Protein 9GWJ (pdb70)

Sequence (782 aa):
TQDRPLLAVQEALKKCFPVVEEQQGLWQSALRDCQPLLSSLSNLAEQLQAAQNLRFEDVPALRAFPDLKERLRRKQLVAGDIVLDKLGERLAILLKVRDVSSHVERVFQIYEQHADTVGIDAVLQPSAVSPSVADLEWLQDIERHYRKSYLKRKYLLSSIQWGDLANIQALPKAWDRISKDEHQDLVQDILLNVSFFLEEVSARKIKDNAADWHNLILKWETLNDAGFTTANNIANLKISLLNKDKIELDSSSPASKENEEKVCLEYNEELEKLCEELQATLDGLTKIQVKEKLSSTTKGICELENYHYGEESKRPPLFHTWPTTHFYEVSHKLLEYRKELLLKRTVAKELAHTGDPDLTLSYLSWLHQPYVESDSRLHLESLLETGHRALTQDRPLLAVQEALKKCFPVVEEQQGLWQSALRDCQPLLSSLSNLAEQLQAAQNLRFEDVPALRAFPDLKERLRRKQLVAGDIVLDKLGERLAILLKVRDVSSHVERVFQIYEQHADTVGIDAVLQPSAVSPSVADLEWLQDIERHYRKSYLKRKYLLSSIQWGDLANIQALPKAWDRISKDEHQDLVQDILLNVSFFLEEVSARKIKDNAADWHNLILKWETLNDAGFTTANNIANLKISLLNKDKIELDSSSPASKENEEKVCLEYNEELEKLCEELQATLDGLTKIQVKEKLSSTTKGICELENYHYGEESKRPPLFHTWPTTHFYEVSHKLLEYRKELLLKRTVAKELAHTGDPDLTLSYLSWLHQPYVESDSRLHLESLLETGHRAL

Organism: Homo sapiens (NCBI:txid9606)

Radius of gyration: 36.46 Å; Cα contacts (8 Å, |Δi|>4): 531; chains: 4; bounding box: 100×77×112 Å

InterPro domains:
  IPR029159 Ribosome biogenesis protein C1orf109-like [PF15011] (9-199)
  IPR029159 Ribosome biogenesis protein C1orf109-like [PTHR16234] (1-203)

Solvent-accessible surface area: 46030 Å² total

B-factor: mean 194.68, std 58.8, range [101.42, 463.87]

Foldseek 3Di:
DDDDLVVLLLVLVLVLLVLLVVLVVLLVVLLVVVLVLLVVLLVLLVVVVVLVVCLPPDDPVVVVDNCVSVVVVVVSVVVNVVSLVVNVVSLVSLVVSLVLLPSLVVSVVSCVVCVPPCDPVQQCDQDPQAHGVVVSVLSVVSNCLSVVLSVVSVVLSVVVVVDDSPSSSCSSVVSVVSCVVGCVPRSVVSCVSCVVSNVD/DLLVLLLVLLVLLVVLVVVLLVLLVQLLVLLVVLLVLLVVVVVVVVVVVVDDPPDDPPVVVVCVVVSVVVLVVSLVSNVVSLVSLVVSLVVCVSLVVLVVSVVVQCPVQDPPDDADCSFDPHGSVVSNVLSVLSSVSVVLSVLSVVLSVVLNVDNDNVSSVVSSCSNVRDSPDPCNVVVSVCCCRSVNDPD/DDPALCVLLLVLVLVLLVLLVVLVVLLVVLLVVVLVLLVVLLVLLVVLVVLVVCPVDDDPVCPPPPCPSVVVNVVSVVVNVVSVVSNVVSLVSLVVSLVLVVSLVVSVVSCVVCVVPNDPCQQCDQDPQAHGNVVSVLSVVVNCLSVVLSVVSVVLVCCVVVVPSVSSNCSSVVSVVSCVVGCVCRSVVVSVSCVVSNVD/DLLVLLLVLLVLLVVLVVQLLVLLVVLLVLLVVLVVLLVVLVVLVVVCVVCVDVPSVVVNVVSVVVSVVSNVVSLVVNVVSLVSLVVSLVVVVSLVSLVVSVVVQCPVVPHDDDFDPSFDDDGSVVSNVLSVLSSVSVVQSVLSVVLSVVLNVDNDPVVSVVSSCSNDGPSCDPCNVVSSVCCVRSVNDDD

Structure (mmCIF, N/CA/C/O backbone):
data_9GWJ
#
_entry.id   9GWJ
#
_cell.length_a   82.874
_cell.length_b   115.166
_cell.length_c   148.985
_cell.angle_alpha   90.000
_cell.angle_beta   90.000
_cell.angle_gamma   90.000
#
_symmetry.space_group_name_H-M   'P 21 21 21'
#
loop_
_entity.id
_entity.type
_entity.pdbx_description
1 polymer 'AFG2-interacting ribosome maturation factor'
2 polymer 'Cyclin-dependent kinase 2-interacting protein'
#
loop_
_atom_site.group_PDB
_atom_site.id
_atom_site.type_symbol
_atom_site.label_atom_id
_atom_site.label_alt_id
_atom_site.label_comp_id
_atom_site.label_asym_id
_atom_site.label_entity_id
_atom_site.label_seq_id
_atom_site.pdbx_PDB_ins_code
_atom_site.Cartn_x
_atom_site.Cartn_y
_atom_site.Cartn_z
_atom_site.occupancy
_atom_site.B_iso_or_equiv
_atom_site.auth_seq_id
_atom_site.auth_comp_id
_atom_site.auth_asym_id
_atom_site.auth_atom_id
_atom_site.pdbx_PDB_model_num
ATOM 1 N N . THR A 1 1 ? 0.38616 68.62956 93.51670 1.000 234.22596 2 THR A N 1
ATOM 2 C CA . THR A 1 1 ? -0.08791 67.25374 93.42835 1.000 251.93431 2 THR A CA 1
ATOM 3 C C . THR A 1 1 ? 0.71800 66.45908 92.40532 1.000 261.37880 2 THR A C 1
ATOM 4 O O . THR A 1 1 ? 0.91678 65.25407 92.55927 1.000 252.09457 2 THR A O 1
ATOM 8 N N . GLN A 1 2 ? 1.17969 67.14172 91.36007 1.000 283.16409 3 GLN A N 1
ATOM 9 C CA . GLN A 1 2 ? 1.97321 66.50420 90.32068 1.000 292.42695 3 GLN A CA 1
ATOM 10 C C . GLN A 1 2 ? 2.93516 67.52939 89.73639 1.000 291.19807 3 GLN A C 1
ATOM 11 O O . GLN A 1 2 ? 2.83471 68.72984 89.99987 1.000 294.40790 3 GLN A O 1
ATOM 17 N N . ASP A 1 3 ? 3.87960 67.03570 88.93960 1.000 271.86189 4 ASP A N 1
ATOM 18 C CA . ASP A 1 3 ? 4.81727 67.90053 88.23406 1.000 264.48835 4 ASP A CA 1
ATOM 19 C C . ASP A 1 3 ? 4.05993 68.74633 87.21447 1.000 237.88466 4 ASP A C 1
ATOM 20 O O . ASP A 1 3 ? 3.48765 68.21370 86.25815 1.000 213.84176 4 ASP A O 1
ATOM 25 N N . ARG A 1 4 ? 4.05719 70.06839 87.41815 1.000 232.04432 5 ARG A N 1
ATOM 26 C CA . ARG A 1 4 ? 3.35803 70.95119 86.48330 1.000 199.42204 5 ARG A CA 1
ATOM 27 C C . ARG A 1 4 ? 4.08361 71.11191 85.15202 1.000 227.24590 5 ARG A C 1
ATOM 28 O O . ARG A 1 4 ? 3.44682 70.90559 84.10325 1.000 229.87991 5 ARG A O 1
ATOM 36 N N . PRO A 1 5 ? 5.37118 71.47898 85.09697 1.000 241.67564 6 PRO A N 1
ATOM 37 C CA . PRO A 1 5 ? 5.99209 71.74241 83.78600 1.000 231.69607 6 PRO A CA 1
ATOM 38 C C . PRO A 1 5 ? 6.08217 70.52694 82.87325 1.000 219.73573 6 PRO A C 1
ATOM 39 O O . PRO A 1 5 ? 6.36330 70.70171 81.68022 1.000 195.61680 6 PRO A O 1
ATOM 43 N N . LEU A 1 6 ? 5.85718 69.31336 83.37689 1.000 225.25149 7 LEU A N 1
ATOM 44 C CA . LEU A 1 6 ? 5.85123 68.14556 82.50501 1.000 185.13882 7 LEU A CA 1
ATOM 45 C C . LEU A 1 6 ? 4.48821 67.88361 81.88310 1.000 192.54596 7 LEU A C 1
ATOM 46 O O . LEU A 1 6 ? 4.41353 67.26145 80.81763 1.000 196.15187 7 LEU A O 1
ATOM 51 N N . LEU A 1 7 ? 3.40845 68.33458 82.52742 1.000 200.27681 8 LEU A N 1
ATOM 52 C CA . LEU A 1 7 ? 2.07764 68.14751 81.95913 1.000 191.42296 8 LEU A CA 1
ATOM 53 C C . LEU A 1 7 ? 1.89521 68.93802 80.67008 1.000 228.57359 8 LEU A C 1
ATOM 54 O O . LEU A 1 7 ? 1.17878 68.48975 79.76832 1.000 236.08599 8 LEU A O 1
ATOM 59 N N . ALA A 1 8 ? 2.52434 70.11224 80.56534 1.000 258.43410 9 ALA A N 1
ATOM 60 C CA . ALA A 1 8 ? 2.42755 70.89296 79.33643 1.000 261.49420 9 ALA A CA 1
ATOM 61 C C . ALA A 1 8 ? 3.11308 70.19541 78.16972 1.000 254.28181 9 ALA A C 1
ATOM 62 O O . ALA A 1 8 ? 2.68552 70.34849 77.01989 1.000 250.71021 9 ALA A O 1
ATOM 64 N N . VAL A 1 9 ? 4.16702 69.42645 78.44207 1.000 194.81128 10 VAL A N 1
ATOM 65 C CA . VAL A 1 9 ? 4.84937 68.69673 77.37980 1.000 195.70670 10 VAL A CA 1
ATOM 66 C C . VAL A 1 9 ? 4.12619 67.39139 77.07564 1.000 201.78826 10 VAL A C 1
ATOM 67 O O . VAL A 1 9 ? 4.01533 66.98616 75.91312 1.000 217.92274 10 VAL A O 1
ATOM 71 N N . GLN A 1 10 ? 3.62249 66.71665 78.11211 1.000 187.30437 11 GLN A N 1
ATOM 72 C CA . GLN A 1 10 ? 2.88637 65.47380 77.90569 1.000 177.11662 11 GLN A CA 1
ATOM 73 C C . GLN A 1 10 ? 1.59993 65.71555 77.12622 1.000 189.16733 11 GLN A C 1
ATOM 74 O O . GLN A 1 10 ? 1.21695 64.90136 76.27801 1.000 185.06416 11 GLN A O 1
ATOM 80 N N . GLU A 1 11 ? 0.91581 66.82869 77.40216 1.000 213.37315 12 GLU A N 1
ATOM 81 C CA . GLU A 1 11 ? -0.27352 67.17124 76.63000 1.000 230.00592 12 GLU A CA 1
ATOM 82 C C . GLU A 1 11 ? 0.08221 67.58024 75.20736 1.000 229.68590 12 GLU A C 1
ATOM 83 O O . GLU A 1 11 ? -0.70471 67.34841 74.28294 1.000 212.92009 12 GLU A O 1
ATOM 89 N N . ALA A 1 12 ? 1.25550 68.18662 75.01157 1.000 225.37299 13 ALA A N 1
ATOM 90 C CA . ALA A 1 12 ? 1.68325 68.54300 73.66330 1.000 219.71174 13 ALA A CA 1
ATOM 91 C C . ALA A 1 12 ? 1.95453 67.29935 72.82756 1.000 192.33714 13 ALA A C 1
ATOM 92 O O . ALA A 1 12 ? 1.68457 67.28399 71.62125 1.000 196.93950 13 ALA A O 1
ATOM 94 N N . LEU A 1 13 ? 2.48682 66.24672 73.45045 1.000 182.36237 14 LEU A N 1
ATOM 95 C CA . LEU A 1 13 ? 2.73188 65.00364 72.72900 1.000 199.12941 14 LEU A CA 1
ATOM 96 C C . LEU A 1 13 ? 1.44327 64.21363 72.53527 1.000 197.63197 14 LEU A C 1
ATOM 97 O O . LEU A 1 13 ? 1.25805 63.56727 71.49810 1.000 209.05661 14 LEU A O 1
ATOM 102 N N . LYS A 1 14 ? 0.54518 64.25291 73.52349 1.000 173.97705 15 LYS A N 1
ATOM 103 C CA . LYS A 1 14 ? -0.74806 63.59202 73.39085 1.000 172.51661 15 LYS A CA 1
ATOM 104 C C . LYS A 1 14 ? -1.60347 64.21811 72.29923 1.000 182.16518 15 LYS A C 1
ATOM 105 O O . LYS A 1 14 ? -2.53642 63.57197 71.81099 1.000 188.59870 15 LYS A O 1
ATOM 111 N N . LYS A 1 15 ? -1.31815 65.46273 71.91826 1.000 169.58357 16 LYS A N 1
ATOM 112 C CA . LYS A 1 15 ? -2.02110 66.13016 70.83273 1.000 190.83830 16 LYS A CA 1
ATOM 113 C C . LYS A 1 15 ? -1.25228 66.10241 69.51875 1.000 205.01552 16 LYS A C 1
ATOM 114 O O . LYS A 1 15 ? -1.82837 66.43354 68.47763 1.000 215.40646 16 LYS A O 1
ATOM 120 N N . CYS A 1 16 ? 0.02505 65.71976 69.53983 1.000 202.05014 17 CYS A N 1
ATOM 121 C CA . CYS A 1 16 ? 0.85758 65.74613 68.34289 1.000 201.21917 17 CYS A CA 1
ATOM 122 C C . CYS A 1 16 ? 0.82229 64.42987 67.57646 1.000 167.34065 17 CYS A C 1
ATOM 123 O O . CYS A 1 16 ? 0.74772 64.43543 66.34330 1.000 177.13785 17 CYS A O 1
ATOM 126 N N . PHE A 1 17 ? 0.87699 63.30200 68.27971 1.000 135.47331 18 PHE A N 1
ATOM 127 C CA . PHE A 1 17 ? 0.88634 61.99236 67.63745 1.000 154.36248 18 PHE A CA 1
ATOM 128 C C . PHE A 1 17 ? -0.44313 61.67228 66.95426 1.000 166.76972 18 PHE A C 1
ATOM 129 O O . PHE A 1 17 ? -0.43393 61.07723 65.86891 1.000 189.97535 18 PHE A O 1
ATOM 137 N N . PRO A 1 18 ? -1.60034 62.02116 67.53388 1.000 152.53376 19 PRO A N 1
ATOM 138 C CA . PRO A 1 18 ? -2.84767 61.87572 66.76444 1.000 187.20245 19 PRO A CA 1
ATOM 139 C C . PRO A 1 18 ? -2.87099 62.71222 65.49835 1.000 176.72813 19 PRO A C 1
ATOM 140 O O . PRO A 1 18 ? -3.55132 62.34102 64.53359 1.000 193.55428 19 PRO A O 1
ATOM 144 N N . VAL A 1 19 ? -2.14897 63.83400 65.47078 1.000 141.07816 20 VAL A N 1
ATOM 145 C CA . VAL A 1 19 ? -2.04151 64.61206 64.24136 1.000 146.91870 20 VAL A CA 1
ATOM 146 C C . VAL A 1 19 ? -1.18285 63.87503 63.22169 1.000 158.90038 20 VAL A C 1
ATOM 147 O O . VAL A 1 19 ? -1.50799 63.83607 62.02914 1.000 170.64932 20 VAL A O 1
ATOM 151 N N . VAL A 1 20 ? -0.07654 63.27631 63.67241 1.000 156.85141 21 VAL A N 1
ATOM 152 C CA . VAL A 1 20 ? 0.76809 62.49135 62.77617 1.000 143.53831 21 VAL A CA 1
ATOM 153 C C . VAL A 1 20 ? -0.00298 61.31286 62.19605 1.000 147.57722 21 VAL A C 1
ATOM 154 O O . VAL A 1 20 ? 0.22925 60.91258 61.04832 1.000 178.51730 21 VAL A O 1
ATOM 158 N N . GLU A 1 21 ? -0.93939 60.74815 62.96253 1.000 122.13931 22 GLU A N 1
ATOM 159 C CA . GLU A 1 21 ? -1.73991 59.64240 62.44633 1.000 138.94409 22 GLU A CA 1
ATOM 160 C C . GLU A 1 21 ? -2.70065 60.11521 61.36209 1.000 166.98140 22 GLU A C 1
ATOM 161 O O . GLU A 1 21 ? -2.93109 59.40467 60.37648 1.000 162.90164 22 GLU A O 1
ATOM 167 N N . GLU A 1 22 ? -3.27437 61.30995 61.52754 1.000 185.52940 23 GLU A N 1
ATOM 168 C CA . GLU A 1 22 ? -4.13991 61.86122 60.48950 1.000 197.05312 23 GLU A CA 1
ATOM 169 C C . GLU A 1 22 ? -3.34281 62.22014 59.24292 1.000 175.67792 23 GLU A C 1
ATOM 170 O O . GLU A 1 22 ? -3.78603 61.95773 58.11865 1.000 181.56615 23 GLU A O 1
ATOM 176 N N . GLN A 1 23 ? -2.16869 62.83007 59.42153 1.000 121.11565 24 GLN A N 1
ATOM 177 C CA . GLN A 1 23 ? -1.35803 63.22003 58.27438 1.000 161.52966 24 GLN A CA 1
ATOM 178 C C . GLN A 1 23 ? -0.84138 62.00359 57.51939 1.000 154.56928 24 GLN A C 1
ATOM 179 O O . GLN A 1 23 ? -0.70065 62.05328 56.29372 1.000 173.31400 24 GLN A O 1
ATOM 185 N N . GLN A 1 24 ? -0.54834 60.91064 58.22871 1.000 122.84856 25 GLN A N 1
ATOM 186 C CA . GLN A 1 24 ? -0.14053 59.68087 57.55807 1.000 124.02355 25 GLN A CA 1
ATOM 187 C C . GLN A 1 24 ? -1.28819 59.07115 56.76261 1.000 146.13569 25 GLN A C 1
ATOM 188 O O . GLN A 1 24 ? -1.05329 58.41693 55.73984 1.000 158.04633 25 GLN A O 1
ATOM 194 N N . GLY A 1 25 ? -2.53035 59.28744 57.19957 1.000 164.56637 26 GLY A N 1
ATOM 195 C CA . GLY A 1 25 ? -3.66302 58.78418 56.44061 1.000 181.05834 26 GLY A CA 1
ATOM 196 C C . GLY A 1 25 ? -3.82985 59.49202 55.11008 1.000 181.39604 26 GLY A C 1
ATOM 197 O O . GLY A 1 25 ? -4.15146 58.86309 54.09817 1.000 183.06007 26 GLY A O 1
ATOM 198 N N . LEU A 1 26 ? -3.61196 60.80818 55.09053 1.000 175.10579 27 LEU A N 1
ATOM 199 C CA . LEU A 1 26 ? -3.65126 61.54996 53.83548 1.000 179.24596 27 LEU A CA 1
ATOM 200 C C . LEU A 1 26 ? -2.38598 61.32144 53.01721 1.000 179.02812 27 LEU A C 1
ATOM 201 O O . LEU A 1 26 ? -2.44059 61.27443 51.78319 1.000 181.44732 27 LEU A O 1
ATOM 206 N N . TRP A 1 27 ? -1.24036 61.19236 53.69155 1.000 169.52601 28 TRP A N 1
ATOM 207 C CA . TRP A 1 27 ? 0.01600 60.91901 53.00057 1.000 143.34960 28 TRP A CA 1
ATOM 208 C C . TRP A 1 27 ? -0.04226 59.59223 52.25504 1.000 133.30305 28 TRP A C 1
ATOM 209 O O . TRP A 1 27 ? 0.44043 59.48559 51.12174 1.000 135.87529 28 TRP A O 1
ATOM 220 N N . GLN A 1 28 ? -0.63283 58.56898 52.87389 1.000 144.66242 29 GLN A N 1
ATOM 221 C CA . GLN A 1 28 ? -0.71958 57.26460 52.23032 1.000 132.62748 29 GLN A CA 1
ATOM 222 C C . GLN A 1 28 ? -1.82874 57.22067 51.18850 1.000 164.71373 29 GLN A C 1
ATOM 223 O O . GLN A 1 28 ? -1.68319 56.54548 50.16325 1.000 179.07300 29 GLN A O 1
ATOM 229 N N . SER A 1 29 ? -2.93652 57.92594 51.42940 1.000 175.48713 30 SER A N 1
ATOM 230 C CA . SER A 1 29 ? -4.01081 57.98081 50.44624 1.000 163.00550 30 SER A CA 1
ATOM 231 C C . SER A 1 29 ? -3.61375 58.76835 49.20526 1.000 168.94128 30 SER A C 1
ATOM 232 O O . SER A 1 29 ? -4.23209 58.59165 48.15051 1.000 186.73689 30 SER A O 1
ATOM 235 N N . ALA A 1 30 ? -2.59815 59.62647 49.30512 1.000 138.07904 31 ALA A N 1
ATOM 236 C CA . ALA A 1 30 ? -2.10914 60.37442 48.15392 1.000 149.49719 31 ALA A CA 1
ATOM 237 C C . ALA A 1 30 ? -1.08160 59.58708 47.35129 1.000 161.79988 31 ALA A C 1
ATOM 238 O O . ALA A 1 30 ? -1.07056 59.66471 46.11781 1.000 181.17351 31 ALA A O 1
ATOM 240 N N . LEU A 1 31 ? -0.21124 58.83209 48.02776 1.000 151.74326 32 LEU A N 1
ATOM 241 C CA . LEU A 1 31 ? 0.73863 57.98787 47.31147 1.000 122.83865 32 LEU A CA 1
ATOM 242 C C . LEU A 1 31 ? 0.02972 56.85937 46.57611 1.000 152.92776 32 LEU A C 1
ATOM 243 O O . LEU A 1 31 ? 0.50509 56.40730 45.52813 1.000 166.61377 32 LEU A O 1
ATOM 248 N N . ARG A 1 32 ? -1.10325 56.39415 47.10759 1.000 170.17024 33 ARG A N 1
ATOM 249 C CA . ARG A 1 32 ? -1.89478 55.39275 46.40336 1.000 173.49515 33 ARG A CA 1
ATOM 250 C C . ARG A 1 32 ? -2.54732 55.97725 45.15784 1.000 167.84518 33 ARG A C 1
ATOM 251 O O . ARG A 1 32 ? -2.68833 55.28005 44.14718 1.000 160.09238 33 ARG A O 1
ATOM 259 N N . ASP A 1 33 ? -2.94567 57.25065 45.20755 1.000 162.59496 34 ASP A N 1
ATOM 260 C CA . ASP A 1 33 ? -3.51570 57.90100 44.03386 1.000 160.08182 34 ASP A CA 1
ATOM 261 C C . ASP A 1 33 ? -2.48170 58.13036 42.94009 1.000 166.21389 34 ASP A C 1
ATOM 262 O O . ASP A 1 33 ? -2.85858 58.34139 41.78253 1.000 197.36346 34 ASP A O 1
ATOM 267 N N . CYS A 1 34 ? -1.19403 58.09288 43.27888 1.000 154.97043 35 CYS A N 1
ATOM 268 C CA . CYS A 1 34 ? -0.13242 58.28663 42.30247 1.000 163.87907 35 CYS A CA 1
ATOM 269 C C . CYS A 1 34 ? 0.28511 56.99210 41.62063 1.000 157.26402 35 CYS A C 1
ATOM 270 O O . CYS A 1 34 ? 0.97325 57.04310 40.59358 1.000 145.23068 35 CYS A O 1
ATOM 273 N N . GLN A 1 35 ? -0.10570 55.83584 42.17260 1.000 158.62676 36 GLN A N 1
ATOM 274 C CA . GLN A 1 35 ? 0.26387 54.56706 41.54649 1.000 164.46392 36 GLN A CA 1
ATOM 275 C C . GLN A 1 35 ? -0.37398 54.38402 40.17377 1.000 172.67450 36 GLN A C 1
ATOM 276 O O . GLN A 1 35 ? 0.35867 54.08018 39.21514 1.000 160.50573 36 GLN A O 1
ATOM 282 N N . PRO A 1 36 ? -1.70205 54.55188 39.98747 1.000 180.46220 37 PRO A N 1
ATOM 283 C CA . PRO A 1 36 ? -2.26427 54.36490 38.64199 1.000 158.19996 37 PRO A CA 1
ATOM 284 C C . PRO A 1 36 ? -2.02843 55.55143 37.72159 1.000 158.20503 37 PRO A C 1
ATOM 285 O O . PRO A 1 36 ? -2.00444 55.39584 36.49647 1.000 170.06258 37 PRO A O 1
ATOM 289 N N . LEU A 1 37 ? -1.86079 56.74251 38.30054 1.000 124.38054 38 LEU A N 1
ATOM 290 C CA . LEU A 1 37 ? -1.60708 57.92920 37.48935 1.000 145.44041 38 LEU A CA 1
ATOM 291 C C . LEU A 1 37 ? -0.26131 57.84142 36.78018 1.000 139.98685 38 LEU A C 1
ATOM 292 O O . LEU A 1 37 ? -0.15537 58.17710 35.59533 1.000 151.19277 38 LEU A O 1
ATOM 297 N N . LEU A 1 38 ? 0.78101 57.40275 37.48773 1.000 150.72388 39 LEU A N 1
ATOM 298 C CA . LEU A 1 38 ? 2.07945 57.23393 36.84507 1.000 134.93654 39 LEU A CA 1
ATOM 299 C C . LEU A 1 38 ? 2.08726 56.04085 35.89845 1.000 123.91116 39 LEU A C 1
ATOM 300 O O . LEU A 1 38 ? 2.85136 56.02893 34.92660 1.000 136.12563 39 LEU A O 1
ATOM 305 N N . SER A 1 39 ? 1.25610 55.03041 36.16528 1.000 118.22243 40 SER A N 1
ATOM 306 C CA . SER A 1 39 ? 1.13327 53.91342 35.23412 1.000 115.98466 40 SER A CA 1
ATOM 307 C C . SER A 1 39 ? 0.51057 54.35962 33.91671 1.000 138.14850 40 SER A C 1
ATOM 308 O O . SER A 1 39 ? 0.91526 53.89554 32.84436 1.000 160.01187 40 SER A O 1
ATOM 311 N N . SER A 1 40 ? -0.47641 55.25807 33.97489 1.000 147.89848 41 SER A N 1
ATOM 312 C CA . SER A 1 40 ? -1.05894 55.78753 32.74642 1.000 141.63998 41 SER A CA 1
ATOM 313 C C . SER A 1 40 ? -0.11345 56.76505 32.06132 1.000 142.58986 41 SER A C 1
ATOM 314 O O . SER A 1 40 ? -0.19618 56.95474 30.84250 1.000 173.86559 41 SER A O 1
ATOM 317 N N . LEU A 1 41 ? 0.78328 57.39522 32.82447 1.000 133.70228 42 LEU A N 1
ATOM 318 C CA . LEU A 1 41 ? 1.81323 58.23225 32.21811 1.000 138.08118 42 LEU A CA 1
ATOM 319 C C . LEU A 1 41 ? 2.79468 57.39167 31.41314 1.000 137.29113 42 LEU A C 1
ATOM 320 O O . LEU A 1 41 ? 3.18559 57.77540 30.30498 1.000 144.13426 42 LEU A O 1
ATOM 325 N N . SER A 1 42 ? 3.21609 56.24916 31.96192 1.000 119.62276 43 SER A N 1
ATOM 326 C CA . SER A 1 42 ? 4.06401 55.33503 31.20513 1.000 115.33151 43 SER A CA 1
ATOM 327 C C . SER A 1 42 ? 3.34307 54.79546 29.97813 1.000 157.58889 43 SER A C 1
ATOM 328 O O . SER A 1 42 ? 3.97964 54.52323 28.95422 1.000 180.76329 43 SER A O 1
ATOM 331 N N . ASN A 1 43 ? 2.02083 54.63524 30.05956 1.000 159.01815 44 ASN A N 1
ATOM 332 C CA . ASN A 1 43 ? 1.25840 54.17323 28.90473 1.000 154.65283 44 ASN A CA 1
ATOM 333 C C . ASN A 1 43 ? 1.24903 55.22694 27.80475 1.000 140.13598 44 ASN A C 1
ATOM 334 O O . ASN A 1 43 ? 1.50432 54.92049 26.63452 1.000 143.74631 44 ASN A O 1
ATOM 339 N N . LEU A 1 44 ? 0.95780 56.47968 28.16482 1.000 128.47308 45 LEU A N 1
ATOM 340 C CA . LEU A 1 44 ? 0.98564 57.55734 27.18245 1.000 116.47211 45 LEU A CA 1
ATOM 341 C C . LEU A 1 44 ? 2.39507 57.79752 26.65994 1.000 149.44697 45 LEU A C 1
ATOM 342 O O . LEU A 1 44 ? 2.56456 58.23334 25.51567 1.000 160.11342 45 LEU A O 1
ATOM 347 N N . ALA A 1 45 ? 3.41194 57.53512 27.48446 1.000 126.83710 46 ALA A N 1
ATOM 348 C CA . ALA A 1 45 ? 4.78976 57.63298 27.01651 1.000 115.98685 46 ALA A CA 1
ATOM 349 C C . ALA A 1 45 ? 5.07074 56.60401 25.92996 1.000 129.43573 46 ALA A C 1
ATOM 350 O O . ALA A 1 45 ? 5.74298 56.90578 24.93793 1.000 165.11980 46 ALA A O 1
ATOM 352 N N . GLU A 1 46 ? 4.57207 55.37743 26.10679 1.000 115.98638 47 GLU A N 1
ATOM 353 C CA . GLU A 1 46 ? 4.74611 54.34830 25.08631 1.000 126.41437 47 GLU A CA 1
ATOM 354 C C . GLU A 1 46 ? 4.00015 54.70452 23.80656 1.000 146.09448 47 GLU A C 1
ATOM 355 O O . GLU A 1 46 ? 4.50017 54.45919 22.70286 1.000 148.24377 47 GLU A O 1
ATOM 361 N N . GLN A 1 47 ? 2.79784 55.27152 23.93235 1.000 148.51998 48 GLN A N 1
ATOM 362 C CA . GLN A 1 47 ? 2.03838 55.66378 22.74906 1.000 135.34529 48 GLN A CA 1
ATOM 363 C C . GLN A 1 47 ? 2.73791 56.78992 22.00038 1.000 136.71806 48 GLN A C 1
ATOM 364 O O . GLN A 1 47 ? 2.87189 56.74341 20.77237 1.000 132.88251 48 GLN A O 1
ATOM 370 N N . LEU A 1 48 ? 3.18217 57.81760 22.72662 1.000 117.54034 49 LEU A N 1
ATOM 371 C CA . LEU A 1 48 ? 3.89467 58.92063 22.09145 1.000 134.56749 49 LEU A CA 1
ATOM 372 C C . LEU A 1 48 ? 5.20887 58.44617 21.48373 1.000 138.23324 49 LEU A C 1
ATOM 373 O O . LEU A 1 48 ? 5.61672 58.92236 20.41843 1.000 168.29124 49 LEU A O 1
ATOM 378 N N . GLN A 1 49 ? 5.89170 57.51598 22.15551 1.000 116.74474 50 GLN A N 1
ATOM 379 C CA . GLN A 1 49 ? 7.16258 57.00736 21.64767 1.000 130.54084 50 GLN A CA 1
ATOM 380 C C . GLN A 1 49 ? 6.96098 56.18822 20.37917 1.000 143.20035 50 GLN A C 1
ATOM 381 O O . GLN A 1 49 ? 7.66439 56.38773 19.38270 1.000 162.18311 50 GLN A O 1
ATOM 387 N N . ALA A 1 50 ? 6.01293 55.24799 20.40357 1.000 136.31677 51 ALA A N 1
ATOM 388 C CA . ALA A 1 50 ? 5.74477 54.43637 19.22040 1.000 153.27913 51 ALA A CA 1
ATOM 389 C C . ALA A 1 50 ? 5.25362 55.29563 18.06286 1.000 142.57670 51 ALA A C 1
ATOM 390 O O . ALA A 1 50 ? 5.59133 55.03873 16.90109 1.000 161.41224 51 ALA A O 1
ATOM 392 N N . ALA A 1 51 ? 4.45059 56.31959 18.36026 1.000 131.21508 52 ALA A N 1
ATOM 393 C CA . ALA A 1 51 ? 3.97993 57.21684 17.31109 1.000 159.94123 52 ALA A CA 1
ATOM 394 C C . ALA A 1 51 ? 5.11899 58.06853 16.76683 1.000 146.05502 52 ALA A C 1
ATOM 395 O O . ALA A 1 51 ? 5.15931 58.36929 15.56839 1.000 148.55766 52 ALA A O 1
ATOM 397 N N . GLN A 1 52 ? 6.05286 58.46919 17.63307 1.000 135.85499 53 GLN A N 1
ATOM 398 C CA . GLN A 1 52 ? 7.19029 59.25910 17.17625 1.000 167.90471 53 GLN A CA 1
ATOM 399 C C . GLN A 1 52 ? 8.18449 58.40987 16.39524 1.000 169.36248 53 GLN A C 1
ATOM 400 O O . GLN A 1 52 ? 8.82228 58.90898 15.46122 1.000 156.15874 53 GLN A O 1
ATOM 406 N N . ASN A 1 53 ? 8.33726 57.13390 16.75755 1.000 165.06888 54 ASN A N 1
ATOM 407 C CA . ASN A 1 53 ? 9.19360 56.25653 15.96817 1.000 157.84796 54 ASN A CA 1
ATOM 408 C C . ASN A 1 53 ? 8.62818 56.06499 14.56836 1.000 154.88086 54 ASN A C 1
ATOM 409 O O . ASN A 1 53 ? 9.37993 55.99622 13.58871 1.000 165.36487 54 ASN A O 1
ATOM 414 N N . LEU A 1 54 ? 7.30278 55.98105 14.45320 1.000 160.13913 55 LEU A N 1
ATOM 415 C CA . LEU A 1 54 ? 6.64060 55.81020 13.16770 1.000 128.82663 55 LEU A CA 1
ATOM 416 C C . LEU A 1 54 ? 5.96709 57.09830 12.70451 1.000 181.37121 55 LEU A C 1
ATOM 417 O O . LEU A 1 54 ? 4.91660 57.05725 12.05959 1.000 222.88534 55 LEU A O 1
ATOM 422 N N . ARG A 1 55 ? 6.55730 58.25131 13.02129 1.000 204.51601 56 ARG A N 1
ATOM 423 C CA . ARG A 1 55 ? 6.07694 59.50247 12.45416 1.000 227.87666 56 ARG A CA 1
ATOM 424 C C . ARG A 1 55 ? 6.82386 59.88496 11.18918 1.000 198.96581 56 ARG A C 1
ATOM 425 O O . ARG A 1 55 ? 6.29842 60.66418 10.38586 1.000 192.09854 56 ARG A O 1
ATOM 433 N N . PHE A 1 56 ? 8.03240 59.35637 10.99400 1.000 157.32375 57 PHE A N 1
ATOM 434 C CA . PHE A 1 56 ? 8.76627 59.59725 9.76393 1.000 172.04584 57 PHE A CA 1
ATOM 435 C C . PHE A 1 56 ? 8.61188 58.46851 8.75836 1.000 199.69982 57 PHE A C 1
ATOM 436 O O . PHE A 1 56 ? 8.89293 58.67125 7.57207 1.000 188.30847 57 PHE A O 1
ATOM 444 N N . GLU A 1 57 ? 8.18129 57.29359 9.20684 1.000 200.80323 58 GLU A N 1
ATOM 445 C CA . GLU A 1 57 ? 7.90364 56.19039 8.30604 1.000 176.15625 58 GLU A CA 1
ATOM 446 C C . GLU A 1 57 ? 6.64673 56.50298 7.50123 1.000 184.66249 58 GLU A C 1
ATOM 447 O O . GLU A 1 57 ? 5.84550 57.36778 7.86573 1.000 204.94884 58 GLU A O 1
ATOM 453 N N . ASP A 1 58 ? 6.47064 55.78813 6.39332 1.000 152.53155 59 ASP A N 1
ATOM 454 C CA . ASP A 1 58 ? 5.31025 55.99221 5.52684 1.000 183.49001 59 ASP A CA 1
ATOM 455 C C . ASP A 1 58 ? 4.63109 54.66417 5.20838 1.000 180.49812 59 ASP A C 1
ATOM 456 O O . ASP A 1 58 ? 4.98596 53.98952 4.23826 1.000 199.44383 59 ASP A O 1
ATOM 461 N N . VAL A 1 59 ? 3.65980 54.28996 6.02841 1.000 158.53509 60 VAL A N 1
ATOM 462 C CA . VAL A 1 59 ? 2.85982 53.09951 5.73943 1.000 197.32323 60 VAL A CA 1
ATOM 463 C C . VAL A 1 59 ? 1.81768 53.47189 4.68716 1.000 200.62553 60 VAL A C 1
ATOM 464 O O . VAL A 1 59 ? 1.12886 54.49283 4.84347 1.000 159.16537 60 VAL A O 1
ATOM 468 N N . PRO A 1 60 ? 1.70394 52.70928 3.59655 1.000 206.85478 61 PRO A N 1
ATOM 469 C CA . PRO A 1 60 ? 0.80408 53.11884 2.50311 1.000 203.50617 61 PRO A CA 1
ATOM 470 C C . PRO A 1 60 ? -0.66400 53.22584 2.87893 1.000 211.56911 61 PRO A C 1
ATOM 471 O O . PRO A 1 60 ? -1.36768 54.06943 2.30883 1.000 212.56121 61 PRO A O 1
ATOM 475 N N . ALA A 1 61 ? -1.15970 52.41083 3.81178 1.000 191.10192 62 ALA A N 1
ATOM 476 C CA . ALA A 1 61 ? -2.58313 52.48069 4.12545 1.000 199.86456 62 ALA A CA 1
ATOM 477 C C . ALA A 1 61 ? -2.95050 53.75024 4.88517 1.000 194.74609 62 ALA A C 1
ATOM 478 O O . ALA A 1 61 ? -4.04994 54.28255 4.69490 1.000 180.62648 62 ALA A O 1
ATOM 480 N N . LEU A 1 62 ? -2.06215 54.25211 5.74152 1.000 183.37944 63 LEU A N 1
ATOM 481 C CA . LEU A 1 62 ? -2.35017 55.47746 6.47843 1.000 190.78955 63 LEU A CA 1
ATOM 482 C C . LEU A 1 62 ? -2.04857 56.74124 5.68261 1.000 196.29769 63 LEU A C 1
ATOM 483 O O . LEU A 1 62 ? -2.31272 57.84186 6.17868 1.000 194.21175 63 LEU A O 1
ATOM 488 N N . ARG A 1 63 ? -1.50518 56.61466 4.46999 1.000 204.38152 64 ARG A N 1
ATOM 489 C CA . ARG A 1 63 ? -1.20909 57.78548 3.65217 1.000 215.77535 64 ARG A CA 1
ATOM 490 C C . ARG A 1 63 ? -2.46907 58.47834 3.14413 1.000 196.35236 64 ARG A C 1
ATOM 491 O O . ARG A 1 63 ? -2.39655 59.63923 2.72580 1.000 195.50973 64 ARG A O 1
ATOM 499 N N . ALA A 1 64 ? -3.62054 57.80120 3.18271 1.000 197.75194 65 ALA A N 1
ATOM 500 C CA . ALA A 1 64 ? -4.85660 58.40941 2.69955 1.000 208.90925 65 ALA A CA 1
ATOM 501 C C . ALA A 1 64 ? -5.21958 59.66562 3.48165 1.000 204.43863 65 ALA A C 1
ATOM 502 O O . ALA A 1 64 ? -5.79934 60.60026 2.91667 1.000 195.33895 65 ALA A O 1
ATOM 504 N N . PHE A 1 65 ? -4.89430 59.70998 4.77294 1.000 204.13960 66 PHE A N 1
ATOM 505 C CA . PHE A 1 65 ? -5.13700 60.88304 5.61187 1.000 195.33905 66 PHE A CA 1
ATOM 506 C C . PHE A 1 65 ? -3.83014 61.29031 6.27817 1.000 214.21292 66 PHE A C 1
ATOM 507 O O . PHE A 1 65 ? -3.49752 60.80574 7.36865 1.000 235.63731 66 PHE A O 1
ATOM 515 N N . PRO A 1 66 ? -3.05953 62.18441 5.65147 1.000 233.20164 67 PRO A N 1
ATOM 516 C CA . PRO A 1 66 ? -1.76603 62.57983 6.22641 1.000 241.06020 67 PRO A CA 1
ATOM 517 C C . PRO A 1 66 ? -1.86584 63.54999 7.39347 1.000 226.35900 67 PRO A C 1
ATOM 518 O O . PRO A 1 66 ? -0.83361 63.85310 8.00700 1.000 233.91140 67 PRO A O 1
ATOM 522 N N . ASP A 1 67 ? -3.05920 64.04633 7.72091 1.000 188.93622 68 ASP A N 1
ATOM 523 C CA . ASP A 1 67 ? -3.26075 64.89111 8.89008 1.000 204.88797 68 ASP A CA 1
ATOM 524 C C . ASP A 1 67 ? -3.60365 64.07459 10.13528 1.000 190.96986 68 ASP A C 1
ATOM 525 O O . ASP A 1 67 ? -4.11873 64.62544 11.11530 1.000 148.57693 68 ASP A O 1
ATOM 530 N N . LEU A 1 68 ? -3.31782 62.77194 10.11452 1.000 197.08308 69 LEU A N 1
ATOM 531 C CA . LEU A 1 68 ? -3.66000 61.89260 11.22690 1.000 166.57357 69 LEU A CA 1
ATOM 532 C C . LEU A 1 68 ? -2.66322 62.00148 12.37594 1.000 164.73813 69 LEU A C 1
ATOM 533 O O . LEU A 1 68 ? -3.06231 62.00270 13.54576 1.000 173.38187 69 LEU A O 1
ATOM 538 N N . LYS A 1 69 ? -1.36582 62.07813 12.06226 1.000 177.39871 70 LYS A N 1
ATOM 539 C CA . LYS A 1 69 ? -0.34574 62.15385 13.10517 1.000 169.85501 70 LYS A CA 1
ATOM 540 C C . LYS A 1 69 ? -0.51510 63.38461 13.98525 1.000 145.58807 70 LYS A C 1
ATOM 541 O O . LYS A 1 69 ? -0.23897 63.32636 15.18909 1.000 130.22439 70 LYS A O 1
ATOM 547 N N . GLU A 1 70 ? -0.96239 64.50324 13.41377 1.000 166.28779 71 GLU A N 1
ATOM 548 C CA . GLU A 1 70 ? -1.11568 65.71472 14.21125 1.000 159.50291 71 GLU A CA 1
ATOM 549 C C . GLU A 1 70 ? -2.28726 65.59102 15.17809 1.000 140.02574 71 GLU A C 1
ATOM 550 O O . GLU A 1 70 ? -2.17701 65.97843 16.34681 1.000 134.18834 71 GLU A O 1
ATOM 556 N N . ARG A 1 71 ? -3.41502 65.04951 14.71318 1.000 174.31350 72 ARG A N 1
ATOM 557 C CA . ARG A 1 71 ? -4.58111 64.91923 15.58112 1.000 170.98614 72 ARG A CA 1
ATOM 558 C C . ARG A 1 71 ? -4.35387 63.87350 16.66652 1.000 160.14398 72 ARG A C 1
ATOM 559 O O . ARG A 1 71 ? -4.70693 64.09525 17.83095 1.000 155.99317 72 ARG A O 1
ATOM 567 N N . LEU A 1 72 ? -3.78062 62.72301 16.30106 1.000 152.22712 73 LEU A N 1
ATOM 568 C CA . LEU A 1 72 ? -3.51720 61.67411 17.28287 1.000 148.30966 73 LEU A CA 1
ATOM 569 C C . LEU A 1 72 ? -2.61589 62.16985 18.40740 1.000 150.80474 73 LEU A C 1
ATOM 570 O O . LEU A 1 72 ? -2.86648 61.88582 19.58467 1.000 141.64572 73 LEU A O 1
ATOM 575 N N . ARG A 1 73 ? -1.56193 62.91391 18.06413 1.000 147.25913 74 ARG A N 1
ATOM 576 C CA . ARG A 1 73 ? -0.62818 63.39015 19.08027 1.000 137.78075 74 ARG A CA 1
ATOM 577 C C . ARG A 1 73 ? -1.27708 64.40713 20.01165 1.000 131.12943 74 ARG A C 1
ATOM 578 O O . ARG A 1 73 ? -1.07995 64.34823 21.23050 1.000 166.82078 74 ARG A O 1
ATOM 586 N N . ARG A 1 74 ? -2.04421 65.35194 19.45973 1.000 125.75119 75 ARG A N 1
ATOM 587 C CA . ARG A 1 74 ? -2.71663 66.33973 20.29976 1.000 117.96619 75 ARG A CA 1
ATOM 588 C C . ARG A 1 74 ? -3.64905 65.66990 21.29981 1.000 121.74354 75 ARG A C 1
ATOM 589 O O . ARG A 1 74 ? -3.71040 66.07109 22.46754 1.000 117.36213 75 ARG A O 1
ATOM 597 N N . LYS A 1 75 ? -4.38228 64.64510 20.86144 1.000 145.86600 76 LYS A N 1
ATOM 598 C CA . LYS A 1 75 ? -5.28039 63.94277 21.77006 1.000 160.18720 76 LYS A CA 1
ATOM 599 C C . LYS A 1 75 ? -4.50339 63.18772 22.84212 1.000 138.78208 76 LYS A C 1
ATOM 600 O O . LYS A 1 75 ? -4.96459 63.08355 23.98488 1.000 135.86274 76 LYS A O 1
ATOM 606 N N . GLN A 1 76 ? -3.32640 62.66000 22.49314 1.000 143.37335 77 GLN A N 1
ATOM 607 C CA . GLN A 1 76 ? -2.47916 61.99933 23.48146 1.000 139.94785 77 GLN A CA 1
ATOM 608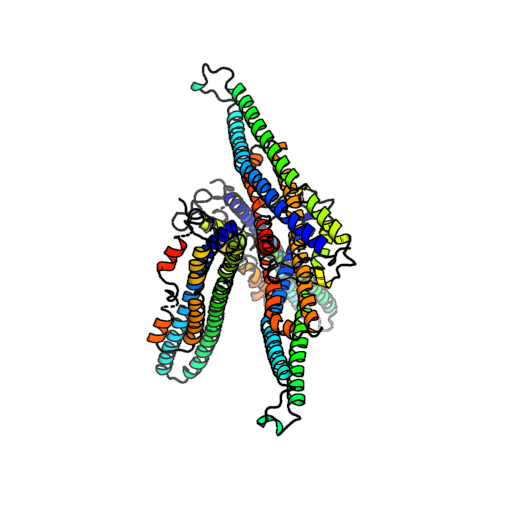 C C . GLN A 1 76 ? -1.94753 62.98979 24.51075 1.000 128.23496 77 GLN A C 1
ATOM 609 O O . GLN A 1 76 ? -1.93140 62.69735 25.71222 1.000 130.86945 77 GLN A O 1
ATOM 615 N N . LEU A 1 77 ? -1.50516 64.16577 24.05715 1.000 135.91608 78 LEU A N 1
ATOM 616 C CA . LEU A 1 77 ? -0.94640 65.15877 24.96940 1.000 116.70726 78 LEU A CA 1
ATOM 617 C C . LEU A 1 77 ? -2.00855 65.75729 25.88210 1.000 135.26719 78 LEU A C 1
ATOM 618 O O . LEU A 1 77 ? -1.70064 66.13783 27.01744 1.000 162.62171 78 LEU A O 1
ATOM 623 N N . VAL A 1 78 ? -3.25270 65.85831 25.40906 1.000 124.16848 79 VAL A N 1
ATOM 624 C CA . VAL A 1 78 ? -4.32849 66.36788 26.25674 1.000 139.46421 79 VAL A CA 1
ATOM 625 C C . VAL A 1 78 ? -4.55670 65.42988 27.43461 1.000 143.69416 79 VAL A C 1
ATOM 626 O O . VAL A 1 78 ? -4.66185 65.86408 28.58781 1.000 136.78323 79 VAL A O 1
ATOM 630 N N . ALA A 1 79 ? -4.63137 64.12535 27.16131 1.000 138.93095 80 ALA A N 1
ATOM 631 C CA . ALA A 1 79 ? -4.75087 63.14804 28.23595 1.000 139.15080 80 ALA A CA 1
ATOM 632 C C . ALA A 1 79 ? -3.51720 63.12463 29.12786 1.000 146.72693 80 ALA A C 1
ATOM 633 O O . ALA A 1 79 ? -3.60910 62.69563 30.28296 1.000 154.90624 80 ALA A O 1
ATOM 635 N N . GLY A 1 80 ? -2.36827 63.57720 28.62206 1.000 131.11673 81 GLY A N 1
ATOM 636 C CA . GLY A 1 80 ? -1.17899 63.63238 29.45537 1.000 146.46127 81 GLY A CA 1
ATOM 637 C C . GLY A 1 80 ? -1.22586 64.76401 30.46335 1.000 143.95579 81 GLY A C 1
ATOM 638 O O . GLY A 1 80 ? -0.89282 64.57521 31.63634 1.000 152.97426 81 GLY A O 1
ATOM 639 N N . ASP A 1 81 ? -1.64021 65.95498 30.02371 1.000 145.90235 82 ASP A N 1
ATOM 640 C CA . ASP A 1 81 ? -1.76612 67.08321 30.93841 1.000 151.80485 82 ASP A CA 1
ATOM 641 C C . ASP A 1 81 ? -2.88573 66.88221 31.95020 1.000 166.60310 82 ASP A C 1
ATOM 642 O O . ASP A 1 81 ? -2.83878 67.47684 33.03183 1.000 169.89315 82 ASP A O 1
ATOM 647 N N . ILE A 1 82 ? -3.88989 66.06574 31.62362 1.000 171.11495 83 ILE A N 1
ATOM 648 C CA . ILE A 1 82 ? -4.92925 65.74634 32.59674 1.000 159.12490 83 ILE A CA 1
ATOM 649 C C . ILE A 1 82 ? -4.34900 64.92402 33.73991 1.000 159.86516 83 ILE A C 1
ATOM 650 O O . ILE A 1 82 ? -4.65811 65.16069 34.91412 1.000 191.20206 83 ILE A O 1
ATOM 655 N N . VAL A 1 83 ? -3.49584 63.95000 33.41770 1.000 127.43124 84 VAL A N 1
ATOM 656 C CA . VAL A 1 83 ? -2.84360 63.15864 34.45563 1.000 146.29892 84 VAL A CA 1
ATOM 657 C C . VAL A 1 83 ? -1.87258 64.02067 35.25363 1.000 136.11917 84 VAL A C 1
ATOM 658 O O . VAL A 1 83 ? -1.72823 63.85362 36.47064 1.000 147.11918 84 VAL A O 1
ATOM 662 N N . LEU A 1 84 ? -1.19804 64.96036 34.58600 1.000 153.03487 85 LEU A N 1
ATOM 663 C CA . LEU A 1 84 ? -0.25557 65.83098 35.28216 1.000 138.58065 85 LEU A CA 1
ATOM 664 C C . LEU A 1 84 ? -0.96994 66.76743 36.24831 1.000 132.84753 85 LEU A C 1
ATOM 665 O O . LEU A 1 84 ? -0.47599 67.02076 37.35303 1.000 144.43020 85 LEU A O 1
ATOM 670 N N . ASP A 1 85 ? -2.12732 67.29976 35.84832 1.000 153.65306 86 ASP A N 1
ATOM 671 C CA . ASP A 1 85 ? -2.86802 68.19553 36.73091 1.000 182.73859 86 ASP A CA 1
ATOM 672 C C . ASP A 1 85 ? -3.39566 67.45635 37.95438 1.000 188.41823 86 ASP A C 1
ATOM 673 O O . ASP A 1 85 ? -3.42397 68.01347 39.05783 1.000 167.46014 86 ASP A O 1
ATOM 678 N N . LYS A 1 86 ? -3.81842 66.20179 37.78098 1.000 172.82731 87 LYS A N 1
ATOM 679 C CA . LYS A 1 86 ? -4.27892 65.41848 38.92297 1.000 146.71791 87 LYS A CA 1
ATOM 680 C C . LYS A 1 86 ? -3.11406 65.00734 39.81520 1.000 146.92854 87 LYS A C 1
ATOM 681 O O . LYS A 1 86 ? -3.25808 64.94100 41.04140 1.000 171.45448 87 LYS A O 1
ATOM 687 N N . LEU A 1 87 ? -1.95301 64.72441 39.21818 1.000 146.09759 88 LEU A N 1
ATOM 688 C CA . LEU A 1 87 ? -0.76492 64.42579 40.01110 1.000 113.68874 88 LEU A CA 1
ATOM 689 C C . LEU A 1 87 ? -0.30057 65.63950 40.80364 1.000 113.93168 88 LEU A C 1
ATOM 690 O O . LEU A 1 87 ? 0.20124 65.49116 41.92381 1.000 142.26025 88 LEU A O 1
ATOM 695 N N . GLY A 1 88 ? -0.45205 66.84021 40.24145 1.000 130.60676 89 GLY A N 1
ATOM 696 C CA . GLY A 1 88 ? -0.14913 68.04315 40.99553 1.000 134.31366 89 GLY A CA 1
ATOM 697 C C . GLY A 1 88 ? -1.06539 68.22938 42.18700 1.000 129.06524 89 GLY A C 1
ATOM 698 O O . GLY A 1 88 ? -0.65934 68.79456 43.20617 1.000 125.70689 89 GLY A O 1
ATOM 699 N N . GLU A 1 89 ? -2.31262 67.76439 42.07551 1.000 148.94768 90 GLU A N 1
ATOM 700 C CA . GLU A 1 89 ? -3.22518 67.80546 43.21255 1.000 164.25072 90 GLU A CA 1
ATOM 701 C C . GLU A 1 89 ? -2.74928 66.88419 44.32724 1.000 157.68957 90 GLU A C 1
ATOM 702 O O . GLU A 1 89 ? -2.91318 67.19641 45.51231 1.000 150.73764 90 GLU A O 1
ATOM 708 N N . ARG A 1 90 ? -2.15512 65.74447 43.96669 1.000 151.33920 91 ARG A N 1
ATOM 709 C CA . ARG A 1 90 ? -1.65228 64.82548 44.98080 1.000 133.65173 91 ARG A CA 1
ATOM 710 C C . ARG A 1 90 ? -0.37894 65.35641 45.62392 1.000 131.94590 91 ARG A C 1
ATOM 711 O O . ARG A 1 90 ? -0.14226 65.12244 46.81484 1.000 154.40655 91 ARG A O 1
ATOM 719 N N . LEU A 1 91 ? 0.45278 66.06297 44.85329 1.000 122.38807 92 LEU A N 1
ATOM 720 C CA . LEU A 1 91 ? 1.60884 66.73296 45.43726 1.000 118.16542 92 LEU A CA 1
ATOM 721 C C . LEU A 1 91 ? 1.18187 67.80239 46.43133 1.000 143.41749 92 LEU A C 1
ATOM 722 O O . LEU A 1 91 ? 1.86978 68.02826 47.43268 1.000 137.68216 92 LEU A O 1
ATOM 727 N N . ALA A 1 92 ? 0.06500 68.48372 46.16382 1.000 180.16973 93 ALA A N 1
ATOM 728 C CA . ALA A 1 92 ? -0.46068 69.44214 47.12925 1.000 184.87951 93 ALA A CA 1
ATOM 729 C C . ALA A 1 92 ? -0.87866 68.75531 48.42294 1.000 175.65385 93 ALA A C 1
ATOM 730 O O . ALA A 1 92 ? -0.76680 69.34507 49.50432 1.000 186.47165 93 ALA A O 1
ATOM 732 N N . ILE A 1 93 ? -1.36915 67.51680 48.33265 1.000 138.33333 94 ILE A N 1
ATOM 733 C CA . ILE A 1 93 ? -1.71413 66.76415 49.53435 1.000 154.68882 94 ILE A CA 1
ATOM 734 C C . ILE A 1 93 ? -0.45651 66.40331 50.31451 1.000 143.67170 94 ILE A C 1
ATOM 735 O O . ILE A 1 93 ? -0.41161 66.53900 51.54295 1.000 135.63242 94 ILE A O 1
ATOM 740 N N . LEU A 1 94 ? 0.58409 65.93928 49.61693 1.000 143.63564 95 LEU A N 1
ATOM 741 C CA . LEU A 1 94 ? 1.83755 65.60799 50.28643 1.000 112.52758 95 LEU A CA 1
ATOM 742 C C . LEU A 1 94 ? 2.50849 66.84992 50.85716 1.000 138.28967 95 LEU A C 1
ATOM 743 O O . LEU A 1 94 ? 3.17517 66.77221 51.89553 1.000 155.35848 95 LEU A O 1
ATOM 748 N N . LEU A 1 95 ? 2.35024 67.99597 50.19128 1.000 144.68138 96 LEU A N 1
ATOM 749 C CA . LEU A 1 95 ? 2.88118 69.24589 50.72307 1.000 143.59637 96 LEU A CA 1
ATOM 750 C C . LEU A 1 95 ? 2.14546 69.65730 51.99097 1.000 159.80762 96 LEU A C 1
ATOM 751 O O . LEU A 1 95 ? 2.76685 70.12516 52.95184 1.000 146.86643 96 LEU A O 1
ATOM 756 N N . LYS A 1 96 ? 0.82062 69.49452 52.00961 1.000 171.59052 97 LYS A N 1
ATOM 757 C CA . LYS A 1 96 ? 0.05106 69.82333 53.20474 1.000 163.40045 97 LYS A CA 1
ATOM 758 C C . LYS A 1 96 ? 0.41783 68.90923 54.36714 1.000 149.82979 97 LYS A C 1
ATOM 759 O O . LYS A 1 96 ? 0.54085 69.36529 55.50945 1.000 166.39417 97 LYS A O 1
ATOM 765 N N . VAL A 1 97 ? 0.59983 67.61498 54.09426 1.000 164.26999 98 VAL A N 1
ATOM 766 C CA . VAL A 1 97 ? 1.00552 66.67949 55.14079 1.000 156.27904 98 VAL A CA 1
ATOM 767 C C . VAL A 1 97 ? 2.37123 67.05834 55.69984 1.000 117.97715 98 VAL A C 1
ATOM 768 O O . VAL A 1 97 ? 2.60752 66.97758 56.91200 1.000 124.83383 98 VAL A O 1
ATOM 772 N N . ARG A 1 98 ? 3.28831 67.48710 54.82989 1.000 133.88883 99 ARG A N 1
ATOM 773 C CA . ARG A 1 98 ? 4.61766 67.87327 55.29186 1.000 135.15664 99 ARG A CA 1
ATOM 774 C C . ARG A 1 98 ? 4.56458 69.14993 56.12229 1.000 158.72683 99 ARG A C 1
ATOM 775 O O . ARG A 1 98 ? 5.23136 69.25061 57.15846 1.000 168.23814 99 ARG A O 1
ATOM 783 N N . ASP A 1 99 ? 3.77823 70.13588 55.68360 1.000 162.49784 100 ASP A N 1
ATOM 784 C CA . ASP A 1 99 ? 3.72986 71.41348 56.38686 1.000 162.76795 100 ASP A CA 1
ATOM 785 C C . ASP A 1 99 ? 3.03992 71.29766 57.74037 1.000 162.25228 100 ASP A C 1
ATOM 786 O O . ASP A 1 99 ? 3.36174 72.05683 58.66082 1.000 153.79183 100 ASP A O 1
ATOM 799 N N . VAL A 1 101 ? 3.03702 68.56561 59.82521 1.000 141.89489 102 VAL A N 1
ATOM 800 C CA . VAL A 1 101 ? 3.90344 67.89183 60.78577 1.000 126.02546 102 VAL A CA 1
ATOM 801 C C . VAL A 1 101 ? 5.13092 68.74031 61.09473 1.000 136.94734 102 VAL A C 1
ATOM 802 O O . VAL A 1 101 ? 5.57402 68.81318 62.24568 1.000 163.98181 102 VAL A O 1
ATOM 806 N N . SER A 1 102 ? 5.69064 69.40822 60.08349 1.000 149.21028 103 SER A N 1
ATOM 807 C CA . SER A 1 102 ? 6.87358 70.23190 60.30451 1.000 130.52874 103 SER A CA 1
ATOM 808 C C . SER A 1 102 ? 6.57602 71.47542 61.13300 1.000 149.16242 103 SER A C 1
ATOM 809 O O . SER A 1 102 ? 7.50699 72.07153 61.68481 1.000 135.04037 103 SER A O 1
ATOM 812 N N . SER A 1 103 ? 5.31023 71.87815 61.23826 1.000 203.04739 104 SER A N 1
ATOM 813 C CA . SER A 1 103 ? 4.93261 73.04551 62.02671 1.000 214.33069 104 SER A CA 1
ATOM 814 C C . SER A 1 103 ? 4.39175 72.68848 63.40409 1.000 199.18971 104 SER A C 1
ATOM 815 O O . SER A 1 103 ? 4.70928 73.37178 64.38222 1.000 234.69121 104 SER A O 1
ATOM 818 N N . HIS A 1 104 ? 3.57679 71.63513 63.50573 1.000 152.33152 105 HIS A N 1
ATOM 819 C CA . HIS A 1 104 ? 3.05176 71.23519 64.80762 1.000 150.73588 105 HIS A CA 1
ATOM 820 C C . HIS A 1 104 ? 4.15426 70.69411 65.70825 1.000 173.47097 105 HIS A C 1
ATOM 821 O O . HIS A 1 104 ? 4.15834 70.95631 66.91630 1.000 198.74486 105 HIS A O 1
ATOM 828 N N . VAL A 1 105 ? 5.09011 69.92774 65.14326 1.000 164.29917 106 VAL A N 1
ATOM 829 C CA . VAL A 1 105 ? 6.20080 69.41035 65.93787 1.000 150.75036 106 VAL A CA 1
ATOM 830 C C . VAL A 1 105 ? 7.06405 70.55918 66.44117 1.000 152.08452 106 VAL A C 1
ATOM 831 O O . VAL A 1 105 ? 7.57071 70.52863 67.56942 1.000 172.04287 106 VAL A O 1
ATOM 835 N N . GLU A 1 106 ? 7.23767 71.59569 65.61720 1.000 158.00123 107 GLU A N 1
ATOM 836 C CA . GLU A 1 106 ? 7.97010 72.77395 66.06621 1.000 181.39877 107 GLU A CA 1
ATOM 837 C C . GLU A 1 106 ? 7.23734 73.47997 67.20001 1.000 193.64028 107 GLU A C 1
ATOM 838 O O . GLU A 1 106 ? 7.87684 74.03832 68.09814 1.000 207.11284 107 GLU A O 1
ATOM 844 N N . ARG A 1 107 ? 5.90105 73.46007 67.18183 1.000 194.60605 108 ARG A N 1
ATOM 845 C CA . ARG A 1 107 ? 5.13822 74.04905 68.27859 1.000 186.18536 108 ARG A CA 1
ATOM 846 C C . ARG A 1 107 ? 5.26434 73.21150 69.54486 1.000 187.15226 108 ARG A C 1
ATOM 847 O O . ARG A 1 107 ? 5.35463 73.75739 70.65095 1.000 193.29488 108 ARG A O 1
ATOM 855 N N . VAL A 1 108 ? 5.26510 71.88309 69.40283 1.000 196.83511 109 VAL A N 1
ATOM 856 C CA . VAL A 1 108 ? 5.49642 71.00892 70.54875 1.000 191.75954 109 VAL A CA 1
ATOM 857 C C . VAL A 1 108 ? 6.90274 71.21436 71.08982 1.000 178.08568 109 VAL A C 1
ATOM 858 O O . VAL A 1 108 ? 7.13169 71.13526 72.30352 1.000 185.26073 109 VAL A O 1
ATOM 862 N N . PHE A 1 109 ? 7.86171 71.50050 70.20704 1.000 156.34960 110 PHE A N 1
ATOM 863 C CA . PHE A 1 109 ? 9.22496 71.76682 70.64268 1.000 153.92376 110 PHE A CA 1
ATOM 864 C C . PHE A 1 109 ? 9.35148 73.13503 71.29430 1.000 179.58858 110 PHE A C 1
ATOM 865 O O . PHE A 1 109 ? 10.26171 73.34091 72.10327 1.000 183.50881 110 PHE A O 1
ATOM 873 N N . GLN A 1 110 ? 8.46236 74.07279 70.95882 1.000 201.55016 111 GLN A N 1
ATOM 874 C CA . GLN A 1 110 ? 8.42856 75.34035 71.67839 1.000 197.63892 111 GLN A CA 1
ATOM 875 C C . GLN A 1 110 ? 7.96137 75.13411 73.11222 1.000 196.64801 111 GLN A C 1
ATOM 876 O O . GLN A 1 110 ? 8.50208 75.74388 74.04155 1.000 191.75153 111 GLN A O 1
ATOM 882 N N . ILE A 1 111 ? 6.95604 74.27713 73.30797 1.000 193.93878 112 ILE A N 1
ATOM 883 C CA . ILE A 1 111 ? 6.50051 73.94999 74.65608 1.000 177.44976 112 ILE A CA 1
ATOM 884 C C . ILE A 1 111 ? 7.61255 73.26514 75.43984 1.000 179.12324 112 ILE A C 1
ATOM 885 O O . ILE A 1 111 ? 7.78672 73.50552 76.64132 1.000 199.54973 112 ILE A O 1
ATOM 890 N N . TYR A 1 112 ? 8.39052 72.40982 74.77135 1.000 175.26006 113 TYR A N 1
ATOM 891 C CA . TYR A 1 112 ? 9.50173 71.74721 75.44590 1.000 189.86487 113 TYR A CA 1
ATOM 892 C C . TYR A 1 112 ? 10.59417 72.74090 75.81933 1.000 207.18589 113 TYR A C 1
ATOM 893 O O . TYR A 1 112 ? 11.13609 72.68505 76.92883 1.000 210.78265 113 TYR A O 1
ATOM 902 N N . GLU A 1 113 ? 10.93494 73.65505 74.90794 1.000 211.12555 114 GLU A N 1
ATOM 903 C CA . GLU A 1 113 ? 11.96913 74.64234 75.19258 1.000 204.81764 114 GLU A CA 1
ATOM 904 C C . GLU A 1 113 ? 11.54210 75.65103 76.24967 1.000 207.93345 114 GLU A C 1
ATOM 905 O O . GLU A 1 113 ? 12.40059 76.36012 76.78556 1.000 199.79753 114 GLU A O 1
ATOM 911 N N . GLN A 1 114 ? 10.24629 75.73231 76.56127 1.000 222.14149 115 GLN A N 1
ATOM 912 C CA . GLN A 1 114 ? 9.80473 76.58694 77.65684 1.000 212.53937 115 GLN A CA 1
ATOM 913 C C . GLN A 1 114 ? 10.17125 75.98613 79.00613 1.000 207.71228 115 GLN A C 1
ATOM 914 O O . GLN A 1 114 ? 10.46204 76.72371 79.95473 1.000 230.90271 115 GLN A O 1
ATOM 920 N N . HIS A 1 115 ? 10.16251 74.65564 79.11056 1.000 209.43729 116 HIS A N 1
ATOM 921 C CA . HIS A 1 115 ? 10.47048 73.96240 80.35529 1.000 217.13780 116 HIS A CA 1
ATOM 922 C C . HIS A 1 115 ? 11.71877 73.09608 80.22711 1.000 236.96191 116 HIS A C 1
ATOM 923 O O . HIS A 1 115 ? 11.88832 72.14194 80.99237 1.000 201.32406 116 HIS A O 1
ATOM 930 N N . ALA A 1 116 ? 12.59648 73.40869 79.27044 1.000 264.36185 117 ALA A N 1
ATOM 931 C CA . ALA A 1 116 ? 13.79566 72.60079 79.07094 1.000 253.57415 117 ALA A CA 1
ATOM 932 C C . ALA A 1 116 ? 14.74423 72.70842 80.25804 1.000 268.53110 117 ALA A C 1
ATOM 933 O O . ALA A 1 116 ? 15.41779 71.73384 80.61252 1.000 274.96906 117 ALA A O 1
ATOM 935 N N . ASP A 1 117 ? 14.81259 73.88232 80.88166 1.000 247.54220 118 ASP A N 1
ATOM 936 C CA . ASP A 1 117 ? 15.69990 74.11044 82.01324 1.000 229.28962 118 ASP A CA 1
ATOM 937 C C . ASP A 1 117 ? 15.03536 73.85230 83.35908 1.000 212.79751 118 ASP A C 1
ATOM 938 O O . ASP A 1 117 ? 15.72178 73.88516 84.38624 1.000 199.59201 118 ASP A O 1
ATOM 943 N N . THR A 1 118 ? 13.72742 73.59709 83.38199 1.000 232.01651 119 THR A N 1
ATOM 944 C CA . THR A 1 118 ? 12.98827 73.42478 84.62597 1.000 231.54008 119 THR A CA 1
ATOM 945 C C . THR A 1 118 ? 12.56126 71.99144 84.89803 1.000 218.29442 119 THR A C 1
ATOM 946 O O . THR A 1 118 ? 12.42469 71.61649 86.06392 1.000 214.54559 119 THR A O 1
ATOM 950 N N . VAL A 1 119 ? 12.34693 71.18286 83.85847 1.000 219.99683 120 VAL A N 1
ATOM 951 C CA . VAL A 1 119 ? 11.91985 69.80343 84.07186 1.000 223.19755 120 VAL A CA 1
ATOM 952 C C . VAL A 1 119 ? 13.05739 68.97619 84.65816 1.000 208.33286 120 VAL A C 1
ATOM 953 O O . VAL A 1 119 ? 12.84140 68.13089 85.53536 1.000 195.13195 120 VAL A O 1
ATOM 957 N N . GLY A 1 120 ? 14.28382 69.21577 84.20286 1.000 206.98644 121 GLY A N 1
ATOM 958 C CA . GLY A 1 120 ? 15.42259 68.45855 84.68152 1.000 204.32209 121 GLY A CA 1
ATOM 959 C C . GLY A 1 120 ? 15.89127 67.40756 83.69765 1.000 206.72377 121 GLY A C 1
ATOM 960 O O . GLY A 1 120 ? 15.07661 66.74724 83.04575 1.000 194.59719 121 GLY A O 1
ATOM 961 N N . ILE A 1 121 ? 17.21186 67.24628 83.58062 1.000 199.48819 122 ILE A N 1
ATOM 962 C CA . ILE A 1 121 ? 17.76893 66.29206 82.63013 1.000 191.14826 122 ILE A CA 1
ATOM 963 C C . ILE A 1 121 ? 17.48030 64.85171 83.03654 1.000 163.68787 122 ILE A C 1
ATOM 964 O O . ILE A 1 121 ? 17.56628 63.94582 82.19926 1.000 127.42844 122 ILE A O 1
ATOM 969 N N . ASP A 1 122 ? 17.12687 64.61330 84.30146 1.000 168.82804 123 ASP A N 1
ATOM 970 C CA . ASP A 1 122 ? 16.85608 63.25417 84.75601 1.000 179.45858 123 ASP A CA 1
ATOM 971 C C . ASP A 1 122 ? 15.42161 62.82409 84.47181 1.000 169.41686 123 ASP A C 1
ATOM 972 O O . ASP A 1 122 ? 15.17651 61.64281 84.20203 1.000 133.03646 123 ASP A O 1
ATOM 977 N N . ALA A 1 123 ? 14.46746 63.75711 84.52992 1.000 184.25693 124 ALA A N 1
ATOM 978 C CA . ALA A 1 123 ? 13.06643 63.40393 84.32024 1.000 175.54742 124 ALA A CA 1
ATOM 979 C C . ALA A 1 123 ? 12.77688 63.04721 82.86736 1.000 165.59140 124 ALA A C 1
ATOM 980 O O . ALA A 1 123 ? 11.86034 62.26352 82.59503 1.000 147.94597 124 ALA A O 1
ATOM 982 N N . VAL A 1 124 ? 13.53763 63.60770 81.92650 1.000 177.25631 125 VAL A N 1
ATOM 983 C CA . VAL A 1 124 ? 13.27873 63.35958 80.51076 1.000 178.82540 125 VAL A CA 1
ATOM 984 C C . VAL A 1 124 ? 13.72824 61.95634 80.12041 1.000 172.16186 125 VAL A C 1
ATOM 985 O O . VAL A 1 124 ? 12.99816 61.21634 79.45049 1.000 162.43019 125 VAL A O 1
ATOM 989 N N . LEU A 1 125 ? 14.93689 61.56962 80.53349 1.000 184.23497 126 LEU A N 1
ATOM 990 C CA . LEU A 1 125 ? 15.49475 60.28226 80.13490 1.000 166.80413 126 LEU A CA 1
ATOM 991 C C . LEU A 1 125 ? 14.78945 59.10090 80.79039 1.000 175.30508 126 LEU A C 1
ATOM 992 O O . LEU A 1 125 ? 14.92559 57.97234 80.30642 1.000 139.91650 126 LEU A O 1
ATOM 997 N N . GLN A 1 126 ? 14.04784 59.32679 81.86839 1.000 185.77615 127 GLN A N 1
ATOM 998 C CA . GLN A 1 126 ? 13.44493 58.22736 82.61430 1.000 173.52923 127 GLN A CA 1
ATOM 999 C C . GLN A 1 126 ? 12.21225 57.70664 81.88375 1.000 145.82622 127 GLN A C 1
ATOM 1000 O O . GLN A 1 126 ? 11.27405 58.47661 81.64822 1.000 131.36573 127 GLN A O 1
ATOM 1006 N N . PRO A 1 127 ? 12.16926 56.43133 81.51256 1.000 142.54397 128 PRO A N 1
ATOM 1007 C CA . PRO A 1 127 ? 10.98448 55.87485 80.85871 1.000 148.70972 128 PRO A CA 1
ATOM 1008 C C . PRO A 1 127 ? 10.00759 55.27504 81.86558 1.000 143.20770 128 PRO A C 1
ATOM 1009 O O . PRO A 1 127 ? 10.32291 55.07100 83.03947 1.000 139.57320 128 PRO A O 1
ATOM 1013 N N . SER A 1 128 ? 8.80282 54.99650 81.37496 1.000 166.11167 129 SER A N 1
ATOM 1014 C CA . SER A 1 128 ? 7.76473 54.34965 82.15902 1.000 166.60215 129 SER A CA 1
ATOM 1015 C C . SER A 1 128 ? 7.64089 52.88324 81.74459 1.000 179.92969 129 SER A C 1
ATOM 1016 O O . SER A 1 128 ? 8.40090 52.37567 80.91624 1.000 191.73067 129 SER A O 1
ATOM 1019 N N . ALA A 1 129 ? 6.66309 52.19194 82.33587 1.000 165.37507 130 ALA A N 1
ATOM 1020 C CA . ALA A 1 129 ? 6.47249 50.77726 82.03253 1.000 173.98779 130 ALA A CA 1
ATOM 1021 C C . ALA A 1 129 ? 5.88481 50.58468 80.64027 1.000 177.48366 130 ALA A C 1
ATOM 1022 O O . ALA A 1 129 ? 6.24321 49.63449 79.93449 1.000 157.65366 130 ALA A O 1
ATOM 1024 N N . VAL A 1 130 ? 4.98471 51.47438 80.22848 1.000 188.52311 131 VAL A N 1
ATOM 1025 C CA . VAL A 1 130 ? 4.34072 51.38164 78.92307 1.000 183.85271 131 VAL A CA 1
ATOM 1026 C C . VAL A 1 130 ? 4.58103 52.60702 78.05631 1.000 171.77467 131 VAL A C 1
ATOM 1027 O O . VAL A 1 130 ? 4.33576 52.54247 76.84181 1.000 145.46055 131 VAL A O 1
ATOM 1031 N N . SER A 1 131 ? 5.04770 53.71706 78.62562 1.000 164.14703 132 SER A N 1
ATOM 1032 C CA . SER A 1 131 ? 5.32754 54.92302 77.86570 1.000 157.54953 132 SER A CA 1
ATOM 1033 C C . SER A 1 131 ? 6.82794 55.12579 77.74539 1.000 161.67991 132 SER A C 1
ATOM 1034 O O . SER A 1 131 ? 7.53247 55.10149 78.76349 1.000 162.87577 132 SER A O 1
ATOM 1037 N N . PRO A 1 132 ? 7.35258 55.31614 76.53614 1.000 167.68431 133 PRO A N 1
ATOM 1038 C CA . PRO A 1 132 ? 8.79218 55.55668 76.37905 1.000 126.73500 133 PRO A CA 1
ATOM 1039 C C . PRO A 1 132 ? 9.21690 56.86297 77.03385 1.000 115.42174 133 PRO A C 1
ATOM 1040 O O . PRO A 1 132 ? 8.40179 57.69822 77.43192 1.000 174.30767 133 PRO A O 1
ATOM 1044 N N . SER A 1 133 ? 10.53196 57.03140 77.14183 1.000 119.82601 134 SER A N 1
ATOM 1045 C CA . SER A 1 133 ? 11.09212 58.22089 77.76542 1.000 173.51423 134 SER A CA 1
ATOM 1046 C C . SER A 1 133 ? 10.77428 59.46069 76.93676 1.000 159.85582 134 SER A C 1
ATOM 1047 O O . SER A 1 133 ? 10.67539 59.40566 75.70824 1.000 170.00428 134 SER A O 1
ATOM 1050 N N . VAL A 1 134 ? 10.60962 60.59129 77.63025 1.000 162.12728 135 VAL A N 1
ATOM 1051 C CA . VAL A 1 134 ? 10.25907 61.84548 76.97158 1.000 156.91830 135 VAL A CA 1
ATOM 1052 C C . VAL A 1 134 ? 11.31017 62.26069 75.95139 1.000 151.45009 135 VAL A C 1
ATOM 1053 O O . VAL A 1 134 ? 10.99759 62.98329 74.99839 1.000 173.68067 135 VAL A O 1
ATOM 1057 N N . ALA A 1 135 ? 12.55453 61.80957 76.11871 1.000 152.16934 136 ALA A N 1
ATOM 1058 C CA . ALA A 1 135 ? 13.57767 62.07833 75.11450 1.000 173.71279 136 ALA A CA 1
ATOM 1059 C C . ALA A 1 135 ? 13.28230 61.32442 73.82412 1.000 179.05873 136 ALA A C 1
ATOM 1060 O O . ALA A 1 135 ? 13.36374 61.89140 72.72840 1.000 185.90490 136 ALA A O 1
ATOM 1062 N N . ASP A 1 136 ? 12.93639 60.03937 73.93591 1.000 169.36129 137 ASP A N 1
ATOM 1063 C CA . ASP A 1 136 ? 12.58128 59.26203 72.75367 1.000 180.96231 137 ASP A CA 1
ATOM 1064 C C . ASP A 1 136 ? 11.29737 59.77004 72.11056 1.000 164.49361 137 ASP A C 1
ATOM 1065 O O . ASP A 1 136 ? 11.10706 59.60754 70.90041 1.000 178.63532 137 ASP A O 1
ATOM 1078 N N . LEU A 1 138 ? 10.36558 62.93937 71.74953 1.000 133.15845 139 LEU A N 1
ATOM 1079 C CA . LEU A 1 138 ? 10.67083 64.09466 70.91369 1.000 167.91082 139 LEU A CA 1
ATOM 1080 C C . LEU A 1 138 ? 11.56247 63.71876 69.73741 1.000 163.09668 139 LEU A C 1
ATOM 1081 O O . LEU A 1 138 ? 11.35198 64.19881 68.61789 1.000 150.43411 139 LEU A O 1
ATOM 1086 N N . GLU A 1 139 ? 12.56294 62.86685 69.97319 1.000 145.94439 140 GLU A N 1
ATOM 1087 C CA . GLU A 1 139 ? 13.47322 62.47801 68.90198 1.000 145.33351 140 GLU A CA 1
ATOM 1088 C C . GLU A 1 139 ? 12.76672 61.65369 67.83428 1.000 151.04299 140 GLU A C 1
ATOM 1089 O O . GLU A 1 139 ? 13.15467 61.69960 66.66140 1.000 173.73889 140 GLU A O 1
ATOM 1095 N N . TRP A 1 140 ? 11.73327 60.89909 68.21462 1.000 129.21688 141 TRP A N 1
ATOM 1096 C CA . TRP A 1 140 ? 10.94988 60.17622 67.21978 1.000 114.53497 141 TRP A CA 1
ATOM 1097 C C . TRP A 1 140 ? 10.09300 61.12048 66.38727 1.000 133.85809 141 TRP A C 1
ATOM 1098 O O . TRP A 1 140 ? 9.85506 60.85560 65.20346 1.000 152.25413 141 TRP A O 1
ATOM 1109 N N . LEU A 1 141 ? 9.61880 62.21874 66.98193 1.000 139.76746 142 LEU A N 1
ATOM 1110 C CA . LEU A 1 141 ? 8.90619 63.22368 66.20082 1.000 129.30792 142 LEU A CA 1
ATOM 1111 C C . LEU A 1 141 ? 9.84201 63.95262 65.24688 1.000 139.32417 142 LEU A C 1
ATOM 1112 O O . LEU A 1 141 ? 9.40861 64.40860 64.18275 1.000 150.44026 142 LEU A O 1
ATOM 1117 N N . GLN A 1 142 ? 11.12111 64.07467 65.60888 1.000 138.41795 143 GLN A N 1
ATOM 1118 C CA . GLN A 1 142 ? 12.09844 64.64261 64.68695 1.000 128.99564 143 GLN A CA 1
ATOM 1119 C C . GLN A 1 142 ? 12.38932 63.68399 63.53970 1.000 130.02737 143 GLN A C 1
ATOM 1120 O O . GLN A 1 142 ? 12.62269 64.11676 62.40525 1.000 146.04075 143 GLN A O 1
ATOM 1126 N N . ASP A 1 143 ? 12.38619 62.37734 63.81710 1.000 122.72756 144 ASP A N 1
ATOM 1127 C CA . ASP A 1 143 ? 12.59935 61.39824 62.75698 1.000 126.76638 144 ASP A CA 1
ATOM 1128 C C . ASP A 1 143 ? 11.40091 61.32009 61.82041 1.000 122.88822 144 ASP A C 1
ATOM 1129 O O . ASP A 1 143 ? 11.56894 61.06723 60.62224 1.000 118.51415 144 ASP A O 1
ATOM 1134 N N . ILE A 1 144 ? 10.19013 61.52608 62.34285 1.000 128.98513 145 ILE A N 1
ATOM 1135 C CA . ILE A 1 144 ? 9.01273 61.57259 61.48208 1.000 115.47607 145 ILE A CA 1
ATOM 1136 C C . ILE A 1 144 ? 9.01863 62.85083 60.65492 1.000 113.61502 145 ILE A C 1
ATOM 1137 O O . ILE A 1 144 ? 8.69032 62.83901 59.46195 1.000 124.04757 145 ILE A O 1
ATOM 1142 N N . GLU A 1 145 ? 9.39681 63.97256 61.27428 1.000 113.57464 146 GLU A N 1
ATOM 1143 C CA . GLU A 1 145 ? 9.51600 65.22641 60.53911 1.000 114.32526 146 GLU A CA 1
ATOM 1144 C C . GLU A 1 145 ? 10.57609 65.13093 59.45095 1.000 119.65044 146 GLU A C 1
ATOM 1145 O O . GLU A 1 145 ? 10.43624 65.75126 58.39083 1.000 146.23933 146 GLU A O 1
ATOM 1151 N N . ARG A 1 146 ? 11.63978 64.36129 59.69181 1.000 114.83193 147 ARG A N 1
ATOM 1152 C CA . ARG A 1 146 ? 12.62772 64.12392 58.64556 1.000 132.59110 147 ARG A CA 1
ATOM 1153 C C . ARG A 1 146 ? 12.06763 63.22041 57.55525 1.000 133.39656 147 ARG A C 1
ATOM 1154 O O . ARG A 1 146 ? 12.28880 63.46777 56.36593 1.000 136.69971 147 ARG A O 1
ATOM 1162 N N . HIS A 1 147 ? 11.34725 62.16408 57.94167 1.000 127.54671 148 HIS A N 1
ATOM 1163 C CA . HIS A 1 147 ? 10.85076 61.20262 56.96109 1.000 115.81542 148 HIS A CA 1
ATOM 1164 C C . HIS A 1 147 ? 9.90672 61.85844 55.96170 1.000 116.42748 148 HIS A C 1
ATOM 1165 O O . HIS A 1 147 ? 9.93733 61.54023 54.76734 1.000 136.64456 148 HIS A O 1
ATOM 1172 N N . TYR A 1 148 ? 9.05984 62.77691 56.42926 1.000 113.79505 149 TYR A N 1
ATOM 1173 C CA . TYR A 1 148 ? 8.11617 63.42841 55.52712 1.000 125.84075 149 TYR A CA 1
ATOM 1174 C C . TYR A 1 148 ? 8.81191 64.45671 54.64383 1.000 120.62461 149 TYR A C 1
ATOM 1175 O O . TYR A 1 148 ? 8.48153 64.58748 53.46005 1.000 119.81097 149 TYR A O 1
ATOM 1184 N N . ARG A 1 149 ? 9.77459 65.19751 55.19768 1.000 113.86814 150 ARG A N 1
ATOM 1185 C CA . ARG A 1 149 ? 10.47388 66.20303 54.40326 1.000 114.05313 150 ARG A CA 1
ATOM 1186 C C . ARG A 1 149 ? 11.44351 65.55597 53.42187 1.000 126.97897 150 ARG A C 1
ATOM 1187 O O . ARG A 1 149 ? 11.59847 66.02909 52.28985 1.000 148.36915 150 ARG A O 1
ATOM 1195 N N . LYS A 1 150 ? 12.10572 64.47406 53.83772 1.000 128.77883 151 LYS A N 1
ATOM 1196 C CA . LYS A 1 150 ? 13.04594 63.79360 52.95470 1.000 139.78213 151 LYS A CA 1
ATOM 1197 C C . LYS A 1 150 ? 12.32357 63.02903 51.85469 1.000 132.21597 151 LYS A C 1
ATOM 1198 O O . LYS A 1 150 ? 12.88396 62.82710 50.77142 1.000 158.91293 151 LYS A O 1
ATOM 1204 N N . SER A 1 151 ? 11.08736 62.59623 52.11009 1.000 114.52020 152 SER A N 1
ATOM 1205 C CA . SER A 1 151 ? 10.31032 61.93700 51.06790 1.000 114.42335 152 SER A CA 1
ATOM 1206 C C . SER A 1 151 ? 9.65181 62.95547 50.14789 1.000 115.21316 152 SER A C 1
ATOM 1207 O O . SER A 1 151 ? 9.61352 62.75655 48.93015 1.000 136.64801 152 SER A O 1
ATOM 1210 N N . TYR A 1 152 ? 9.14228 64.05630 50.70929 1.000 119.54919 153 TYR A N 1
ATOM 1211 C CA . TYR A 1 152 ? 8.53021 65.09266 49.88344 1.000 142.67417 153 TYR A CA 1
ATOM 1212 C C . TYR A 1 152 ? 9.51959 65.64923 48.86989 1.000 132.82431 153 TYR A C 1
ATOM 1213 O O . TYR A 1 152 ? 9.12167 66.05912 47.77366 1.000 149.47212 153 TYR A O 1
ATOM 1222 N N . LEU A 1 153 ? 10.80710 65.67601 49.21875 1.000 126.20799 154 LEU A N 1
ATOM 1223 C CA . LEU A 1 153 ? 11.82571 66.11552 48.27202 1.000 138.41558 154 LEU A CA 1
ATOM 1224 C C . LEU A 1 153 ? 11.90757 65.16883 47.08077 1.000 139.68283 154 LEU A C 1
ATOM 1225 O O . LEU A 1 153 ? 11.93791 65.60703 45.92537 1.000 123.79705 154 LEU A O 1
ATOM 1230 N N . LYS A 1 154 ? 11.95452 63.86073 47.34530 1.000 115.12866 155 LYS A N 1
ATOM 1231 C CA . LYS A 1 154 ? 12.01679 62.88972 46.25726 1.000 124.16313 155 LYS A CA 1
ATOM 1232 C C . LYS A 1 154 ? 10.72457 62.87214 45.44748 1.000 135.38352 155 LYS A C 1
ATOM 1233 O O . LYS A 1 154 ? 10.75926 62.72863 44.22014 1.000 156.90492 155 LYS A O 1
ATOM 1239 N N . ARG A 1 155 ? 9.57518 63.01111 46.11425 1.000 131.48727 156 ARG A N 1
ATOM 1240 C CA . ARG A 1 155 ? 8.30068 63.02872 45.39924 1.000 137.26308 156 ARG A CA 1
ATOM 1241 C C . ARG A 1 155 ? 8.18544 64.25131 44.49719 1.000 143.02638 156 ARG A C 1
ATOM 1242 O O . ARG A 1 155 ? 7.64460 64.16262 43.38900 1.000 140.40999 156 ARG A O 1
ATOM 1250 N N . LYS A 1 156 ? 8.68969 65.39977 44.95116 1.000 144.42715 157 LYS A N 1
ATOM 1251 C CA . LYS A 1 156 ? 8.56758 66.62527 44.16935 1.000 155.67362 157 LYS A CA 1
ATOM 1252 C C . LYS A 1 156 ? 9.61774 66.69612 43.06726 1.000 159.30446 157 LYS A C 1
ATOM 1253 O O . LYS A 1 156 ? 9.31390 67.11586 41.94492 1.000 170.17708 157 LYS A O 1
ATOM 1259 N N . TYR A 1 157 ? 10.85666 66.30082 43.36948 1.000 137.96731 158 TYR A N 1
ATOM 1260 C CA . TYR A 1 157 ? 11.91037 66.33808 42.36043 1.000 129.25858 158 TYR A CA 1
ATOM 1261 C C . TYR A 1 157 ? 11.63242 65.35020 41.23479 1.000 126.03217 158 TYR A C 1
ATOM 1262 O O . TYR A 1 157 ? 11.82637 65.67314 40.05706 1.000 149.92890 158 TYR A O 1
ATOM 1271 N N . LEU A 1 158 ? 11.18754 64.13815 41.57580 1.000 118.80800 159 LEU A N 1
ATOM 1272 C CA . LEU A 1 158 ? 10.88334 63.15378 40.54360 1.000 115.32281 159 LEU A CA 1
ATOM 1273 C C . LEU A 1 158 ? 9.67458 63.56291 39.71268 1.000 131.69336 159 LEU A C 1
ATOM 1274 O O . LEU A 1 158 ? 9.63393 63.28973 38.50759 1.000 149.97198 159 LEU A O 1
ATOM 1279 N N . LEU A 1 159 ? 8.68733 64.21725 40.32306 1.000 128.18084 160 LEU A N 1
ATOM 1280 C CA . LEU A 1 159 ? 7.53335 64.66223 39.55504 1.000 131.79106 160 LEU A CA 1
ATOM 1281 C C . LEU A 1 159 ? 7.76395 65.99178 38.85142 1.000 142.42667 160 LEU A C 1
ATOM 1282 O O . LEU A 1 159 ? 6.87775 66.44398 38.11843 1.000 162.67596 160 LEU A O 1
ATOM 1287 N N . SER A 1 160 ? 8.91903 66.62823 39.04694 1.000 145.57645 161 SER A N 1
ATOM 1288 C CA . SER A 1 160 ? 9.30491 67.76339 38.22332 1.000 145.04578 161 SER A CA 1
ATOM 1289 C C . SER A 1 160 ? 10.31996 67.39576 37.15088 1.000 134.88704 161 SER A C 1
ATOM 1290 O O . SER A 1 160 ? 10.52204 68.17941 36.21736 1.000 153.64150 161 SER A O 1
ATOM 1293 N N . SER A 1 161 ? 10.95615 66.22591 37.25781 1.000 141.80967 162 SER A N 1
ATOM 1294 C CA . SER A 1 161 ? 11.86757 65.77529 36.21444 1.000 139.06256 162 SER A CA 1
ATOM 1295 C C . SER A 1 161 ? 11.12871 65.31862 34.96646 1.000 173.78871 162 SER A C 1
ATOM 1296 O O . SER A 1 161 ? 11.73115 65.25861 33.88919 1.000 202.23697 162 SER A O 1
ATOM 1299 N N . ILE A 1 162 ? 9.84162 64.98980 35.09280 1.000 165.30321 163 ILE A N 1
ATOM 1300 C CA . ILE A 1 162 ? 9.06304 64.55473 33.94033 1.000 159.84374 163 ILE A CA 1
ATOM 1301 C C . ILE A 1 162 ? 8.86563 65.69239 32.94827 1.000 125.97302 163 ILE A C 1
ATOM 1302 O O . ILE A 1 162 ? 8.71067 65.45552 31.74383 1.000 152.19972 163 ILE A O 1
ATOM 1307 N N . GLN A 1 163 ? 8.86689 66.93839 33.42584 1.000 126.58839 164 GLN A N 1
ATOM 1308 C CA . GLN A 1 163 ? 8.70610 68.07690 32.53284 1.000 156.75868 164 GLN A CA 1
ATOM 1309 C C . GLN A 1 163 ? 9.92889 68.31252 31.66017 1.000 166.12966 164 GLN A C 1
ATOM 1310 O O . GLN A 1 163 ? 9.80363 68.93218 30.59894 1.000 143.98056 164 GLN A O 1
ATOM 1316 N N . TRP A 1 164 ? 11.10310 67.84805 32.08086 1.000 154.67614 165 TRP A N 1
ATOM 1317 C CA . TRP A 1 164 ? 12.32801 68.07201 31.31537 1.000 160.00495 165 TRP A CA 1
ATOM 1318 C C . TRP A 1 164 ? 12.47445 67.12885 30.12631 1.000 193.93704 165 TRP A C 1
ATOM 1319 O O . TRP A 1 164 ? 13.56355 66.60465 29.87398 1.000 186.64339 165 TRP A O 1
ATOM 1330 N N . GLY A 1 165 ? 11.39295 66.90260 29.38466 1.000 244.12221 166 GLY A N 1
ATOM 1331 C CA . GLY A 1 165 ? 11.45346 66.00965 28.23748 1.000 233.13102 166 GLY A CA 1
ATOM 1332 C C . GLY A 1 165 ? 11.69741 64.57553 28.65603 1.000 216.84863 166 GLY A C 1
ATOM 1333 O O . GLY A 1 165 ? 11.01978 64.04170 29.54169 1.000 252.21666 166 GLY A O 1
ATOM 1334 N N . ASP A 1 166 ? 12.67381 63.94108 28.00369 1.000 194.16087 167 ASP A N 1
ATOM 1335 C CA . ASP A 1 166 ? 13.03319 62.55029 28.26056 1.000 175.98663 167 ASP A CA 1
ATOM 1336 C C . ASP A 1 166 ? 11.84118 61.61777 28.08763 1.000 150.04509 167 ASP A C 1
ATOM 1337 O O . ASP A 1 166 ? 11.10882 61.35279 29.04596 1.000 161.21783 167 ASP A O 1
ATOM 1342 N N . LEU A 1 167 ? 11.64187 61.11429 26.86770 1.000 142.21609 168 LEU A N 1
ATOM 1343 C CA . LEU A 1 167 ? 10.52279 60.21391 26.61463 1.000 165.52739 168 LEU A CA 1
ATOM 1344 C C . LEU A 1 167 ? 10.70061 58.87729 27.32399 1.000 163.29655 168 LEU A C 1
ATOM 1345 O O . LEU A 1 167 ? 9.71038 58.21220 27.64936 1.000 134.47450 168 LEU A O 1
ATOM 1350 N N . ALA A 1 168 ? 11.94734 58.47160 27.57317 1.000 180.78971 169 ALA A N 1
ATOM 1351 C CA . ALA A 1 168 ? 12.21079 57.21129 28.25922 1.000 169.70446 169 ALA A CA 1
ATOM 1352 C C . ALA A 1 168 ? 12.00749 57.31530 29.76585 1.000 166.62866 169 ALA A C 1
ATOM 1353 O O . ALA A 1 168 ? 11.59746 56.33564 30.39890 1.000 168.99095 169 ALA A O 1
ATOM 1355 N N . ASN A 1 169 ? 12.29435 58.47835 30.35556 1.000 163.74346 170 ASN A N 1
ATOM 1356 C CA . ASN A 1 169 ? 12.17145 58.62682 31.80267 1.000 158.17846 170 ASN A CA 1
ATOM 1357 C C . ASN A 1 169 ? 10.71632 58.55417 32.24640 1.000 132.71025 170 ASN A C 1
ATOM 1358 O O . ASN A 1 169 ? 10.39810 57.88709 33.23784 1.000 142.28284 170 ASN A O 1
ATOM 1363 N N . ILE A 1 170 ? 9.81696 59.23722 31.53343 1.000 121.60124 171 ILE A N 1
ATOM 1364 C CA . ILE A 1 170 ? 8.40275 59.18414 31.88425 1.000 126.34944 171 ILE A CA 1
ATOM 1365 C C . ILE A 1 170 ? 7.78393 57.82589 31.59897 1.000 125.06284 171 ILE A C 1
ATOM 1366 O O . ILE A 1 170 ? 6.68266 57.54255 32.08354 1.000 126.92964 171 ILE A O 1
ATOM 1371 N N . GLN A 1 171 ? 8.46331 56.97679 30.82571 1.000 151.43685 172 GLN A N 1
ATOM 1372 C CA . GLN A 1 171 ? 8.02917 55.59696 30.65683 1.000 172.12445 172 GLN A CA 1
ATOM 1373 C C . GLN A 1 171 ? 8.46132 54.71470 31.82114 1.000 150.76581 172 GLN A C 1
ATOM 1374 O O . GLN A 1 171 ? 7.81966 53.69177 32.08226 1.000 167.38531 172 GLN A O 1
ATOM 1380 N N . ALA A 1 172 ? 9.52587 55.09511 32.52839 1.000 125.99361 173 ALA A N 1
ATOM 1381 C CA . ALA A 1 172 ? 10.01234 54.37855 33.69893 1.000 145.32604 173 ALA A CA 1
ATOM 1382 C C . ALA A 1 172 ? 9.66387 55.09300 35.00034 1.000 152.78037 173 ALA A C 1
ATOM 1383 O O . ALA A 1 172 ? 10.35030 54.90135 36.01038 1.000 136.11973 173 ALA A O 1
ATOM 1385 N N . LEU A 1 173 ? 8.61660 55.91814 34.99142 1.000 149.80815 174 LEU A N 1
ATOM 1386 C CA . LEU A 1 173 ? 8.22641 56.64285 36.19949 1.000 126.00506 174 LEU A CA 1
ATOM 1387 C C . LEU A 1 173 ? 7.79938 55.72796 37.34032 1.000 122.10497 174 LEU A C 1
ATOM 1388 O O . LEU A 1 173 ? 8.30148 55.91217 38.46226 1.000 135.15911 174 LEU A O 1
ATOM 1393 N N . PRO A 1 174 ? 6.89965 54.75387 37.15547 1.000 120.19524 175 PRO A N 1
ATOM 1394 C CA . PRO A 1 174 ? 6.54278 53.88189 38.28803 1.000 123.48063 175 PRO A CA 1
ATOM 1395 C C . PRO A 1 174 ? 7.70250 53.04805 38.80199 1.000 137.32449 175 PRO A C 1
ATOM 1396 O O . PRO A 1 174 ? 7.66016 52.60063 39.95481 1.000 133.40917 175 PRO A O 1
ATOM 1400 N N . LYS A 1 175 ? 8.73721 52.82615 37.98850 1.000 150.45934 176 LYS A N 1
ATOM 1401 C CA . LYS A 1 175 ? 9.87859 52.03926 38.44338 1.000 134.33146 176 LYS A CA 1
ATOM 1402 C C . LYS A 1 175 ? 10.71804 52.81059 39.45479 1.000 126.64242 176 LYS A C 1
ATOM 1403 O O . LYS A 1 175 ? 11.16531 52.24309 40.45827 1.000 139.89936 176 LYS A O 1
ATOM 1409 N N . ALA A 1 176 ? 10.94315 54.10220 39.21166 1.000 119.27692 177 ALA A N 1
ATOM 1410 C CA . ALA A 1 176 ? 11.70169 54.92697 40.14215 1.000 117.49212 177 ALA A CA 1
ATOM 1411 C C . ALA A 1 176 ? 10.83975 55.53274 41.24053 1.000 142.36132 177 ALA A C 1
ATOM 1412 O O . ALA A 1 176 ? 11.37133 55.89258 42.29754 1.000 136.74191 177 ALA A O 1
ATOM 1414 N N . TRP A 1 177 ? 9.52943 55.65524 41.01719 1.000 143.29725 178 TRP A N 1
ATOM 1415 C CA . TRP A 1 177 ? 8.64127 56.16075 42.05903 1.000 120.98564 178 TRP A CA 1
ATOM 1416 C C . TRP A 1 177 ? 8.49041 55.14520 43.18324 1.000 126.36356 178 TRP A C 1
ATOM 1417 O O . TRP A 1 177 ? 8.58747 55.49211 44.36625 1.000 125.89743 178 TRP A O 1
ATOM 1428 N N . ASP A 1 178 ? 8.24846 53.88005 42.83056 1.000 114.88386 179 ASP A N 1
ATOM 1429 C CA . ASP A 1 178 ? 8.19836 52.82629 43.83520 1.000 114.91310 179 ASP A CA 1
ATOM 1430 C C . ASP A 1 178 ? 9.55638 52.59849 44.48125 1.000 115.11575 179 ASP A C 1
ATOM 1431 O O . ASP A 1 178 ? 9.62753 51.99757 45.55815 1.000 168.71300 179 ASP A O 1
ATOM 1436 N N . ARG A 1 179 ? 10.63214 53.06377 43.84428 1.000 115.26438 180 ARG A N 1
ATOM 1437 C CA . ARG A 1 179 ? 11.95159 52.98519 44.45692 1.000 115.47940 180 ARG A CA 1
ATOM 1438 C C . ARG A 1 179 ? 12.10047 53.99868 45.58419 1.000 119.42428 180 ARG A C 1
ATOM 1439 O O . ARG A 1 179 ? 12.82378 53.74237 46.55260 1.000 159.06810 180 ARG A O 1
ATOM 1447 N N . ILE A 1 180 ? 11.43211 55.15036 45.47449 1.000 120.73891 181 ILE A N 1
ATOM 1448 C CA . ILE A 1 180 ? 11.51642 56.17076 46.51849 1.000 158.87923 181 ILE A CA 1
ATOM 1449 C C . ILE A 1 180 ? 11.05825 55.60376 47.85734 1.000 158.50173 181 ILE A C 1
ATOM 1450 O O . ILE A 1 180 ? 11.69236 55.82558 48.89612 1.000 177.73542 181 ILE A O 1
ATOM 1455 N N . SER A 1 181 ? 9.94606 54.86748 47.85217 1.000 132.51047 182 SER A N 1
ATOM 1456 C CA . SER A 1 181 ? 9.44448 54.25438 49.07813 1.000 175.45384 182 SER A CA 1
ATOM 1457 C C . SER A 1 181 ? 10.39157 53.16687 49.57610 1.000 172.67764 182 SER A C 1
ATOM 1458 O O . SER A 1 181 ? 10.83303 53.18874 50.72886 1.000 213.41376 182 SER A O 1
ATOM 1461 N N . LYS A 1 182 ? 10.71208 52.19918 48.71422 1.000 130.98828 183 LYS A N 1
ATOM 1462 C CA . LYS A 1 182 ? 11.52015 51.05700 49.13412 1.000 175.52789 183 LYS A CA 1
ATOM 1463 C C . LYS A 1 182 ? 12.91090 51.47352 49.59811 1.000 184.93167 183 LYS A C 1
ATOM 1464 O O . LYS A 1 182 ? 13.50363 50.80231 50.45049 1.000 215.56642 183 LYS A O 1
ATOM 1470 N N . ASP A 1 183 ? 13.45680 52.55997 49.04770 1.000 199.43874 184 ASP A N 1
ATOM 1471 C CA . ASP A 1 183 ? 14.78055 52.99778 49.47339 1.000 210.95453 184 ASP A CA 1
ATOM 1472 C C . ASP A 1 183 ? 14.74082 53.70022 50.82407 1.000 211.60544 184 ASP A C 1
ATOM 1473 O O . ASP A 1 183 ? 15.71795 53.63806 51.57856 1.000 217.86933 184 ASP A O 1
ATOM 1478 N N . GLU A 1 184 ? 13.63315 54.36089 51.14872 1.000 178.26520 185 GLU A N 1
ATOM 1479 C CA . GLU A 1 184 ? 13.47640 55.01572 52.43788 1.000 186.18974 185 GLU A CA 1
ATOM 1480 C C . GLU A 1 184 ? 12.96966 54.01483 53.47834 1.000 215.75298 185 GLU A C 1
ATOM 1481 O O . GLU A 1 184 ? 12.93997 52.80265 53.24961 1.000 223.61681 185 GLU A O 1
ATOM 1487 N N . HIS A 1 185 ? 12.57547 54.52174 54.64700 1.000 221.48081 186 HIS A N 1
ATOM 1488 C CA . HIS A 1 185 ? 11.99724 53.71047 55.72066 1.000 195.10778 186 HIS A CA 1
ATOM 1489 C C . HIS A 1 185 ? 10.47914 53.87720 55.69172 1.000 226.33963 186 HIS A C 1
ATOM 1490 O O . HIS A 1 185 ? 9.91811 54.71965 56.39320 1.000 230.91955 186 HIS A O 1
ATOM 1497 N N . GLN A 1 186 ? 9.80715 53.06588 54.86893 1.000 288.19222 187 GLN A N 1
ATOM 1498 C CA . GLN A 1 186 ? 8.35101 53.15649 54.77029 1.000 293.31710 187 GLN A CA 1
ATOM 1499 C C . GLN A 1 186 ? 7.68165 52.77558 56.08479 1.000 278.91588 187 GLN A C 1
ATOM 1500 O O . GLN A 1 186 ? 6.69964 53.40496 56.49667 1.000 262.04041 187 GLN A O 1
ATOM 1506 N N . ASP A 1 187 ? 8.19444 51.74447 56.75009 1.000 224.76146 188 ASP A N 1
ATOM 1507 C CA . ASP A 1 187 ? 7.63688 51.27537 58.01556 1.000 186.23548 188 ASP A CA 1
ATOM 1508 C C . ASP A 1 187 ? 8.42439 51.88765 59.17283 1.000 170.46397 188 ASP A C 1
ATOM 1509 O O . ASP A 1 187 ? 9.20232 51.23332 59.86845 1.000 201.71724 188 ASP A O 1
ATOM 1514 N N . LEU A 1 188 ? 8.20205 53.18774 59.35769 1.000 171.70973 189 LEU A N 1
ATOM 1515 C CA . LEU A 1 188 ? 8.87668 53.95639 60.39477 1.000 136.46404 189 LEU A CA 1
ATOM 1516 C C . LEU A 1 188 ? 7.84803 54.72010 61.21900 1.000 126.02960 189 LEU A C 1
ATOM 1517 O O . LEU A 1 188 ? 7.84193 54.63737 62.45157 1.000 142.80486 189 LEU A O 1
ATOM 1522 N N . VAL A 1 189 ? 6.97856 55.47172 60.54105 1.000 152.61525 190 VAL A N 1
ATOM 1523 C CA . VAL A 1 189 ? 5.95127 56.24065 61.23667 1.000 134.31938 190 VAL A CA 1
ATOM 1524 C C . VAL A 1 189 ? 4.95194 55.31201 61.91702 1.000 119.56664 190 VAL A C 1
ATOM 1525 O O . VAL A 1 189 ? 4.45972 55.60501 63.01341 1.000 113.57453 190 VAL A O 1
ATOM 1529 N N . GLN A 1 190 ? 4.64360 54.17391 61.28943 1.000 132.70136 191 GLN A N 1
ATOM 1530 C CA . GLN A 1 190 ? 3.69707 53.23635 61.88300 1.000 131.48225 191 GLN A CA 1
ATOM 1531 C C . GLN A 1 190 ? 4.26300 52.53767 63.11189 1.000 128.39392 191 GLN A C 1
ATOM 1532 O O . GLN A 1 190 ? 3.48835 52.06466 63.95014 1.000 151.96586 191 GLN A O 1
ATOM 1538 N N . ASP A 1 191 ? 5.58666 52.46148 63.24038 1.000 130.44186 192 ASP A N 1
ATOM 1539 C CA . ASP A 1 191 ? 6.19958 51.84738 64.41113 1.000 114.81011 192 ASP A CA 1
ATOM 1540 C C . ASP A 1 191 ? 6.34891 52.82328 65.56780 1.000 114.67074 192 ASP A C 1
ATOM 1541 O O . ASP A 1 191 ? 6.23475 52.41743 66.73024 1.000 129.98783 192 ASP A O 1
ATOM 1546 N N . ILE A 1 192 ? 6.60789 54.09875 65.27412 1.000 114.43985 193 ILE A N 1
ATOM 1547 C CA . ILE A 1 192 ? 6.68410 55.10465 66.32767 1.000 114.27420 193 ILE A CA 1
ATOM 1548 C C . ILE A 1 192 ? 5.31471 55.32223 66.95788 1.000 129.41671 193 ILE A C 1
ATOM 1549 O O . ILE A 1 192 ? 5.18925 55.42263 68.18450 1.000 135.35499 193 ILE A O 1
ATOM 1554 N N . LEU A 1 193 ? 4.26593 55.39131 66.13384 1.000 132.84962 194 LEU A N 1
ATOM 1555 C CA . LEU A 1 193 ? 2.91127 55.50642 66.65979 1.000 118.54145 194 LEU A CA 1
ATOM 1556 C C . LEU A 1 193 ? 2.47299 54.25318 67.40547 1.000 113.46390 194 LEU A C 1
ATOM 1557 O O . LEU A 1 193 ? 1.48330 54.30092 68.14380 1.000 136.03520 194 LEU A O 1
ATOM 1562 N N . LEU A 1 194 ? 3.18638 53.13811 67.23283 1.000 125.47886 195 LEU A N 1
ATOM 1563 C CA . LEU A 1 194 ? 2.83618 51.91074 67.93821 1.000 129.16960 195 LEU A CA 1
ATOM 1564 C C . LEU A 1 194 ? 3.43684 51.87666 69.33843 1.000 143.43211 195 LEU A C 1
ATOM 1565 O O . LEU A 1 194 ? 2.76899 51.46174 70.29172 1.000 180.30893 195 LEU A O 1
ATOM 1570 N N . ASN A 1 195 ? 4.69595 52.29815 69.48255 1.000 151.99694 196 ASN A N 1
ATOM 1571 C CA . ASN A 1 195 ? 5.31496 52.31540 70.80405 1.000 163.70861 196 ASN A CA 1
ATOM 1572 C C . ASN A 1 195 ? 4.69903 53.38277 71.69845 1.000 177.01982 196 ASN A C 1
ATOM 1573 O O . ASN A 1 195 ? 4.68586 53.22930 72.92509 1.000 199.84146 196 ASN A O 1
ATOM 1578 N N . VAL A 1 196 ? 4.18514 54.46759 71.10791 1.000 163.09992 197 VAL A N 1
ATOM 1579 C CA . VAL A 1 196 ? 3.52358 55.51356 71.87973 1.000 150.67592 197 VAL A CA 1
ATOM 1580 C C . VAL A 1 196 ? 2.02118 55.29845 71.97288 1.000 174.73666 197 VAL A C 1
ATOM 1581 O O . VAL A 1 196 ? 1.32204 56.12364 72.57724 1.000 191.08750 197 VAL A O 1
ATOM 1585 N N . SER A 1 197 ? 1.50024 54.21493 71.39053 1.000 206.40328 198 SER A N 1
ATOM 1586 C CA . SER A 1 197 ? 0.06875 53.94459 71.45045 1.000 211.60237 198 SER A CA 1
ATOM 1587 C C . SER A 1 197 ? -0.40955 53.69116 72.87245 1.000 215.90071 198 SER A C 1
ATOM 1588 O O . SER A 1 197 ? -1.61025 53.80243 73.13544 1.000 227.45111 198 SER A O 1
ATOM 1591 N N . PHE A 1 198 ? 0.49737 53.33452 73.78605 1.000 198.10793 199 PHE A N 1
ATOM 1592 C CA . PHE A 1 198 ? 0.13653 53.15069 75.18785 1.000 200.00405 199 PHE A CA 1
ATOM 1593 C C . PHE A 1 198 ? 0.15187 54.46264 75.96294 1.000 169.75653 199 PHE A C 1
ATOM 1594 O O . PHE A 1 198 ? -0.53789 54.58467 76.98139 1.000 193.69713 199 PHE A O 1
ATOM 1602 N N . PHE A 1 199 ? 0.93704 55.44023 75.51161 1.000 142.43861 200 PHE A N 1
ATOM 1603 C CA . PHE A 1 199 ? 1.02301 56.72973 76.18527 1.000 112.61663 200 PHE A CA 1
ATOM 1604 C C . PHE A 1 199 ? -0.19585 57.61279 75.93786 1.000 164.23889 200 PHE A C 1
ATOM 1605 O O . PHE A 1 199 ? -0.49223 58.48124 76.76627 1.000 184.00760 200 PHE A O 1
ATOM 1613 N N . LEU A 1 200 ? -0.91518 57.40383 74.83182 1.000 180.87405 201 LEU A N 1
ATOM 1614 C CA . LEU A 1 200 ? -1.99023 58.32151 74.46230 1.000 198.47324 201 LEU A CA 1
ATOM 1615 C C . LEU A 1 200 ? -3.20531 58.17975 75.37464 1.000 221.77323 201 LEU A C 1
ATOM 1616 O O . LEU A 1 200 ? -3.78146 59.18637 75.80299 1.000 246.66207 201 LEU A O 1
ATOM 1621 N N . GLU A 1 201 ? -3.61310 56.95046 75.68647 1.000 221.48123 202 GLU A N 1
ATOM 1622 C CA . GLU A 1 201 ? -4.79898 56.72354 76.51708 1.000 251.54421 202 GLU A CA 1
ATOM 1623 C C . GLU A 1 201 ? -4.47916 56.77197 78.00889 1.000 264.57217 202 GLU A C 1
ATOM 1624 O O . GLU A 1 201 ? -5.03697 56.00902 78.80606 1.000 256.34255 202 GLU A O 1
ATOM 1630 N N . GLU A 1 202 ? -3.58925 57.68365 78.40162 1.000 273.77049 203 GLU A N 1
ATOM 1631 C CA . GLU A 1 202 ? -3.20289 57.90507 79.79694 1.000 276.03462 203 GLU A CA 1
ATOM 1632 C C . GLU A 1 202 ? -2.41853 56.71329 80.33479 1.000 275.55886 203 GLU A C 1
ATOM 1633 O O . GLU A 1 202 ? -1.57199 56.14728 79.64224 1.000 274.06297 203 GLU A O 1
ATOM 1648 N N . VAL B 2 2 ? 2.97863 43.69966 89.95320 1.000 307.93459 18 VAL B N 1
ATOM 1649 C CA . VAL B 2 2 ? 2.55898 45.01887 89.48664 1.000 298.51942 18 VAL B CA 1
ATOM 1650 C C . VAL B 2 2 ? 1.05331 45.04834 89.25749 1.000 317.17579 18 VAL B C 1
ATOM 1651 O O . VAL B 2 2 ? 0.38374 46.04791 89.54700 1.000 316.56497 18 VAL B O 1
ATOM 1655 N N . SER B 2 3 ? 0.49624 43.95084 88.74008 1.000 324.36610 19 SER B N 1
ATOM 1656 C CA . SER B 2 3 ? -0.95201 43.85097 88.59591 1.000 305.68376 19 SER B CA 1
ATOM 1657 C C . SER B 2 3 ? -1.65759 43.86455 89.94560 1.000 317.42159 19 SER B C 1
ATOM 1658 O O . SER B 2 3 ? -2.81124 44.29805 90.03657 1.000 317.54715 19 SER B O 1
ATOM 1661 N N . ALA B 2 4 ? -0.98714 43.40060 91.00211 1.000 320.09876 20 ALA B N 1
ATOM 1662 C CA . ALA B 2 4 ? -1.61285 43.38246 92.32030 1.000 297.23447 20 ALA B CA 1
ATOM 1663 C C . ALA B 2 4 ? -1.69291 44.77948 92.92463 1.000 295.73107 20 ALA B C 1
ATOM 1664 O O . ALA B 2 4 ? -2.69450 45.12689 93.56144 1.000 287.94081 20 ALA B O 1
ATOM 1666 N N . ARG B 2 5 ? -0.65139 45.59560 92.74133 1.000 295.97318 21 ARG B N 1
ATOM 1667 C CA . ARG B 2 5 ? -0.68580 46.95141 93.28190 1.000 282.74253 21 ARG B CA 1
ATOM 1668 C C . ARG B 2 5 ? -1.68587 47.82921 92.53949 1.000 298.58602 21 ARG B C 1
ATOM 1669 O O . ARG B 2 5 ? -2.36223 48.66094 93.15511 1.000 287.55511 21 ARG B O 1
ATOM 1677 N N . LYS B 2 6 ? -1.79899 47.66326 91.21936 1.000 330.21215 22 LYS B N 1
ATOM 1678 C CA . LYS B 2 6 ? -2.74013 48.48889 90.46996 1.000 323.76099 22 LYS B CA 1
ATOM 1679 C C . LYS B 2 6 ? -4.18265 48.05807 90.70591 1.000 326.34527 22 LYS B C 1
ATOM 1680 O O . LYS B 2 6 ? -5.09359 48.89070 90.63936 1.000 331.31536 22 LYS B O 1
ATOM 1686 N N . ILE B 2 7 ? -4.41215 46.77236 90.98074 1.000 329.59919 23 ILE B N 1
ATOM 1687 C CA . ILE B 2 7 ? -5.75211 46.32277 91.34631 1.000 317.26634 23 ILE B CA 1
ATOM 1688 C C . ILE B 2 7 ? -6.13604 46.85676 92.72041 1.000 314.12731 23 ILE B C 1
ATOM 1689 O O . ILE B 2 7 ? -7.26600 47.31422 92.93092 1.000 311.28134 23 ILE B O 1
ATOM 1694 N N . LYS B 2 8 ? -5.20337 46.81274 93.67504 1.000 313.34575 24 LYS B N 1
ATOM 1695 C CA . LYS B 2 8 ? -5.46009 47.39841 94.98666 1.000 307.73721 24 LYS B CA 1
ATOM 1696 C C . LYS B 2 8 ? -5.65751 48.90547 94.88111 1.000 299.24270 24 LYS B C 1
ATOM 1697 O O . LYS B 2 8 ? -6.47417 49.48604 95.60616 1.000 282.87909 24 LYS B O 1
ATOM 1703 N N . ASP B 2 9 ? -4.91500 49.55560 93.98202 1.000 304.33261 25 ASP B N 1
ATOM 1704 C CA . ASP B 2 9 ? -5.08439 50.98947 93.77249 1.000 288.23987 25 ASP B CA 1
ATOM 1705 C C . ASP B 2 9 ? -6.45585 51.29578 93.18471 1.000 259.86373 25 ASP B C 1
ATOM 1706 O O . ASP B 2 9 ? -7.12062 52.24858 93.60829 1.000 239.32967 25 ASP B O 1
ATOM 1711 N N . ASN B 2 10 ? -6.89153 50.50261 92.20269 1.000 267.72780 26 ASN B N 1
ATOM 1712 C CA . ASN B 2 10 ? -8.22766 50.68264 91.64569 1.000 265.74865 26 ASN B CA 1
ATOM 1713 C C . ASN B 2 10 ? -9.30063 50.44423 92.69947 1.000 256.65671 26 ASN B C 1
ATOM 1714 O O . ASN B 2 10 ? -10.30196 51.16538 92.74601 1.000 274.33842 26 ASN B O 1
ATOM 1719 N N . ALA B 2 11 ? -9.10629 49.44081 93.55941 1.000 276.87053 27 ALA B N 1
ATOM 1720 C CA . ALA B 2 11 ? -10.08029 49.16990 94.61285 1.000 291.51873 27 ALA B CA 1
ATOM 1721 C C . ALA B 2 11 ? -10.24965 50.37166 95.53363 1.000 290.02449 27 ALA B C 1
ATOM 1722 O O . ALA B 2 11 ? -11.35550 50.64323 96.01619 1.000 282.69637 27 ALA B O 1
ATOM 1724 N N . ALA B 2 12 ? -9.16385 51.10242 95.79165 1.000 260.47452 28 ALA B N 1
ATOM 1725 C CA . ALA B 2 12 ? -9.26071 52.30367 96.61369 1.000 239.92732 28 ALA B CA 1
ATOM 1726 C C . ALA B 2 12 ? -9.93751 53.43810 95.85309 1.000 261.63723 28 ALA B C 1
ATOM 1727 O O . ALA B 2 12 ? -10.82222 54.11613 96.38819 1.000 258.33108 28 ALA B O 1
ATOM 1729 N N . ASP B 2 13 ? -9.53066 53.66132 94.59983 1.000 276.03936 29 ASP B N 1
ATOM 1730 C CA . ASP B 2 13 ? -10.11873 54.73899 93.80933 1.000 280.73311 29 ASP B CA 1
ATOM 1731 C C . ASP B 2 13 ? -11.59511 54.49505 93.52100 1.000 269.24216 29 ASP B C 1
ATOM 1732 O O . ASP B 2 13 ? -12.37175 55.45157 93.41879 1.000 247.33372 29 ASP B O 1
ATOM 1737 N N . TRP B 2 14 ? -12.00012 53.23049 93.37961 1.000 272.78090 30 TRP B N 1
ATOM 1738 C CA . TRP B 2 14 ? -13.41455 52.92246 93.19259 1.000 248.90015 30 TRP B CA 1
ATOM 1739 C C . TRP B 2 14 ? -14.22466 53.32051 94.41975 1.000 243.95765 30 TRP B C 1
ATOM 1740 O O . TRP B 2 14 ? -15.35332 53.81018 94.29832 1.000 254.51650 30 TRP B O 1
ATOM 1751 N N . HIS B 2 15 ? -13.66134 53.11619 95.61273 1.000 227.95868 31 HIS B N 1
ATOM 1752 C CA . HIS B 2 15 ? -14.34774 53.50413 96.84077 1.000 232.34051 31 HIS B CA 1
ATOM 1753 C C . HIS B 2 15 ? -14.39024 55.01860 97.00457 1.000 241.64296 31 HIS B C 1
ATOM 1754 O O . HIS B 2 15 ? -15.41389 55.57384 97.42041 1.000 225.45315 31 HIS B O 1
ATOM 1761 N N . ASN B 2 16 ? -13.28699 55.70183 96.68881 1.000 261.62441 32 ASN B N 1
ATOM 1762 C CA . ASN B 2 16 ? -13.23047 57.14968 96.87080 1.000 263.90085 32 ASN B CA 1
ATOM 1763 C C . ASN B 2 16 ? -14.21419 57.86856 95.95549 1.000 247.94421 32 ASN B C 1
ATOM 1764 O O . ASN B 2 16 ? -14.86241 58.83752 96.36847 1.000 244.65137 32 ASN B O 1
ATOM 1769 N N . LEU B 2 17 ? -14.33510 57.41396 94.70620 1.000 236.52574 33 LEU B N 1
ATOM 1770 C CA . LEU B 2 17 ? -15.23653 58.07116 93.76530 1.000 259.31605 33 LEU B CA 1
ATOM 1771 C C . LEU B 2 17 ? -16.69797 57.88849 94.15620 1.000 269.13291 33 LEU B C 1
ATOM 1772 O O . LEU B 2 17 ? -17.51995 58.77665 93.90293 1.000 265.19199 33 LEU B O 1
ATOM 1777 N N . ILE B 2 18 ? -17.04132 56.74951 94.76184 1.000 276.10221 34 ILE B N 1
ATOM 1778 C CA . ILE B 2 18 ? -18.40932 56.53484 95.22771 1.000 263.88672 34 ILE B CA 1
ATOM 1779 C C . ILE B 2 18 ? -18.76216 57.52921 96.32729 1.000 262.90679 34 ILE B C 1
ATOM 1780 O O . ILE B 2 18 ? -19.87400 58.07152 96.36153 1.000 276.10467 34 ILE B O 1
ATOM 1785 N N . LEU B 2 19 ? -17.82125 57.79073 97.23840 1.000 239.52326 35 LEU B N 1
ATOM 1786 C CA . LEU B 2 19 ? -18.07662 58.74865 98.31023 1.000 245.87331 35 LEU B CA 1
ATOM 1787 C C . LEU B 2 19 ? -18.28846 60.15257 97.75737 1.000 238.26418 35 LEU B C 1
ATOM 1788 O O . LEU B 2 19 ? -19.11777 60.91227 98.27210 1.000 196.68015 35 LEU B O 1
ATOM 1793 N N . LYS B 2 20 ? -17.54244 60.51761 96.71191 1.000 269.46545 36 LYS B N 1
ATOM 1794 C CA . LYS B 2 20 ? -17.74855 61.81235 96.07202 1.000 270.46973 36 LYS B CA 1
ATOM 1795 C C . LYS B 2 20 ? -19.11183 61.89217 95.39844 1.000 256.87572 36 LYS B C 1
ATOM 1796 O O . LYS B 2 20 ? -19.70534 62.97439 95.32665 1.000 253.37864 36 LYS B O 1
ATOM 1802 N N . TRP B 2 21 ? -19.61824 60.76339 94.89911 1.000 235.81422 37 TRP B N 1
ATOM 1803 C CA . TRP B 2 21 ? -20.92112 60.75298 94.24266 1.000 237.58507 37 TRP B CA 1
ATOM 1804 C C . TRP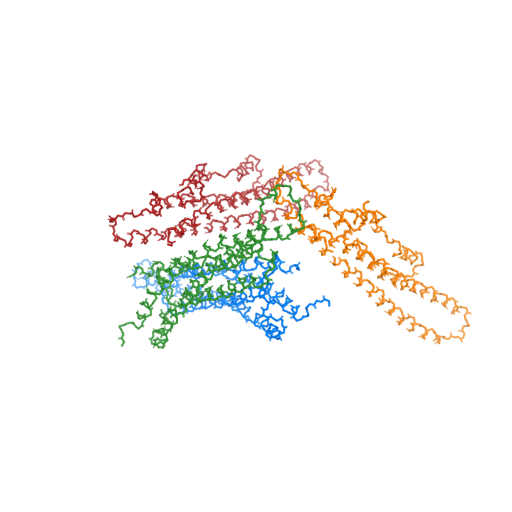 B 2 21 ? -22.04202 60.99879 95.24580 1.000 222.45182 37 TRP B C 1
ATOM 1805 O O . TRP B 2 21 ? -22.95053 61.79850 94.99362 1.000 223.11312 37 TRP B O 1
ATOM 1816 N N . GLU B 2 22 ? -21.99782 60.31098 96.38968 1.000 199.02168 38 GLU B N 1
ATOM 1817 C CA . GLU B 2 22 ? -23.05280 60.45976 97.38668 1.000 207.06521 38 GLU B CA 1
ATOM 1818 C C . GLU B 2 22 ? -23.02685 61.83519 98.04118 1.000 217.90242 38 GLU B C 1
ATOM 1819 O O . GLU B 2 22 ? -24.07444 62.33704 98.46472 1.000 227.38315 38 GLU B O 1
ATOM 1825 N N . THR B 2 23 ? -21.85070 62.45894 98.13187 1.000 208.53034 39 THR B N 1
ATOM 1826 C CA . THR B 2 23 ? -21.76546 63.79414 98.71536 1.000 202.92192 39 THR B CA 1
ATOM 1827 C C . THR B 2 23 ? -22.32615 64.84274 97.76272 1.000 208.23293 39 THR B C 1
ATOM 1828 O O . THR B 2 23 ? -23.11806 65.70323 98.16560 1.000 187.95926 39 THR B O 1
ATOM 1832 N N . LEU B 2 24 ? -21.92094 64.78783 96.49100 1.000 233.76637 40 LEU B N 1
ATOM 1833 C CA . LEU B 2 24 ? -22.48238 65.69410 95.49525 1.000 248.45187 40 LEU B CA 1
ATOM 1834 C C . LEU B 2 24 ? -23.97629 65.46746 95.31282 1.000 246.93318 40 LEU B C 1
ATOM 1835 O O . LEU B 2 24 ? -24.71025 66.40727 94.99004 1.000 233.66782 40 LEU B O 1
ATOM 1840 N N . ASN B 2 25 ? -24.44382 64.23168 95.50588 1.000 226.81605 41 ASN B N 1
ATOM 1841 C CA . ASN B 2 25 ? -25.87300 63.96065 95.40112 1.000 203.81257 41 ASN B CA 1
ATOM 1842 C C . ASN B 2 25 ? -26.65859 64.65443 96.50620 1.000 205.97883 41 ASN B C 1
ATOM 1843 O O . ASN B 2 25 ? -27.82164 65.01809 96.30171 1.000 206.50059 41 ASN B O 1
ATOM 1848 N N . ASP B 2 26 ? -26.05096 64.83766 97.67986 1.000 206.42057 42 ASP B N 1
ATOM 1849 C CA . ASP B 2 26 ? -26.72170 65.56402 98.75346 1.000 200.32189 42 ASP B CA 1
ATOM 1850 C C . ASP B 2 26 ? -26.83660 67.04761 98.42354 1.000 190.43993 42 ASP B C 1
ATOM 1851 O O . ASP B 2 26 ? -27.90314 67.65062 98.59185 1.000 179.28718 42 ASP B O 1
ATOM 1856 N N . ALA B 2 27 ? -25.74149 67.65575 97.95879 1.000 198.59770 43 ALA B N 1
ATOM 1857 C CA . ALA B 2 27 ? -25.79068 69.05533 97.54630 1.000 202.76559 43 ALA B CA 1
ATOM 1858 C C . ALA B 2 27 ? -26.71434 69.24795 96.35019 1.000 191.59093 43 ALA B C 1
ATOM 1859 O O . ALA B 2 27 ? -27.38951 70.27728 96.23657 1.000 190.29850 43 ALA B O 1
ATOM 1861 N N . GLY B 2 28 ? -26.75490 68.26909 95.44551 1.000 211.24859 44 GLY B N 1
ATOM 1862 C CA . GLY B 2 28 ? -27.67023 68.35396 94.32043 1.000 225.11627 44 GLY B CA 1
ATOM 1863 C C . GLY B 2 28 ? -29.11881 68.20618 94.74236 1.000 208.33995 44 GLY B C 1
ATOM 1864 O O . GLY B 2 28 ? -30.00724 68.85384 94.18217 1.000 218.43285 44 GLY B O 1
ATOM 1865 N N . PHE B 2 29 ? -29.37945 67.34346 95.72791 1.000 166.65900 45 PHE B N 1
ATOM 1866 C CA . PHE B 2 29 ? -30.73607 67.19881 96.24174 1.000 178.30783 45 PHE B CA 1
ATOM 1867 C C . PHE B 2 29 ? -31.18881 68.45142 96.97732 1.000 199.79094 45 PHE B C 1
ATOM 1868 O O . PHE B 2 29 ? -32.37969 68.77792 96.96343 1.000 199.98632 45 PHE B O 1
ATOM 1876 N N . THR B 2 30 ? -30.26202 69.15609 97.62941 1.000 198.51144 46 THR B N 1
ATOM 1877 C CA . THR B 2 30 ? -30.60755 70.42037 98.27043 1.000 182.53783 46 THR B CA 1
ATOM 1878 C C . THR B 2 30 ? -30.97934 71.47420 97.23437 1.000 185.43999 46 THR B C 1
ATOM 1879 O O . THR B 2 30 ? -31.97312 72.19227 97.39322 1.000 160.36772 46 THR B O 1
ATOM 1883 N N . THR B 2 31 ? -30.18874 71.58021 96.16333 1.000 203.12141 47 THR B N 1
ATOM 1884 C CA . THR B 2 31 ? -30.50708 72.52313 95.09538 1.000 206.10971 47 THR B CA 1
ATOM 1885 C C . THR B 2 31 ? -31.83000 72.17417 94.42440 1.000 187.32282 47 THR B C 1
ATOM 1886 O O . THR B 2 31 ? -32.65478 73.05779 94.16199 1.000 186.00748 47 THR B O 1
ATOM 1890 N N . ALA B 2 32 ? -32.04796 70.88924 94.13599 1.000 176.12268 48 ALA B N 1
ATOM 1891 C CA . ALA B 2 32 ? -33.28360 70.47364 93.48051 1.000 176.79282 48 ALA B CA 1
ATOM 1892 C C . ALA B 2 32 ? -34.48997 70.66798 94.39128 1.000 170.40245 48 ALA B C 1
ATOM 1893 O O . ALA B 2 32 ? -35.56465 71.06998 93.92989 1.000 188.94029 48 ALA B O 1
ATOM 1895 N N . ASN B 2 33 ? -34.33485 70.37791 95.68538 1.000 155.52120 49 ASN B N 1
ATOM 1896 C CA . ASN B 2 33 ? -35.42838 70.58767 96.62928 1.000 171.43986 49 ASN B CA 1
ATOM 1897 C C . ASN B 2 33 ? -35.77522 72.06543 96.75308 1.000 185.10794 49 ASN B C 1
ATOM 1898 O O . ASN B 2 33 ? -36.94879 72.42392 96.90486 1.000 210.00989 49 ASN B O 1
ATOM 1903 N N . ASN B 2 34 ? -34.76688 72.93935 96.69356 1.000 167.66201 50 ASN B N 1
ATOM 1904 C CA . ASN B 2 34 ? -35.03770 74.37288 96.70402 1.000 187.62799 50 ASN B CA 1
ATOM 1905 C C . ASN B 2 34 ? -35.80007 74.80433 95.45982 1.000 190.88072 50 ASN B C 1
ATOM 1906 O O . ASN B 2 34 ? -36.60957 75.73621 95.52118 1.000 195.26062 50 ASN B O 1
ATOM 1911 N N . ILE B 2 35 ? -35.55126 74.14861 94.32461 1.000 186.70581 51 ILE B N 1
ATOM 1912 C CA . ILE B 2 35 ? -36.32428 74.43092 93.11970 1.000 198.04142 51 ILE B CA 1
ATOM 1913 C C . ILE B 2 35 ? -37.77689 74.01072 93.30632 1.000 182.62425 51 ILE B C 1
ATOM 1914 O O . ILE B 2 35 ? -38.70085 74.73630 92.92001 1.000 182.01277 51 ILE B O 1
ATOM 1919 N N . ALA B 2 36 ? -38.00257 72.83718 93.90279 1.000 177.46445 52 ALA B N 1
ATOM 1920 C CA . ALA B 2 36 ? -39.36569 72.37224 94.14334 1.000 189.15701 52 ALA B CA 1
ATOM 1921 C C . ALA B 2 36 ? -40.11407 73.31345 95.07954 1.000 190.80539 52 ALA B C 1
ATOM 1922 O O . ALA B 2 36 ? -41.27076 73.66966 94.82614 1.000 205.15983 52 ALA B O 1
ATOM 1924 N N . ASN B 2 37 ? -39.46914 73.72432 96.17459 1.000 188.09892 53 ASN B N 1
ATOM 1925 C CA . ASN B 2 37 ? -40.09419 74.68384 97.07900 1.000 195.92591 53 ASN B CA 1
ATOM 1926 C C . ASN B 2 37 ? -40.27440 76.04291 96.41662 1.000 196.18614 53 ASN B C 1
ATOM 1927 O O . ASN B 2 37 ? -41.16821 76.80442 96.80159 1.000 202.18015 53 ASN B O 1
ATOM 1932 N N . LEU B 2 38 ? -39.43753 76.36496 95.42825 1.000 200.23810 54 LEU B N 1
ATOM 1933 C CA . LEU B 2 38 ? -39.59794 77.61844 94.69951 1.000 201.59615 54 LEU B CA 1
ATOM 1934 C C . LEU B 2 38 ? -40.80808 77.56307 93.77565 1.000 189.62937 54 LEU B C 1
ATOM 1935 O O . LEU B 2 38 ? -41.50870 78.56674 93.59886 1.000 159.94525 54 LEU B O 1
ATOM 1940 N N . LYS B 2 39 ? -41.06435 76.39946 93.17274 1.000 187.34368 55 LYS B N 1
ATOM 1941 C CA . LYS B 2 39 ? -42.25854 76.23732 92.35047 1.000 202.04559 55 LYS B CA 1
ATOM 1942 C C . LYS B 2 39 ? -43.52154 76.31704 93.19872 1.000 203.13450 55 LYS B C 1
ATOM 1943 O O . LYS B 2 39 ? -44.52685 76.89977 92.77563 1.000 189.92555 55 LYS B O 1
ATOM 1949 N N . ILE B 2 40 ? -43.48567 75.73802 94.40062 1.000 212.27953 56 ILE B N 1
ATOM 1950 C CA . ILE B 2 40 ? -44.65608 75.74752 95.27217 1.000 214.62205 56 ILE B CA 1
ATOM 1951 C C . ILE B 2 40 ? -44.87596 77.13504 95.86243 1.000 208.02772 56 ILE B C 1
ATOM 1952 O O . ILE B 2 40 ? -46.01699 77.59253 95.99726 1.000 224.38715 56 ILE B O 1
ATOM 1957 N N . SER B 2 41 ? -43.79217 77.82874 96.22035 1.000 202.49955 57 SER B N 1
ATOM 1958 C CA . SER B 2 41 ? -43.92786 79.16481 96.79135 1.000 216.09743 57 SER B CA 1
ATOM 1959 C C . SER B 2 41 ? -44.51076 80.15037 95.78781 1.000 212.14835 57 SER B C 1
ATOM 1960 O O . SER B 2 41 ? -45.22402 81.08082 96.18059 1.000 223.01372 57 SER B O 1
ATOM 1963 N N . LEU B 2 42 ? -44.21912 79.97089 94.49757 1.000 202.00956 58 LEU B N 1
ATOM 1964 C CA . LEU B 2 42 ? -44.82561 80.82929 93.48618 1.000 219.90877 58 LEU B CA 1
ATOM 1965 C C . LEU B 2 42 ? -46.30926 80.52447 93.32679 1.000 234.13297 58 LEU B C 1
ATOM 1966 O O . LEU B 2 42 ? -47.12226 81.44052 93.15802 1.000 251.45629 58 LEU B O 1
ATOM 1971 N N . LEU B 2 43 ? -46.68004 79.24232 93.37605 1.000 224.07710 59 LEU B N 1
ATOM 1972 C CA . LEU B 2 43 ? -48.09085 78.87785 93.29787 1.000 234.77647 59 LEU B CA 1
ATOM 1973 C C . LEU B 2 43 ? -48.86460 79.39512 94.50326 1.000 255.85409 59 LEU B C 1
ATOM 1974 O O . LEU B 2 43 ? -49.99209 79.88134 94.36167 1.000 249.11695 59 LEU B O 1
ATOM 1979 N N . ASN B 2 44 ? -48.27414 79.30263 95.69787 1.000 263.19321 60 ASN B N 1
ATOM 1980 C CA . ASN B 2 44 ? -48.93243 79.82591 96.89102 1.000 245.64953 60 ASN B CA 1
ATOM 1981 C C . ASN B 2 44 ? -49.13101 81.33263 96.79596 1.000 240.41549 60 ASN B C 1
ATOM 1982 O O . ASN B 2 44 ? -50.17267 81.85648 97.20842 1.000 229.61925 60 ASN B O 1
ATOM 1987 N N . LYS B 2 45 ? -48.14113 82.04836 96.25732 1.000 245.55452 61 LYS B N 1
ATOM 1988 C CA . LYS B 2 45 ? -48.29624 83.48685 96.07746 1.000 248.07242 61 LYS B CA 1
ATOM 1989 C C . LYS B 2 45 ? -49.30602 83.80296 94.98167 1.000 272.15798 61 LYS B C 1
ATOM 1990 O O . LYS B 2 45 ? -49.99276 84.82797 95.05162 1.000 275.00007 61 LYS B O 1
ATOM 1996 N N . ASP B 2 46 ? -49.41286 82.93823 93.96852 1.000 311.45298 62 ASP B N 1
ATOM 1997 C CA . ASP B 2 46 ? -50.42440 83.12929 92.93417 1.000 313.68345 62 ASP B CA 1
ATOM 1998 C C . ASP B 2 46 ? -51.83041 83.00731 93.50474 1.000 318.31294 62 ASP B C 1
ATOM 1999 O O . ASP B 2 46 ? -52.75005 83.69271 93.04308 1.000 318.59621 62 ASP B O 1
ATOM 2004 N N . LYS B 2 47 ? -52.01776 82.14135 94.50379 1.000 304.43267 63 LYS B N 1
ATOM 2005 C CA . LYS B 2 47 ? -53.30811 82.06303 95.17844 1.000 305.45499 63 LYS B CA 1
ATOM 2006 C C . LYS B 2 47 ? -53.57293 83.31216 96.00742 1.000 313.86974 63 LYS B C 1
ATOM 2007 O O . LYS B 2 47 ? -54.72688 83.73591 96.13846 1.000 324.44738 63 LYS B O 1
ATOM 2013 N N . ILE B 2 48 ? -52.52190 83.90857 96.57522 1.000 307.47813 64 ILE B N 1
ATOM 2014 C CA . ILE B 2 48 ? -52.67889 85.15881 97.30997 1.000 309.84852 64 ILE B CA 1
ATOM 2015 C C . ILE B 2 48 ? -53.00353 86.30177 96.35538 1.000 324.83123 64 ILE B C 1
ATOM 2016 O O . ILE B 2 48 ? -53.75774 87.21902 96.70441 1.000 333.04602 64 ILE B O 1
ATOM 2021 N N . GLU B 2 49 ? -52.46055 86.26096 95.13487 1.000 319.75099 65 GLU B N 1
ATOM 2022 C CA . GLU B 2 49 ? -52.77355 87.28708 94.14552 1.000 309.62600 65 GLU B CA 1
ATOM 2023 C C . GLU B 2 49 ? -54.22792 87.21621 93.70073 1.000 320.88732 65 GLU B C 1
ATOM 2024 O O . GLU B 2 49 ? -54.82777 88.25027 93.38589 1.000 313.19563 65 GLU B O 1
ATOM 2030 N N . LEU B 2 50 ? -54.81094 86.01560 93.66570 1.000 321.70326 66 LEU B N 1
ATOM 2031 C CA . LEU B 2 50 ? -56.22451 85.89524 93.33254 1.000 309.93420 66 LEU B CA 1
ATOM 2032 C C . LEU B 2 50 ? -57.12100 86.33941 94.47975 1.000 322.82995 66 LEU B C 1
ATOM 2033 O O . LEU B 2 50 ? -58.27115 86.72176 94.23969 1.000 317.24464 66 LEU B O 1
ATOM 2038 N N . ASP B 2 51 ? -56.62224 86.29570 95.71438 1.000 336.76060 67 ASP B N 1
ATOM 2039 C CA . ASP B 2 51 ? -57.35363 86.78001 96.87819 1.000 329.79022 67 ASP B CA 1
ATOM 2040 C C . ASP B 2 51 ? -57.20675 88.28144 97.08963 1.000 317.97869 67 ASP B C 1
ATOM 2041 O O . ASP B 2 51 ? -57.74700 88.80708 98.06903 1.000 302.91715 67 ASP B O 1
ATOM 2046 N N . SER B 2 52 ? -56.49686 88.97778 96.20765 1.000 328.26535 68 SER B N 1
ATOM 2047 C CA . SER B 2 52 ? -56.31759 90.41620 96.31561 1.000 333.23345 68 SER B CA 1
ATOM 2048 C C . SER B 2 52 ? -57.48694 91.15989 95.67335 1.000 327.84122 68 SER B C 1
ATOM 2049 O O . SER B 2 52 ? -58.32956 90.58026 94.98476 1.000 322.79357 68 SER B O 1
ATOM 2052 N N . SER B 2 53 ? -57.52970 92.46768 95.91491 1.000 317.84128 69 SER B N 1
ATOM 2053 C CA . SER B 2 53 ? -58.61414 93.29537 95.40815 1.000 303.07849 69 SER B CA 1
ATOM 2054 C C . SER B 2 53 ? -58.54366 93.41447 93.88947 1.000 311.65215 69 SER B C 1
ATOM 2055 O O . SER B 2 53 ? -57.48064 93.27472 93.27853 1.000 325.89647 69 SER B O 1
ATOM 2058 N N . SER B 2 54 ? -59.69854 93.67438 93.28039 1.000 286.85152 70 SER B N 1
ATOM 2059 C CA . SER B 2 54 ? -59.77409 93.91180 91.84310 1.000 255.09931 70 SER B CA 1
ATOM 2060 C C . SER B 2 54 ? -59.06954 95.20003 91.41061 1.000 280.13675 70 SER B C 1
ATOM 2061 O O . SER B 2 54 ? -58.42879 95.20099 90.35140 1.000 277.79683 70 SER B O 1
ATOM 2064 N N . PRO B 2 55 ? -59.15831 96.35451 92.18451 1.000 292.97383 71 PRO B N 1
ATOM 2065 C CA . PRO B 2 55 ? -58.41042 97.56339 91.81736 1.000 290.05640 71 PRO B CA 1
ATOM 2066 C C . PRO B 2 55 ? -56.91541 97.49653 92.13204 1.000 297.54258 71 PRO B C 1
ATOM 2067 O O . PRO B 2 55 ? -56.35670 98.37904 92.78431 1.000 290.56717 71 PRO B O 1
ATOM 2071 N N . ALA B 2 56 ? -56.26052 96.43586 91.66319 1.000 296.14567 72 ALA B N 1
ATOM 2072 C CA . ALA B 2 56 ? -54.81999 96.29003 91.82459 1.000 287.76078 72 ALA B CA 1
ATOM 2073 C C . ALA B 2 56 ? -54.22356 95.68334 90.56537 1.000 299.34718 72 ALA B C 1
ATOM 2074 O O . ALA B 2 56 ? -54.66089 94.61882 90.11892 1.000 287.21000 72 ALA B O 1
ATOM 2076 N N . SER B 2 57 ? -53.22871 96.36197 89.99908 1.000 313.92807 73 SER B N 1
ATOM 2077 C CA . SER B 2 57 ? -52.48694 95.84248 88.86342 1.000 305.26499 73 SER B CA 1
ATOM 2078 C C . SER B 2 57 ? -51.30759 95.00035 89.34898 1.000 316.45085 73 SER B C 1
ATOM 2079 O O . SER B 2 57 ? -51.11666 94.77988 90.54727 1.000 324.45244 73 SER B O 1
ATOM 2082 N N . LYS B 2 58 ? -50.51112 94.50934 88.39847 1.000 304.68921 74 LYS B N 1
ATOM 2083 C CA . LYS B 2 58 ? -49.28113 93.77315 88.69429 1.000 292.23663 74 LYS B CA 1
ATOM 2084 C C . LYS B 2 58 ? -48.21074 94.74194 89.19045 1.000 288.03102 74 LYS B C 1
ATOM 2085 O O . LYS B 2 58 ? -47.30411 95.14644 88.45943 1.000 277.94428 74 LYS B O 1
ATOM 2091 N N . GLU B 2 59 ? -48.31700 95.13010 90.46223 1.000 294.05029 75 GLU B N 1
ATOM 2092 C CA . GLU B 2 59 ? -47.25302 95.93578 91.05200 1.000 295.79670 75 GLU B CA 1
ATOM 2093 C C . GLU B 2 59 ? -46.11520 95.06098 91.56877 1.000 314.90602 75 GLU B C 1
ATOM 2094 O O . GLU B 2 59 ? -44.95652 95.23070 91.17439 1.000 300.44424 75 GLU B O 1
ATOM 2100 N N . ASN B 2 60 ? -46.43191 94.11572 92.45556 1.000 357.82801 76 ASN B N 1
ATOM 2101 C CA . ASN B 2 60 ? -45.44266 93.16210 92.94135 1.000 373.06097 76 ASN B CA 1
ATOM 2102 C C . ASN B 2 60 ? -45.25668 91.96632 92.01625 1.000 369.46714 76 ASN B C 1
ATOM 2103 O O . ASN B 2 60 ? -44.25861 91.25148 92.14759 1.000 346.50123 76 ASN B O 1
ATOM 2108 N N . GLU B 2 61 ? -46.18634 91.73347 91.08710 1.000 325.32429 77 GLU B N 1
ATOM 2109 C CA . GLU B 2 61 ? -46.03413 90.62238 90.15197 1.000 313.00953 77 GLU B CA 1
ATOM 2110 C C . GLU B 2 61 ? -44.84507 90.82524 89.22055 1.000 303.18088 77 GLU B C 1
ATOM 2111 O O . GLU B 2 61 ? -44.15473 89.86064 88.87291 1.000 303.97528 77 GLU B O 1
ATOM 2117 N N . GLU B 2 62 ? -44.58854 92.06589 88.80141 1.000 285.20632 78 GLU B N 1
ATOM 2118 C CA . GLU B 2 62 ? -43.43967 92.31521 87.93615 1.000 263.65406 78 GLU B CA 1
ATOM 2119 C C . GLU B 2 62 ? -42.13150 92.18611 88.70606 1.000 281.80173 78 GLU B C 1
ATOM 2120 O O . GLU B 2 62 ? -41.12680 91.71446 88.16070 1.000 253.81784 78 GLU B O 1
ATOM 2126 N N . LYS B 2 63 ? -42.12094 92.61016 89.97051 1.000 309.72963 79 LYS B N 1
ATOM 2127 C CA . LYS B 2 63 ? -40.92107 92.46741 90.78782 1.000 310.69532 79 LYS B CA 1
ATOM 2128 C C . LYS B 2 63 ? -40.64281 91.00525 91.11407 1.000 313.25406 79 LYS B C 1
ATOM 2129 O O . LYS B 2 63 ? -39.49181 90.55760 91.05602 1.000 315.19794 79 LYS B O 1
ATOM 2135 N N . VAL B 2 64 ? -41.68560 90.24695 91.45684 1.000 320.27675 80 VAL B N 1
ATOM 2136 C CA . VAL B 2 64 ? -41.49952 88.85678 91.85990 1.000 318.01517 80 VAL B CA 1
ATOM 2137 C C . VAL B 2 64 ? -41.16649 87.97805 90.66042 1.000 314.81162 80 VAL B C 1
ATOM 2138 O O . VAL B 2 64 ? -40.35676 87.05156 90.76690 1.000 301.15869 80 VAL B O 1
ATOM 2142 N N . CYS B 2 65 ? -41.76466 88.25513 89.49879 1.000 312.37196 81 CYS B N 1
ATOM 2143 C CA . CYS B 2 65 ? -41.49844 87.41318 88.33538 1.000 295.44080 81 CYS B CA 1
ATOM 2144 C C . CYS B 2 65 ? -40.04894 87.52003 87.87714 1.000 299.48618 81 CYS B C 1
ATOM 2145 O O . CYS B 2 65 ? -39.49588 86.54753 87.35154 1.000 303.58285 81 CYS B O 1
ATOM 2148 N N . LEU B 2 66 ? -39.41756 88.68002 88.06616 1.000 300.90245 82 LEU B N 1
ATOM 2149 C CA . LEU B 2 66 ? -38.01200 88.81959 87.70168 1.000 290.44975 82 LEU B CA 1
ATOM 2150 C C . LEU B 2 66 ? -37.09114 88.17108 88.72997 1.000 292.05419 82 LEU B C 1
ATOM 2151 O O . LEU B 2 66 ? -36.13423 87.48255 88.36002 1.000 287.01840 82 LEU B O 1
ATOM 2156 N N . GLU B 2 67 ? -37.36206 88.37892 90.02125 1.000 297.07485 83 GLU B N 1
ATOM 2157 C CA . GLU B 2 67 ? -36.54633 87.75766 91.06178 1.000 297.82302 83 GLU B CA 1
ATOM 2158 C C . GLU B 2 67 ? -36.72677 86.24392 91.09401 1.000 288.39282 83 GLU B C 1
ATOM 2159 O O . GLU B 2 67 ? -35.77237 85.50597 91.36571 1.000 291.49347 83 GLU B O 1
ATOM 2165 N N . TYR B 2 68 ? -37.94281 85.76377 90.82699 1.000 272.07496 84 TYR B N 1
ATOM 2166 C CA . TYR B 2 68 ? -38.18019 84.32464 90.76991 1.000 269.15985 84 TYR B CA 1
ATOM 2167 C C . TYR B 2 68 ? -37.43423 83.69225 89.60221 1.000 270.42830 84 TYR B C 1
ATOM 2168 O O . TYR B 2 68 ? -36.85171 82.61067 89.74293 1.000 265.66429 84 TYR B O 1
ATOM 2177 N N . ASN B 2 69 ? -37.44871 84.34837 88.43991 1.000 271.63662 85 ASN B N 1
ATOM 2178 C CA . ASN B 2 69 ? -36.72942 83.82716 87.28205 1.000 256.31555 85 ASN B CA 1
ATOM 2179 C C . ASN B 2 69 ? -35.22351 83.85374 87.51498 1.000 253.21138 85 ASN B C 1
ATOM 2180 O O . ASN B 2 69 ? -34.53144 82.86040 87.26746 1.000 237.79261 85 ASN B O 1
ATOM 2185 N N . GLU B 2 70 ? -34.69834 84.98816 87.98846 1.000 266.41800 86 GLU B N 1
ATOM 2186 C CA . GLU B 2 70 ? -33.25974 85.10974 88.21247 1.000 264.63807 86 GLU B CA 1
ATOM 2187 C C . GLU B 2 70 ? -32.76758 84.08567 89.22755 1.000 253.93698 86 GLU B C 1
ATOM 2188 O O . GLU B 2 70 ? -31.65549 83.55956 89.10064 1.000 251.16903 86 GLU B O 1
ATOM 2194 N N . GLU B 2 71 ? -33.58051 83.78969 90.24381 1.000 247.82367 87 GLU B N 1
ATOM 2195 C CA . GLU B 2 71 ? -33.20286 82.75832 91.20276 1.000 234.79900 87 GLU B CA 1
ATOM 2196 C C . GLU B 2 71 ? -33.32669 81.36763 90.59494 1.000 231.27187 87 GLU B C 1
ATOM 2197 O O . GLU B 2 71 ? -32.55807 80.46677 90.94923 1.000 223.80476 87 GLU B O 1
ATOM 2203 N N . LEU B 2 72 ? -34.28025 81.17591 89.68107 1.000 246.24795 88 LEU B N 1
ATOM 2204 C CA . LEU B 2 72 ? -34.42085 79.88832 89.00876 1.000 244.44361 88 LEU B CA 1
ATOM 2205 C C . LEU B 2 72 ? -33.21856 79.60261 88.11615 1.000 234.86013 88 LEU B C 1
ATOM 2206 O O . LEU B 2 72 ? -32.67840 78.49082 88.12376 1.000 237.78143 88 LEU B O 1
ATOM 2211 N N . GLU B 2 73 ? -32.79044 80.59552 87.33096 1.000 225.06005 89 GLU B N 1
ATOM 2212 C CA . GLU B 2 73 ? -31.60889 80.42001 86.49203 1.000 231.14401 89 GLU B CA 1
ATOM 2213 C C . GLU B 2 73 ? -30.35567 80.21127 87.33080 1.000 245.19901 89 GLU B C 1
ATOM 2214 O O . GLU B 2 73 ? -29.44944 79.47610 86.92174 1.000 252.11590 89 GLU B O 1
ATOM 2220 N N . LYS B 2 74 ? -30.28376 80.85090 88.49998 1.000 229.48427 90 LYS B N 1
ATOM 2221 C CA . LYS B 2 74 ? -29.16017 80.62417 89.40252 1.000 224.00189 90 LYS B CA 1
ATOM 2222 C C . LYS B 2 74 ? -29.16553 79.19672 89.93669 1.000 224.74676 90 LYS B C 1
ATOM 2223 O O . LYS B 2 74 ? -28.10628 78.57238 90.06927 1.000 240.90507 90 LYS B O 1
ATOM 2229 N N . LEU B 2 75 ? -30.34985 78.66318 90.24616 1.000 215.90587 91 LEU B N 1
ATOM 2230 C CA . LEU B 2 75 ? -30.44129 77.29100 90.73312 1.000 213.70894 91 LEU B CA 1
ATOM 2231 C C . LEU B 2 75 ? -30.21291 76.27985 89.61780 1.000 222.42559 91 LEU B C 1
ATOM 2232 O O . LEU B 2 75 ? -29.75619 75.16222 89.88240 1.000 215.54460 91 LEU B O 1
ATOM 2237 N N . CYS B 2 76 ? -30.53053 76.64419 88.37350 1.000 246.56375 92 CYS B N 1
ATOM 2238 C CA . CYS B 2 76 ? -30.24715 75.75530 87.25141 1.000 238.44771 92 CYS B CA 1
ATOM 2239 C C . CYS B 2 76 ? -28.74781 75.61564 87.02440 1.000 229.48897 92 CYS B C 1
ATOM 2240 O O . CYS B 2 76 ? -28.26143 74.52433 86.70828 1.000 226.71299 92 CYS B O 1
ATOM 2243 N N . GLU B 2 77 ? -27.99953 76.71040 87.17270 1.000 226.29837 93 GLU B N 1
ATOM 2244 C CA . GLU B 2 77 ? -26.54648 76.62577 87.07581 1.000 229.57919 93 GLU B CA 1
ATOM 2245 C C . GLU B 2 77 ? -25.94944 75.89224 88.27028 1.000 234.75591 93 GLU B C 1
ATOM 2246 O O . GLU B 2 77 ? -24.94005 75.19214 88.12758 1.000 252.37096 93 GLU B O 1
ATOM 2252 N N . GLU B 2 78 ? -26.55308 76.04702 89.45124 1.000 224.46421 94 GLU B N 1
ATOM 2253 C CA . GLU B 2 78 ? -26.07677 75.34032 90.63625 1.000 228.85071 94 GLU B CA 1
ATOM 2254 C C . GLU B 2 78 ? -26.29047 73.83671 90.51077 1.000 235.90745 94 GLU B C 1
ATOM 2255 O O . GLU B 2 78 ? -25.42360 73.04568 90.90128 1.000 230.97132 94 GLU B O 1
ATOM 2261 N N . LEU B 2 79 ? -27.44051 73.42281 89.97473 1.000 238.32857 95 LEU B N 1
ATOM 2262 C CA . LEU B 2 79 ? -27.69277 71.99887 89.78026 1.000 235.28527 95 LEU B CA 1
ATOM 2263 C C . LEU B 2 79 ? -26.85575 71.44200 88.63554 1.000 218.57638 95 LEU B C 1
ATOM 2264 O O . LEU B 2 79 ? -26.37829 70.30327 88.70429 1.000 207.74586 95 LEU B O 1
ATOM 2269 N N . GLN B 2 80 ? -26.67068 72.22920 87.57283 1.000 216.38003 96 GLN B N 1
ATOM 2270 C CA . GLN B 2 80 ? -25.82018 71.79796 86.46872 1.000 224.17487 96 GLN B CA 1
ATOM 2271 C C . GLN B 2 80 ? -24.36372 71.67091 86.89618 1.000 240.03984 96 GLN B C 1
ATOM 2272 O O . GLN B 2 80 ? -23.63935 70.81599 86.37421 1.000 254.42943 96 GLN B O 1
ATOM 2278 N N . ALA B 2 81 ? -23.91638 72.50828 87.83564 1.000 244.33311 97 ALA B N 1
ATOM 2279 C CA . ALA B 2 81 ? -22.56419 72.36834 88.36449 1.000 249.62268 97 ALA B CA 1
ATOM 2280 C C . ALA B 2 81 ? -22.39428 71.05878 89.12132 1.000 245.11830 97 ALA B C 1
ATOM 2281 O O . ALA B 2 81 ? -21.29808 70.48740 89.13213 1.000 266.53554 97 ALA B O 1
ATOM 2283 N N . THR B 2 82 ? -23.46068 70.57166 89.75839 1.000 208.72828 98 THR B N 1
ATOM 2284 C CA . THR B 2 82 ? -23.40381 69.26432 90.40233 1.000 226.42890 98 THR B CA 1
ATOM 2285 C C . THR B 2 82 ? -23.40089 68.14428 89.36848 1.000 227.80416 98 THR B C 1
ATOM 2286 O O . THR B 2 82 ? -22.72731 67.12312 89.55212 1.000 224.99887 98 THR B O 1
ATOM 2290 N N . LEU B 2 83 ? -24.14575 68.32041 88.27363 1.000 223.44020 99 LEU B N 1
ATOM 2291 C CA . LEU B 2 83 ? -24.13604 67.33533 87.19585 1.000 226.77360 99 LEU B CA 1
ATOM 2292 C C . LEU B 2 83 ? -22.74512 67.19594 86.59100 1.000 244.51361 99 LEU B C 1
ATOM 2293 O O . LEU B 2 83 ? -22.25555 66.08058 86.37986 1.000 243.54863 99 LEU B O 1
ATOM 2298 N N . ASP B 2 84 ? -22.09663 68.32535 86.29612 1.000 281.20231 100 ASP B N 1
ATOM 2299 C CA . ASP B 2 84 ? -20.75108 68.28573 85.73196 1.000 286.73225 100 ASP B CA 1
ATOM 2300 C C . ASP B 2 84 ? -19.76568 67.63549 86.69519 1.000 274.30589 100 ASP B C 1
ATOM 2301 O O . ASP B 2 84 ? -18.84258 66.93133 86.26912 1.000 275.65774 100 ASP B O 1
ATOM 2306 N N . GLY B 2 85 ? -19.94054 67.86672 87.99788 1.000 246.07855 101 GLY B N 1
ATOM 2307 C CA . GLY B 2 85 ? -19.07479 67.22633 88.97472 1.000 247.77506 101 GLY B CA 1
ATOM 2308 C C . GLY B 2 85 ? -19.21081 65.71595 88.97387 1.000 224.05344 101 GLY B C 1
ATOM 2309 O O . GLY B 2 85 ? -18.21345 64.99287 89.03163 1.000 215.34125 101 GLY B O 1
ATOM 2310 N N . LEU B 2 86 ? -20.44801 65.21832 88.90570 1.000 209.79600 102 LEU B N 1
ATOM 2311 C CA . LEU B 2 86 ? -20.66274 63.77709 88.83417 1.000 215.07206 102 LEU B CA 1
ATOM 2312 C C . LEU B 2 86 ? -20.19529 63.20246 87.50364 1.000 226.86834 102 LEU B C 1
ATOM 2313 O O . LEU B 2 86 ? -19.84229 62.02000 87.43166 1.000 234.34835 102 LEU B O 1
ATOM 2318 N N . THR B 2 87 ? -20.18713 64.01486 86.44462 1.000 230.98966 103 THR B N 1
ATOM 2319 C CA . THR B 2 87 ? -19.71354 63.53310 85.15138 1.000 237.25001 103 THR B CA 1
ATOM 2320 C C . THR B 2 87 ? -18.20303 63.33560 85.15840 1.000 242.50393 103 THR B C 1
ATOM 2321 O O . THR B 2 87 ? -17.69702 62.35800 84.59501 1.000 240.60857 103 THR B O 1
ATOM 2325 N N . LYS B 2 88 ? -17.46778 64.25203 85.79419 1.000 238.05993 104 LYS B N 1
ATOM 2326 C CA . LYS B 2 88 ? -16.02441 64.08118 85.92842 1.000 236.08877 104 LYS B CA 1
ATOM 2327 C C . LYS B 2 88 ? -15.69174 62.82840 86.72775 1.000 226.96840 104 LYS B C 1
ATOM 2328 O O . LYS B 2 88 ? -14.69859 62.14742 86.44586 1.000 238.65013 104 LYS B O 1
ATOM 2334 N N . ILE B 2 89 ? -16.50955 62.51261 87.73426 1.000 203.98837 105 ILE B N 1
ATOM 2335 C CA . ILE B 2 89 ? -16.32829 61.27114 88.48073 1.000 189.93249 105 ILE B CA 1
ATOM 2336 C C . ILE B 2 89 ? -16.57321 60.06842 87.57979 1.000 217.60899 105 ILE B C 1
ATOM 2337 O O . ILE B 2 89 ? -15.80548 59.09908 87.59227 1.000 235.50193 105 ILE B O 1
ATOM 2342 N N . GLN B 2 90 ? -17.64183 60.11531 86.77820 1.000 225.56251 106 GLN B N 1
ATOM 2343 C CA . GLN B 2 90 ? -17.96035 59.00053 85.89071 1.000 244.41087 106 GLN B CA 1
ATOM 2344 C C . GLN B 2 90 ? -16.87799 58.79180 84.83947 1.000 246.47909 106 GLN B C 1
ATOM 2345 O O . GLN B 2 90 ? -16.62479 57.65366 84.42804 1.000 239.98320 106 GLN B O 1
ATOM 2351 N N . VAL B 2 91 ? -16.23639 59.87142 84.38780 1.000 250.42586 107 VAL B N 1
ATOM 2352 C CA . VAL B 2 91 ? -15.10858 59.73277 83.47060 1.000 256.17944 107 VAL B CA 1
ATOM 2353 C C . VAL B 2 91 ? -13.97066 58.98008 84.14701 1.000 260.39313 107 VAL B C 1
ATOM 2354 O O . VAL B 2 91 ? -13.34912 58.09276 83.54909 1.000 260.02497 107 VAL B O 1
ATOM 2358 N N . LYS B 2 92 ? -13.68025 59.32116 85.40501 1.000 249.16878 108 LYS B N 1
ATOM 2359 C CA . LYS B 2 92 ? -12.66675 58.58833 86.15565 1.000 235.67501 108 LYS B CA 1
ATOM 2360 C C . LYS B 2 92 ? -13.08822 57.14566 86.40885 1.000 232.46344 108 LYS B C 1
ATOM 2361 O O . LYS B 2 92 ? -12.22887 56.26850 86.54880 1.000 200.83858 108 LYS B O 1
ATOM 2375 N N . GLU B 2 94 ? -14.77802 55.32356 84.18840 1.000 255.03532 110 GLU B N 1
ATOM 2376 C CA . GLU B 2 94 ? -14.39797 54.68429 82.93297 1.000 246.26681 110 GLU B CA 1
ATOM 2377 C C . GLU B 2 94 ? -12.89079 54.49283 82.84285 1.000 256.93985 110 GLU B C 1
ATOM 2378 O O . GLU B 2 94 ? -12.42181 53.52207 82.23767 1.000 255.66778 110 GLU B O 1
ATOM 2384 N N . LYS B 2 95 ? -12.11883 55.40623 83.43568 1.000 269.54061 111 LYS B N 1
ATOM 2385 C CA . LYS B 2 95 ? -10.66942 55.25200 83.45933 1.000 266.21132 111 LYS B CA 1
ATOM 2386 C C . LYS B 2 95 ? -10.24587 54.12964 84.39680 1.000 259.06405 111 LYS B C 1
ATOM 2387 O O . LYS B 2 95 ? -9.19282 53.51561 84.19224 1.000 265.55399 111 LYS B O 1
ATOM 2393 N N . LEU B 2 96 ? -11.05193 53.84591 85.42172 1.000 232.83665 112 LEU B N 1
ATOM 2394 C CA . LEU B 2 96 ? -10.77349 52.72855 86.31539 1.000 223.95695 112 LEU B CA 1
ATOM 2395 C C . LEU B 2 96 ? -11.18376 51.39570 85.70549 1.000 244.72642 112 LEU B C 1
ATOM 2396 O O . LEU B 2 96 ? -10.54261 50.37326 85.97307 1.000 249.15666 112 LEU B O 1
ATOM 2401 N N . SER B 2 97 ? -12.23854 51.38594 84.88782 1.000 246.88617 113 SER B N 1
ATOM 2402 C CA . SER B 2 97 ? -12.68437 50.14610 84.26535 1.000 243.43250 113 SER B CA 1
ATOM 2403 C C . SER B 2 97 ? -11.80975 49.75509 83.08347 1.000 225.93658 113 SER B C 1
ATOM 2404 O O . SER B 2 97 ? -11.65222 48.56156 82.80784 1.000 208.42126 113 SER B O 1
ATOM 2407 N N . SER B 2 98 ? -11.23817 50.73317 82.37766 1.000 226.18208 114 SER B N 1
ATOM 2408 C CA . SER B 2 98 ? -10.31549 50.42028 81.29279 1.000 234.05627 114 SER B CA 1
ATOM 2409 C C . SER B 2 98 ? -8.93312 50.05239 81.81404 1.000 254.37942 114 SER B C 1
ATOM 2410 O O . SER B 2 98 ? -8.23525 49.24465 81.19051 1.000 259.77417 114 SER B O 1
ATOM 2413 N N . THR B 2 99 ? -8.52199 50.63246 82.94373 1.000 301.72789 115 THR B N 1
ATOM 2414 C CA . THR B 2 99 ? -7.25242 50.25194 83.55388 1.000 304.90922 115 THR B CA 1
ATOM 2415 C C . THR B 2 99 ? -7.30843 48.82242 84.07779 1.000 311.25784 115 THR B C 1
ATOM 2416 O O . THR B 2 99 ? -6.39897 48.02229 83.82777 1.000 309.59701 115 THR B O 1
ATOM 2420 N N . THR B 2 100 ? -8.37160 48.48516 84.81355 1.000 283.58411 116 THR B N 1
ATOM 2421 C CA . THR B 2 100 ? -8.58129 47.09824 85.21538 1.000 269.12253 116 THR B CA 1
ATOM 2422 C C . THR B 2 100 ? -8.70244 46.19185 83.99743 1.000 267.13549 116 THR B C 1
ATOM 2423 O O . THR B 2 100 ? -8.17694 45.07184 83.99254 1.000 274.83526 116 THR B O 1
ATOM 2427 N N . LYS B 2 101 ? -9.40614 46.65595 82.96003 1.000 253.93871 117 LYS B N 1
ATOM 2428 C CA . LYS B 2 101 ? -9.54903 45.86421 81.74227 1.000 256.97195 117 LYS B CA 1
ATOM 2429 C C . LYS B 2 101 ? -8.19138 45.52008 81.14394 1.000 266.15870 117 LYS B C 1
ATOM 2430 O O . LYS B 2 101 ? -7.99902 44.41848 80.61954 1.000 263.54613 117 LYS B O 1
ATOM 2436 N N . GLY B 2 102 ? -7.22790 46.43999 81.23971 1.000 267.35755 118 GLY B N 1
ATOM 2437 C CA . GLY B 2 102 ? -5.90307 46.17386 80.70906 1.000 260.84888 118 GLY B CA 1
ATOM 2438 C C . GLY B 2 102 ? -5.08599 45.24535 81.57714 1.000 276.02651 118 GLY B C 1
ATOM 2439 O O . GLY B 2 102 ? -4.19645 44.54994 81.07584 1.000 278.96395 118 GLY B O 1
ATOM 2440 N N . ILE B 2 103 ? -5.36217 45.22623 82.88210 1.000 286.39049 119 ILE B N 1
ATOM 2441 C CA . ILE B 2 103 ? -4.60808 44.37283 83.79572 1.000 278.85423 119 ILE B CA 1
ATOM 2442 C C . ILE B 2 103 ? -4.84212 42.90963 83.44561 1.000 279.33133 119 ILE B C 1
ATOM 2443 O O . ILE B 2 103 ? -3.90268 42.10939 83.36041 1.000 268.03947 119 ILE B O 1
ATOM 2448 N N . CYS B 2 104 ? -6.10781 42.54030 83.24088 1.000 322.77973 120 CYS B N 1
ATOM 2449 C CA . CYS B 2 104 ? -6.44254 41.17767 82.85243 1.000 324.58514 120 CYS B CA 1
ATOM 2450 C C . CYS B 2 104 ? -6.02678 40.87257 81.41803 1.000 337.19058 120 CYS B C 1
ATOM 2451 O O . CYS B 2 104 ? -5.82048 39.70115 81.08300 1.000 351.53233 120 CYS B O 1
ATOM 2454 N N . GLU B 2 105 ? -5.89562 41.89654 80.56811 1.000 303.32854 121 GLU B N 1
ATOM 2455 C CA . GLU B 2 105 ? -5.42964 41.67214 79.20187 1.000 295.99648 121 GLU B CA 1
ATOM 2456 C C . GLU B 2 105 ? -4.03098 41.06864 79.18703 1.000 311.43185 121 GLU B C 1
ATOM 2457 O O . GLU B 2 105 ? -3.72406 40.21476 78.34677 1.000 307.95432 121 GLU B O 1
ATOM 2463 N N . LEU B 2 106 ? -3.16993 41.49660 80.10876 1.000 316.18212 122 LEU B N 1
ATOM 2464 C CA . LEU B 2 106 ? -1.83887 40.92081 80.23232 1.000 315.10746 122 LEU B CA 1
ATOM 2465 C C . LEU B 2 106 ? -1.79384 39.75758 81.21159 1.000 319.65818 122 LEU B C 1
ATOM 2466 O O . LEU B 2 106 ? -0.78589 39.04511 81.25854 1.000 328.92916 122 LEU B O 1
ATOM 2471 N N . GLU B 2 107 ? -2.85819 39.54868 81.98711 1.000 315.79910 123 GLU B N 1
ATOM 2472 C CA . GLU B 2 107 ? -2.92194 38.39937 82.88147 1.000 314.11950 123 GLU B CA 1
ATOM 2473 C C . GLU B 2 107 ? -3.30643 37.13257 82.12741 1.000 330.32698 123 GLU B C 1
ATOM 2474 O O . GLU B 2 107 ? -2.78785 36.04972 82.42177 1.000 326.26044 123 GLU B O 1
ATOM 2480 N N . ASN B 2 108 ? -4.21024 37.25026 81.15031 1.000 376.29045 124 ASN B N 1
ATOM 2481 C CA . ASN B 2 108 ? -4.62266 36.08819 80.37332 1.000 384.86647 124 ASN B CA 1
ATOM 2482 C C . ASN B 2 108 ? -3.51104 35.54817 79.48572 1.000 383.46305 124 ASN B C 1
ATOM 2483 O O . ASN B 2 108 ? -3.54778 34.36774 79.12845 1.000 389.57381 124 ASN B O 1
ATOM 2488 N N . TYR B 2 109 ? -2.53041 36.36978 79.11549 1.000 320.84274 125 TYR B N 1
ATOM 2489 C CA . TYR B 2 109 ? -1.43548 35.86622 78.29664 1.000 298.66075 125 TYR B CA 1
ATOM 2490 C C . TYR B 2 109 ? -0.33046 35.23854 79.13253 1.000 297.89003 125 TYR B C 1
ATOM 2491 O O . TYR B 2 109 ? 0.31972 34.29091 78.67520 1.000 273.62758 125 TYR B O 1
ATOM 2500 N N . HIS B 2 110 ? -0.10526 35.74935 80.34698 1.000 309.20240 126 HIS B N 1
ATOM 2501 C CA . HIS B 2 110 ? 0.97255 35.23503 81.18545 1.000 283.10264 126 HIS B CA 1
ATOM 2502 C C . HIS B 2 110 ? 0.79339 33.75851 81.50878 1.000 272.59030 126 HIS B C 1
ATOM 2503 O O . HIS B 2 110 ? 1.78487 33.04429 81.69651 1.000 270.85102 126 HIS B O 1
ATOM 2510 N N . TYR B 2 111 ? -0.44558 33.27817 81.58159 1.000 291.22373 127 TYR B N 1
ATOM 2511 C CA . TYR B 2 111 ? -0.69707 31.88436 81.91948 1.000 294.74356 127 TYR B CA 1
ATOM 2512 C C . TYR B 2 111 ? -1.35620 31.14325 80.76185 1.000 290.73215 127 TYR B C 1
ATOM 2513 O O . TYR B 2 111 ? -2.25302 30.32157 80.96058 1.000 282.23568 127 TYR B O 1
ATOM 2522 N N . GLY B 2 112 ? -0.91198 31.42435 79.53883 1.000 279.82610 128 GLY B N 1
ATOM 2523 C CA . GLY B 2 112 ? -1.40186 30.70499 78.37379 1.000 259.53764 128 GLY B CA 1
ATOM 2524 C C . GLY B 2 112 ? -2.90905 30.75436 78.25355 1.000 256.05780 128 GLY B C 1
ATOM 2525 O O . GLY B 2 112 ? -3.55222 31.77248 78.52555 1.000 262.45342 128 GLY B O 1
ATOM 2526 N N . GLU B 2 113 ? -3.48468 29.62641 77.83945 1.000 252.59894 129 GLU B N 1
ATOM 2527 C CA . GLU B 2 113 ? -4.92571 29.43552 77.82934 1.000 249.53318 129 GLU B CA 1
ATOM 2528 C C . GLU B 2 113 ? -5.33254 28.09157 78.41632 1.000 258.86773 129 GLU B C 1
ATOM 2529 O O . GLU B 2 113 ? -6.52762 27.77768 78.43365 1.000 263.31467 129 GLU B O 1
ATOM 2535 N N . GLU B 2 114 ? -4.37753 27.29384 78.89642 1.000 266.22861 130 GLU B N 1
ATOM 2536 C CA . GLU B 2 114 ? -4.65078 25.96375 79.41854 1.000 264.39624 130 GLU B CA 1
ATOM 2537 C C . GLU B 2 114 ? -4.35127 25.81345 80.90353 1.000 270.17147 130 GLU B C 1
ATOM 2538 O O . GLU B 2 114 ? -4.56730 24.72622 81.45181 1.000 266.05616 130 GLU B O 1
ATOM 2544 N N . SER B 2 115 ? -3.86131 26.85472 81.57057 1.000 291.19467 131 SER B N 1
ATOM 2545 C CA . SER B 2 115 ? -3.62161 26.81400 83.00534 1.000 310.00382 131 SER B CA 1
ATOM 2546 C C . SER B 2 115 ? -4.59829 27.72532 83.73594 1.000 321.60412 131 SER B C 1
ATOM 2547 O O . SER B 2 115 ? -4.97507 28.78917 83.23128 1.000 322.36336 131 SER B O 1
ATOM 2550 N N . LYS B 2 116 ? -5.00191 27.28950 84.92676 1.000 304.63419 132 LYS B N 1
ATOM 2551 C CA . LYS B 2 116 ? -5.82949 28.08910 85.81881 1.000 282.58151 132 LYS B CA 1
ATOM 2552 C C . LYS B 2 116 ? -5.16293 29.42455 86.14600 1.000 289.78319 132 LYS B C 1
ATOM 2553 O O . LYS B 2 116 ? -3.93678 29.57418 86.08894 1.000 286.28161 132 LYS B O 1
ATOM 2559 N N . ARG B 2 117 ? -6.00067 30.40720 86.49164 1.000 304.14720 133 ARG B N 1
ATOM 2560 C CA . ARG B 2 117 ? -5.53493 31.75815 86.76016 1.000 309.75363 133 ARG B CA 1
ATOM 2561 C C . ARG B 2 117 ? -5.30129 31.88981 88.25881 1.000 312.72743 133 ARG B C 1
ATOM 2562 O O . ARG B 2 117 ? -6.26390 31.78708 89.03549 1.000 296.32371 133 ARG B O 1
ATOM 2570 N N . PRO B 2 118 ? -4.06813 32.10296 88.70995 1.000 312.70008 134 PRO B N 1
ATOM 2571 C CA . PRO B 2 118 ? -3.81336 32.27059 90.14557 1.000 303.76047 134 PRO B CA 1
ATOM 2572 C C . PRO B 2 118 ? -4.45466 33.54145 90.67170 1.000 287.55899 134 PRO B C 1
ATOM 2573 O O . PRO B 2 118 ? -4.37944 34.60135 90.03190 1.000 282.39626 134 PRO B O 1
ATOM 2577 N N . PRO B 2 119 ? -5.10547 33.46990 91.83134 1.000 281.40137 135 PRO B N 1
ATOM 2578 C CA . PRO B 2 119 ? -5.73316 34.66705 92.40537 1.000 274.14178 135 PRO B CA 1
ATOM 2579 C C . PRO B 2 119 ? -4.69743 35.72346 92.76059 1.000 270.12281 135 PRO B C 1
ATOM 2580 O O . PRO B 2 119 ? -3.65879 35.42851 93.35623 1.000 262.93068 135 PRO B O 1
ATOM 2584 N N . LEU B 2 120 ? -4.99337 36.96818 92.37590 1.000 276.00643 136 LEU B N 1
ATOM 2585 C CA . LEU B 2 120 ? -4.08036 38.07496 92.63965 1.000 259.67076 136 LEU B CA 1
ATOM 2586 C C . LEU B 2 120 ? -3.89262 38.30781 94.13277 1.000 260.38857 136 LEU B C 1
ATOM 2587 O O . LEU B 2 120 ? -2.81318 38.73140 94.56205 1.000 252.65360 136 LEU B O 1
ATOM 2592 N N . PHE B 2 121 ? -4.92463 38.03924 94.94025 1.000 267.64582 137 PHE B N 1
ATOM 2593 C CA . PHE B 2 121 ? -4.81525 38.17202 96.38858 1.000 258.02197 137 PHE B CA 1
ATOM 2594 C C . PHE B 2 121 ? -5.08073 36.79661 96.99166 1.000 280.87725 137 PHE B C 1
ATOM 2595 O O . PHE B 2 121 ? -4.34556 35.85999 96.69291 1.000 277.25330 137 PHE B O 1
ATOM 2603 N N . HIS B 2 122 ? -6.10366 36.64864 97.83284 1.000 297.20393 138 HIS B N 1
ATOM 2604 C CA . HIS B 2 122 ? -6.36454 35.36246 98.46902 1.000 292.06114 138 HIS B CA 1
ATOM 2605 C C . HIS B 2 122 ? -7.41816 34.52575 97.75590 1.000 288.56099 138 HIS B C 1
ATOM 2606 O O . HIS B 2 122 ? -7.25409 33.30729 97.64219 1.000 265.93084 138 HIS B O 1
ATOM 2613 N N . THR B 2 123 ? -8.49466 35.14318 97.25928 1.000 314.34363 139 THR B N 1
ATOM 2614 C CA . THR B 2 123 ? -9.59543 34.37995 96.68104 1.000 307.90710 139 THR B CA 1
ATOM 2615 C C . THR B 2 123 ? -10.19341 35.06874 95.45949 1.000 312.84081 139 THR B C 1
ATOM 2616 O O . THR B 2 123 ? -11.37875 34.88794 95.16608 1.000 320.23989 139 THR B O 1
ATOM 2620 N N . TRP B 2 124 ? -9.40635 35.85557 94.73581 1.000 278.12319 140 TRP B N 1
ATOM 2621 C CA . TRP B 2 124 ? -9.98191 36.60553 93.62492 1.000 270.22785 140 TRP B CA 1
ATOM 2622 C C . TRP B 2 124 ? -9.08822 36.52937 92.39299 1.000 264.81203 140 TRP B C 1
ATOM 2623 O O . TRP B 2 124 ? -7.95687 37.03259 92.41165 1.000 271.21876 140 TRP B O 1
ATOM 2634 N N . PRO B 2 125 ? -9.55723 35.92363 91.30556 1.000 266.18621 141 PRO B N 1
ATOM 2635 C CA . PRO B 2 125 ? -8.81569 36.00045 90.04397 1.000 283.08886 141 PRO B CA 1
ATOM 2636 C C . PRO B 2 125 ? -8.82837 37.41360 89.48240 1.000 287.77437 141 PRO B C 1
ATOM 2637 O O . PRO B 2 125 ? -9.64027 38.25973 89.86258 1.000 275.69264 141 PRO B O 1
ATOM 2641 N N . THR B 2 126 ? -7.90084 37.65953 88.55241 1.000 316.78734 142 THR B N 1
ATOM 2642 C CA . THR B 2 126 ? -7.81128 38.97580 87.92901 1.000 321.75576 142 THR B CA 1
ATOM 2643 C C . THR B 2 126 ? -9.03780 39.28062 87.07839 1.000 322.99368 142 THR B C 1
ATOM 2644 O O . THR B 2 126 ? -9.40689 40.45028 86.92271 1.000 316.00178 142 THR B O 1
ATOM 2648 N N . THR B 2 127 ? -9.67996 38.24899 86.52473 1.000 294.49494 143 THR B N 1
ATOM 2649 C CA . THR B 2 127 ? -10.85617 38.47236 85.69047 1.000 273.76236 143 THR B CA 1
ATOM 2650 C C . THR B 2 127 ? -12.02302 39.00482 86.51140 1.000 285.14329 143 THR B C 1
ATOM 2651 O O . THR B 2 127 ? -12.81255 39.82086 86.02149 1.000 273.34688 143 THR B O 1
ATOM 2655 N N . HIS B 2 128 ? -12.15087 38.55075 87.76064 1.000 315.49734 144 HIS B N 1
ATOM 2656 C CA . HIS B 2 128 ? -13.26934 38.98057 88.59201 1.000 304.51405 144 HIS B CA 1
ATOM 2657 C C . HIS B 2 128 ? -13.18324 40.46161 88.93844 1.000 286.19353 144 HIS B C 1
ATOM 2658 O O . HIS B 2 128 ? -14.21602 41.10300 89.16241 1.000 272.89710 144 HIS B O 1
ATOM 2665 N N . PHE B 2 129 ? -11.97292 41.02403 88.98712 1.000 278.69560 145 PHE B N 1
ATOM 2666 C CA . PHE B 2 129 ? -11.84470 42.45633 89.22632 1.000 268.21853 145 PHE B CA 1
ATOM 2667 C C . PHE B 2 129 ? -12.39576 43.28292 88.07267 1.000 259.96003 145 PHE B C 1
ATOM 2668 O O . PHE B 2 129 ? -12.77569 44.44014 88.28160 1.000 233.86939 145 PHE B O 1
ATOM 2676 N N . TYR B 2 130 ? -12.44675 42.71807 86.86430 1.000 269.88281 146 TYR B N 1
ATOM 2677 C CA . TYR B 2 130 ? -13.04188 43.42501 85.73620 1.000 265.34033 146 TYR B CA 1
ATOM 2678 C C . TYR B 2 130 ? -14.56373 43.37931 85.78507 1.000 268.27886 146 TYR B C 1
ATOM 2679 O O . TYR B 2 130 ? -15.22350 44.39109 85.52657 1.000 259.23600 146 TYR B O 1
ATOM 2688 N N . GLU B 2 131 ? -15.13544 42.21238 86.09712 1.000 271.51979 147 GLU B N 1
ATOM 2689 C CA . GLU B 2 131 ? -16.58730 42.07159 86.13791 1.000 250.03513 147 GLU B CA 1
ATOM 2690 C C . GLU B 2 131 ? -17.22707 42.97746 87.18146 1.000 237.46969 147 GLU B C 1
ATOM 2691 O O . GLU B 2 131 ? -18.40412 43.32848 87.04610 1.000 229.98628 147 GLU B O 1
ATOM 2697 N N . VAL B 2 132 ? -16.48126 43.36464 88.21549 1.000 248.28501 148 VAL B N 1
ATOM 2698 C CA . VAL B 2 132 ? -16.99823 44.31989 89.18873 1.000 224.46949 148 VAL B CA 1
ATOM 2699 C C . VAL B 2 132 ? -16.81291 45.74445 88.68460 1.000 214.14636 148 VAL B C 1
ATOM 2700 O O . VAL B 2 132 ? -17.70058 46.58952 88.83942 1.000 194.12968 148 VAL B O 1
ATOM 2704 N N . SER B 2 133 ? -15.66038 46.03286 88.07553 1.000 218.24594 149 SER B N 1
ATOM 2705 C CA . SER B 2 133 ? -15.41627 47.36658 87.53742 1.000 225.02338 149 SER B CA 1
ATOM 2706 C C . SER B 2 133 ? -16.37320 47.69497 86.39852 1.000 226.00510 149 SER B C 1
ATOM 2707 O O . SER B 2 133 ? -16.71575 48.86466 86.19276 1.000 228.85622 149 SER B O 1
ATOM 2710 N N . HIS B 2 134 ? -16.81151 46.68187 85.64945 1.000 261.12577 150 HIS B N 1
ATOM 2711 C CA . HIS B 2 134 ? -17.72025 46.90801 84.53144 1.000 271.60658 150 HIS B CA 1
ATOM 2712 C C . HIS B 2 134 ? -19.15547 47.11302 85.00243 1.000 275.69369 150 HIS B C 1
ATOM 2713 O O . HIS B 2 134 ? -19.84988 48.00636 84.50569 1.000 271.30775 150 HIS B O 1
ATOM 2720 N N . LYS B 2 135 ? -19.61751 46.29763 85.95424 1.000 232.72968 151 LYS B N 1
ATOM 2721 C CA . LYS B 2 135 ? -20.97048 46.46475 86.47854 1.000 202.13594 151 LYS B CA 1
ATOM 2722 C C . LYS B 2 135 ? -21.10993 47.76647 87.25938 1.000 216.62984 151 LYS B C 1
ATOM 2723 O O . LYS B 2 135 ? -22.10954 48.47955 87.11086 1.000 240.19912 151 LYS B O 1
ATOM 2729 N N . LEU B 2 136 ? -20.12567 48.08549 88.10525 1.000 207.47695 152 LEU B N 1
ATOM 2730 C CA . LEU B 2 136 ? -20.15112 49.35265 88.83117 1.000 201.02480 152 LEU B CA 1
ATOM 2731 C C . LEU B 2 136 ? -20.16932 50.53454 87.87064 1.000 212.12437 152 LEU B C 1
ATOM 2732 O O . LEU B 2 136 ? -20.84030 51.54193 88.12506 1.000 191.36263 152 LEU B O 1
ATOM 2737 N N . LEU B 2 137 ? -19.42968 50.43189 86.76462 1.000 228.22037 153 LEU B N 1
ATOM 2738 C CA . LEU B 2 137 ? -19.43730 51.49161 85.76149 1.000 234.80153 153 LEU B CA 1
ATOM 2739 C C . LEU B 2 137 ? -20.80993 51.61996 85.11393 1.000 222.93509 153 LEU B C 1
ATOM 2740 O O . LEU B 2 137 ? -21.32397 52.72994 84.93720 1.000 225.78191 153 LEU B O 1
ATOM 2745 N N . GLU B 2 138 ? -21.41240 50.48812 84.74010 1.000 204.40874 154 GLU B N 1
ATOM 2746 C CA . GLU B 2 138 ? -22.71281 50.51727 84.07700 1.000 207.83974 154 GLU B CA 1
ATOM 2747 C C . GLU B 2 138 ? -23.78038 51.15214 84.96058 1.000 205.37866 154 GLU B C 1
ATOM 2748 O O . GLU B 2 138 ? -24.66689 51.85585 84.46323 1.000 194.49819 154 GLU B O 1
ATOM 2762 N N . TYR B 2 140 ? -23.49352 53.54266 87.51374 1.000 192.33368 156 TYR B N 1
ATOM 2763 C CA . TYR B 2 140 ? -23.36905 54.99223 87.61113 1.000 201.36719 156 TYR B CA 1
ATOM 2764 C C . TYR B 2 140 ? -23.41821 55.67506 86.25035 1.000 223.59998 156 TYR B C 1
ATOM 2765 O O . TYR B 2 140 ? -23.71958 56.87142 86.18497 1.000 224.71521 156 TYR B O 1
ATOM 2774 N N . ARG B 2 141 ? -23.12095 54.95211 85.16786 1.000 232.22045 157 ARG B N 1
ATOM 2775 C CA . ARG B 2 141 ? -23.33368 55.50698 83.83474 1.000 233.65903 157 ARG B CA 1
ATOM 2776 C C . ARG B 2 141 ? -24.81864 55.71190 83.56205 1.000 226.93972 157 ARG B C 1
ATOM 2777 O O . ARG B 2 141 ? -25.21765 56.73748 82.99792 1.000 217.08706 157 ARG B O 1
ATOM 2785 N N . LYS B 2 142 ? -25.65041 54.74209 83.95156 1.000 204.92435 158 LYS B N 1
ATOM 2786 C CA . LYS B 2 142 ? -27.09581 54.91411 83.84650 1.000 191.35685 158 LYS B CA 1
ATOM 2787 C C . LYS B 2 142 ? -27.58538 56.01544 84.77770 1.000 207.14740 158 LYS B C 1
ATOM 2788 O O . LYS B 2 142 ? -28.43434 56.82929 84.39533 1.000 196.02644 158 LYS B O 1
ATOM 2794 N N . GLU B 2 143 ? -27.06634 56.04731 86.00821 1.000 212.24619 159 GLU B N 1
ATOM 2795 C CA . GLU B 2 143 ? -27.50895 57.03809 86.98443 1.000 212.52624 159 GLU B CA 1
ATOM 2796 C C . GLU B 2 143 ? -27.18988 58.45405 86.52236 1.000 199.52366 159 GLU B C 1
ATOM 2797 O O . GLU B 2 143 ? -27.99637 59.37205 86.71073 1.000 189.40410 159 GLU B O 1
ATOM 2803 N N . LEU B 2 144 ? -26.01158 58.65269 85.92714 1.000 196.09265 160 LEU B N 1
ATOM 2804 C CA . LEU B 2 144 ? -25.63678 59.97633 85.43835 1.000 201.54694 160 LEU B CA 1
ATOM 2805 C C . LEU B 2 144 ? -26.60740 60.46331 84.36931 1.000 203.99880 160 LEU B C 1
ATOM 2806 O O . LEU B 2 144 ? -27.04956 61.61781 84.39547 1.000 198.73326 160 LEU B O 1
ATOM 2811 N N . LEU B 2 145 ? -26.94484 59.59434 83.41238 1.000 193.99463 161 LEU B N 1
ATOM 2812 C CA . LEU B 2 145 ? -27.87060 59.98349 82.35334 1.000 212.17240 161 LEU B CA 1
ATOM 2813 C C . LEU B 2 145 ? -29.25534 60.30048 82.90288 1.000 215.73564 161 LEU B C 1
ATOM 2814 O O . LEU B 2 145 ? -29.94471 61.18112 82.37518 1.000 212.89972 161 LEU B O 1
ATOM 2819 N N . LEU B 2 146 ? -29.67988 59.60091 83.95730 1.000 208.36213 162 LEU B N 1
ATOM 2820 C CA . LEU B 2 146 ? -30.96913 59.90368 84.57041 1.000 202.87052 162 LEU B CA 1
ATOM 2821 C C . LEU B 2 146 ? -30.93577 61.25009 85.27946 1.000 203.10836 162 LEU B C 1
ATOM 2822 O O . LEU B 2 146 ? -31.85729 62.06092 85.13503 1.000 195.15948 162 LEU B O 1
ATOM 2827 N N . LYS B 2 147 ? -29.88318 61.49906 86.06323 1.000 216.06886 163 LYS B N 1
ATOM 2828 C CA . LYS B 2 147 ? -29.77346 62.76517 86.77957 1.000 218.82045 163 LYS B CA 1
ATOM 2829 C C . LYS B 2 147 ? -29.76358 63.94981 85.82407 1.000 202.15590 163 LYS B C 1
ATOM 2830 O O . LYS B 2 147 ? -30.24451 65.03352 86.17463 1.000 179.94341 163 LYS B O 1
ATOM 2836 N N . ARG B 2 148 ? -29.21472 63.76820 84.62167 1.000 177.67872 164 ARG B N 1
ATOM 2837 C CA . ARG B 2 148 ? -29.30193 64.80946 83.60402 1.000 180.34856 164 ARG B CA 1
ATOM 2838 C C . ARG B 2 148 ? -30.75132 65.06456 83.20930 1.000 195.51889 164 ARG B C 1
ATOM 2839 O O . ARG B 2 148 ? -31.19687 66.21559 83.14328 1.000 220.15252 164 ARG B O 1
ATOM 2847 N N . THR B 2 149 ? -31.50546 63.99346 82.94832 1.000 167.06775 165 THR B N 1
ATOM 2848 C CA . THR B 2 149 ? -32.89296 64.14311 82.51893 1.000 207.81376 165 THR B CA 1
ATOM 2849 C C . THR B 2 149 ? -33.76206 64.73772 83.62177 1.000 207.79186 165 THR B C 1
ATOM 2850 O O . THR B 2 149 ? -34.62023 65.58638 83.35216 1.000 200.87976 165 THR B O 1
ATOM 2854 N N . VAL B 2 150 ? -33.55578 64.30764 84.86833 1.000 203.37798 166 VAL B N 1
ATOM 2855 C CA . VAL B 2 150 ? -34.34810 64.83444 85.97557 1.000 191.75796 166 VAL B CA 1
ATOM 2856 C C . VAL B 2 150 ? -34.04364 66.31043 86.19824 1.000 174.19587 166 VAL B C 1
ATOM 2857 O O . VAL B 2 150 ? -34.94486 67.10715 86.48507 1.000 181.83129 166 VAL B O 1
ATOM 2861 N N . ALA B 2 151 ? -32.77355 66.69986 86.06564 1.000 164.26396 167 ALA B N 1
ATOM 2862 C CA . ALA B 2 151 ? -32.40415 68.09967 86.25180 1.000 189.09812 167 ALA B CA 1
ATOM 2863 C C . ALA B 2 151 ? -33.03517 68.98770 85.18648 1.000 198.62763 167 ALA B C 1
ATOM 2864 O O . ALA B 2 151 ? -33.48284 70.10210 85.48204 1.000 175.91106 167 ALA B O 1
ATOM 2866 N N . LYS B 2 152 ? -33.07428 68.51420 83.93863 1.000 217.17223 168 LYS B N 1
ATOM 2867 C CA . LYS B 2 152 ? -33.65235 69.31371 82.86298 1.000 203.77873 168 LYS B CA 1
ATOM 2868 C C . LYS B 2 152 ? -35.15766 69.46607 83.03620 1.000 197.00583 168 LYS B C 1
ATOM 2869 O O . LYS B 2 152 ? -35.70090 70.56343 82.86359 1.000 209.62361 168 LYS B O 1
ATOM 2875 N N . GLU B 2 153 ? -35.84764 68.37712 83.37632 1.000 168.25436 169 GLU B N 1
ATOM 2876 C CA . GLU B 2 153 ? -37.30245 68.39624 83.43957 1.000 196.17931 169 GLU B CA 1
ATOM 2877 C C . GLU B 2 153 ? -37.83622 68.98314 84.73858 1.000 196.36982 169 GLU B C 1
ATOM 2878 O O . GLU B 2 153 ? -39.00611 69.37585 84.78392 1.000 220.95538 169 GLU B O 1
ATOM 2884 N N . LEU B 2 154 ? -37.01979 69.04310 85.79339 1.000 163.32444 170 LEU B N 1
ATOM 2885 C CA . LEU B 2 154 ? -37.49933 69.59061 87.05895 1.000 180.97803 170 LEU B CA 1
ATOM 2886 C C . LEU B 2 154 ? -37.82392 71.07397 86.93187 1.000 190.00335 170 LEU B C 1
ATOM 2887 O O . LEU B 2 154 ? -38.85552 71.53550 87.43366 1.000 194.37703 170 LEU B O 1
ATOM 2892 N N . ALA B 2 155 ? -36.95281 71.83735 86.26914 1.000 182.94451 171 ALA B N 1
ATOM 2893 C CA . ALA B 2 155 ? -37.21937 73.25680 86.06641 1.000 201.23190 171 ALA B CA 1
ATOM 2894 C C . ALA B 2 155 ? -38.34944 73.48129 85.06976 1.000 201.24194 171 ALA B C 1
ATOM 2895 O O . ALA B 2 155 ? -39.07341 74.47828 85.16983 1.000 204.68022 171 ALA B O 1
ATOM 2897 N N . HIS B 2 156 ? -38.51472 72.57294 84.10574 1.000 204.52511 172 HIS B N 1
ATOM 2898 C CA . HIS B 2 156 ? -39.51831 72.75557 83.06273 1.000 210.49959 172 HIS B CA 1
ATOM 2899 C C . HIS B 2 156 ? -40.91780 72.36935 83.52561 1.000 207.85026 172 HIS B C 1
ATOM 2900 O O . HIS B 2 156 ? -41.90069 72.96526 83.07080 1.000 230.43601 172 HIS B O 1
ATOM 2907 N N . THR B 2 157 ? -41.03133 71.38860 8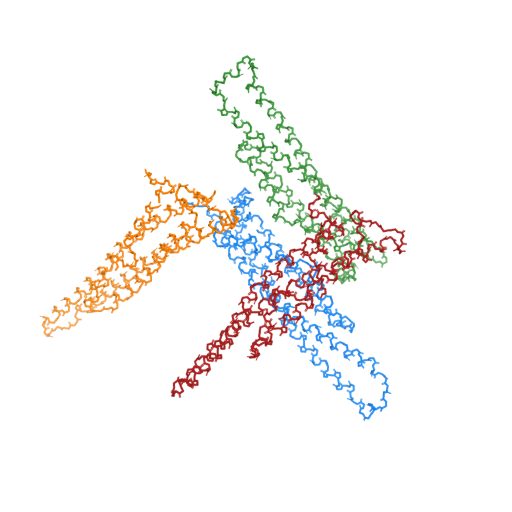4.41684 1.000 190.09043 173 THR B N 1
ATOM 2908 C CA . THR B 2 157 ? -42.33571 70.87032 84.79694 1.000 188.70600 173 THR B CA 1
ATOM 2909 C C . THR B 2 157 ? -43.06849 71.84785 85.71313 1.000 177.79135 173 THR B C 1
ATOM 2910 O O . THR B 2 157 ? -42.48169 72.76303 86.29772 1.000 169.69466 173 THR B O 1
ATOM 2914 N N . GLY B 2 158 ? -44.37720 71.63844 85.82656 1.000 186.45091 174 GLY B N 1
ATOM 2915 C CA . GLY B 2 158 ? -45.20964 72.38432 86.74789 1.000 177.14519 174 GLY B CA 1
ATOM 2916 C C . GLY B 2 158 ? -46.16655 71.46194 87.47240 1.000 196.93857 174 GLY B C 1
ATOM 2917 O O . GLY B 2 158 ? -46.91229 71.88657 88.36028 1.000 206.57947 174 GLY B O 1
ATOM 2918 N N . ASP B 2 159 ? -46.15196 70.19217 87.08710 1.000 205.36180 175 ASP B N 1
ATOM 2919 C CA . ASP B 2 159 ? -47.02396 69.20689 87.71092 1.000 199.60391 175 ASP B CA 1
ATOM 2920 C C . ASP B 2 159 ? -46.51540 68.89904 89.11540 1.000 200.24554 175 ASP B C 1
ATOM 2921 O O . ASP B 2 159 ? -45.33637 68.56429 89.28127 1.000 191.79768 175 ASP B O 1
ATOM 2926 N N . PRO B 2 160 ? -47.35882 69.00638 90.14603 1.000 203.24629 176 PRO B N 1
ATOM 2927 C CA . PRO B 2 160 ? -46.87457 68.71470 91.50894 1.000 179.66953 176 PRO B CA 1
ATOM 2928 C C . PRO B 2 160 ? -46.44633 67.26973 91.70563 1.000 168.50289 176 PRO B C 1
ATOM 2929 O O . PRO B 2 160 ? -45.35632 67.01582 92.23519 1.000 176.36020 176 PRO B O 1
ATOM 2933 N N . ASP B 2 161 ? -47.28112 66.30943 91.29855 1.000 173.34243 177 ASP B N 1
ATOM 2934 C CA . ASP B 2 161 ? -46.94036 64.90244 91.48850 1.000 179.88643 177 ASP B CA 1
ATOM 2935 C C . ASP B 2 161 ? -45.71268 64.50167 90.68084 1.000 179.84830 177 ASP B C 1
ATOM 2936 O O . ASP B 2 161 ? -44.99231 63.57418 91.06755 1.000 146.54380 177 ASP B O 1
ATOM 2941 N N . LEU B 2 162 ? -45.45569 65.18285 89.56309 1.000 195.66275 178 LEU B N 1
ATOM 2942 C CA . LEU B 2 162 ? -44.25418 64.90037 88.78608 1.000 188.50761 178 LEU B CA 1
ATOM 2943 C C . LEU B 2 162 ? -43.01302 65.48005 89.45414 1.000 161.60810 178 LEU B C 1
ATOM 2944 O O . LEU B 2 162 ? -41.93556 64.87690 89.39792 1.000 159.67775 178 LEU B O 1
ATOM 2949 N N . THR B 2 163 ? -43.14553 66.65009 90.08344 1.000 160.76769 179 THR B N 1
ATOM 2950 C CA . THR B 2 163 ? -42.01892 67.24387 90.79681 1.000 174.18656 179 THR B CA 1
ATOM 2951 C C . THR B 2 163 ? -41.60673 66.38789 91.98918 1.000 146.67305 179 THR B C 1
ATOM 2952 O O . THR B 2 163 ? -40.41105 66.20792 92.25074 1.000 140.88397 179 THR B O 1
ATOM 2956 N N . LEU B 2 164 ? -42.58505 65.85710 92.72711 1.000 150.65967 180 LEU B N 1
ATOM 2957 C CA . LEU B 2 164 ? -42.28158 64.99410 93.86546 1.000 155.45986 180 LEU B CA 1
ATOM 2958 C C . LEU B 2 164 ? -41.52054 63.74957 93.42472 1.000 147.23805 180 LEU B C 1
ATOM 2959 O O . LEU B 2 164 ? -40.53761 63.34982 94.05972 1.000 166.22009 180 LEU B O 1
ATOM 2964 N N . SER B 2 165 ? -41.96703 63.11891 92.33590 1.000 114.66526 181 SER B N 1
ATOM 2965 C CA . SER B 2 165 ? -41.28153 61.93315 91.83320 1.000 101.42152 181 SER B CA 1
ATOM 2966 C C . SER B 2 165 ? -39.88846 62.26440 91.31271 1.000 139.93796 181 SER B C 1
ATOM 2967 O O . SER B 2 165 ? -38.99604 61.40955 91.35082 1.000 159.92774 181 SER B O 1
ATOM 2970 N N . TYR B 2 166 ? -39.68539 63.48800 90.81886 1.000 157.68505 182 TYR B N 1
ATOM 2971 C CA . TYR B 2 166 ? -38.35662 63.90279 90.37816 1.000 186.21790 182 TYR B CA 1
ATOM 2972 C C . TYR B 2 166 ? -37.36899 63.90794 91.53934 1.000 181.00339 182 TYR B C 1
ATOM 2973 O O . TYR B 2 166 ? -36.24898 63.39739 91.42006 1.000 179.95756 182 TYR B O 1
ATOM 2982 N N . LEU B 2 167 ? -37.76687 64.48934 92.67425 1.000 148.93303 183 LEU B N 1
ATOM 2983 C CA . LEU B 2 167 ? -36.89392 64.50333 93.84373 1.000 131.56820 183 LEU B CA 1
ATOM 2984 C C . LEU B 2 167 ? -36.66063 63.10296 94.39497 1.000 122.47596 183 LEU B C 1
ATOM 2985 O O . LEU B 2 167 ? -35.59316 62.83084 94.95541 1.000 158.70961 183 LEU B O 1
ATOM 2990 N N . SER B 2 168 ? -37.64135 62.20844 94.25376 1.000 111.04850 184 SER B N 1
ATOM 2991 C CA . SER B 2 168 ? -37.49895 60.86140 94.79767 1.000 127.98516 184 SER B CA 1
ATOM 2992 C C . SER B 2 168 ? -36.41261 60.07652 94.07196 1.000 159.67014 184 SER B C 1
ATOM 2993 O O . SER B 2 168 ? -35.69664 59.28055 94.69073 1.000 171.45245 184 SER B O 1
ATOM 3004 N N . TRP B 2 170 ? -33.73705 61.35631 92.34467 1.000 141.02648 186 TRP B N 1
ATOM 3005 C CA . TRP B 2 170 ? -32.42916 61.91504 92.67230 1.000 144.47900 186 TRP B CA 1
ATOM 3006 C C . TRP B 2 170 ? -31.99208 61.49756 94.07126 1.000 173.32832 186 TRP B C 1
ATOM 3007 O O . TRP B 2 170 ? -30.80430 61.25395 94.31303 1.000 189.40928 186 TRP B O 1
ATOM 3018 N N . LEU B 2 171 ? -32.94349 61.40871 95.00134 1.000 179.45663 187 LEU B N 1
ATOM 3019 C CA . LEU B 2 171 ? -32.62929 61.10421 96.39429 1.000 161.31354 187 LEU B CA 1
ATOM 3020 C C . LEU B 2 171 ? -32.08834 59.68719 96.55791 1.000 174.94201 187 LEU B C 1
ATOM 3021 O O . LEU B 2 171 ? -30.92887 59.49179 96.94044 1.000 192.58215 187 LEU B O 1
ATOM 3026 N N . HIS B 2 172 ? -32.91542 58.68021 96.26865 1.000 172.23347 188 HIS B N 1
ATOM 3027 C CA . HIS B 2 172 ? -32.49742 57.29814 96.47792 1.000 175.40240 188 HIS B CA 1
ATOM 3028 C C . HIS B 2 172 ? -31.59098 56.78141 95.37183 1.000 184.34209 188 HIS B C 1
ATOM 3029 O O . HIS B 2 172 ? -30.78113 55.88107 95.62087 1.000 207.28601 188 HIS B O 1
ATOM 3036 N N . GLN B 2 173 ? -31.70383 57.33992 94.16782 1.000 155.95876 189 GLN B N 1
ATOM 3037 C CA . GLN B 2 173 ? -31.02599 56.88379 92.95999 1.000 175.72830 189 GLN B CA 1
ATOM 3038 C C . GLN B 2 173 ? -31.44890 55.44997 92.65826 1.000 183.33261 189 GLN B C 1
ATOM 3039 O O . GLN B 2 173 ? -31.08661 54.52116 93.39140 1.000 181.65775 189 GLN B O 1
ATOM 3045 N N . PRO B 2 174 ? -32.17375 55.22357 91.56743 1.000 187.49349 190 PRO B N 1
ATOM 3046 C CA . PRO B 2 174 ? -32.71327 53.88246 91.30820 1.000 173.35092 190 PRO B CA 1
ATOM 3047 C C . PRO B 2 174 ? -31.68105 52.93992 90.71436 1.000 172.51113 190 PRO B C 1
ATOM 3048 O O . PRO B 2 174 ? -31.57066 51.78471 91.13733 1.000 214.06858 190 PRO B O 1
ATOM 3052 N N . TYR B 2 175 ? -30.92197 53.42644 89.72858 1.000 181.58544 191 TYR B N 1
ATOM 3053 C CA . TYR B 2 175 ? -30.00752 52.55426 89.00098 1.000 206.01391 191 TYR B CA 1
ATOM 3054 C C . TYR B 2 175 ? -28.91900 52.00221 89.90741 1.000 205.58557 191 TYR B C 1
ATOM 3055 O O . TYR B 2 175 ? -28.42038 50.89506 89.67375 1.000 212.83844 191 TYR B O 1
ATOM 3064 N N . VAL B 2 176 ? -28.53646 52.74885 90.94170 1.000 187.49809 192 VAL B N 1
ATOM 3065 C CA . VAL B 2 176 ? -27.55810 52.25822 91.90924 1.000 174.85262 192 VAL B CA 1
ATOM 3066 C C . VAL B 2 176 ? -28.26491 51.24785 92.80847 1.000 198.93930 192 VAL B C 1
ATOM 3067 O O . VAL B 2 176 ? -28.91193 51.61460 93.79135 1.000 223.15829 192 VAL B O 1
ATOM 3071 N N . GLU B 2 177 ? -28.14034 49.96901 92.46624 1.000 208.48181 193 GLU B N 1
ATOM 3072 C CA . GLU B 2 177 ? -28.74332 48.90096 93.24353 1.000 206.77390 193 GLU B CA 1
ATOM 3073 C C . GLU B 2 177 ? -28.10052 48.80847 94.62505 1.000 186.78643 193 GLU B C 1
ATOM 3074 O O . GLU B 2 177 ? -26.97256 49.25609 94.84915 1.000 167.92350 193 GLU B O 1
ATOM 3080 N N . SER B 2 178 ? -28.84642 48.21711 95.56202 1.000 178.96866 194 SER B N 1
ATOM 3081 C CA . SER B 2 178 ? -28.36756 48.08367 96.93330 1.000 172.73578 194 SER B CA 1
ATOM 3082 C C . SER B 2 178 ? -27.12062 47.21476 97.03230 1.000 175.30906 194 SER B C 1
ATOM 3083 O O . SER B 2 178 ? -26.35422 47.35904 97.99113 1.000 185.58371 194 SER B O 1
ATOM 3086 N N . ASP B 2 179 ? -26.89905 46.31730 96.07073 1.000 168.62490 195 ASP B N 1
ATOM 3087 C CA . ASP B 2 179 ? -25.74796 45.42373 96.12406 1.000 165.02455 195 ASP B CA 1
ATOM 3088 C C . ASP B 2 179 ? -24.43335 46.11784 95.79530 1.000 183.51691 195 ASP B C 1
ATOM 3089 O O . ASP B 2 179 ? -23.38911 45.45743 95.82190 1.000 190.91709 195 ASP B O 1
ATOM 3094 N N . SER B 2 180 ? -24.44964 47.41708 95.48818 1.000 168.16169 196 SER B N 1
ATOM 3095 C CA . SER B 2 180 ? -23.20282 48.12215 95.21171 1.000 159.72355 196 SER B CA 1
ATOM 3096 C C . SER B 2 180 ? -22.34235 48.25072 96.46184 1.000 187.73604 196 SER B C 1
ATOM 3097 O O . SER B 2 180 ? -21.10950 48.24305 96.36915 1.000 233.75025 196 SER B O 1
ATOM 3100 N N . ARG B 2 181 ? -22.97143 48.37357 97.63294 1.000 171.49147 197 ARG B N 1
ATOM 3101 C CA . ARG B 2 181 ? -22.21929 48.49345 98.87693 1.000 167.58223 197 ARG B CA 1
ATOM 3102 C C . ARG B 2 181 ? -21.53279 47.18672 99.25753 1.000 197.30148 197 ARG B C 1
ATOM 3103 O O . ARG B 2 181 ? -20.46204 47.21004 99.87532 1.000 217.10866 197 ARG B O 1
ATOM 3111 N N . LEU B 2 182 ? -22.12211 46.04339 98.89912 1.000 180.71223 198 LEU B N 1
ATOM 3112 C CA . LEU B 2 182 ? -21.50924 44.76173 99.23426 1.000 171.32979 198 LEU B CA 1
ATOM 3113 C C . LEU B 2 182 ? -20.36132 44.41665 98.29225 1.000 186.68400 198 LEU B C 1
ATOM 3114 O O . LEU B 2 182 ? -19.32034 43.92083 98.73792 1.000 202.76511 198 LEU B O 1
ATOM 3119 N N . HIS B 2 183 ? -20.53354 44.66214 96.99008 1.000 166.61366 199 HIS B N 1
ATOM 3120 C CA . HIS B 2 183 ? -19.45329 44.40866 96.04120 1.000 192.31645 199 HIS B CA 1
ATOM 3121 C C . HIS B 2 183 ? -18.24535 45.29422 96.31504 1.000 207.69079 199 HIS B C 1
ATOM 3122 O O . HIS B 2 183 ? -17.10685 44.88873 96.05330 1.000 231.02207 199 HIS B O 1
ATOM 3129 N N . LEU B 2 184 ? -18.47034 46.50349 96.83371 1.000 211.45384 200 LEU B N 1
ATOM 3130 C CA . LEU B 2 184 ? -17.35458 47.37192 97.19353 1.000 205.76886 200 LEU B CA 1
ATOM 3131 C C . LEU B 2 184 ? -16.55101 46.78483 98.34728 1.000 221.24084 200 LEU B C 1
ATOM 3132 O O . LEU B 2 184 ? -15.31673 46.86063 98.35400 1.000 234.89016 200 LEU B O 1
ATOM 3137 N N . GLU B 2 185 ? -17.23354 46.19653 99.33293 1.000 241.42545 201 GLU B N 1
ATOM 3138 C CA . GLU B 2 185 ? -16.53200 45.56444 100.44519 1.000 248.34336 201 GLU B CA 1
ATOM 3139 C C . GLU B 2 185 ? -15.79873 44.30500 100.00335 1.000 250.46017 201 GLU B C 1
ATOM 3140 O O . GLU B 2 185 ? -14.72742 43.99500 100.53643 1.000 254.82061 201 GLU B O 1
ATOM 3146 N N . SER B 2 186 ? -16.36061 43.56396 99.04449 1.000 229.99741 202 SER B N 1
ATOM 3147 C CA . SER B 2 186 ? -15.68846 42.37748 98.52708 1.000 218.99951 202 SER B CA 1
ATOM 3148 C C . SER B 2 186 ? -14.37922 42.71690 97.82714 1.000 236.24126 202 SER B C 1
ATOM 3149 O O . SER B 2 186 ? -13.51559 41.84293 97.69242 1.000 243.18545 202 SER B O 1
ATOM 3160 N N . LEU B 2 188 ? -12.36805 45.54686 98.80924 1.000 261.86513 204 LEU B N 1
ATOM 3161 C CA . LEU B 2 188 ? -11.44006 46.07098 99.80484 1.000 272.21136 204 LEU B CA 1
ATOM 3162 C C . LEU B 2 188 ? -10.96771 44.99017 100.76949 1.000 279.60263 204 LEU B C 1
ATOM 3163 O O . LEU B 2 188 ? -9.81367 45.02116 101.21175 1.000 287.59644 204 LEU B O 1
ATOM 3168 N N . LEU B 2 189 ? -11.83563 44.03391 101.11026 1.000 269.83754 205 LEU B N 1
ATOM 3169 C CA . LEU B 2 189 ? -11.40854 42.92089 101.95197 1.000 261.69321 205 LEU B CA 1
ATOM 3170 C C . LEU B 2 189 ? -10.40116 42.03161 101.23584 1.000 260.27369 205 LEU B C 1
ATOM 3171 O O . LEU B 2 189 ? -9.54632 41.41687 101.88403 1.000 242.90148 205 LEU B O 1
ATOM 3176 N N . GLU B 2 190 ? -10.48611 41.95097 99.90738 1.000 307.85760 206 GLU B N 1
ATOM 3177 C CA . GLU B 2 190 ? -9.57078 41.11434 99.13967 1.000 326.25544 206 GLU B CA 1
ATOM 3178 C C . GLU B 2 190 ? -8.21779 41.78917 98.94544 1.000 337.40483 206 GLU B C 1
ATOM 3179 O O . GLU B 2 190 ? -7.17039 41.17440 99.17500 1.000 346.19404 206 GLU B O 1
ATOM 3185 N N . THR B 2 191 ? -8.22144 43.05499 98.52260 1.000 337.51652 207 THR B N 1
ATOM 3186 C CA . THR B 2 191 ? -6.97998 43.76211 98.23208 1.000 337.90900 207 THR B CA 1
ATOM 3187 C C . THR B 2 191 ? -6.14593 44.03433 99.47595 1.000 339.36783 207 THR B C 1
ATOM 3188 O O . THR B 2 191 ? -4.97096 44.39366 99.34382 1.000 340.16331 207 THR B O 1
ATOM 3192 N N . GLY B 2 192 ? -6.71436 43.87312 100.66812 1.000 305.74247 208 GLY B N 1
ATOM 3193 C CA . GLY B 2 192 ? -5.98195 44.05815 101.90082 1.000 285.59403 208 GLY B CA 1
ATOM 3194 C C . GLY B 2 192 ? -6.26183 45.34336 102.64650 1.000 282.19382 208 GLY B C 1
ATOM 3195 O O . GLY B 2 192 ? -5.61036 45.59460 103.66789 1.000 284.16239 208 GLY B O 1
ATOM 3196 N N . HIS B 2 193 ? -7.20126 46.16779 102.17845 1.000 288.64608 209 HIS B N 1
ATOM 3197 C CA . HIS B 2 193 ? -7.52779 47.38409 102.91499 1.000 271.07843 209 HIS B CA 1
ATOM 3198 C C . HIS B 2 193 ? -8.31056 47.05004 104.17870 1.000 271.02844 209 HIS B C 1
ATOM 3199 O O . HIS B 2 193 ? -7.87877 47.35956 105.29531 1.000 257.46655 209 HIS B O 1
ATOM 3206 N N . ARG B 2 194 ? -9.46883 46.41537 104.01887 1.000 289.95120 210 ARG B N 1
ATOM 3207 C CA . ARG B 2 194 ? -10.26069 45.97165 105.15571 1.000 290.00996 210 ARG B CA 1
ATOM 3208 C C . ARG B 2 194 ? -9.69605 44.67194 105.71419 1.000 295.38425 210 ARG B C 1
ATOM 3209 O O . ARG B 2 194 ? -9.33375 43.76366 104.96053 1.000 303.31545 210 ARG B O 1
ATOM 3217 N N . ALA B 2 195 ? -9.61238 44.58870 107.04006 1.000 287.28386 211 ALA B N 1
ATOM 3218 C CA . ALA B 2 195 ? -9.08940 43.38498 107.67225 1.000 286.14907 211 ALA B CA 1
ATOM 3219 C C . ALA B 2 195 ? -10.01541 42.20516 107.40113 1.000 305.11953 211 ALA B C 1
ATOM 3220 O O . ALA B 2 195 ? -11.22920 42.29232 107.60924 1.000 311.99099 211 ALA B O 1
ATOM 3222 N N . LEU B 2 196 ? -9.43995 41.10087 106.93405 1.000 305.46613 212 LEU B N 1
ATOM 3223 C CA . LEU B 2 196 ? -10.21876 39.90192 106.63712 1.000 298.05413 212 LEU B CA 1
ATOM 3224 C C . LEU B 2 196 ? -10.80808 39.29850 107.90875 1.000 301.61549 212 LEU B C 1
ATOM 3225 O O . LEU B 2 196 ? -10.23492 39.41446 108.99233 1.000 308.59733 212 LEU B O 1
ATOM 3231 N N . THR C 1 1 ? 40.51683 69.73242 38.71865 1.000 243.35912 2 THR C N 1
ATOM 3232 C CA . THR C 1 1 ? 39.79690 68.66228 39.39765 1.000 274.18005 2 THR C CA 1
ATOM 3233 C C . THR C 1 1 ? 39.71900 67.42471 38.50580 1.000 282.97182 2 THR C C 1
ATOM 3234 O O . THR C 1 1 ? 40.17239 67.44419 37.36132 1.000 285.35774 2 THR C O 1
ATOM 3238 N N . GLN C 1 2 ? 39.14604 66.35027 39.04300 1.000 281.15543 3 GLN C N 1
ATOM 3239 C CA . GLN C 1 2 ? 38.98722 65.10919 38.30310 1.000 277.49987 3 GLN C CA 1
ATOM 3240 C C . GLN C 1 2 ? 38.06614 65.31439 37.09958 1.000 275.61601 3 GLN C C 1
ATOM 3241 O O . GLN C 1 2 ? 37.42703 66.35682 36.93540 1.000 262.73919 3 GLN C O 1
ATOM 3247 N N . ASP C 1 3 ? 38.00183 64.28801 36.24671 1.000 285.12500 4 ASP C N 1
ATOM 3248 C CA . ASP C 1 3 ? 37.07745 64.32485 35.11946 1.000 278.15371 4 ASP C CA 1
ATOM 3249 C C . ASP C 1 3 ? 35.62960 64.38012 35.58453 1.000 276.63200 4 ASP C C 1
ATOM 3250 O O . ASP C 1 3 ? 34.75458 64.79908 34.81857 1.000 276.75249 4 ASP C O 1
ATOM 3255 N N . ARG C 1 4 ? 35.36410 63.97054 36.82115 1.000 264.97448 5 ARG C N 1
ATOM 3256 C CA . ARG C 1 4 ? 34.04096 64.02999 37.42181 1.000 229.91391 5 ARG C CA 1
ATOM 3257 C C . ARG C 1 4 ? 34.19722 64.40895 38.88969 1.000 213.97560 5 ARG C C 1
ATOM 3258 O O . ARG C 1 4 ? 34.70552 63.61003 39.68707 1.000 224.99387 5 ARG C O 1
ATOM 3266 N N . PRO C 1 5 ? 33.78486 65.61861 39.28150 1.000 212.68709 6 PRO C N 1
ATOM 3267 C CA . PRO C 1 5 ? 34.01601 66.07045 40.66510 1.000 205.49847 6 PRO C CA 1
ATOM 3268 C C . PRO C 1 5 ? 33.28187 65.24975 41.71261 1.000 197.14386 6 PRO C C 1
ATOM 3269 O O . PRO C 1 5 ? 33.55237 65.42295 42.90800 1.000 163.45774 6 PRO C O 1
ATOM 3273 N N . LEU C 1 6 ? 32.36939 64.36750 41.30586 1.000 201.02647 7 LEU C N 1
ATOM 3274 C CA . LEU C 1 6 ? 31.65890 63.50837 42.24297 1.000 147.32522 7 LEU C CA 1
ATOM 3275 C C . LEU C 1 6 ? 32.44515 62.25471 42.60260 1.000 155.76961 7 LEU C C 1
ATOM 3276 O O . LEU C 1 6 ? 32.15339 61.63568 43.63080 1.000 178.11387 7 LEU C O 1
ATOM 3281 N N . LEU C 1 7 ? 33.43330 61.87232 41.78734 1.000 163.82107 8 LEU C N 1
ATOM 3282 C CA . LEU C 1 7 ? 34.22376 60.67941 42.07948 1.000 145.28374 8 LEU C CA 1
ATOM 3283 C C . LEU C 1 7 ? 34.94868 60.79487 43.41448 1.000 169.63509 8 LEU C C 1
ATOM 3284 O O . LEU C 1 7 ? 35.15546 59.78423 44.09649 1.000 169.79678 8 LEU C O 1
ATOM 3289 N N . ALA C 1 8 ? 35.33768 62.00991 43.80747 1.000 179.81897 9 ALA C N 1
ATOM 3290 C CA . ALA C 1 8 ? 35.96602 62.19286 45.11099 1.000 185.99852 9 ALA C CA 1
ATOM 3291 C C . ALA C 1 8 ? 34.99765 61.88111 46.24502 1.000 167.44072 9 ALA C C 1
ATOM 3292 O O . ALA C 1 8 ? 35.42488 61.45436 47.32382 1.000 148.79197 9 ALA C O 1
ATOM 3294 N N . VAL C 1 9 ? 33.69819 62.08460 46.02198 1.000 159.33668 10 VAL C N 1
ATOM 3295 C CA . VAL C 1 9 ? 32.70654 61.77863 47.04759 1.000 155.94394 10 VAL C CA 1
ATOM 3296 C C . VAL C 1 9 ? 32.36030 60.29372 47.04350 1.000 140.50220 10 VAL C C 1
ATOM 3297 O O . VAL C 1 9 ? 32.18819 59.68566 48.10549 1.000 169.42981 10 VAL C O 1
ATOM 3301 N N . GLN C 1 10 ? 32.25351 59.68413 45.85851 1.000 120.71505 11 GLN C N 1
ATOM 3302 C CA . GLN C 1 10 ? 31.98124 58.25033 45.79154 1.000 144.16524 11 GLN C CA 1
ATOM 3303 C C . GLN C 1 10 ? 33.12547 57.44221 46.38854 1.000 164.08970 11 GLN C C 1
ATOM 3304 O O . GLN C 1 10 ? 32.89779 56.40485 47.02130 1.000 172.91810 11 GLN C O 1
ATOM 3310 N N . GLU C 1 11 ? 34.36505 57.89433 46.18928 1.000 170.99421 12 GLU C N 1
ATOM 3311 C CA . GLU C 1 11 ? 35.49958 57.20977 46.79782 1.000 174.58032 12 GLU C CA 1
ATOM 3312 C C . GLU C 1 11 ? 35.50116 57.37359 48.31246 1.000 184.28621 12 GLU C C 1
ATOM 3313 O O . GLU C 1 11 ? 35.94147 56.46986 49.03214 1.000 183.43949 12 GLU C O 1
ATOM 3319 N N . ALA C 1 12 ? 35.01406 58.51168 48.81273 1.000 173.68567 13 ALA C N 1
ATOM 3320 C CA . ALA C 1 12 ? 34.90333 58.69880 50.25567 1.000 154.30690 13 ALA C CA 1
ATOM 3321 C C . ALA C 1 12 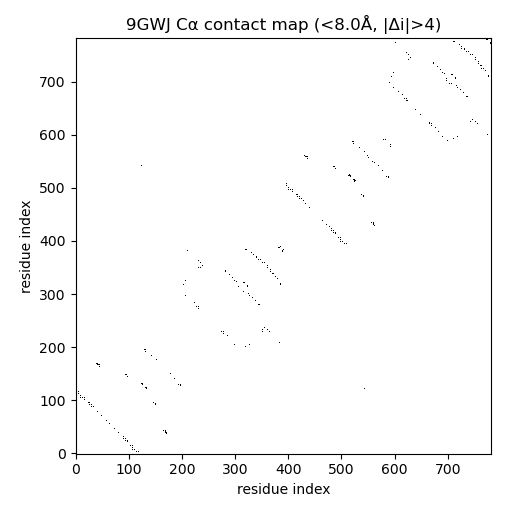? 33.83887 57.78486 50.85060 1.000 129.95505 13 ALA C C 1
ATOM 3322 O O . ALA C 1 12 ? 33.99265 57.29097 51.97346 1.000 141.16507 13 ALA C O 1
ATOM 3324 N N . LEU C 1 13 ? 32.75278 57.54831 50.11218 1.000 143.97000 14 LEU C N 1
ATOM 3325 C CA . LEU C 1 13 ? 31.69059 56.67232 50.59505 1.000 125.55353 14 LEU C CA 1
ATOM 3326 C C . LEU C 1 13 ? 32.07055 55.20199 50.46770 1.000 143.89128 14 LEU C C 1
ATOM 3327 O O . LEU C 1 13 ? 31.70191 54.38848 51.32231 1.000 143.04270 14 LEU C O 1
ATOM 3332 N N . LYS C 1 14 ? 32.79816 54.84153 49.40712 1.000 151.30508 15 LYS C N 1
ATOM 3333 C CA . LYS C 1 14 ? 33.26621 53.46848 49.25673 1.000 134.32571 15 LYS C CA 1
ATOM 3334 C C . LYS C 1 14 ? 34.25106 53.07470 50.34776 1.000 146.95425 15 LYS C C 1
ATOM 3335 O O . LYS C 1 14 ? 34.44991 51.87865 50.58418 1.000 157.85917 15 LYS C O 1
ATOM 3341 N N . LYS C 1 15 ? 34.88166 54.04862 51.00408 1.000 129.00413 16 LYS C N 1
ATOM 3342 C CA . LYS C 1 15 ? 35.79352 53.78429 52.10743 1.000 133.41033 16 LYS C CA 1
ATOM 3343 C C . LYS C 1 15 ? 35.15848 53.98722 53.47669 1.000 134.64125 16 LYS C C 1
ATOM 3344 O O . LYS C 1 15 ? 35.74787 53.57170 54.47929 1.000 139.07341 16 LYS C O 1
ATOM 3350 N N . CYS C 1 16 ? 33.98101 54.60840 53.54698 1.000 135.66053 17 CYS C N 1
ATOM 3351 C CA . CYS C 1 16 ? 33.36259 54.92324 54.82973 1.000 133.59924 17 CYS C CA 1
ATOM 3352 C C . CYS C 1 16 ? 32.43267 53.82088 55.32194 1.000 121.63951 17 CYS C C 1
ATOM 3353 O O . CYS C 1 16 ? 32.45241 53.48226 56.50977 1.000 129.74570 17 CYS C O 1
ATOM 3356 N N . PHE C 1 17 ? 31.62198 53.24997 54.43522 1.000 121.25688 18 PHE C N 1
ATOM 3357 C CA . PHE C 1 17 ? 30.66348 52.21988 54.82171 1.000 121.02512 18 PHE C CA 1
ATOM 3358 C C . PHE C 1 17 ? 31.33331 50.91623 55.25586 1.000 138.16167 18 PHE C C 1
ATOM 3359 O O . PHE C 1 17 ? 30.85425 50.28284 56.20517 1.000 174.12266 18 PHE C O 1
ATOM 3367 N N . PRO C 1 18 ? 32.41297 50.46045 54.60603 1.000 130.06871 19 PRO C N 1
ATOM 3368 C CA . PRO C 1 18 ? 33.14386 49.31222 55.16995 1.000 155.83709 19 PRO C CA 1
ATOM 3369 C C . PRO C 1 18 ? 33.72661 49.58537 56.54621 1.000 139.08993 19 PRO C C 1
ATOM 3370 O O . PRO C 1 18 ? 33.89205 48.64596 57.33465 1.000 122.84586 19 PRO C O 1
ATOM 3374 N N . VAL C 1 19 ? 34.04715 50.84278 56.86076 1.000 122.64506 20 VAL C N 1
ATOM 3375 C CA . VAL C 1 19 ? 34.50539 51.17400 58.20687 1.000 123.02220 20 VAL C CA 1
ATOM 3376 C C . VAL C 1 19 ? 33.35114 51.09022 59.19823 1.000 122.75161 20 VAL C C 1
ATOM 3377 O O . VAL C 1 19 ? 33.50477 50.56431 60.30747 1.000 123.05198 20 VAL C O 1
ATOM 3381 N N . VAL C 1 20 ? 32.17741 51.60163 58.81479 1.000 122.19745 21 VAL C N 1
ATOM 3382 C CA . VAL C 1 20 ? 30.99293 51.48680 59.66216 1.000 121.89689 21 VAL C CA 1
ATOM 3383 C C . VAL C 1 20 ? 30.64579 50.02284 59.88959 1.000 121.95753 21 VAL C C 1
ATOM 3384 O O . VAL C 1 20 ? 30.11361 49.65387 60.94437 1.000 146.21180 21 VAL C O 1
ATOM 3388 N N . GLU C 1 21 ? 30.95332 49.16554 58.91531 1.000 122.00085 22 GLU C N 1
ATOM 3389 C CA . GLU C 1 21 ? 30.68599 47.74011 59.06122 1.000 122.09440 22 GLU C CA 1
ATOM 3390 C C . GLU C 1 21 ? 31.57771 47.12186 60.13061 1.000 150.26689 22 GLU C C 1
ATOM 3391 O O . GLU C 1 21 ? 31.13789 46.24668 60.88572 1.000 122.79109 22 GLU C O 1
ATOM 3397 N N . GLU C 1 22 ? 32.83566 47.56250 60.20666 1.000 155.20239 23 GLU C N 1
ATOM 3398 C CA . GLU C 1 22 ? 33.72880 47.08320 61.25624 1.000 123.71235 23 GLU C CA 1
ATOM 3399 C C . GLU C 1 22 ? 33.30247 47.59730 62.62517 1.000 123.76160 23 GLU C C 1
ATOM 3400 O O . GLU C 1 22 ? 33.31427 46.84728 63.60823 1.000 136.31812 23 GLU C O 1
ATOM 3406 N N . GLN C 1 23 ? 32.92660 48.87633 62.70755 1.000 123.46352 24 GLN C N 1
ATOM 3407 C CA . GLN C 1 23 ? 32.57326 49.47039 63.99246 1.000 123.49561 24 GLN C CA 1
ATOM 3408 C C . GLN C 1 23 ? 31.30226 48.86487 64.57411 1.000 123.19268 24 GLN C C 1
ATOM 3409 O O . GLN C 1 23 ? 31.18444 48.74324 65.79803 1.000 123.40419 24 GLN C O 1
ATOM 3415 N N . GLN C 1 24 ? 30.34179 48.48884 63.72546 1.000 122.71830 25 GLN C N 1
ATOM 3416 C CA . GLN C 1 24 ? 29.13890 47.82917 64.22421 1.000 122.46471 25 GLN C CA 1
ATOM 3417 C C . GLN C 1 24 ? 29.45157 46.44256 64.77288 1.000 122.91781 25 GLN C C 1
ATOM 3418 O O . GLN C 1 24 ? 28.76735 45.96939 65.68815 1.000 122.93578 25 GLN C O 1
ATOM 3424 N N . GLY C 1 25 ? 30.48299 45.78501 64.23952 1.000 137.57414 26 GLY C N 1
ATOM 3425 C CA . GLY C 1 25 ? 30.87786 44.49206 64.77361 1.000 163.38460 26 GLY C CA 1
ATOM 3426 C C . GLY C 1 25 ? 31.46336 44.59362 66.16899 1.000 131.02109 26 GLY C C 1
ATOM 3427 O O . GLY C 1 25 ? 31.21597 43.73478 67.02038 1.000 124.57335 26 GLY C O 1
ATOM 3428 N N . LEU C 1 26 ? 32.24886 45.64215 66.42294 1.000 124.47492 27 LEU C N 1
ATOM 3429 C CA . LEU C 1 26 ? 32.78329 45.86685 67.76123 1.000 124.95444 27 LEU C CA 1
ATOM 3430 C C . LEU C 1 26 ? 31.71243 46.40660 68.70118 1.000 140.58780 27 LEU C C 1
ATOM 3431 O O . LEU C 1 26 ? 31.70881 46.08430 69.89472 1.000 137.06409 27 LEU C O 1
ATOM 3436 N N . TRP C 1 27 ? 30.80783 47.23766 68.17825 1.000 141.68886 28 TRP C N 1
ATOM 3437 C CA . TRP C 1 27 ? 29.71474 47.76791 68.98656 1.000 123.63924 28 TRP C CA 1
ATOM 3438 C C . TRP C 1 27 ? 28.82839 46.64892 69.52096 1.000 127.69414 28 TRP C C 1
ATOM 3439 O O . TRP C 1 27 ? 28.41574 46.67672 70.68598 1.000 146.27509 28 TRP C O 1
ATOM 3450 N N . GLN C 1 28 ? 28.53184 45.64986 68.68693 1.000 147.17711 29 GLN C N 1
ATOM 3451 C CA . GLN C 1 28 ? 27.67593 44.54870 69.11500 1.000 130.98068 29 GLN C CA 1
ATOM 3452 C C . GLN C 1 28 ? 28.42261 43.52692 69.96234 1.000 131.40996 29 GLN C C 1
ATOM 3453 O O . GLN C 1 28 ? 27.83174 42.94001 70.87570 1.000 143.25066 29 GLN C O 1
ATOM 3459 N N . SER C 1 29 ? 29.70831 43.29957 69.68330 1.000 145.73875 30 SER C N 1
ATOM 3460 C CA . SER C 1 29 ? 30.48105 42.35722 70.48353 1.000 175.01524 30 SER C CA 1
ATOM 3461 C C . SER C 1 29 ? 30.70122 42.85526 71.90505 1.000 158.62085 30 SER C C 1
ATOM 3462 O O . SER C 1 29 ? 30.98506 42.04672 72.79518 1.000 156.20048 30 SER C O 1
ATOM 3465 N N . ALA C 1 30 ? 30.57508 44.16104 72.13718 1.000 125.46968 31 ALA C N 1
ATOM 3466 C CA . ALA C 1 30 ? 30.68338 44.71846 73.47858 1.000 141.20032 31 ALA C CA 1
ATOM 3467 C C . ALA C 1 30 ? 29.35231 44.68556 74.21894 1.000 140.88360 31 ALA C C 1
ATOM 3468 O O . ALA C 1 30 ? 29.32403 44.44341 75.43057 1.000 167.91111 31 ALA C O 1
ATOM 3470 N N . LEU C 1 31 ? 28.24555 44.92841 73.51050 1.000 132.29892 32 LEU C N 1
ATOM 3471 C CA . LEU C 1 31 ? 26.93123 44.85193 74.13970 1.000 135.15644 32 LEU C CA 1
ATOM 3472 C C . LEU C 1 31 ? 26.58107 43.42688 74.54480 1.000 144.15315 32 LEU C C 1
ATOM 3473 O O . LEU C 1 31 ? 25.85603 43.22426 75.52574 1.000 154.92079 32 LEU C O 1
ATOM 3478 N N . ARG C 1 32 ? 27.07961 42.43113 73.80854 1.000 124.94360 33 ARG C N 1
ATOM 3479 C CA . ARG C 1 32 ? 26.86055 41.04680 74.21000 1.000 141.57793 33 ARG C CA 1
ATOM 3480 C C . ARG C 1 32 ? 27.63459 40.71006 75.47614 1.000 173.22297 33 ARG C C 1
ATOM 3481 O O . ARG C 1 32 ? 27.16135 39.92042 76.30045 1.000 165.39520 33 ARG C O 1
ATOM 3489 N N . ASP C 1 33 ? 28.82323 41.29178 75.64482 1.000 176.34433 34 ASP C N 1
ATOM 3490 C CA . ASP C 1 33 ? 29.58661 41.09490 76.87015 1.000 168.99993 34 ASP C CA 1
ATOM 3491 C C . ASP C 1 33 ? 28.94984 41.78813 78.06758 1.000 143.88764 34 ASP C C 1
ATOM 3492 O O . ASP C 1 33 ? 29.27298 41.44382 79.20893 1.000 172.44966 34 ASP C O 1
ATOM 3497 N N . CYS C 1 34 ? 28.05132 42.74635 77.83710 1.000 126.27787 35 CYS C N 1
ATOM 3498 C CA . CYS C 1 34 ? 27.40922 43.46622 78.92787 1.000 136.81207 35 CYS C CA 1
ATOM 3499 C C . CYS C 1 34 ? 26.16722 42.76424 79.45444 1.000 152.61703 35 CYS C C 1
ATOM 3500 O O . CYS C 1 34 ? 25.69805 43.10434 80.54822 1.000 172.21520 35 CYS C O 1
ATOM 3503 N N . GLN C 1 35 ? 25.61743 41.80340 78.70233 1.000 140.50568 36 GLN C N 1
ATOM 3504 C CA . GLN C 1 35 ? 24.46286 41.06311 79.20885 1.000 148.94284 36 GLN C CA 1
ATOM 3505 C C . GLN C 1 35 ? 24.81629 40.23021 80.43579 1.000 126.58083 36 GLN C C 1
ATOM 3506 O O . GLN C 1 35 ? 24.09383 40.32366 81.44484 1.000 126.43505 36 GLN C O 1
ATOM 3512 N N . PRO C 1 36 ? 25.88637 39.41776 80.44260 1.000 140.23355 37 PRO C N 1
ATOM 3513 C CA . PRO C 1 36 ? 26.20669 38.66859 81.66617 1.000 133.05785 37 PRO C CA 1
ATOM 3514 C C . PRO C 1 36 ? 26.86106 39.52113 82.73741 1.000 128.20841 37 PRO C C 1
ATOM 3515 O O . PRO C 1 36 ? 26.78791 39.16321 83.92139 1.000 147.00058 37 PRO C O 1
ATOM 3519 N N . LEU C 1 37 ? 27.51668 40.62123 82.36085 1.000 127.99220 38 LEU C N 1
ATOM 3520 C CA . LEU C 1 37 ? 28.11702 41.49544 83.36239 1.000 128.25025 38 LEU C CA 1
ATOM 3521 C C . LEU C 1 37 ? 27.05008 42.14886 84.22980 1.000 127.81662 38 LEU C C 1
ATOM 3522 O O . LEU C 1 37 ? 27.18678 42.19844 85.45716 1.000 144.08682 38 LEU C O 1
ATOM 3527 N N . LEU C 1 38 ? 25.97642 42.65005 83.61312 1.000 127.00776 39 LEU C N 1
ATOM 3528 C CA . LEU C 1 38 ? 24.88494 43.22261 84.39395 1.000 126.55992 39 LEU C CA 1
ATOM 3529 C C . LEU C 1 38 ? 24.09399 42.14339 85.12143 1.000 135.26760 39 LEU C C 1
ATOM 3530 O O . LEU C 1 38 ? 23.51118 42.40771 86.18020 1.000 146.31808 39 LEU C O 1
ATOM 3535 N N . SER C 1 39 ? 24.05316 40.93023 84.56715 1.000 127.07298 40 SER C N 1
ATOM 3536 C CA . SER C 1 39 ? 23.43398 39.81786 85.27785 1.000 127.43700 40 SER C CA 1
ATOM 3537 C C . SER C 1 39 ? 24.23015 39.45961 86.52491 1.000 128.27095 40 SER C C 1
ATOM 3538 O O . SER C 1 39 ? 23.65054 39.11186 87.55963 1.000 154.34724 40 SER C O 1
ATOM 3541 N N . SER C 1 40 ? 25.56139 39.52993 86.44162 1.000 128.78073 41 SER C N 1
ATOM 3542 C CA . SER C 1 40 ? 26.39284 39.27306 87.61163 1.000 129.60352 41 SER C CA 1
ATOM 3543 C C . SER C 1 40 ? 26.33851 40.42629 88.60472 1.000 138.02469 41 SER C C 1
ATOM 3544 O O . SER C 1 40 ? 26.55636 40.21833 89.80330 1.000 166.37086 41 SER C O 1
ATOM 3547 N N . LEU C 1 41 ? 26.05973 41.64339 88.13268 1.000 128.71231 42 LEU C N 1
ATOM 3548 C CA . LEU C 1 41 ? 25.85956 42.75852 89.05232 1.000 128.47782 42 LEU C CA 1
ATOM 3549 C C . LEU C 1 41 ? 24.57662 42.57777 89.85234 1.000 128.96091 42 LEU C C 1
ATOM 3550 O O . LEU C 1 41 ? 24.56104 42.76731 91.07403 1.000 133.20740 42 LEU C O 1
ATOM 3555 N N . SER C 1 42 ? 23.48476 42.21612 89.17421 1.000 134.03830 43 SER C N 1
ATOM 3556 C CA . SER C 1 42 ? 22.24482 41.90880 89.87731 1.000 138.29559 43 SER C CA 1
ATOM 3557 C C . SER C 1 42 ? 22.39127 40.67092 90.75081 1.000 135.18000 43 SER C C 1
ATOM 3558 O O . SER C 1 42 ? 21.75353 40.57581 91.80543 1.000 153.01697 43 SER C O 1
ATOM 3561 N N . ASN C 1 43 ? 23.22287 39.71547 90.33057 1.000 128.89755 44 ASN C N 1
ATOM 3562 C CA . ASN C 1 43 ? 23.43445 38.50959 91.12438 1.000 129.74689 44 ASN C CA 1
ATOM 3563 C C . ASN C 1 43 ? 24.17877 38.82471 92.41570 1.000 130.35529 44 ASN C C 1
ATOM 3564 O O . ASN C 1 43 ? 23.76586 38.40049 93.50101 1.000 143.28458 44 ASN C O 1
ATOM 3569 N N . LEU C 1 44 ? 25.28106 39.57209 92.31779 1.000 148.73754 45 LEU C N 1
ATOM 3570 C CA . LEU C 1 44 ? 26.02182 39.95710 93.51423 1.000 157.27150 45 LEU C CA 1
ATOM 3571 C C . LEU C 1 44 ? 25.21337 40.89481 94.40018 1.000 157.69429 45 LEU C C 1
ATOM 3572 O O . LEU C 1 44 ? 25.40039 40.90179 95.62096 1.000 156.48591 45 LEU C O 1
ATOM 3577 N N . ALA C 1 45 ? 24.32392 41.69648 93.80970 1.000 133.59752 46 ALA C N 1
ATOM 3578 C CA . ALA C 1 45 ? 23.45924 42.55616 94.61146 1.000 129.12464 46 ALA C CA 1
ATOM 3579 C C . ALA C 1 45 ? 22.52689 41.73488 95.49182 1.000 130.95041 46 ALA C C 1
ATOM 3580 O O . ALA C 1 45 ? 22.31580 42.06520 96.66468 1.000 130.85331 46 ALA C O 1
ATOM 3582 N N . GLU C 1 46 ? 21.95415 40.66303 94.94035 1.000 144.24933 47 GLU C N 1
ATOM 3583 C CA . GLU C 1 46 ? 21.08818 39.79472 95.73082 1.000 154.67107 47 GLU C CA 1
ATOM 3584 C C . GLU C 1 46 ? 21.87379 39.08410 96.82591 1.000 135.29886 47 GLU C C 1
ATOM 3585 O O . GLU C 1 46 ? 21.38150 38.92574 97.94934 1.000 136.65519 47 GLU C O 1
ATOM 3591 N N . GLN C 1 47 ? 23.09493 38.64516 96.51322 1.000 137.72937 48 GLN C N 1
ATOM 3592 C CA . GLN C 1 47 ? 23.93246 37.97969 97.50650 1.000 136.86844 48 GLN C CA 1
ATOM 3593 C C . GLN C 1 47 ? 24.35075 38.94182 98.61250 1.000 151.05270 48 GLN C C 1
ATOM 3594 O O . GLN C 1 47 ? 24.29453 38.60079 99.79958 1.000 159.17374 48 GLN C O 1
ATOM 3600 N N . LEU C 1 48 ? 24.78386 40.14848 98.23752 1.000 147.67902 49 LEU C N 1
ATOM 3601 C CA . LEU C 1 48 ? 25.21037 41.13389 99.22722 1.000 138.63003 49 LEU C CA 1
ATOM 3602 C C . LEU C 1 48 ? 24.06632 41.53696 100.14872 1.000 154.00619 49 LEU C C 1
ATOM 3603 O O . LEU C 1 48 ? 24.26779 41.71938 101.35482 1.000 151.34984 49 LEU C O 1
ATOM 3608 N N . GLN C 1 49 ? 22.85785 41.67980 99.60231 1.000 165.99425 50 GLN C N 1
ATOM 3609 C CA . GLN C 1 49 ? 21.72137 42.08673 100.42312 1.000 130.33085 50 GLN C CA 1
ATOM 3610 C C . GLN C 1 49 ? 21.33239 40.99244 101.40992 1.000 130.99069 50 GLN C C 1
ATOM 3611 O O . GLN C 1 49 ? 21.14956 41.25620 102.60408 1.000 150.42810 50 GLN C O 1
ATOM 3617 N N . ALA C 1 50 ? 21.19370 39.75634 100.92515 1.000 152.70123 51 ALA C N 1
ATOM 3618 C CA . ALA C 1 50 ? 20.83196 38.64843 101.80420 1.000 192.41191 51 ALA C CA 1
ATOM 3619 C C . ALA C 1 50 ? 21.89752 38.40713 102.86681 1.000 161.70479 51 ALA C C 1
ATOM 3620 O O . ALA C 1 50 ? 21.57747 38.06011 104.00997 1.000 162.15509 51 ALA C O 1
ATOM 3622 N N . ALA C 1 51 ? 23.17144 38.57858 102.50724 1.000 146.45828 52 ALA C N 1
ATOM 3623 C CA . ALA C 1 51 ? 24.24612 38.38686 103.47607 1.000 136.20447 52 ALA C CA 1
ATOM 3624 C C . ALA C 1 51 ? 24.24577 39.48123 104.53628 1.000 134.28129 52 ALA C C 1
ATOM 3625 O O . ALA C 1 51 ? 24.54264 39.21784 105.70724 1.000 152.42003 52 ALA C O 1
ATOM 3627 N N . GLN C 1 52 ? 23.91666 40.71505 104.14800 1.000 167.24694 53 GLN C N 1
ATOM 3628 C CA . GLN C 1 52 ? 23.86422 41.80296 105.11926 1.000 181.61654 53 GLN C CA 1
ATOM 3629 C C . GLN C 1 52 ? 22.65189 41.67639 106.03193 1.000 161.01228 53 GLN C C 1
ATOM 3630 O O . GLN C 1 52 ? 22.70669 42.08959 107.19573 1.000 170.89879 53 GLN C O 1
ATOM 3636 N N . ASN C 1 53 ? 21.55321 41.11670 105.52060 1.000 132.42705 54 ASN C N 1
ATOM 3637 C CA . ASN C 1 53 ? 20.38774 40.84461 106.35550 1.000 162.44097 54 ASN C CA 1
ATOM 3638 C C . ASN C 1 53 ? 20.71053 39.84536 107.45824 1.000 168.40657 54 ASN C C 1
ATOM 3639 O O . ASN C 1 53 ? 20.10622 39.89025 108.53567 1.000 141.24980 54 ASN C O 1
ATOM 3644 N N . LEU C 1 54 ? 21.65387 38.94042 107.20852 1.000 160.28165 55 LEU C N 1
ATOM 3645 C CA . LEU C 1 54 ? 22.01647 37.86952 108.13469 1.000 144.64742 55 LEU C CA 1
ATOM 3646 C C . LEU C 1 54 ? 23.26564 38.20181 108.94081 1.000 149.08070 55 LEU C C 1
ATOM 3647 O O . LEU C 1 54 ? 24.15926 37.36663 109.09593 1.000 182.74475 55 LEU C O 1
ATOM 3652 N N . ARG C 1 55 ? 23.36044 39.43256 109.44094 1.000 135.68008 56 ARG C N 1
ATOM 3653 C CA . ARG C 1 55 ? 24.41941 39.81888 110.36443 1.000 163.13866 56 ARG C CA 1
ATOM 3654 C C . ARG C 1 55 ? 24.05396 39.54181 111.81848 1.000 198.39990 56 ARG C C 1
ATOM 3655 O O . ARG C 1 55 ? 24.94894 39.44560 112.66707 1.000 168.64994 56 ARG C O 1
ATOM 3663 N N . PHE C 1 56 ? 22.76701 39.36671 112.10960 1.000 218.43140 57 PHE C N 1
ATOM 3664 C CA . PHE C 1 56 ? 22.26772 39.04178 113.43922 1.000 196.58992 57 PHE C CA 1
ATOM 3665 C C . PHE C 1 56 ? 22.11179 37.54457 113.66188 1.000 202.47952 57 PHE C C 1
ATOM 3666 O O . PHE C 1 56 ? 21.84209 37.12541 114.79259 1.000 207.10832 57 PHE C O 1
ATOM 3674 N N . GLU C 1 57 ? 22.26496 36.73952 112.61556 1.000 214.11645 58 GLU C N 1
ATOM 3675 C CA . GLU C 1 57 ? 22.03613 35.30734 112.70544 1.000 222.95544 58 GLU C CA 1
ATOM 3676 C C . GLU C 1 57 ? 23.01371 34.62917 113.66151 1.000 219.44890 58 GLU C C 1
ATOM 3677 O O . GLU C 1 57 ? 24.09958 35.13354 113.95849 1.000 217.94077 58 GLU C O 1
ATOM 3683 N N . ASP C 1 58 ? 22.58861 33.46281 114.16004 1.000 190.27741 59 ASP C N 1
ATOM 3684 C CA . ASP C 1 58 ? 23.40122 32.57371 114.99065 1.000 195.69164 59 ASP C CA 1
ATOM 3685 C C . ASP C 1 58 ? 23.19083 31.17757 114.41166 1.000 191.58316 59 ASP C C 1
ATOM 3686 O O . ASP C 1 58 ? 22.35518 30.41042 114.89059 1.000 230.92333 59 ASP C O 1
ATOM 3691 N N . VAL C 1 59 ? 23.95457 30.85098 113.37456 1.000 149.85765 60 VAL C N 1
ATOM 3692 C CA . VAL C 1 59 ? 23.88692 29.53568 112.73974 1.000 195.24390 60 VAL C CA 1
ATOM 3693 C C . VAL C 1 59 ? 24.76366 28.52799 113.47533 1.000 183.46581 60 VAL C C 1
ATOM 3694 O O . VAL C 1 59 ? 25.95567 28.78894 113.69636 1.000 177.42907 60 VAL C O 1
ATOM 3698 N N . PRO C 1 60 ? 24.22397 27.37102 113.86799 1.000 183.23660 61 PRO C N 1
ATOM 3699 C CA . PRO C 1 60 ? 25.06975 26.35933 114.52392 1.000 189.71086 61 PRO C CA 1
ATOM 3700 C C . PRO C 1 60 ? 26.17656 25.86424 113.61133 1.000 187.43929 61 PRO C C 1
ATOM 3701 O O . PRO C 1 60 ? 27.26232 25.50740 114.08598 1.000 209.42170 61 PRO C O 1
ATOM 3705 N N . ALA C 1 61 ? 25.92269 25.84525 112.30098 1.000 146.36294 62 ALA C N 1
ATOM 3706 C CA . ALA C 1 61 ? 26.91255 25.43072 111.31590 1.000 176.46620 62 ALA C CA 1
ATOM 3707 C C . ALA C 1 61 ? 28.04769 26.43757 111.19251 1.000 200.09840 62 ALA C C 1
ATOM 3708 O O . ALA C 1 61 ? 29.15021 26.06449 110.77895 1.000 209.01239 62 ALA C O 1
ATOM 3710 N N . LEU C 1 62 ? 27.80083 27.70180 111.54227 1.000 200.13055 63 LEU C N 1
ATOM 3711 C CA . LEU C 1 62 ? 28.79751 28.76354 111.45936 1.000 196.32711 63 LEU C CA 1
ATOM 3712 C C . LEU C 1 62 ? 29.85199 28.66153 112.55489 1.000 163.72838 63 LEU C C 1
ATOM 3713 O O . LEU C 1 62 ? 30.75145 29.50764 112.61160 1.000 160.05942 63 LEU C O 1
ATOM 3718 N N . ARG C 1 63 ? 29.76549 27.64993 113.41418 1.000 158.09903 64 ARG C N 1
ATOM 3719 C CA . ARG C 1 63 ? 30.75711 27.45195 114.45904 1.000 191.29598 64 ARG C CA 1
ATOM 3720 C C . ARG C 1 63 ? 32.11219 27.10982 113.84871 1.000 208.75505 64 ARG C C 1
ATOM 3721 O O . ARG C 1 63 ? 32.20090 26.49201 112.78372 1.000 210.02574 64 ARG C O 1
ATOM 3729 N N . ALA C 1 64 ? 33.17561 27.53224 114.53700 1.000 206.65815 65 ALA C N 1
ATOM 3730 C CA . ALA C 1 64 ? 34.55533 27.27468 114.12008 1.000 195.26092 65 ALA C CA 1
ATOM 3731 C C . ALA C 1 64 ? 34.85441 27.84359 112.73555 1.000 192.88150 65 ALA C C 1
ATOM 3732 O O . ALA C 1 64 ? 35.71614 27.33218 112.01637 1.000 193.81202 65 ALA C O 1
ATOM 3734 N N . PHE C 1 65 ? 34.14906 28.90762 112.34908 1.000 192.93823 66 PHE C N 1
ATOM 3735 C CA . PHE C 1 65 ? 34.38035 29.59937 111.08188 1.000 165.79067 66 PHE C CA 1
ATOM 3736 C C . PHE C 1 65 ? 34.65057 31.06442 111.39519 1.000 176.79369 66 PHE C C 1
ATOM 3737 O O . PHE C 1 65 ? 33.72437 31.89107 111.40472 1.000 200.01113 66 PHE C O 1
ATOM 3745 N N . PRO C 1 66 ? 35.90181 31.43157 111.65319 1.000 164.20467 67 PRO C N 1
ATOM 3746 C CA . PRO C 1 66 ? 36.21224 32.82287 111.98623 1.000 169.72451 67 PRO C CA 1
ATOM 3747 C C . PRO C 1 66 ? 36.26856 33.70155 110.74876 1.000 162.02332 67 PRO C C 1
ATOM 3748 O O . PRO C 1 66 ? 36.68424 33.27544 109.66838 1.000 156.42482 67 PRO C O 1
ATOM 3752 N N . ASP C 1 67 ? 35.83206 34.94864 110.92482 1.000 166.08759 68 ASP C N 1
ATOM 3753 C CA . ASP C 1 67 ? 35.90762 35.97876 109.89119 1.000 144.83005 68 ASP C CA 1
ATOM 3754 C C . ASP C 1 67 ? 35.16189 35.59072 108.61903 1.000 155.90038 68 ASP C C 1
ATOM 3755 O O . ASP C 1 67 ? 35.45180 36.12282 107.54397 1.000 182.98757 68 ASP C O 1
ATOM 3760 N N . LEU C 1 68 ? 34.20433 34.66517 108.71021 1.000 144.55540 69 LEU C N 1
ATOM 3761 C CA . LEU C 1 68 ? 33.51025 34.22082 107.50743 1.000 150.71978 69 LEU C CA 1
ATOM 3762 C C . LEU C 1 68 ? 32.51275 35.26727 107.03171 1.000 141.90648 69 LEU C C 1
ATOM 3763 O O . LEU C 1 68 ? 32.42376 35.54163 105.82943 1.000 148.72159 69 LEU C O 1
ATOM 3768 N N . LYS C 1 69 ? 31.74539 35.84778 107.95614 1.000 160.59617 70 LYS C N 1
ATOM 3769 C CA . LYS C 1 69 ? 30.83634 36.92555 107.58483 1.000 181.02350 70 LYS C CA 1
ATOM 3770 C C . LYS C 1 69 ? 31.61130 38.13377 107.07515 1.000 162.02429 70 LYS C C 1
ATOM 3771 O O . LYS C 1 69 ? 31.15744 38.83893 106.16585 1.000 138.95664 70 LYS C O 1
ATOM 3777 N N . GLU C 1 70 ? 32.78538 38.38820 107.65890 1.000 152.14880 71 GLU C N 1
ATOM 3778 C CA . GLU C 1 70 ? 33.57709 39.55314 107.27953 1.000 171.28423 71 GLU C CA 1
ATOM 3779 C C . GLU C 1 70 ? 34.24132 39.36416 105.92112 1.000 155.93753 71 GLU C C 1
ATOM 3780 O O . GLU C 1 70 ? 34.23351 40.27872 105.08852 1.000 142.38610 71 GLU C O 1
ATOM 3786 N N . ARG C 1 71 ? 34.82254 38.18622 105.67843 1.000 142.99712 72 ARG C N 1
ATOM 3787 C CA . ARG C 1 71 ? 35.53296 37.96243 104.42326 1.000 141.46339 72 ARG C CA 1
ATOM 3788 C C . ARG C 1 71 ? 34.56403 37.89285 103.25016 1.000 154.32301 72 ARG C C 1
ATOM 3789 O O . ARG C 1 71 ? 34.84520 38.44190 102.17981 1.000 160.31461 72 ARG C O 1
ATOM 3797 N N . LEU C 1 72 ? 33.42471 37.21692 103.42783 1.000 142.88821 73 LEU C N 1
ATOM 3798 C CA . LEU C 1 72 ? 32.45139 37.10558 102.34488 1.000 138.92933 73 LEU C CA 1
ATOM 3799 C C . LEU C 1 72 ? 32.05356 38.47545 101.81377 1.000 162.67263 73 LEU C C 1
ATOM 3800 O O . LEU C 1 72 ? 31.92091 38.66464 100.59969 1.000 148.34206 73 LEU C O 1
ATOM 3805 N N . ARG C 1 73 ? 31.85816 39.44443 102.70829 1.000 147.17963 74 ARG C N 1
ATOM 3806 C CA . ARG C 1 73 ? 31.46986 40.77989 102.26995 1.000 136.64927 74 ARG C CA 1
ATOM 3807 C C . ARG C 1 73 ? 32.58352 41.44006 101.46533 1.000 155.79318 74 ARG C C 1
ATOM 3808 O O . ARG C 1 73 ? 32.33411 42.01981 100.40217 1.000 166.96286 74 ARG C O 1
ATOM 3816 N N . ARG C 1 74 ? 33.82115 41.36332 101.96018 1.000 142.93553 75 ARG C N 1
ATOM 3817 C CA . ARG C 1 74 ? 34.95600 41.90712 101.21935 1.000 167.09186 75 ARG C CA 1
ATOM 3818 C C . ARG C 1 74 ? 35.12927 41.20202 99.87922 1.000 137.58130 75 ARG C C 1
ATOM 3819 O O . ARG C 1 74 ? 35.40387 41.84266 98.85761 1.000 152.05188 75 ARG C O 1
ATOM 3827 N N . LYS C 1 75 ? 34.96652 39.87859 99.87037 1.000 138.04912 76 LYS C N 1
ATOM 3828 C CA . LYS C 1 75 ? 35.10939 39.08631 98.65449 1.000 137.97762 76 LYS C CA 1
ATOM 3829 C C . LYS C 1 75 ? 34.02027 39.40047 97.63717 1.000 136.84282 76 LYS C C 1
ATOM 3830 O O . LYS C 1 75 ? 34.27746 39.37457 96.42788 1.000 136.51892 76 LYS C O 1
ATOM 3836 N N . GLN C 1 76 ? 32.80462 39.69438 98.10194 1.000 145.00177 77 GLN C N 1
ATOM 3837 C CA . GLN C 1 76 ? 31.74388 40.10473 97.18840 1.000 142.83474 77 GLN C CA 1
ATOM 3838 C C . GLN C 1 76 ? 32.05817 41.45238 96.55252 1.000 143.28935 77 GLN C C 1
ATOM 3839 O O . GLN C 1 76 ? 31.81779 41.65075 95.35618 1.000 167.58964 77 GLN C O 1
ATOM 3845 N N . LEU C 1 77 ? 32.58638 42.39430 97.33810 1.000 134.71250 78 LEU C N 1
ATOM 3846 C CA . LEU C 1 77 ? 32.90498 43.71025 96.79564 1.000 148.74240 78 LEU C CA 1
ATOM 3847 C C . LEU C 1 77 ? 34.06625 43.64659 95.81203 1.000 136.20890 78 LEU C C 1
ATOM 3848 O O . LEU C 1 77 ? 34.10704 44.42740 94.85443 1.000 142.81056 78 LEU C O 1
ATOM 3853 N N . VAL C 1 78 ? 35.01701 42.73614 96.03119 1.000 135.42905 79 VAL C N 1
ATOM 3854 C CA . VAL C 1 78 ? 36.12013 42.57321 95.08871 1.000 135.75219 79 VAL C CA 1
ATOM 3855 C C . VAL C 1 78 ? 35.60371 42.05243 93.75301 1.000 148.95690 79 VAL C C 1
ATOM 3856 O O . VAL C 1 78 ? 35.94216 42.58236 92.68803 1.000 141.30341 79 VAL C O 1
ATOM 3860 N N . ALA C 1 79 ? 34.77096 41.00927 93.78994 1.000 147.78192 80 ALA C N 1
ATOM 3861 C CA . ALA C 1 79 ? 34.16258 40.50190 92.56628 1.000 134.54799 80 ALA C CA 1
ATOM 3862 C C . ALA C 1 79 ? 33.21536 41.51210 91.93575 1.000 133.44963 80 ALA C C 1
ATOM 3863 O O . ALA C 1 79 ? 32.96510 41.44313 90.72770 1.000 132.92349 80 ALA C O 1
ATOM 3865 N N . GLY C 1 80 ? 32.68691 42.44740 92.72523 1.000 133.10354 81 GLY C N 1
ATOM 3866 C CA . GLY C 1 80 ? 31.83353 43.47946 92.16376 1.000 132.08864 81 GLY C CA 1
ATOM 3867 C C . GLY C 1 80 ? 32.62094 44.52379 91.39735 1.000 131.86739 81 GLY C C 1
ATOM 3868 O O . GLY C 1 80 ? 32.22664 44.93191 90.30199 1.000 131.16717 81 GLY C O 1
ATOM 3869 N N . ASP C 1 81 ? 33.74716 44.96844 91.95969 1.000 133.91418 82 ASP C N 1
ATOM 3870 C CA . ASP C 1 81 ? 34.58295 45.94700 91.27279 1.000 153.70352 82 ASP C CA 1
ATOM 3871 C C . ASP C 1 81 ? 35.21861 45.36606 90.01714 1.000 154.93452 82 ASP C C 1
ATOM 3872 O O . ASP C 1 81 ? 35.54387 46.11436 89.08963 1.000 162.51301 82 ASP C O 1
ATOM 3877 N N . ILE C 1 82 ? 35.40483 44.04578 89.96628 1.000 133.01408 83 ILE C N 1
ATOM 3878 C CA . ILE C 1 82 ? 35.90173 43.41847 88.74611 1.000 133.06638 83 ILE C CA 1
ATOM 3879 C C . ILE C 1 82 ? 34.86278 43.52159 87.63673 1.000 132.11986 83 ILE C C 1
ATOM 3880 O O . ILE C 1 82 ? 35.19432 43.81029 86.48049 1.000 161.25504 83 ILE C O 1
ATOM 3885 N N . VAL C 1 83 ? 33.59036 43.29525 87.96987 1.000 135.86165 84 VAL C N 1
ATOM 3886 C CA . VAL C 1 83 ? 32.52673 43.43704 86.98093 1.000 130.76102 84 VAL C CA 1
ATOM 3887 C C . VAL C 1 83 ? 32.37961 44.89487 86.56131 1.000 140.58923 84 VAL C C 1
ATOM 3888 O O . VAL C 1 83 ? 32.11026 45.19469 85.39160 1.000 147.28713 84 VAL C O 1
ATOM 3892 N N . LEU C 1 84 ? 32.56073 45.82410 87.50349 1.000 130.16969 85 LEU C N 1
ATOM 3893 C CA . LEU C 1 84 ? 32.46836 47.24194 87.16970 1.000 129.58245 85 LEU C CA 1
ATOM 3894 C C . LEU C 1 84 ? 33.61135 47.66795 86.25714 1.000 140.21065 85 LEU C C 1
ATOM 3895 O O . LEU C 1 84 ? 33.40962 48.45803 85.32764 1.000 147.32058 85 LEU C O 1
ATOM 3900 N N . ASP C 1 85 ? 34.81963 47.15849 86.50947 1.000 137.51114 86 ASP C N 1
ATOM 3901 C CA . ASP C 1 85 ? 35.95866 47.49876 85.66307 1.000 133.75151 86 ASP C CA 1
ATOM 3902 C C . ASP C 1 85 ? 35.78729 46.93930 84.25714 1.000 130.49983 86 ASP C C 1
ATOM 3903 O O . ASP C 1 85 ? 36.19477 47.57338 83.27703 1.000 135.45801 86 ASP C O 1
ATOM 3908 N N . LYS C 1 86 ? 35.18484 45.75426 84.13691 1.000 130.48668 87 LYS C N 1
ATOM 3909 C CA . LYS C 1 86 ? 34.94473 45.18710 82.81487 1.000 133.73430 87 LYS C CA 1
ATOM 3910 C C . LYS C 1 86 ? 33.86278 45.96216 82.07467 1.000 129.15792 87 LYS C C 1
ATOM 3911 O O . LYS C 1 86 ? 33.93475 46.12140 80.85113 1.000 128.79750 87 LYS C O 1
ATOM 3917 N N . LEU C 1 87 ? 32.85465 46.45561 82.79839 1.000 128.73999 88 LEU C N 1
ATOM 3918 C CA . LEU C 1 87 ? 31.84260 47.29816 82.16943 1.000 136.23918 88 LEU C CA 1
ATOM 3919 C C . LEU C 1 87 ? 32.44047 48.61914 81.70294 1.000 127.65594 88 LEU C C 1
ATOM 3920 O O . LEU C 1 87 ? 32.03527 49.15869 80.66671 1.000 153.75937 88 LEU C O 1
ATOM 3925 N N . GLY C 1 88 ? 33.40331 49.15669 82.45504 1.000 128.19107 89 GLY C N 1
ATOM 3926 C CA . GLY C 1 88 ? 34.10075 50.34681 82.00208 1.000 128.12407 89 GLY C CA 1
ATOM 3927 C C . GLY C 1 88 ? 34.91194 50.10782 80.74521 1.000 129.89696 89 GLY C C 1
ATOM 3928 O O . GLY C 1 88 ? 35.06553 51.01141 79.91895 1.000 141.19379 89 GLY C O 1
ATOM 3929 N N . GLU C 1 89 ? 35.44553 48.89398 80.58381 1.000 141.47468 90 GLU C N 1
ATOM 3930 C CA . GLU C 1 89 ? 36.14543 48.55057 79.35052 1.000 135.74664 90 GLU C CA 1
ATOM 3931 C C . GLU C 1 89 ? 35.18588 48.49801 78.16895 1.000 137.97597 90 GLU C C 1
ATOM 3932 O O . GLU C 1 89 ? 35.55457 48.86288 77.04664 1.000 143.42219 90 GLU C O 1
ATOM 3938 N N . ARG C 1 90 ? 33.94953 48.04892 78.40040 1.000 127.65112 91 ARG C N 1
ATOM 3939 C CA . ARG C 1 90 ? 32.97754 47.99198 77.31451 1.000 126.92623 91 ARG C CA 1
ATOM 3940 C C . ARG C 1 90 ? 32.47930 49.37922 76.93346 1.000 126.28609 91 ARG C C 1
ATOM 3941 O O . ARG C 1 90 ? 32.19051 49.62729 75.75744 1.000 139.32350 91 ARG C O 1
ATOM 3949 N N . LEU C 1 91 ? 32.36269 50.29039 77.90334 1.000 126.26198 92 LEU C N 1
ATOM 3950 C CA . LEU C 1 91 ? 32.03171 51.67100 77.56713 1.000 125.72761 92 LEU C CA 1
ATOM 3951 C C . LEU C 1 91 ? 33.12945 52.30511 76.72311 1.000 153.79812 92 LEU C C 1
ATOM 3952 O O . LEU C 1 91 ? 32.84689 53.10126 75.82104 1.000 156.71449 92 LEU C O 1
ATOM 3957 N N . ALA C 1 92 ? 34.39060 51.96290 77.00017 1.000 152.62412 93 ALA C N 1
ATOM 3958 C CA . ALA C 1 92 ? 35.48650 52.45893 76.17455 1.000 126.92141 93 ALA C CA 1
ATOM 3959 C C . ALA C 1 92 ? 35.38718 51.94170 74.74678 1.000 141.04221 93 ALA C C 1
ATOM 3960 O O . ALA C 1 92 ? 35.76835 52.64450 73.80384 1.000 166.43531 93 ALA C O 1
ATOM 3962 N N . ILE C 1 93 ? 34.88973 50.71645 74.56824 1.000 151.34494 94 ILE C N 1
ATOM 3963 C CA . ILE C 1 93 ? 34.68748 50.18583 73.22443 1.000 146.05809 94 ILE C CA 1
ATOM 3964 C C . ILE C 1 93 ? 33.55672 50.92638 72.52218 1.000 140.75043 94 ILE C C 1
ATOM 3965 O O . ILE C 1 93 ? 33.67895 51.30658 71.35184 1.000 154.67169 94 ILE C O 1
ATOM 3970 N N . LEU C 1 94 ? 32.44163 51.14881 73.22351 1.000 130.94225 95 LEU C N 1
ATOM 3971 C CA . LEU C 1 94 ? 31.31965 51.86123 72.62110 1.000 134.08108 95 LEU C CA 1
ATOM 3972 C C . LEU C 1 94 ? 31.66007 53.31839 72.33752 1.000 124.14523 95 LEU C C 1
ATOM 3973 O O . LEU C 1 94 ? 31.18416 53.88247 71.34562 1.000 134.57786 95 LEU C O 1
ATOM 3978 N N . LEU C 1 95 ? 32.47232 53.94243 73.19292 1.000 126.52935 96 LEU C N 1
ATOM 3979 C CA . LEU C 1 95 ? 32.90393 55.31293 72.94068 1.000 148.42392 96 LEU C CA 1
ATOM 3980 C C . LEU C 1 95 ? 33.84518 55.38479 71.74578 1.000 153.37871 96 LEU C C 1
ATOM 3981 O O . LEU C 1 95 ? 33.75553 56.31218 70.93289 1.000 157.10021 96 LEU C O 1
ATOM 3986 N N . LYS C 1 96 ? 34.76041 54.41965 71.62898 1.000 136.72729 97 LYS C N 1
ATOM 3987 C CA . LYS C 1 96 ? 35.67676 54.40115 70.49361 1.000 125.47443 97 LYS C CA 1
ATOM 3988 C C . LYS C 1 96 ? 34.92262 54.20051 69.18581 1.000 139.92603 97 LYS C C 1
ATOM 3989 O O . LYS C 1 96 ? 35.25638 54.81630 68.16657 1.000 153.72761 97 LYS C O 1
ATOM 3995 N N . VAL C 1 97 ? 33.90972 53.33115 69.19335 1.000 153.45447 98 VAL C N 1
ATOM 3996 C CA . VAL C 1 97 ? 33.07585 53.14550 68.00895 1.000 149.27272 98 VAL C CA 1
ATOM 3997 C C . VAL C 1 97 ? 32.36555 54.44595 67.65501 1.000 128.32508 98 VAL C C 1
ATOM 3998 O O . VAL C 1 97 ? 32.22067 54.79322 66.47595 1.000 123.64158 98 VAL C O 1
ATOM 4002 N N . ARG C 1 98 ? 31.92255 55.19161 68.67038 1.000 123.31970 99 ARG C N 1
ATOM 4003 C CA . ARG C 1 98 ? 31.24690 56.45982 68.41710 1.000 122.82255 99 ARG C CA 1
ATOM 4004 C C . ARG C 1 98 ? 32.20555 57.49242 67.83744 1.000 123.04185 99 ARG C C 1
ATOM 4005 O O . ARG C 1 98 ? 31.85408 58.21330 66.89683 1.000 151.87345 99 ARG C O 1
ATOM 4013 N N . ASP C 1 99 ? 33.42220 57.57537 68.38116 1.000 123.66995 100 ASP C N 1
ATOM 4014 C CA . ASP C 1 99 ? 34.37542 58.57677 67.91453 1.000 126.30528 100 ASP C CA 1
ATOM 4015 C C . ASP C 1 99 ? 34.88732 58.26364 66.51444 1.000 144.66110 100 ASP C C 1
ATOM 4016 O O . ASP C 1 99 ? 35.24980 59.18174 65.76998 1.000 123.97273 100 ASP C O 1
ATOM 4029 N N . VAL C 1 101 ? 33.10755 56.67703 63.94207 1.000 122.93038 102 VAL C N 1
ATOM 4030 C CA . VAL C 1 101 ? 32.08275 56.99918 62.95456 1.000 122.32852 102 VAL C CA 1
ATOM 4031 C C . VAL C 1 101 ? 31.83200 58.50173 62.91141 1.000 122.10828 102 VAL C C 1
ATOM 4032 O O . VAL C 1 101 ? 31.62340 59.07879 61.83756 1.000 146.94484 102 VAL C O 1
ATOM 4036 N N . SER C 1 102 ? 31.86452 59.16359 64.07073 1.000 122.22162 103 SER C N 1
ATOM 4037 C CA . SER C 1 102 ? 31.63768 60.60388 64.11015 1.000 135.37217 103 SER C CA 1
ATOM 4038 C C . SER C 1 102 ? 32.76390 61.38183 63.44386 1.000 130.58132 103 SER C C 1
ATOM 4039 O O . SER C 1 102 ? 32.58104 62.56106 63.12406 1.000 122.24425 103 SER C O 1
ATOM 4042 N N . SER C 1 103 ? 33.91765 60.75214 63.22872 1.000 126.30689 104 SER C N 1
ATOM 4043 C CA . SER C 1 103 ? 35.05249 61.38606 62.57009 1.000 141.83040 104 SER C CA 1
ATOM 4044 C C . SER C 1 103 ? 35.13854 61.04117 61.09051 1.000 140.21030 104 SER C C 1
ATOM 4045 O O . SER C 1 103 ? 35.46913 61.90892 60.27663 1.000 157.25518 104 SER C O 1
ATOM 4048 N N . HIS C 1 104 ? 34.85323 59.78926 60.72261 1.000 123.07394 105 HIS C N 1
ATOM 4049 C CA . HIS C 1 104 ? 34.86771 59.41523 59.31219 1.000 134.19007 105 HIS C CA 1
ATOM 4050 C C . HIS C 1 104 ? 33.73976 60.09655 58.54777 1.000 142.39577 105 HIS C C 1
ATOM 4051 O O . HIS C 1 104 ? 33.93681 60.54770 57.41401 1.000 170.22801 105 HIS C O 1
ATOM 4058 N N . VAL C 1 105 ? 32.55163 60.18057 59.15071 1.000 127.44846 106 VAL C N 1
ATOM 4059 C CA . VAL C 1 105 ? 31.42700 60.83580 58.48939 1.000 134.22198 106 VAL C CA 1
ATOM 4060 C C . VAL C 1 105 ? 31.69662 62.32613 58.31774 1.000 129.54562 106 VAL C C 1
ATOM 4061 O O . VAL C 1 105 ? 31.35587 62.91728 57.28557 1.000 182.50111 106 VAL C O 1
ATOM 4065 N N . GLU C 1 106 ? 32.32222 62.95580 59.31587 1.000 121.76482 107 GLU C N 1
ATOM 4066 C CA . GLU C 1 106 ? 32.66517 64.36852 59.19100 1.000 148.13199 107 GLU C CA 1
ATOM 4067 C C . GLU C 1 106 ? 33.69778 64.60460 58.09675 1.000 156.14693 107 GLU C C 1
ATOM 4068 O O . GLU C 1 106 ? 33.64391 65.62905 57.40779 1.000 171.21644 107 GLU C O 1
ATOM 4074 N N . ARG C 1 107 ? 34.63244 63.67018 57.91310 1.000 144.45467 108 ARG C N 1
ATOM 4075 C CA . ARG C 1 107 ? 35.62167 63.81522 56.85035 1.000 155.51243 108 ARG C CA 1
ATOM 4076 C C . ARG C 1 107 ? 34.99329 63.61277 55.47704 1.000 160.88026 108 ARG C C 1
ATOM 4077 O O . ARG C 1 107 ? 35.34732 64.30877 54.51795 1.000 162.83604 108 ARG C O 1
ATOM 4085 N N . VAL C 1 108 ? 34.06429 62.66016 55.36096 1.000 166.59072 109 VAL C N 1
ATOM 4086 C CA . VAL C 1 108 ? 33.34703 62.46970 54.10368 1.000 147.86436 109 VAL C CA 1
ATOM 4087 C C . VAL C 1 108 ? 32.49420 63.68820 53.77991 1.000 136.35758 109 VAL C C 1
ATOM 4088 O O . VAL C 1 108 ? 32.34922 64.06288 52.60933 1.000 180.05377 109 VAL C O 1
ATOM 4092 N N . PHE C 1 109 ? 31.93477 64.33923 54.80156 1.000 155.33743 110 PHE C N 1
ATOM 4093 C CA . PHE C 1 109 ? 31.12688 65.52881 54.56344 1.000 165.56549 110 PHE C CA 1
ATOM 4094 C C . PHE C 1 109 ? 31.98379 66.74258 54.22614 1.000 185.03960 110 PHE C C 1
ATOM 4095 O O . PHE C 1 109 ? 31.50946 67.65878 53.54549 1.000 203.18016 110 PHE C O 1
ATOM 4103 N N . GLN C 1 110 ? 33.23767 66.76912 54.68602 1.000 156.21503 111 GLN C N 1
ATOM 4104 C CA . GLN C 1 110 ? 34.15550 67.82394 54.26586 1.000 158.37787 111 GLN C CA 1
ATOM 4105 C C . GLN C 1 110 ? 34.52577 67.67803 52.79528 1.000 174.71056 111 GLN C C 1
ATOM 4106 O O . GLN C 1 110 ? 34.63439 68.67704 52.07449 1.000 186.21991 111 GLN C O 1
ATOM 4112 N N . ILE C 1 111 ? 34.73715 66.44153 52.33776 1.000 166.58441 112 ILE C N 1
ATOM 4113 C CA . ILE C 1 111 ? 35.01402 66.20192 50.92374 1.000 132.04253 112 ILE C CA 1
ATOM 4114 C C . ILE C 1 111 ? 33.83009 66.64141 50.07200 1.000 140.27249 112 ILE C C 1
ATOM 4115 O O . ILE C 1 111 ? 34.00038 67.18473 48.97340 1.000 184.11480 112 ILE C O 1
ATOM 4120 N N . TYR C 1 112 ? 32.61178 66.42890 50.57385 1.000 170.82418 113 TYR C N 1
ATOM 4121 C CA . TYR C 1 112 ? 31.41933 66.84580 49.84339 1.000 165.21794 113 TYR C CA 1
ATOM 4122 C C . TYR C 1 112 ? 31.32617 68.36406 49.74641 1.000 176.14970 113 TYR C C 1
ATOM 4123 O O . TYR C 1 112 ? 30.98908 68.90335 48.68592 1.000 200.99333 113 TYR C O 1
ATOM 4132 N N . GLU C 1 113 ? 31.62003 69.07014 50.84013 1.000 162.32356 114 GLU C N 1
ATOM 4133 C CA . GLU C 1 113 ? 31.53371 70.52590 50.85065 1.000 160.86924 114 GLU C CA 1
ATOM 4134 C C . GLU C 1 113 ? 32.58514 71.19602 49.97506 1.000 189.96901 114 GLU C C 1
ATOM 4135 O O . GLU C 1 113 ? 32.44635 72.38776 49.67921 1.000 197.95632 114 GLU C O 1
ATOM 4141 N N . GLN C 1 114 ? 33.62463 70.47134 49.55425 1.000 184.32573 115 GLN C N 1
ATOM 4142 C CA . GLN C 1 114 ? 34.59645 71.05074 48.63297 1.000 197.39515 115 GLN C CA 1
ATOM 4143 C C . GLN C 1 114 ? 34.03440 71.17478 47.22350 1.000 209.54762 115 GLN C C 1
ATOM 4144 O O . GLN C 1 114 ? 34.36704 72.12521 46.50614 1.000 233.03475 115 GLN C O 1
ATOM 4150 N N . HIS C 1 115 ? 33.18492 70.23265 46.81159 1.000 196.93996 116 HIS C N 1
ATOM 4151 C CA . HIS C 1 115 ? 32.62399 70.21324 45.46579 1.000 220.84928 116 HIS C CA 1
ATOM 4152 C C . HIS C 1 115 ? 31.10768 70.37344 45.46790 1.000 221.07883 116 HIS C C 1
ATOM 4153 O O . HIS C 1 115 ? 30.44099 69.92996 44.52779 1.000 224.07233 116 HIS C O 1
ATOM 4160 N N . ALA C 1 116 ? 30.54720 70.99377 46.50904 1.000 233.42655 117 ALA C N 1
ATOM 4161 C CA . ALA C 1 116 ? 29.09864 71.15415 46.57986 1.000 239.05009 117 ALA C CA 1
ATOM 4162 C C . ALA C 1 116 ? 28.57645 72.05378 45.46712 1.000 248.19523 117 ALA C C 1
ATOM 4163 O O . ALA C 1 116 ? 27.46637 71.84021 44.96647 1.000 248.38587 117 ALA C O 1
ATOM 4165 N N . ASP C 1 117 ? 29.35271 73.06008 45.06927 1.000 222.30132 118 ASP C N 1
ATOM 4166 C CA . ASP C 1 117 ? 28.94171 73.98669 44.02381 1.000 224.40272 118 ASP C CA 1
ATOM 4167 C C . ASP C 1 117 ? 29.39727 73.55933 42.63322 1.000 222.35019 118 ASP C C 1
ATOM 4168 O O . ASP C 1 117 ? 28.98997 74.18205 41.64652 1.000 231.89727 118 ASP C O 1
ATOM 4173 N N . THR C 1 118 ? 30.22105 72.51653 42.52630 1.000 214.85900 119 THR C N 1
ATOM 4174 C CA . THR C 1 118 ? 30.76888 72.09039 41.24453 1.000 207.51339 119 THR C CA 1
ATOM 4175 C C . THR C 1 118 ? 30.19065 70.78259 40.72723 1.000 189.90630 119 THR C C 1
ATOM 4176 O O . THR C 1 118 ? 30.13577 70.58983 39.51124 1.000 193.01472 119 THR C O 1
ATOM 4180 N N . VAL C 1 119 ? 29.76229 69.88034 41.61256 1.000 197.54805 120 VAL C N 1
ATOM 4181 C CA . VAL C 1 119 ? 29.21305 68.60542 41.16026 1.000 202.48559 120 VAL C CA 1
ATOM 4182 C C . VAL C 1 119 ? 27.84488 68.80840 40.52143 1.000 200.16516 120 VAL C C 1
ATOM 4183 O O . VAL C 1 119 ? 27.51888 68.18274 39.50506 1.000 209.60888 120 VAL C O 1
ATOM 4187 N N . GLY C 1 120 ? 27.03248 69.69479 41.08996 1.000 176.52729 121 GLY C N 1
ATOM 4188 C CA . GLY C 1 120 ? 25.69794 69.92939 40.57738 1.000 195.73163 121 GLY C CA 1
ATOM 4189 C C . GLY C 1 120 ? 24.62837 69.26325 41.41723 1.000 168.67775 121 GLY C C 1
ATOM 4190 O O . GLY C 1 120 ? 24.81241 68.13783 41.89089 1.000 162.33823 121 GLY C O 1
ATOM 4191 N N . ILE C 1 121 ? 23.50177 69.95352 41.61211 1.000 167.57240 122 ILE C N 1
ATOM 4192 C CA . ILE C 1 121 ? 22.42985 69.41687 42.44171 1.000 164.14159 122 ILE C CA 1
ATOM 4193 C C . ILE C 1 121 ? 21.75499 68.21562 41.78921 1.000 130.14397 122 ILE C C 1
ATOM 4194 O O . ILE C 1 121 ? 21.07377 67.44422 42.47444 1.000 129.86663 122 ILE C O 1
ATOM 4199 N N . ASP C 1 122 ? 21.93477 68.02424 40.48022 1.000 153.88466 123 ASP C N 1
ATOM 4200 C CA . ASP C 1 122 ? 21.29769 66.90108 39.80178 1.000 150.91758 123 ASP C CA 1
ATOM 4201 C C . ASP C 1 122 ? 22.10277 65.61560 39.93678 1.000 145.42093 123 ASP C C 1
ATOM 4202 O O . ASP C 1 122 ? 21.51711 64.52906 40.00196 1.000 144.74564 123 ASP C O 1
ATOM 4207 N N . ALA C 1 123 ? 23.43381 65.71362 39.97838 1.000 156.23778 124 ALA C N 1
ATOM 4208 C CA . ALA C 1 123 ? 24.25784 64.51280 40.06354 1.000 150.79098 124 ALA C CA 1
ATOM 4209 C C . ALA C 1 123 ? 24.14678 63.84478 41.42791 1.000 134.92596 124 ALA C C 1
ATOM 4210 O O . ALA C 1 123 ? 24.30475 62.62298 41.53174 1.000 130.74032 124 ALA C O 1
ATOM 4212 N N . VAL C 1 124 ? 23.88200 64.61973 42.47930 1.000 151.49134 125 VAL C N 1
ATOM 4213 C CA . VAL C 1 124 ? 23.80128 64.05191 43.82104 1.000 162.50053 125 VAL C CA 1
ATOM 4214 C C . VAL C 1 124 ? 22.49417 63.29178 44.00726 1.000 163.28848 125 VAL C C 1
ATOM 4215 O O . VAL C 1 124 ? 22.48328 62.15322 44.48909 1.000 151.82571 125 VAL C O 1
ATOM 4219 N N . LEU C 1 125 ? 21.37273 63.90955 43.62839 1.000 171.41566 126 LEU C N 1
ATOM 4220 C CA . LEU C 1 125 ? 20.06845 63.28959 43.83123 1.000 162.40906 126 LEU C CA 1
ATOM 4221 C C . LEU C 1 125 ? 19.82304 62.11408 42.89457 1.000 171.89683 126 LEU C C 1
ATOM 4222 O O . LEU C 1 125 ? 18.94000 61.29558 43.17048 1.000 166.71173 126 LEU C O 1
ATOM 4227 N N . GLN C 1 126 ? 20.57073 62.01305 41.80211 1.000 215.14969 127 GLN C N 1
ATOM 4228 C CA . GLN C 1 126 ? 20.30851 60.98570 40.80116 1.000 227.47639 127 GLN C CA 1
ATOM 4229 C C . GLN C 1 126 ? 20.84903 59.64011 41.27021 1.000 201.05159 127 GLN C C 1
ATOM 4230 O O . GLN C 1 126 ? 22.05476 59.52115 41.51633 1.000 208.52750 127 GLN C O 1
ATOM 4236 N N . PRO C 1 127 ? 20.01244 58.61734 41.40632 1.000 129.89266 128 PRO C N 1
ATOM 4237 C CA . PRO C 1 127 ? 20.49962 57.29006 41.78072 1.000 130.00884 128 PRO C CA 1
ATOM 4238 C C . PRO C 1 127 ? 20.81070 56.44901 40.54682 1.000 147.45160 128 PRO C C 1
ATOM 4239 O O . PRO C 1 127 ? 20.44638 56.78758 39.41925 1.000 186.58824 128 PRO C O 1
ATOM 4243 N N . SER C 1 128 ? 21.49984 55.33877 40.78587 1.000 145.44743 129 SER C N 1
ATOM 4244 C CA . SER C 1 128 ? 21.80618 54.37768 39.74146 1.000 155.40232 129 SER C CA 1
ATOM 4245 C C . SER C 1 128 ? 20.88368 53.16702 39.88472 1.000 156.01005 129 SER C C 1
ATOM 4246 O O . SER C 1 128 ? 19.96867 53.14779 40.71425 1.000 145.75208 129 SER C O 1
ATOM 4249 N N . ALA C 1 129 ? 21.12238 52.13871 39.06819 1.000 129.11366 130 ALA C N 1
ATOM 4250 C CA . ALA C 1 129 ? 20.25096 50.96765 39.08541 1.000 140.49062 130 ALA C CA 1
ATOM 4251 C C . ALA C 1 129 ? 20.43761 50.14409 40.35473 1.000 117.09892 130 ALA C C 1
ATOM 4252 O O . ALA C 1 129 ? 19.46925 49.58819 40.88592 1.000 116.94731 130 ALA C O 1
ATOM 4254 N N . VAL C 1 130 ? 21.66568 50.05593 40.85941 1.000 127.11366 131 VAL C N 1
ATOM 4255 C CA . VAL C 1 130 ? 21.94688 49.25491 42.04391 1.000 143.08762 131 VAL C CA 1
ATOM 4256 C C . VAL C 1 130 ? 22.52733 50.06597 43.19385 1.000 139.33969 131 VAL C C 1
ATOM 4257 O O . VAL C 1 130 ? 22.53609 49.57353 44.33444 1.000 151.21262 131 VAL C O 1
ATOM 4261 N N . SER C 1 131 ? 23.00641 51.28243 42.95568 1.000 128.34033 132 SER C N 1
ATOM 4262 C CA . SER C 1 131 ? 23.55326 52.12694 44.00443 1.000 117.91565 132 SER C CA 1
ATOM 4263 C C . SER C 1 131 ? 22.59432 53.26410 44.30857 1.000 137.01217 132 SER C C 1
ATOM 4264 O O . SER C 1 131 ? 22.15461 53.95695 43.38075 1.000 154.74261 132 SER C O 1
ATOM 4267 N N . PRO C 1 132 ? 22.23966 53.48274 45.57414 1.000 139.89960 133 PRO C N 1
ATOM 4268 C CA . PRO C 1 132 ? 21.34604 54.59731 45.91167 1.000 132.03318 133 PRO C CA 1
ATOM 4269 C C . PRO C 1 132 ? 21.98616 55.93679 45.58000 1.000 117.53389 133 PRO C C 1
ATOM 4270 O O . PRO C 1 132 ? 23.18090 56.04211 45.29360 1.000 138.44095 133 PRO C O 1
ATOM 4274 N N . SER C 1 133 ? 21.16246 56.98024 45.62379 1.000 125.47172 134 SER C N 1
ATOM 4275 C CA . SER C 1 133 ? 21.63304 58.31505 45.28680 1.000 167.63181 134 SER C CA 1
ATOM 4276 C C . SER C 1 133 ? 22.66670 58.79320 46.29972 1.000 134.45128 134 SER C C 1
ATOM 4277 O O . SER C 1 133 ? 22.59688 58.47606 47.48983 1.000 136.44207 134 SER C O 1
ATOM 4280 N N . VAL C 1 134 ? 23.63504 59.57245 45.80878 1.000 118.56382 135 VAL C N 1
ATOM 4281 C CA . VAL C 1 134 ? 24.71447 60.07116 46.65365 1.000 119.55229 135 VAL C CA 1
ATOM 4282 C C . VAL C 1 134 ? 24.18730 60.93984 47.78715 1.000 146.33846 135 VAL C C 1
ATOM 4283 O O . VAL C 1 134 ? 24.83451 61.05335 48.83415 1.000 130.09779 135 VAL C O 1
ATOM 4287 N N . ALA C 1 135 ? 23.01441 61.55088 47.61043 1.000 167.67910 136 ALA C N 1
ATOM 4288 C CA . ALA C 1 135 ? 22.40489 62.30708 48.69864 1.000 146.90830 136 ALA C CA 1
ATOM 4289 C C . ALA C 1 135 ? 21.95184 61.37967 49.81881 1.000 137.06444 136 ALA C C 1
ATOM 4290 O O . ALA C 1 135 ? 22.20317 61.64622 50.99978 1.000 154.34483 136 ALA C O 1
ATOM 4292 N N . ASP C 1 136 ? 21.27512 60.28372 49.46566 1.000 117.37001 137 ASP C N 1
ATOM 4293 C CA . ASP C 1 136 ? 20.85751 59.31596 50.47421 1.000 126.82660 137 ASP C CA 1
ATOM 4294 C C . ASP C 1 136 ? 22.04947 58.61699 51.11395 1.000 124.24087 137 ASP C C 1
ATOM 4295 O O . ASP C 1 136 ? 21.95118 58.15089 52.25378 1.000 153.74124 137 ASP C O 1
ATOM 4308 N N . LEU C 1 138 ? 24.89263 60.08714 51.95146 1.000 118.54612 139 LEU C N 1
ATOM 4309 C CA . LEU C 1 138 ? 25.34507 60.97729 53.01460 1.000 118.72732 139 LEU C CA 1
ATOM 4310 C C . LEU C 1 138 ? 24.31548 61.07054 54.13323 1.000 118.41900 139 LEU C C 1
ATOM 4311 O O . LEU C 1 138 ? 24.67546 61.07432 55.31609 1.000 118.58904 139 LEU C O 1
ATOM 4316 N N . GLU C 1 139 ? 23.02966 61.14597 53.77927 1.000 123.79378 140 GLU C N 1
ATOM 4317 C CA . GLU C 1 139 ? 21.98654 61.26468 54.79262 1.000 129.04225 140 GLU C CA 1
ATOM 4318 C C . GLU C 1 139 ? 21.87899 60.00265 55.63961 1.000 125.01860 140 GLU C C 1
ATOM 4319 O O . GLU C 1 139 ? 21.51117 60.07877 56.81747 1.000 136.51999 140 GLU C O 1
ATOM 4325 N N . TRP C 1 140 ? 22.19756 58.83966 55.06627 1.000 117.84213 141 TRP C N 1
ATOM 4326 C CA . TRP C 1 140 ? 22.21754 57.61279 55.85495 1.000 121.03643 141 TRP C CA 1
ATOM 4327 C C . TRP C 1 140 ? 23.39909 57.58877 56.81431 1.000 135.36938 141 TRP C C 1
ATOM 4328 O O . TRP C 1 140 ? 23.29427 57.02795 57.91093 1.000 160.97779 141 TRP C O 1
ATOM 4339 N N . LEU C 1 141 ? 24.52616 58.18838 56.42289 1.000 118.71930 142 LEU C N 1
ATOM 4340 C CA . LEU C 1 141 ? 25.64655 58.32368 57.34619 1.000 119.16377 142 LEU C CA 1
ATOM 4341 C C . LEU C 1 141 ? 25.32508 59.30380 58.46599 1.000 119.07268 142 LEU C C 1
ATOM 4342 O O . LEU C 1 141 ? 25.86696 59.18169 59.57026 1.000 125.94674 142 LEU C O 1
ATOM 4347 N N . GLN C 1 142 ? 24.45018 60.27740 58.20245 1.000 123.21721 143 GLN C N 1
ATOM 4348 C CA . GLN C 1 142 ? 24.00410 61.17583 59.26148 1.000 118.53544 143 GLN C CA 1
ATOM 4349 C C . GLN C 1 142 ? 23.11398 60.44437 60.25707 1.000 124.02544 143 GLN C C 1
ATOM 4350 O O . GLN C 1 142 ? 23.16113 60.71884 61.46182 1.000 149.07400 143 GLN C O 1
ATOM 4356 N N . ASP C 1 143 ? 22.29362 59.51084 59.76963 1.000 127.15069 144 ASP C N 1
ATOM 4357 C CA . ASP C 1 143 ? 21.44246 58.72924 60.65924 1.000 117.89413 144 ASP C CA 1
ATOM 4358 C C . ASP C 1 143 ? 22.24809 57.72164 61.46960 1.000 118.32687 144 ASP C C 1
ATOM 4359 O O . ASP C 1 143 ? 21.89154 57.42433 62.61526 1.000 134.72532 144 ASP C O 1
ATOM 4364 N N . ILE C 1 144 ? 23.32808 57.18539 60.89663 1.000 118.71320 145 ILE C N 1
ATOM 4365 C CA . ILE C 1 144 ? 24.18168 56.26215 61.63847 1.000 119.17524 145 ILE C CA 1
ATOM 4366 C C . ILE C 1 144 ? 24.96768 57.00422 62.71158 1.000 123.89052 145 ILE C C 1
ATOM 4367 O O . ILE C 1 144 ? 25.11502 56.51840 63.83999 1.000 119.71188 145 ILE C O 1
ATOM 4372 N N . GLU C 1 145 ? 25.48111 58.19271 62.38238 1.000 136.87039 146 GLU C N 1
ATOM 4373 C CA . GLU C 1 145 ? 26.18188 58.99496 63.37938 1.000 124.10223 146 GLU C CA 1
ATOM 4374 C C . GLU C 1 145 ? 25.25631 59.38599 64.52349 1.000 125.08509 146 GLU C C 1
ATOM 4375 O O . GLU C 1 145 ? 25.70233 59.50902 65.67001 1.000 153.11820 146 GLU C O 1
ATOM 4381 N N . ARG C 1 146 ? 23.96814 59.58331 64.23364 1.000 121.23977 147 ARG C N 1
ATOM 4382 C CA . ARG C 1 146 ? 23.00298 59.84645 65.29531 1.000 126.81796 147 ARG C CA 1
ATOM 4383 C C . ARG C 1 146 ? 22.76241 58.60643 66.14635 1.000 119.10323 147 ARG C C 1
ATOM 4384 O O . ARG C 1 146 ? 22.69153 58.69806 67.37627 1.000 120.20624 147 ARG C O 1
ATOM 4392 N N . HIS C 1 147 ? 22.63091 57.43958 65.50994 1.000 123.10538 148 HIS C N 1
ATOM 4393 C CA . HIS C 1 147 ? 22.28464 56.22664 66.24571 1.000 118.95073 148 HIS C CA 1
ATOM 4394 C C . HIS C 1 147 ? 23.34213 55.87641 67.28657 1.000 123.01424 148 HIS C C 1
ATOM 4395 O O . HIS C 1 147 ? 23.00932 55.44209 68.39504 1.000 135.83253 148 HIS C O 1
ATOM 4402 N N . TYR C 1 148 ? 24.62150 56.05652 66.95216 1.000 135.23697 149 TYR C N 1
ATOM 4403 C CA . TYR C 1 148 ? 25.68156 55.72921 67.90097 1.000 131.83104 149 TYR C CA 1
ATOM 4404 C C . TYR C 1 148 ? 25.79592 56.77304 69.00550 1.000 130.12203 149 TYR C C 1
ATOM 4405 O O . TYR C 1 148 ? 26.01774 56.42488 70.17042 1.000 128.36255 149 TYR C O 1
ATOM 4414 N N . ARG C 1 149 ? 25.64923 58.05378 68.65914 1.000 131.33261 150 ARG C N 1
ATOM 4415 C CA . ARG C 1 149 ? 25.79608 59.11350 69.65222 1.000 136.36287 150 ARG C CA 1
ATOM 4416 C C . ARG C 1 149 ? 24.59246 59.17546 70.58487 1.000 130.08698 150 ARG C C 1
ATOM 4417 O O . ARG C 1 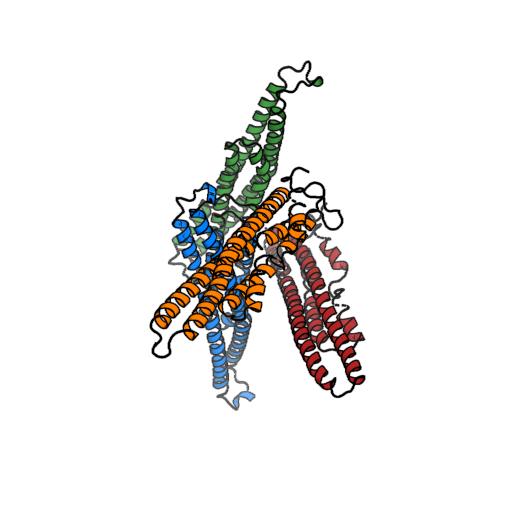149 ? 24.74398 59.40965 71.78973 1.000 120.06387 150 ARG C O 1
ATOM 4425 N N . LYS C 1 150 ? 23.38967 58.96635 70.04652 1.000 144.73478 151 LYS C N 1
ATOM 4426 C CA . LYS C 1 150 ? 22.18715 59.00037 70.87093 1.000 118.96801 151 LYS C CA 1
ATOM 4427 C C . LYS C 1 150 ? 22.07700 57.76707 71.75581 1.000 119.22067 151 LYS C C 1
ATOM 4428 O O . LYS C 1 150 ? 21.45782 57.82560 72.82411 1.000 130.43934 151 LYS C O 1
ATOM 4434 N N . SER C 1 151 ? 22.66601 56.64754 71.33392 1.000 119.60050 152 SER C N 1
ATOM 4435 C CA . SER C 1 151 ? 22.65120 55.44992 72.16461 1.000 120.27673 152 SER C CA 1
ATOM 4436 C C . SER C 1 151 ? 23.74158 55.49240 73.22712 1.000 128.45401 152 SER C C 1
ATOM 4437 O O . SER C 1 151 ? 23.50865 55.08272 74.36802 1.000 141.19215 152 SER C O 1
ATOM 4440 N N . TYR C 1 152 ? 24.93151 55.98920 72.87439 1.000 120.84649 153 TYR C N 1
ATOM 4441 C CA . TYR C 1 152 ? 26.02556 56.05839 73.83967 1.000 121.44170 153 TYR C CA 1
ATOM 4442 C C . TYR C 1 152 ? 25.67232 56.91749 75.04770 1.000 121.31217 153 TYR C C 1
ATOM 4443 O O . TYR C 1 152 ? 26.13351 56.63802 76.16042 1.000 129.79991 153 TYR C O 1
ATOM 4452 N N . LEU C 1 153 ? 24.86546 57.96303 74.85506 1.000 131.42778 154 LEU C N 1
ATOM 4453 C CA . LEU C 1 153 ? 24.43961 58.78373 75.98506 1.000 137.29688 154 LEU C CA 1
ATOM 4454 C C . LEU C 1 153 ? 23.56515 57.98483 76.94411 1.000 131.99458 154 LEU C C 1
ATOM 4455 O O . LEU C 1 153 ? 23.77734 58.00867 78.16234 1.000 120.71387 154 LEU C O 1
ATOM 4460 N N . LYS C 1 154 ? 22.57079 57.27361 76.40876 1.000 124.58796 155 LYS C N 1
ATOM 4461 C CA . LYS C 1 154 ? 21.70278 56.45405 77.24819 1.000 132.21285 155 LYS C CA 1
ATOM 4462 C C . LYS C 1 154 ? 22.47054 55.29362 77.86814 1.000 124.38673 155 LYS C C 1
ATOM 4463 O O . LYS C 1 154 ? 22.19091 54.89080 79.00321 1.000 120.84117 155 LYS C O 1
ATOM 4469 N N . ARG C 1 155 ? 23.43488 54.73982 77.13076 1.000 124.27268 156 ARG C N 1
ATOM 4470 C CA . ARG C 1 155 ? 24.21237 53.61249 77.63291 1.000 121.78093 156 ARG C CA 1
ATOM 4471 C C . ARG C 1 155 ? 25.02636 54.01011 78.85841 1.000 122.25910 156 ARG C C 1
ATOM 4472 O O . ARG C 1 155 ? 25.17851 53.21962 79.79716 1.000 122.68770 156 ARG C O 1
ATOM 4480 N N . LYS C 1 156 ? 25.55876 55.23416 78.86615 1.000 122.21968 157 LYS C N 1
ATOM 4481 C CA . LYS C 1 156 ? 26.38086 55.69054 79.98169 1.000 122.69094 157 LYS C CA 1
ATOM 4482 C C . LYS C 1 156 ? 25.53017 56.16488 81.15400 1.000 126.73400 157 LYS C C 1
ATOM 4483 O O . LYS C 1 156 ? 25.84832 55.87356 82.31248 1.000 139.22817 157 LYS C O 1
ATOM 4489 N N . TYR C 1 157 ? 24.45028 56.89781 80.87278 1.000 121.67720 158 TYR C N 1
ATOM 4490 C CA . TYR C 1 157 ? 23.60185 57.41246 81.94340 1.000 131.15482 158 TYR C CA 1
ATOM 4491 C C . TYR C 1 157 ? 22.90700 56.28475 82.69889 1.000 127.69344 158 TYR C C 1
ATOM 4492 O O . TYR C 1 157 ? 22.82125 56.31932 83.93204 1.000 121.57768 158 TYR C O 1
ATOM 4501 N N . LEU C 1 158 ? 22.40121 55.27928 81.97968 1.000 133.23004 159 LEU C N 1
ATOM 4502 C CA . LEU C 1 158 ? 21.73421 54.16116 82.64040 1.000 121.43568 159 LEU C CA 1
ATOM 4503 C C . LEU C 1 158 ? 22.70888 53.33729 83.47251 1.000 122.24613 159 LEU C C 1
ATOM 4504 O O . LEU C 1 158 ? 22.33439 52.81447 84.52860 1.000 163.22088 159 LEU C O 1
ATOM 4509 N N . LEU C 1 159 ? 23.95367 53.21650 83.02050 1.000 137.86514 160 LEU C N 1
ATOM 4510 C CA . LEU C 1 159 ? 25.00206 52.51112 83.74624 1.000 142.07447 160 LEU C CA 1
ATOM 4511 C C . LEU C 1 159 ? 25.65968 53.37717 84.81467 1.000 148.70258 160 LEU C C 1
ATOM 4512 O O . LEU C 1 159 ? 26.65620 52.95854 85.41299 1.000 134.48135 160 LEU C O 1
ATOM 4517 N N . SER C 1 160 ? 25.13262 54.57526 85.04581 1.000 147.95902 161 SER C N 1
ATOM 4518 C CA . SER C 1 160 ? 25.52730 55.42171 86.16225 1.000 154.75715 161 SER C CA 1
ATOM 4519 C C . SER C 1 160 ? 24.65252 55.19143 87.38575 1.000 183.08612 161 SER C C 1
ATOM 4520 O O . SER C 1 160 ? 24.91384 55.77717 88.44152 1.000 191.76707 161 SER C O 1
ATOM 4523 N N . SER C 1 161 ? 23.62290 54.35018 87.25983 1.000 177.48413 162 SER C N 1
ATOM 4524 C CA . SER C 1 161 ? 22.76704 53.99785 88.38553 1.000 161.36810 162 SER C CA 1
ATOM 4525 C C . SER C 1 161 ? 23.51111 53.20585 89.45482 1.000 178.58120 162 SER C C 1
ATOM 4526 O O . SER C 1 161 ? 23.02378 53.10713 90.58602 1.000 223.84761 162 SER C O 1
ATOM 4529 N N . ILE C 1 162 ? 24.67905 52.64654 89.12621 1.000 152.03443 163 ILE C N 1
ATOM 4530 C CA . ILE C 1 162 ? 25.48319 51.92475 90.10655 1.000 165.01546 163 ILE C CA 1
ATOM 4531 C C . ILE C 1 162 ? 25.94184 52.86273 91.21764 1.000 199.31077 163 ILE C C 1
ATOM 4532 O O . ILE C 1 162 ? 26.19983 52.41954 92.34345 1.000 206.96382 163 ILE C O 1
ATOM 4537 N N . GLN C 1 163 ? 25.99380 54.16843 90.93950 1.000 204.94276 164 GLN C N 1
ATOM 4538 C CA . GLN C 1 163 ? 26.40841 55.14703 91.93805 1.000 214.86313 164 GLN C CA 1
ATOM 4539 C C . GLN C 1 163 ? 25.42991 55.22802 93.10477 1.000 204.16407 164 GLN C C 1
ATOM 4540 O O . GLN C 1 163 ? 25.82500 55.62328 94.20760 1.000 199.34970 164 GLN C O 1
ATOM 4546 N N . TRP C 1 164 ? 24.17504 54.82508 92.90375 1.000 267.15829 165 TRP C N 1
ATOM 4547 C CA . TRP C 1 164 ? 23.20184 54.85875 93.98760 1.000 293.70656 165 TRP C CA 1
ATOM 4548 C C . TRP C 1 164 ? 23.40556 53.73528 94.99171 1.000 310.03360 165 TRP C C 1
ATOM 4549 O O . TRP C 1 164 ? 22.98335 53.86709 96.14587 1.000 338.19478 165 TRP C O 1
ATOM 4560 N N . GLY C 1 165 ? 24.03195 52.63530 94.58447 1.000 252.95197 166 GLY C N 1
ATOM 4561 C CA . GLY C 1 165 ? 24.20359 51.50601 95.47036 1.000 224.89932 166 GLY C CA 1
ATOM 4562 C C . GLY C 1 165 ? 22.92483 50.78531 95.84451 1.000 235.68036 166 GLY C C 1
ATOM 4563 O O . GLY C 1 165 ? 22.98931 49.79483 96.58046 1.000 188.93010 166 GLY C O 1
ATOM 4564 N N . ASP C 1 166 ? 21.76615 51.24458 95.35993 1.000 250.77535 167 ASP C N 1
ATOM 4565 C CA . ASP C 1 166 ? 20.46525 50.65326 95.66410 1.000 240.44912 167 ASP C CA 1
ATOM 4566 C C . ASP C 1 166 ? 20.41052 49.21617 95.16237 1.000 229.27889 167 ASP C C 1
ATOM 4567 O O . ASP C 1 166 ? 20.48934 48.97284 93.95524 1.000 209.01099 167 ASP C O 1
ATOM 4572 N N . LEU C 1 167 ? 20.29815 48.25335 96.08073 1.000 223.03262 168 LEU C N 1
ATOM 4573 C CA . LEU C 1 167 ? 20.29340 46.84921 95.67926 1.000 208.46877 168 LEU C CA 1
ATOM 4574 C C . LEU C 1 167 ? 19.09014 46.51594 94.80380 1.000 171.50019 168 LEU C C 1
ATOM 4575 O O . LEU C 1 167 ? 19.16003 45.59169 93.98867 1.000 172.10033 168 LEU C O 1
ATOM 4580 N N . ALA C 1 168 ? 17.98904 47.25922 94.93942 1.000 153.59749 169 ALA C N 1
ATOM 4581 C CA . ALA C 1 168 ? 16.82492 47.01451 94.09431 1.000 161.72247 169 ALA C CA 1
ATOM 4582 C C . ALA C 1 168 ? 17.01349 47.60020 92.70165 1.000 143.89390 169 ALA C C 1
ATOM 4583 O O . ALA C 1 168 ? 16.54208 47.02343 91.71606 1.000 158.76990 169 ALA C O 1
ATOM 4585 N N . ASN C 1 169 ? 17.69230 48.74497 92.60155 1.000 163.89080 170 ASN C N 1
ATOM 4586 C CA . ASN C 1 169 ? 17.87301 49.38663 91.30357 1.000 169.43257 170 ASN C CA 1
ATOM 4587 C C . ASN C 1 169 ? 18.83239 48.59306 90.42303 1.000 145.49126 170 ASN C C 1
ATOM 4588 O O . ASN C 1 169 ? 18.55199 48.34992 89.24343 1.000 132.45339 170 ASN C O 1
ATOM 4593 N N . ILE C 1 170 ? 19.97463 48.18092 90.97960 1.000 135.67842 171 ILE C N 1
ATOM 4594 C CA . ILE C 1 170 ? 20.94251 47.39168 90.22432 1.000 138.86091 171 ILE C CA 1
ATOM 4595 C C . ILE C 1 170 ? 20.46720 45.97258 89.95670 1.000 125.10335 171 ILE C C 1
ATOM 4596 O O . ILE C 1 170 ? 21.08560 45.26449 89.15381 1.000 127.40788 171 ILE C O 1
ATOM 4601 N N . GLN C 1 171 ? 19.38607 45.53605 90.60579 1.000 142.16423 172 GLN C N 1
ATOM 4602 C CA . GLN C 1 171 ? 18.78536 44.24981 90.27742 1.000 144.46585 172 GLN C CA 1
ATOM 4603 C C . GLN C 1 171 ? 17.95454 44.30798 89.00468 1.000 137.03851 172 GLN C C 1
ATOM 4604 O O . GLN C 1 171 ? 17.74012 43.26822 88.37237 1.000 169.09000 172 GLN C O 1
ATOM 4610 N N . ALA C 1 172 ? 17.48370 45.49237 88.61596 1.000 123.70415 173 ALA C N 1
ATOM 4611 C CA . ALA C 1 172 ? 16.74127 45.66659 87.37714 1.000 145.54134 173 ALA C CA 1
ATOM 4612 C C . ALA C 1 172 ? 17.59084 46.30016 86.28253 1.000 151.21747 173 ALA C C 1
ATOM 4613 O O . ALA C 1 172 ? 17.04511 46.88007 85.33844 1.000 141.86004 173 ALA C O 1
ATOM 4615 N N . LEU C 1 173 ? 18.92039 46.20644 86.39777 1.000 163.11000 174 LEU C N 1
ATOM 4616 C CA . LEU C 1 173 ? 19.78701 46.74823 85.35202 1.000 145.97760 174 LEU C CA 1
ATOM 4617 C C . LEU C 1 173 ? 19.62293 46.00734 84.03125 1.000 146.34884 174 LEU C C 1
ATOM 4618 O O . LEU C 1 173 ? 19.43209 46.67334 82.99970 1.000 157.14359 174 LEU C O 1
ATOM 4623 N N . PRO C 1 174 ? 19.68741 44.67031 83.97000 1.000 150.77413 175 PRO C N 1
ATOM 4624 C CA . PRO C 1 174 ? 19.47430 43.99893 82.67618 1.000 169.21008 175 PRO C CA 1
ATOM 4625 C C . PRO C 1 174 ? 18.07638 44.19333 82.11890 1.000 161.97977 175 PRO C C 1
ATOM 4626 O O . PRO C 1 174 ? 17.88261 44.04664 80.90571 1.000 154.41600 175 PRO C O 1
ATOM 4630 N N . LYS C 1 175 ? 17.09567 44.51555 82.96473 1.000 158.66373 176 LYS C N 1
ATOM 4631 C CA . LYS C 1 175 ? 15.73883 44.73626 82.47650 1.000 170.79185 176 LYS C CA 1
ATOM 4632 C C . LYS C 1 175 ? 15.63687 46.04927 81.70990 1.000 176.41846 176 LYS C C 1
ATOM 4633 O O . LYS C 1 175 ? 14.97962 46.11556 80.66451 1.000 171.87480 176 LYS C O 1
ATOM 4639 N N . ALA C 1 176 ? 16.28141 47.10265 82.21292 1.000 148.79064 177 ALA C N 1
ATOM 4640 C CA . ALA C 1 176 ? 16.29011 48.39754 81.54562 1.000 163.12436 177 ALA C CA 1
ATOM 4641 C C . ALA C 1 176 ? 17.39416 48.51936 80.50528 1.000 159.52575 177 ALA C C 1
ATOM 4642 O O . ALA C 1 176 ? 17.30038 49.37489 79.61730 1.000 169.65816 177 ALA C O 1
ATOM 4644 N N . TRP C 1 177 ? 18.43367 47.68876 80.59965 1.000 165.91048 178 TRP C N 1
ATOM 4645 C CA . TRP C 1 177 ? 19.49954 47.69717 79.60333 1.000 154.49434 178 TRP C CA 1
ATOM 4646 C C . TRP C 1 177 ? 18.99679 47.17432 78.26485 1.000 151.82803 178 TRP C C 1
ATOM 4647 O O . TRP C 1 177 ? 19.26472 47.76700 77.21307 1.000 141.34019 178 TRP C O 1
ATOM 4658 N N . ASP C 1 178 ? 18.26627 46.05784 78.28565 1.000 127.69428 179 ASP C N 1
ATOM 4659 C CA . ASP C 1 178 ? 17.65818 45.53859 77.06781 1.000 126.82862 179 ASP C CA 1
ATOM 4660 C C . ASP C 1 178 ? 16.57581 46.46079 76.52262 1.000 162.88670 179 ASP C C 1
ATOM 4661 O O . ASP C 1 178 ? 16.20504 46.33372 75.35085 1.000 209.88368 179 ASP C O 1
ATOM 4666 N N . ARG C 1 179 ? 16.06634 47.38697 77.33902 1.000 133.32642 180 ARG C N 1
ATOM 4667 C CA . ARG C 1 179 ? 15.08433 48.34426 76.84114 1.000 167.92230 180 ARG C CA 1
ATOM 4668 C C . ARG C 1 179 ? 15.72991 49.37728 75.92636 1.000 172.01346 180 ARG C C 1
ATOM 4669 O O . ARG C 1 179 ? 15.11834 49.80836 74.94271 1.000 203.55210 180 ARG C O 1
ATOM 4677 N N . ILE C 1 180 ? 16.96649 49.78047 76.22731 1.000 135.44114 181 ILE C N 1
ATOM 4678 C CA . ILE C 1 180 ? 17.65968 50.74869 75.38055 1.000 148.87869 181 ILE C CA 1
ATOM 4679 C C . ILE C 1 180 ? 17.84299 50.19474 73.97324 1.000 167.36868 181 ILE C C 1
ATOM 4680 O O . ILE C 1 180 ? 17.64381 50.90402 72.97931 1.000 189.68666 181 ILE C O 1
ATOM 4685 N N . SER C 1 181 ? 18.22475 48.92016 73.86641 1.000 150.46680 182 SER C N 1
ATOM 4686 C CA . SER C 1 181 ? 18.44184 48.31384 72.55661 1.000 170.78052 182 SER C CA 1
ATOM 4687 C C . SER C 1 181 ? 17.14280 48.22457 71.76305 1.000 176.48889 182 SER C C 1
ATOM 4688 O O . SER C 1 181 ? 17.06105 48.71863 70.63227 1.000 192.95299 182 SER C O 1
ATOM 4691 N N . LYS C 1 182 ? 16.11638 47.58879 72.33669 1.000 177.22272 183 LYS C N 1
ATOM 4692 C CA . LYS C 1 182 ? 14.87048 47.38027 71.60322 1.000 211.19625 183 LYS C CA 1
ATOM 4693 C C . LYS C 1 182 ? 14.18823 48.69733 71.25042 1.000 197.88899 183 LYS C C 1
ATOM 4694 O O . LYS C 1 182 ? 13.49520 48.78164 70.23000 1.000 211.84964 183 LYS C O 1
ATOM 4700 N N . ASP C 1 183 ? 14.36941 49.73187 72.07383 1.000 193.58309 184 ASP C N 1
ATOM 4701 C CA . ASP C 1 183 ? 13.76608 51.03201 71.80283 1.000 206.82624 184 ASP C CA 1
ATOM 4702 C C . ASP C 1 183 ? 14.48931 51.79345 70.70092 1.000 196.65706 184 ASP C C 1
ATOM 4703 O O . ASP C 1 183 ? 13.88138 52.65894 70.06148 1.000 178.99642 184 ASP C O 1
ATOM 4708 N N . GLU C 1 184 ? 15.76255 51.49282 70.46528 1.000 181.15849 185 GLU C N 1
ATOM 4709 C CA . GLU C 1 184 ? 16.52464 52.13731 69.40573 1.000 163.44186 185 GLU C CA 1
ATOM 4710 C C . GLU C 1 184 ? 16.15467 51.50040 68.06793 1.000 165.41645 185 GLU C C 1
ATOM 4711 O O . GLU C 1 184 ? 15.20016 50.72546 67.95979 1.000 187.91930 185 GLU C O 1
ATOM 4717 N N . HIS C 1 185 ? 16.91475 51.82128 67.02613 1.000 160.29794 186 HIS C N 1
ATOM 4718 C CA . HIS C 1 185 ? 16.72444 51.22695 65.70550 1.000 159.64932 186 HIS C CA 1
ATOM 4719 C C . HIS C 1 185 ? 17.74429 50.09940 65.59489 1.000 190.21653 186 HIS C C 1
ATOM 4720 O O . HIS C 1 185 ? 18.85003 50.28133 65.08388 1.000 210.60588 186 HIS C O 1
ATOM 4727 N N . GLN C 1 186 ? 17.36236 48.92112 66.09565 1.000 209.31641 187 GLN C N 1
ATOM 4728 C CA . GLN C 1 186 ? 18.27787 47.78449 66.09717 1.000 231.45157 187 GLN C CA 1
ATOM 4729 C C . GLN C 1 186 ? 18.62756 47.35104 64.67890 1.000 237.80988 187 GLN C C 1
ATOM 4730 O O . GLN C 1 186 ? 19.78662 47.03230 64.38813 1.000 245.12097 187 GLN C O 1
ATOM 4736 N N . ASP C 1 187 ? 17.64387 47.32941 63.78360 1.000 183.81090 188 ASP C N 1
ATOM 4737 C CA . ASP C 1 187 ? 17.88038 46.95390 62.39246 1.000 143.82793 188 ASP C CA 1
ATOM 4738 C C . ASP C 1 187 ? 18.00561 48.21720 61.54123 1.000 170.50027 188 ASP C C 1
ATOM 4739 O O . ASP C 1 187 ? 17.14414 48.55415 60.72836 1.000 193.57316 188 ASP C O 1
ATOM 4744 N N . LEU C 1 188 ? 19.11878 48.92105 61.74643 1.000 163.19518 189 LEU C N 1
ATOM 4745 C CA . LEU C 1 188 ? 19.37044 50.16131 61.02276 1.000 135.55358 189 LEU C CA 1
ATOM 4746 C C . LEU C 1 188 ? 20.75094 50.15775 60.38188 1.000 158.17939 189 LEU C C 1
ATOM 4747 O O . LEU C 1 188 ? 20.87912 50.39818 59.17756 1.000 179.58287 189 LEU C O 1
ATOM 4752 N N . VAL C 1 189 ? 21.79095 49.89682 61.17638 1.000 147.84857 190 VAL C N 1
ATOM 4753 C CA . VAL C 1 189 ? 23.14129 49.86883 60.62422 1.000 151.86170 190 VAL C CA 1
ATOM 4754 C C . VAL C 1 189 ? 23.29654 48.69732 59.66348 1.000 164.87884 190 VAL C C 1
ATOM 4755 O O . VAL C 1 189 ? 23.94208 48.81603 58.61523 1.000 163.58988 190 VAL C O 1
ATOM 4759 N N . GLN C 1 190 ? 22.70184 47.55077 59.99903 1.000 167.88803 191 GLN C N 1
ATOM 4760 C CA . GLN C 1 190 ? 22.75192 46.39494 59.11319 1.000 151.06108 191 GLN C CA 1
ATOM 4761 C C . GLN C 1 190 ? 21.84952 46.56038 57.89846 1.000 127.65646 191 GLN C C 1
ATOM 4762 O O . GLN C 1 190 ? 22.07784 45.90262 56.87801 1.000 181.65656 191 GLN C O 1
ATOM 4768 N N . ASP C 1 191 ? 20.83306 47.41843 57.98479 1.000 118.86562 192 ASP C N 1
ATOM 4769 C CA . ASP C 1 191 ? 19.93016 47.64933 56.86455 1.000 122.91899 192 ASP C CA 1
ATOM 4770 C C . ASP C 1 191 ? 20.46984 48.69630 55.89714 1.000 120.38864 192 ASP C C 1
ATOM 4771 O O . ASP C 1 191 ? 20.26086 48.58297 54.68444 1.000 142.96674 192 ASP C O 1
ATOM 4776 N N . ILE C 1 192 ? 21.15926 49.71749 56.41037 1.000 118.45096 193 ILE C N 1
ATOM 4777 C CA . ILE C 1 192 ? 21.78977 50.70197 55.53648 1.000 118.42316 193 ILE C CA 1
ATOM 4778 C C . ILE C 1 192 ? 22.93962 50.06637 54.76514 1.000 142.66467 193 ILE C C 1
ATOM 4779 O O . ILE C 1 192 ? 23.11897 50.32007 53.56734 1.000 124.06681 193 ILE C O 1
ATOM 4784 N N . LEU C 1 193 ? 23.72868 49.22174 55.43366 1.000 130.42080 194 LEU C N 1
ATOM 4785 C CA . LEU C 1 193 ? 24.80673 48.49464 54.77471 1.000 128.98216 194 LEU C CA 1
ATOM 4786 C C . LEU C 1 193 ? 24.29747 47.50448 53.73614 1.000 126.46011 194 LEU C C 1
ATOM 4787 O O . LEU C 1 193 ? 25.09525 47.01115 52.93158 1.000 145.61109 194 LEU C O 1
ATOM 4792 N N . LEU C 1 194 ? 22.99765 47.20496 53.73425 1.000 118.96957 195 LEU C N 1
ATOM 4793 C CA . LEU C 1 194 ? 22.43602 46.30004 52.73909 1.000 118.81041 195 LEU C CA 1
ATOM 4794 C C . LEU C 1 194 ? 22.13052 47.02670 51.43623 1.000 122.89749 195 LEU C C 1
ATOM 4795 O O . LEU C 1 194 ? 22.39064 46.49691 50.35007 1.000 152.51814 195 LEU C O 1
ATOM 4800 N N . ASN C 1 195 ? 21.57552 48.23723 51.52646 1.000 118.23868 196 ASN C N 1
ATOM 4801 C CA . ASN C 1 195 ? 21.26961 49.00322 50.32388 1.000 129.12113 196 ASN C CA 1
ATOM 4802 C C . ASN C 1 195 ? 22.53513 49.46819 49.61668 1.000 140.63154 196 ASN C C 1
ATOM 4803 O O . ASN C 1 195 ? 22.52656 49.66004 48.39550 1.000 160.04217 196 ASN C O 1
ATOM 4808 N N . VAL C 1 196 ? 23.62975 49.65412 50.36255 1.000 128.27689 197 VAL C N 1
ATOM 4809 C CA . VAL C 1 196 ? 24.89692 50.06906 49.77120 1.000 128.45202 197 VAL C CA 1
ATOM 4810 C C . VAL C 1 196 ? 25.79040 48.89198 49.40977 1.000 146.81299 197 VAL C C 1
ATOM 4811 O O . VAL C 1 196 ? 26.91287 49.10509 48.93060 1.000 163.23796 197 VAL C O 1
ATOM 4815 N N . SER C 1 197 ? 25.33223 47.65511 49.62253 1.000 130.76820 198 SER C N 1
ATOM 4816 C CA . SER C 1 197 ? 26.15507 46.49474 49.29977 1.000 124.09233 198 SER C CA 1
ATOM 4817 C C . SER C 1 197 ? 26.45109 46.39100 47.80976 1.000 144.89298 198 SER C C 1
ATOM 4818 O O . SER C 1 197 ? 27.44278 45.75936 47.42926 1.000 154.83263 198 SER C O 1
ATOM 4821 N N . PHE C 1 198 ? 25.62863 47.00701 46.96177 1.000 139.78047 199 PHE C N 1
ATOM 4822 C CA . PHE C 1 198 ? 25.89695 47.03917 45.53041 1.000 142.20279 199 PHE C CA 1
ATOM 4823 C C . PHE C 1 198 ? 26.82772 48.17684 45.13907 1.000 143.84099 199 PHE C C 1
ATOM 4824 O O . PHE C 1 198 ? 27.54335 48.06572 44.13729 1.000 148.87137 199 PHE C O 1
ATOM 4832 N N . PHE C 1 199 ? 26.83331 49.26746 45.90820 1.000 145.47882 200 PHE C N 1
ATOM 4833 C CA . PHE C 1 199 ? 27.69604 50.40250 45.60322 1.000 144.18355 200 PHE C CA 1
ATOM 4834 C C . PHE C 1 199 ? 29.14811 50.13848 45.97893 1.000 168.58124 200 PHE C C 1
ATOM 4835 O O . PHE C 1 199 ? 30.05647 50.71336 45.36818 1.000 207.69429 200 PHE C O 1
ATOM 4843 N N . LEU C 1 200 ? 29.38691 49.27108 46.96354 1.000 143.11504 201 LEU C N 1
ATOM 4844 C CA . LEU C 1 200 ? 30.74757 49.05878 47.44451 1.000 158.35046 201 LEU C CA 1
ATOM 4845 C C . LEU C 1 200 ? 31.56937 48.25885 46.44197 1.000 169.61479 201 LEU C C 1
ATOM 4846 O O . LEU C 1 200 ? 32.73600 48.58105 46.18801 1.000 183.30944 201 LEU C O 1
ATOM 4851 N N . GLU C 1 201 ? 30.97911 47.21574 45.86313 1.000 148.35568 202 GLU C N 1
ATOM 4852 C CA . GLU C 1 201 ? 31.67014 46.32976 44.92706 1.000 164.39479 202 GLU C CA 1
ATOM 4853 C C . GLU C 1 201 ? 31.64566 46.84856 43.49570 1.000 196.07933 202 GLU C C 1
ATOM 4854 O O . GLU C 1 201 ? 31.52111 46.06300 42.55142 1.000 226.22007 202 GLU C O 1
ATOM 4860 N N . GLU C 1 202 ? 31.76238 48.15804 43.29754 1.000 223.62510 203 GLU C N 1
ATOM 4861 C CA . GLU C 1 202 ? 31.81093 48.72179 41.95179 1.000 246.76151 203 GLU C CA 1
ATOM 4862 C C . GLU C 1 202 ? 33.24421 49.05776 41.55305 1.000 249.49316 203 GLU C C 1
ATOM 4863 O O . GLU C 1 202 ? 33.56082 49.17694 40.36931 1.000 264.08914 203 GLU C O 1
ATOM 4878 N N . VAL D 2 2 ? 26.49189 40.81474 55.73473 1.000 194.92141 18 VAL D N 1
ATOM 4879 C CA . VAL D 2 2 ? 25.23414 41.54964 55.80089 1.000 159.39462 18 VAL D CA 1
ATOM 4880 C C . VAL D 2 2 ? 24.19122 40.87883 54.92197 1.000 167.32109 18 VAL D C 1
ATOM 4881 O O . VAL D 2 2 ? 23.01544 40.78495 55.29158 1.000 190.33539 18 VAL D O 1
ATOM 4885 N N . SER D 2 3 ? 24.60576 40.40156 53.74695 1.000 161.14491 19 SER D N 1
ATOM 4886 C CA . SER D 2 3 ? 23.71781 39.58813 52.92827 1.000 156.98201 19 SER D CA 1
ATOM 4887 C C . SER D 2 3 ? 23.40607 38.26296 53.61035 1.000 165.54083 19 SER D C 1
ATOM 4888 O O . SER D 2 3 ? 22.33012 37.69305 53.39608 1.000 179.20739 19 SER D O 1
ATOM 4891 N N . ALA D 2 4 ? 24.33155 37.76258 54.43442 1.000 154.53653 20 ALA D N 1
ATOM 4892 C CA . ALA D 2 4 ? 24.08867 36.51888 55.15682 1.000 165.20308 20 ALA D CA 1
ATOM 4893 C C . ALA D 2 4 ? 23.11528 36.73940 56.30663 1.000 161.08387 20 ALA D C 1
ATOM 4894 O O . ALA D 2 4 ? 22.25572 35.89103 56.57260 1.000 157.89904 20 ALA D O 1
ATOM 4896 N N . ARG D 2 5 ? 23.23590 37.87378 57.00124 1.000 154.09223 21 ARG D N 1
ATOM 4897 C CA . ARG D 2 5 ? 22.28870 38.18757 58.06398 1.000 176.28216 21 ARG D CA 1
ATOM 4898 C C . ARG D 2 5 ? 20.90834 38.47990 57.49510 1.000 159.81658 21 ARG D C 1
ATOM 4899 O O . ARG D 2 5 ? 19.89759 38.15803 58.12787 1.000 167.26710 21 ARG D O 1
ATOM 4907 N N . LYS D 2 6 ? 20.84534 39.08686 56.30774 1.000 141.59811 22 LYS D N 1
ATOM 4908 C CA . LYS D 2 6 ? 19.55354 39.36357 55.69180 1.000 155.39266 22 LYS D CA 1
ATOM 4909 C C . LYS D 2 6 ? 18.88792 38.08695 55.19779 1.000 152.20476 22 LYS D C 1
ATOM 4910 O O . LYS D 2 6 ? 17.65685 38.02206 55.12578 1.000 173.19268 22 LYS D O 1
ATOM 4916 N N . ILE D 2 7 ? 19.67498 37.06696 54.85114 1.000 145.10082 23 ILE D N 1
ATOM 4917 C CA . ILE D 2 7 ? 19.08619 35.77877 54.50168 1.000 169.92305 23 ILE D CA 1
ATOM 4918 C C . ILE D 2 7 ? 18.44786 35.14440 55.73039 1.000 165.08373 23 ILE D C 1
ATOM 4919 O O . ILE D 2 7 ? 17.33126 34.61561 55.66582 1.000 147.90256 23 ILE D O 1
ATOM 4924 N N . LYS D 2 8 ? 19.14071 35.19484 56.87051 1.000 156.35216 24 LYS D N 1
ATOM 4925 C CA . LYS D 2 8 ? 18.55447 34.71702 58.11813 1.000 168.07688 24 LYS D CA 1
ATOM 4926 C C . LYS D 2 8 ? 17.37155 35.58161 58.54038 1.000 151.90519 24 LYS D C 1
ATOM 4927 O O . LYS D 2 8 ? 16.36870 35.06735 59.04773 1.000 175.97679 24 LYS D O 1
ATOM 4933 N N . ASP D 2 9 ? 17.46498 36.89579 58.32428 1.000 126.38635 25 ASP D N 1
ATOM 4934 C CA . ASP D 2 9 ? 16.37009 37.79281 58.68145 1.000 165.14913 25 ASP D CA 1
ATOM 4935 C C . ASP D 2 9 ? 15.14050 37.53686 57.82033 1.000 165.23921 25 ASP D C 1
ATOM 4936 O O . ASP D 2 9 ? 14.01485 37.49600 58.33063 1.000 173.11153 25 ASP D O 1
ATOM 4941 N N . ASN D 2 10 ? 15.33469 37.37271 56.51076 1.000 158.09943 26 ASN D N 1
ATOM 4942 C CA . ASN D 2 10 ? 14.21672 37.04411 55.63386 1.000 163.74468 26 ASN D CA 1
ATOM 4943 C C . ASN D 2 10 ? 13.61846 35.69060 55.99307 1.000 165.79212 26 ASN D C 1
ATOM 4944 O O . ASN D 2 10 ? 12.39521 35.51873 55.96226 1.000 192.82778 26 ASN D O 1
ATOM 4949 N N . ALA D 2 11 ? 14.46691 34.71848 56.34113 1.000 119.80509 27 ALA D N 1
ATOM 4950 C CA . ALA D 2 11 ? 13.97191 33.40297 56.73702 1.000 142.21968 27 ALA D CA 1
ATOM 4951 C C . ALA D 2 11 ? 13.05563 33.49870 57.95098 1.000 141.64432 27 ALA D C 1
ATOM 4952 O O . ALA D 2 11 ? 12.08074 32.74630 58.06402 1.000 136.90910 27 ALA D O 1
ATOM 4954 N N . ALA D 2 12 ? 13.35227 34.41954 58.87000 1.000 142.10865 28 ALA D N 1
ATOM 4955 C CA . ALA D 2 12 ? 12.48742 34.61707 60.02877 1.000 128.84156 28 ALA D CA 1
ATOM 4956 C C . ALA D 2 12 ? 11.18269 35.29215 59.62603 1.000 126.78960 28 ALA D C 1
ATOM 4957 O O . ALA D 2 12 ? 10.09977 34.88831 60.06620 1.000 159.07324 28 ALA D O 1
ATOM 4959 N N . ASP D 2 13 ? 11.26941 36.33223 58.79315 1.000 119.20867 29 ASP D N 1
ATOM 4960 C CA . ASP D 2 13 ? 10.06887 37.03454 58.35278 1.000 150.16476 29 ASP D CA 1
ATOM 4961 C C . ASP D 2 13 ? 9.15911 36.13251 57.52827 1.000 142.50499 29 ASP D C 1
ATOM 4962 O O . ASP D 2 13 ? 7.93690 36.31723 57.53316 1.000 134.79183 29 ASP D O 1
ATOM 4967 N N . TRP D 2 14 ? 9.72990 35.15992 56.81147 1.000 168.00926 30 TRP D N 1
ATOM 4968 C CA . TRP D 2 14 ? 8.90392 34.21359 56.06759 1.000 198.09424 30 TRP D CA 1
ATOM 4969 C C . TRP D 2 14 ? 8.01620 33.40279 57.00219 1.000 165.92160 30 TRP D C 1
ATOM 4970 O O . TRP D 2 14 ? 6.85750 33.12065 56.67790 1.000 173.18426 30 TRP D O 1
ATOM 4981 N N . HIS D 2 15 ? 8.53692 33.02525 58.17150 1.000 119.65004 31 HIS D N 1
ATOM 4982 C CA . HIS D 2 15 ? 7.72421 32.27496 59.12301 1.000 151.01486 31 HIS D CA 1
ATOM 4983 C C . HIS D 2 15 ? 6.64055 33.15365 59.73477 1.000 135.77516 31 HIS D C 1
ATOM 4984 O O . HIS D 2 15 ? 5.49888 32.71077 59.90599 1.000 159.85804 31 HIS D O 1
ATOM 4991 N N . ASN D 2 16 ? 6.97980 34.39961 60.07463 1.000 119.29211 32 ASN D N 1
ATOM 4992 C CA . ASN D 2 16 ? 6.00141 35.29229 60.68813 1.000 128.06093 32 ASN D CA 1
ATOM 4993 C C . ASN D 2 16 ? 4.86888 35.62182 59.72292 1.000 136.51981 32 ASN D C 1
ATOM 4994 O O . ASN D 2 16 ? 3.70028 35.67565 60.12404 1.000 145.01876 32 ASN D O 1
ATOM 4999 N N . LEU D 2 17 ? 5.19475 35.85150 58.44821 1.000 118.38144 33 LEU D N 1
ATOM 5000 C CA . LEU D 2 17 ? 4.16408 36.19011 57.47226 1.000 118.03892 33 LEU D CA 1
ATOM 5001 C C . LEU D 2 17 ? 3.23454 35.01539 57.19842 1.000 136.77791 33 LEU D C 1
ATOM 5002 O O . LEU D 2 17 ? 2.04824 35.22166 56.91896 1.000 149.35428 33 LEU D O 1
ATOM 5007 N N . ILE D 2 18 ? 3.74931 33.78493 57.25840 1.000 118.70384 34 ILE D N 1
ATOM 5008 C CA . ILE D 2 18 ? 2.88776 32.61797 57.08882 1.000 127.85634 34 ILE D CA 1
ATOM 5009 C C . ILE D 2 18 ? 1.87159 32.54421 58.22039 1.000 154.65564 34 ILE D C 1
ATOM 5010 O O . ILE D 2 18 ? 0.69045 32.24957 57.99785 1.000 175.51852 34 ILE D O 1
ATOM 5015 N N . LEU D 2 19 ? 2.31145 32.81705 59.45097 1.000 135.03301 35 LEU D N 1
ATOM 5016 C CA . LEU D 2 19 ? 1.38803 32.81409 60.58028 1.000 126.61596 35 LEU D CA 1
ATOM 5017 C C . LEU D 2 19 ? 0.36059 33.93189 60.45511 1.000 142.33121 35 LEU D C 1
ATOM 5018 O O . LEU D 2 19 ? -0.81032 33.74824 60.80602 1.000 158.02017 35 LEU D O 1
ATOM 5023 N N . LYS D 2 20 ? 0.77982 35.09867 59.95956 1.000 118.40593 36 LYS D N 1
ATOM 5024 C CA . LYS D 2 20 ? -0.16467 36.18933 59.74527 1.000 127.85529 36 LYS D CA 1
ATOM 5025 C C . LYS D 2 20 ? -1.17180 35.85349 58.65125 1.000 153.52905 36 LYS D C 1
ATOM 5026 O O . LYS D 2 20 ? -2.32113 36.30532 58.71087 1.000 162.88812 36 LYS D O 1
ATOM 5032 N N . TRP D 2 21 ? -0.76475 35.06912 57.64932 1.000 140.86096 37 TRP D N 1
ATOM 5033 C CA . TRP D 2 21 ? -1.68696 34.69018 56.58233 1.000 151.00033 37 TRP D CA 1
ATOM 5034 C C . TRP D 2 21 ? -2.76249 33.74157 57.09540 1.000 162.25261 37 TRP D C 1
ATOM 5035 O O . TRP D 2 21 ? -3.95352 33.93393 56.82545 1.000 180.24095 37 TRP D O 1
ATOM 5046 N N . GLU D 2 22 ? -2.36019 32.70382 57.83235 1.000 119.71802 38 GLU D N 1
ATOM 5047 C CA . GLU D 2 22 ? -3.33267 31.73831 58.33192 1.000 146.96219 38 GLU D CA 1
ATOM 5048 C C . GLU D 2 22 ? -4.22206 32.34184 59.41183 1.000 158.52366 38 GLU D C 1
ATOM 5049 O O . GLU D 2 22 ? -5.36770 31.90930 59.57960 1.000 162.23915 38 GLU D O 1
ATOM 5055 N N . THR D 2 23 ? -3.72182 33.33704 60.14751 1.000 132.16699 39 THR D N 1
ATOM 5056 C CA . THR D 2 23 ? -4.54234 33.98306 61.16739 1.000 118.33768 39 THR D CA 1
ATOM 5057 C C . THR D 2 23 ? -5.60462 34.87179 60.53189 1.000 146.28892 39 THR D C 1
ATOM 5058 O O . THR D 2 23 ? -6.78187 34.81375 60.90666 1.000 185.02143 39 THR D O 1
ATOM 5062 N N . LEU D 2 24 ? -5.20640 35.70686 59.56816 1.000 139.10826 40 LEU D N 1
ATOM 5063 C CA . LEU D 2 24 ? -6.18454 36.51312 58.84574 1.000 152.28610 40 LEU D CA 1
ATOM 5064 C C . LEU D 2 24 ? -7.15331 35.64103 58.05902 1.000 142.37939 40 LEU D C 1
ATOM 5065 O O . LEU D 2 24 ? -8.31629 36.01658 57.87455 1.000 148.76153 40 LEU D O 1
ATOM 5070 N N . ASN D 2 25 ? -6.69442 34.47949 57.58544 1.000 139.36111 41 ASN D N 1
ATOM 5071 C CA . ASN D 2 25 ? -7.58272 33.56350 56.87837 1.000 153.37269 41 ASN D CA 1
ATOM 5072 C C . ASN D 2 25 ? -8.64651 32.98574 57.80274 1.000 164.63427 41 ASN D C 1
ATOM 5073 O O . ASN D 2 25 ? -9.75255 32.67052 57.35018 1.000 171.81438 41 ASN D O 1
ATOM 5078 N N . ASP D 2 26 ? -8.33350 32.83342 59.09113 1.000 141.06899 42 ASP D N 1
ATOM 5079 C CA . ASP D 2 26 ? -9.32874 32.34697 60.04156 1.000 138.42292 42 ASP D CA 1
ATOM 5080 C C . ASP D 2 26 ? -10.42514 33.38183 60.26092 1.000 129.45992 42 ASP D C 1
ATOM 5081 O O . ASP D 2 26 ? -11.61662 33.05013 60.25410 1.000 145.69906 42 ASP D O 1
ATOM 5086 N N . ALA D 2 27 ? -10.03943 34.64411 60.46572 1.000 117.75361 43 ALA D N 1
ATOM 5087 C CA . ALA D 2 27 ? -11.03020 35.70831 60.58520 1.000 165.98805 43 ALA D CA 1
ATOM 5088 C C . ALA D 2 27 ? -11.81951 35.87832 59.29457 1.000 166.72752 43 ALA D C 1
ATOM 5089 O O . ALA D 2 27 ? -13.01016 36.20847 59.33233 1.000 174.75558 43 ALA D O 1
ATOM 5091 N N . GLY D 2 28 ? -11.17469 35.66059 58.14759 1.000 144.05428 44 GLY D N 1
ATOM 5092 C CA . GLY D 2 28 ? -11.88578 35.73091 56.88265 1.000 133.64699 44 GLY D CA 1
ATOM 5093 C C . GLY D 2 28 ? -12.87364 34.59406 56.70377 1.000 149.16611 44 GLY D C 1
ATOM 5094 O O . GLY D 2 28 ? -13.94106 34.77657 56.11280 1.000 171.67628 44 GLY D O 1
ATOM 5095 N N . PHE D 2 29 ? -12.52806 33.40150 57.19802 1.000 136.36203 45 PHE D N 1
ATOM 5096 C CA . PHE D 2 29 ? -13.44863 32.27279 57.10997 1.000 150.63535 45 PHE D CA 1
ATOM 5097 C C . PHE D 2 29 ? -14.68314 32.48878 57.97385 1.000 146.66285 45 PHE D C 1
ATOM 5098 O O . PHE D 2 29 ? -15.76830 32.00816 57.62986 1.000 135.18274 45 PHE D O 1
ATOM 5106 N N . THR D 2 30 ? -14.53868 33.19180 59.09906 1.000 144.17069 46 THR D N 1
ATOM 5107 C CA . THR D 2 30 ? -15.70574 33.53130 59.90577 1.000 162.70965 46 THR D CA 1
ATOM 5108 C C . THR D 2 30 ? -16.62257 34.49097 59.15776 1.000 158.75317 46 THR D C 1
ATOM 5109 O O . THR D 2 30 ? -17.84709 34.31696 59.15734 1.000 173.75139 46 THR D O 1
ATOM 5113 N N . THR D 2 31 ? -16.04543 35.51210 58.51903 1.000 156.39624 47 THR D N 1
ATOM 5114 C CA . THR D 2 31 ? -16.84016 36.43464 57.71480 1.000 174.90170 47 THR D CA 1
ATOM 5115 C C . THR D 2 31 ? -17.50423 35.71563 56.54691 1.000 170.14907 47 THR D C 1
ATOM 5116 O O . THR D 2 31 ? -18.68446 35.94372 56.25703 1.000 188.73639 47 THR D O 1
ATOM 5120 N N . ALA D 2 32 ? -16.75955 34.84139 55.86556 1.000 170.69855 48 ALA D N 1
ATOM 5121 C CA . ALA D 2 32 ? -17.31216 34.12060 54.72335 1.000 163.99713 48 ALA D CA 1
ATOM 5122 C C . ALA D 2 32 ? -18.41144 33.15855 55.15452 1.000 163.22941 48 ALA D C 1
ATOM 5123 O O . ALA D 2 32 ? -19.41463 32.99870 54.44960 1.000 168.38387 48 ALA D O 1
ATOM 5125 N N . ASN D 2 33 ? -18.23474 32.49677 56.30050 1.000 150.45668 49 ASN D N 1
ATOM 5126 C CA . ASN D 2 33 ? -19.28017 31.61438 56.80728 1.000 171.17181 49 ASN D CA 1
ATOM 5127 C C . ASN D 2 33 ? -20.53542 32.40214 57.15636 1.000 188.88046 49 ASN D C 1
ATOM 5128 O O . ASN D 2 33 ? -21.65611 31.92394 56.94745 1.000 190.54269 49 ASN D O 1
ATOM 5133 N N . ASN D 2 34 ? -20.36679 33.61240 57.69535 1.000 192.29810 50 ASN D N 1
ATOM 5134 C CA . ASN D 2 34 ? -21.51462 34.47819 57.94125 1.000 194.57313 50 ASN D CA 1
ATOM 5135 C C . ASN D 2 34 ? -22.17165 34.91484 56.63873 1.000 188.84419 50 ASN D C 1
ATOM 5136 O O . ASN D 2 34 ? -23.39071 35.11486 56.59886 1.000 210.73789 50 ASN D O 1
ATOM 5141 N N . ILE D 2 35 ? -21.38485 35.07957 55.57238 1.000 164.00511 51 ILE D N 1
ATOM 5142 C CA . ILE D 2 35 ? -21.96159 35.37626 54.26500 1.000 157.25540 51 ILE D CA 1
ATOM 5143 C C . ILE D 2 35 ? -22.78936 34.19679 53.77543 1.000 183.08130 51 ILE D C 1
ATOM 5144 O O . ILE D 2 35 ? -23.89857 34.37104 53.25697 1.000 223.91314 51 ILE D O 1
ATOM 5149 N N . ALA D 2 36 ? -22.26874 32.97837 53.94188 1.000 164.81259 52 ALA D N 1
ATOM 5150 C CA . ALA D 2 36 ? -23.01703 31.78891 53.55129 1.000 198.24705 52 ALA D CA 1
ATOM 5151 C C . ALA D 2 36 ? -24.30703 31.66769 54.35034 1.000 206.30610 52 ALA D C 1
ATOM 5152 O O . ALA D 2 36 ? -25.36701 31.36696 53.79012 1.000 206.21701 52 ALA D O 1
ATOM 5154 N N . ASN D 2 37 ? -24.23642 31.89788 55.66403 1.000 197.83159 53 ASN D N 1
ATOM 5155 C CA . ASN D 2 37 ? -25.44176 31.86889 56.48465 1.000 214.19485 53 ASN D CA 1
ATOM 5156 C C . ASN D 2 37 ? -26.40274 32.98812 56.10844 1.000 237.82371 53 ASN D C 1
ATOM 5157 O O . ASN D 2 37 ? -27.61360 32.85568 56.31329 1.000 251.97260 53 ASN D O 1
ATOM 5162 N N . LEU D 2 38 ? -25.88805 34.09412 55.56631 1.000 263.23466 54 LEU D N 1
ATOM 5163 C CA . LEU D 2 38 ? -26.76662 35.16481 55.10746 1.000 254.04442 54 LEU D CA 1
ATOM 5164 C C . LEU D 2 38 ? -27.48106 34.77232 53.82051 1.000 271.49307 54 LEU D C 1
ATOM 5165 O O . LEU D 2 38 ? -28.65638 35.10550 53.62878 1.000 294.78211 54 LEU D O 1
ATOM 5170 N N . LYS D 2 39 ? -26.78453 34.06802 52.92522 1.000 231.34899 55 LYS D N 1
ATOM 5171 C CA . LYS D 2 39 ? -27.42608 33.55978 51.71719 1.000 229.34289 55 LYS D CA 1
ATOM 5172 C C . LYS D 2 39 ? -28.45233 32.48362 52.04814 1.000 269.32772 55 LYS D C 1
ATOM 5173 O O . LYS D 2 39 ? -29.51782 32.42071 51.42376 1.000 286.95694 55 LYS D O 1
ATOM 5179 N N . ILE D 2 40 ? -28.14862 31.62690 53.02543 1.000 263.72677 56 ILE D N 1
ATOM 5180 C CA . ILE D 2 40 ? -29.07449 30.55957 53.38997 1.000 267.88584 56 ILE D CA 1
ATOM 5181 C C . ILE D 2 40 ? -30.27920 31.12716 54.12982 1.000 290.04056 56 ILE D C 1
ATOM 5182 O O . ILE D 2 40 ? -31.41632 30.69146 53.91573 1.000 312.48651 56 ILE D O 1
ATOM 5187 N N . SER D 2 41 ? -30.05424 32.10855 55.00783 1.000 283.89540 57 SER D N 1
ATOM 5188 C CA . SER D 2 41 ? -31.16402 32.71719 55.73434 1.000 285.31598 57 SER D CA 1
ATOM 5189 C C . SER D 2 41 ? -32.09207 33.48305 54.80133 1.000 305.08161 57 SER D C 1
ATOM 5190 O O . SER D 2 41 ? -33.30035 33.55298 55.05224 1.000 300.35100 57 SER D O 1
ATOM 5193 N N . LEU D 2 42 ? -31.55035 34.06640 53.72965 1.000 314.83624 58 LEU D N 1
ATOM 5194 C CA . LEU D 2 42 ? -32.39683 34.74950 52.75715 1.000 315.38129 58 LEU D CA 1
ATOM 5195 C C . LEU D 2 42 ? -33.22374 33.75561 51.95316 1.000 342.53654 58 LEU D C 1
ATOM 5196 O O . LEU D 2 42 ? -34.39706 34.01165 51.66001 1.000 359.64154 58 LEU D O 1
ATOM 5201 N N . LEU D 2 43 ? -32.62753 32.62144 51.57767 1.000 339.92594 59 LEU D N 1
ATOM 5202 C CA . LEU D 2 43 ? -33.39247 31.58106 50.89853 1.000 345.81320 59 LEU D CA 1
ATOM 5203 C C . LEU D 2 43 ? -34.45865 31.00213 51.81935 1.000 364.18187 59 LEU D C 1
ATOM 5204 O O . LEU D 2 43 ? -35.58063 30.72171 51.38113 1.000 370.14583 59 LEU D O 1
ATOM 5209 N N . ASN D 2 44 ? -34.12157 30.80908 53.09759 1.000 365.61415 60 ASN D N 1
ATOM 5210 C CA . ASN D 2 44 ? -35.10737 30.33617 54.06319 1.000 355.73475 60 ASN D CA 1
ATOM 5211 C C . ASN D 2 44 ? -36.24249 31.33849 54.21889 1.000 367.14302 60 ASN D C 1
ATOM 5212 O O . ASN D 2 44 ? -37.41092 30.95281 54.34233 1.000 369.74207 60 ASN D O 1
ATOM 5217 N N . LYS D 2 45 ? -35.91700 32.63306 54.21326 1.000 352.60161 61 LYS D N 1
ATOM 5218 C CA . LYS D 2 45 ? -36.95419 33.65409 54.28984 1.000 354.76740 61 LYS D CA 1
ATOM 5219 C C . LYS D 2 45 ? -37.78178 33.70642 53.01317 1.000 384.04953 61 LYS D C 1
ATOM 5220 O O . LYS D 2 45 ? -38.97395 34.02674 53.06449 1.000 378.76908 61 LYS D O 1
ATOM 5226 N N . ASP D 2 46 ? -37.17676 33.38850 51.86566 1.000 461.40826 62 ASP D N 1
ATOM 5227 C CA . ASP D 2 46 ? -37.93542 33.35716 50.61961 1.000 445.50132 62 ASP D CA 1
ATOM 5228 C C . ASP D 2 46 ? -39.00178 32.26981 50.64913 1.000 447.03744 62 ASP D C 1
ATOM 5229 O O . ASP D 2 46 ? -40.09271 32.44684 50.09465 1.000 444.17888 62 ASP D O 1
ATOM 5234 N N . 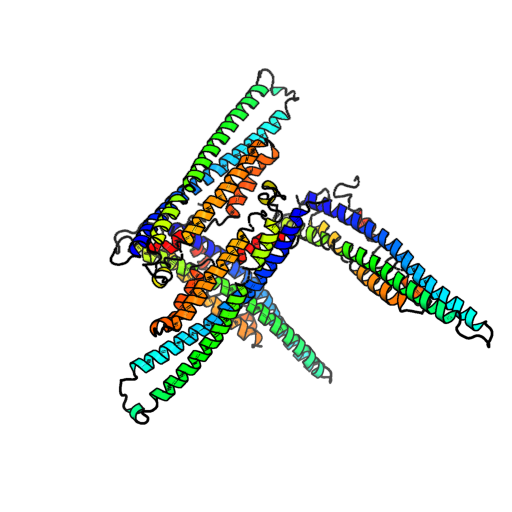LYS D 2 47 ? -38.70916 31.13583 51.29182 1.000 375.77723 63 LYS D N 1
ATOM 5235 C CA . LYS D 2 47 ? -39.73790 30.11481 51.45672 1.000 342.78165 63 LYS D CA 1
ATOM 5236 C C . LYS D 2 47 ? -40.79935 30.55057 52.45766 1.000 343.39046 63 LYS D C 1
ATOM 5237 O O . LYS D 2 47 ? -41.97311 30.19559 52.30593 1.000 338.13551 63 LYS D O 1
ATOM 5243 N N . ILE D 2 48 ? -40.41106 31.31774 53.47974 1.000 342.59707 64 ILE D N 1
ATOM 5244 C CA . ILE D 2 48 ? -41.38915 31.82294 54.43746 1.000 325.66028 64 ILE D CA 1
ATOM 5245 C C . ILE D 2 48 ? -42.30204 32.84596 53.77601 1.000 349.00804 64 ILE D C 1
ATOM 5246 O O . ILE D 2 48 ? -43.49407 32.92696 54.09756 1.000 349.39213 64 ILE D O 1
ATOM 5251 N N . GLU D 2 49 ? -41.77227 33.62886 52.83383 1.000 391.01263 65 GLU D N 1
ATOM 5252 C CA . GLU D 2 49 ? -42.60934 34.57181 52.10234 1.000 388.26065 65 GLU D CA 1
ATOM 5253 C C . GLU D 2 49 ? -43.59830 33.84662 51.20043 1.000 388.51957 65 GLU D C 1
ATOM 5254 O O . GLU D 2 49 ? -44.71862 34.32738 50.99541 1.000 386.53591 65 GLU D O 1
ATOM 5260 N N . LEU D 2 50 ? -43.20253 32.69462 50.65517 1.000 348.14969 66 LEU D N 1
ATOM 5261 C CA . LEU D 2 50 ? -44.10707 31.87424 49.86106 1.000 320.89977 66 LEU D CA 1
ATOM 5262 C C . LEU D 2 50 ? -45.10351 31.10059 50.71473 1.000 340.68565 66 LEU D C 1
ATOM 5263 O O . LEU D 2 50 ? -46.15365 30.70127 50.20355 1.000 331.22857 66 LEU D O 1
ATOM 5268 N N . ASP D 2 51 ? -44.80052 30.86653 51.99251 1.000 357.34997 67 ASP D N 1
ATOM 5269 C CA . ASP D 2 51 ? -45.76156 30.19959 52.86600 1.000 355.58908 67 ASP D CA 1
ATOM 5270 C C . ASP D 2 51 ? -46.78565 31.19315 53.40445 1.000 367.51035 67 ASP D C 1
ATOM 5271 O O . ASP D 2 51 ? -47.99376 31.02627 53.20576 1.000 371.16766 67 ASP D O 1
ATOM 5276 N N . SER D 2 52 ? -46.31812 32.23379 54.09117 1.000 358.17309 68 SER D N 1
ATOM 5277 C CA . SER D 2 52 ? -47.19225 33.29883 54.58353 1.000 358.44429 68 SER D CA 1
ATOM 5278 C C . SER D 2 52 ? -47.37448 34.36482 53.50088 1.000 375.29737 68 SER D C 1
ATOM 5279 O O . SER D 2 52 ? -47.04404 35.53847 53.67046 1.000 369.13579 68 SER D O 1
ATOM 5282 N N . SER D 2 53 ? -47.89549 33.91481 52.35716 1.000 463.87316 69 SER D N 1
ATOM 5283 C CA . SER D 2 53 ? -48.08329 34.75456 51.17749 1.000 445.51649 69 SER D CA 1
ATOM 5284 C C . SER D 2 53 ? -49.18536 35.79950 51.32789 1.000 438.56450 69 SER D C 1
ATOM 5285 O O . SER D 2 53 ? -49.79135 36.20896 50.33316 1.000 420.50136 69 SER D O 1
ATOM 5288 N N . SER D 2 54 ? -49.46358 36.23177 52.55279 1.000 357.89805 70 SER D N 1
ATOM 5289 C CA . SER D 2 54 ? -50.39758 37.31665 52.78224 1.000 340.70360 70 SER D CA 1
ATOM 5290 C C . SER D 2 54 ? -49.80408 38.60885 52.22365 1.000 345.95999 70 SER D C 1
ATOM 5291 O O . SER D 2 54 ? -48.61610 38.66403 51.89767 1.000 337.11828 70 SER D O 1
ATOM 5294 N N . PRO D 2 55 ? -50.61399 39.67175 52.06666 1.000 359.14189 71 PRO D N 1
ATOM 5295 C CA . PRO D 2 55 ? -50.04015 40.95444 51.62846 1.000 358.42810 71 PRO D CA 1
ATOM 5296 C C . PRO D 2 55 ? -49.27365 41.67361 52.73034 1.000 363.50166 71 PRO D C 1
ATOM 5297 O O . PRO D 2 55 ? -49.49680 42.85929 52.99449 1.000 367.22105 71 PRO D O 1
ATOM 5301 N N . ALA D 2 56 ? -48.36322 40.94756 53.37697 1.000 358.64951 72 ALA D N 1
ATOM 5302 C CA . ALA D 2 56 ? -47.44429 41.49872 54.36259 1.000 355.49142 72 ALA D CA 1
ATOM 5303 C C . ALA D 2 56 ? -46.06054 40.88608 54.26173 1.000 353.74761 72 ALA D C 1
ATOM 5304 O O . ALA D 2 56 ? -45.12687 41.41838 54.86926 1.000 344.45857 72 ALA D O 1
ATOM 5306 N N . SER D 2 57 ? -45.89460 39.79317 53.51761 1.000 358.33792 73 SER D N 1
ATOM 5307 C CA . SER D 2 57 ? -44.58179 39.22488 53.25558 1.000 353.12177 73 SER D CA 1
ATOM 5308 C C . SER D 2 57 ? -43.92345 39.85141 52.03752 1.000 354.72901 73 SER D C 1
ATOM 5309 O O . SER D 2 57 ? -42.69384 39.83777 51.93697 1.000 363.24765 73 SER D O 1
ATOM 5312 N N . LYS D 2 58 ? -44.71437 40.39650 51.10785 1.000 341.46681 74 LYS D N 1
ATOM 5313 C CA . LYS D 2 58 ? -44.14751 41.14517 49.99207 1.000 325.40391 74 LYS D CA 1
ATOM 5314 C C . LYS D 2 58 ? -43.60243 42.49115 50.44830 1.000 342.64002 74 LYS D C 1
ATOM 5315 O O . LYS D 2 58 ? -42.73739 43.06299 49.77611 1.000 331.78165 74 LYS D O 1
ATOM 5321 N N . GLU D 2 59 ? -44.09563 42.99891 51.57900 1.000 356.81721 75 GLU D N 1
ATOM 5322 C CA . GLU D 2 59 ? -43.52056 44.17166 52.22589 1.000 337.88635 75 GLU D CA 1
ATOM 5323 C C . GLU D 2 59 ? -42.29496 43.78234 53.03878 1.000 346.55978 75 GLU D C 1
ATOM 5324 O O . GLU D 2 59 ? -41.28216 44.49055 53.02199 1.000 327.02936 75 GLU D O 1
ATOM 5330 N N . ASN D 2 60 ? -42.37101 42.65753 53.75264 1.000 400.39761 76 ASN D N 1
ATOM 5331 C CA . ASN D 2 60 ? -41.21813 42.16310 54.48935 1.000 403.69155 76 ASN D CA 1
ATOM 5332 C C . ASN D 2 60 ? -40.13509 41.63520 53.55901 1.000 407.12798 76 ASN D C 1
ATOM 5333 O O . ASN D 2 60 ? -39.00467 41.42535 54.00934 1.000 400.86680 76 ASN D O 1
ATOM 5338 N N . GLU D 2 61 ? -40.45280 41.41108 52.28020 1.000 371.62306 77 GLU D N 1
ATOM 5339 C CA . GLU D 2 61 ? -39.40801 41.11023 51.30859 1.000 362.51961 77 GLU D CA 1
ATOM 5340 C C . GLU D 2 61 ? -38.49320 42.31195 51.13532 1.000 341.16336 77 GLU D C 1
ATOM 5341 O O . GLU D 2 61 ? -37.27672 42.16156 50.98239 1.000 335.35209 77 GLU D O 1
ATOM 5347 N N . GLU D 2 62 ? -39.07116 43.51491 51.16057 1.000 324.34055 78 GLU D N 1
ATOM 5348 C CA . GLU D 2 62 ? -38.28099 44.73568 51.06129 1.000 311.64543 78 GLU D CA 1
ATOM 5349 C C . GLU D 2 62 ? -37.51893 45.00276 52.35264 1.000 314.14616 78 GLU D C 1
ATOM 5350 O O . GLU D 2 62 ? -36.38218 45.48728 52.32130 1.000 300.46386 78 GLU D O 1
ATOM 5356 N N . LYS D 2 63 ? -38.12863 44.69069 53.49858 1.000 333.67572 79 LYS D N 1
ATOM 5357 C CA . LYS D 2 63 ? -37.44762 44.88441 54.77425 1.000 322.59926 79 LYS D CA 1
ATOM 5358 C C . LYS D 2 63 ? -36.27614 43.92348 54.92350 1.000 302.77323 79 LYS D C 1
ATOM 5359 O O . LYS D 2 63 ? -35.19583 44.31791 55.37720 1.000 280.20332 79 LYS D O 1
ATOM 5365 N N . VAL D 2 64 ? -36.47010 42.65942 54.54577 1.000 318.06269 80 VAL D N 1
ATOM 5366 C CA . VAL D 2 64 ? -35.40345 41.67468 54.68421 1.000 301.13351 80 VAL D CA 1
ATOM 5367 C C . VAL D 2 64 ? -34.32334 41.91051 53.63539 1.000 302.25095 80 VAL D C 1
ATOM 5368 O O . VAL D 2 64 ? -33.13154 41.72428 53.90328 1.000 285.05944 80 VAL D O 1
ATOM 5372 N N . CYS D 2 65 ? -34.71698 42.32798 52.42798 1.000 319.46351 81 CYS D N 1
ATOM 5373 C CA . CYS D 2 65 ? -33.73179 42.58223 51.38033 1.000 301.31025 81 CYS D CA 1
ATOM 5374 C C . CYS D 2 65 ? -32.83603 43.76566 51.72444 1.000 276.49285 81 CYS D C 1
ATOM 5375 O O . CYS D 2 65 ? -31.66606 43.78886 51.32773 1.000 255.11637 81 CYS D O 1
ATOM 5378 N N . LEU D 2 66 ? -33.35713 44.74788 52.46343 1.000 273.95532 82 LEU D N 1
ATOM 5379 C CA . LEU D 2 66 ? -32.53163 45.87647 52.88222 1.000 260.12522 82 LEU D CA 1
ATOM 5380 C C . LEU D 2 66 ? -31.58552 45.47969 54.00776 1.000 279.26973 82 LEU D C 1
ATOM 5381 O O . LEU D 2 66 ? -30.41700 45.88268 54.00897 1.000 272.38615 82 LEU D O 1
ATOM 5386 N N . GLU D 2 67 ? -32.07157 44.69961 54.97608 1.000 290.89383 83 GLU D N 1
ATOM 5387 C CA . GLU D 2 67 ? -31.18524 44.19179 56.01651 1.000 280.41864 83 GLU D CA 1
ATOM 5388 C C . GLU D 2 67 ? -30.16256 43.22784 55.43195 1.000 254.49199 83 GLU D C 1
ATOM 5389 O O . GLU D 2 67 ? -29.02142 43.16915 55.90420 1.000 240.04211 83 GLU D O 1
ATOM 5395 N N . TYR D 2 68 ? -30.55898 42.46472 54.41121 1.000 245.68723 84 TYR D N 1
ATOM 5396 C CA . TYR D 2 68 ? -29.61842 41.60250 53.70642 1.000 246.07090 84 TYR D CA 1
ATOM 5397 C C . TYR D 2 68 ? -28.56244 42.41554 52.97481 1.000 242.57169 84 TYR D C 1
ATOM 5398 O O . TYR D 2 68 ? -27.37992 42.06431 53.00026 1.000 242.42469 84 TYR D O 1
ATOM 5407 N N . ASN D 2 69 ? -28.96784 43.50071 52.31346 1.000 237.46611 85 ASN D N 1
ATOM 5408 C CA . ASN D 2 69 ? -28.00431 44.32081 51.58705 1.000 236.44791 85 ASN D CA 1
ATOM 5409 C C . ASN D 2 69 ? -27.02793 45.00136 52.53761 1.000 245.42216 85 ASN D C 1
ATOM 5410 O O . ASN D 2 69 ? -25.81121 44.94546 52.33211 1.000 259.22457 85 ASN D O 1
ATOM 5415 N N . GLU D 2 70 ? -27.54051 45.64528 53.58921 1.000 239.66752 86 GLU D N 1
ATOM 5416 C CA . GLU D 2 70 ? -26.66100 46.35602 54.51282 1.000 249.07054 86 GLU D CA 1
ATOM 5417 C C . GLU D 2 70 ? -25.67278 45.40894 55.18333 1.000 247.21153 86 GLU D C 1
ATOM 5418 O O . GLU D 2 70 ? -24.50429 45.76077 55.38465 1.000 248.72114 86 GLU D O 1
ATOM 5424 N N . GLU D 2 71 ? -26.11741 44.19964 55.52963 1.000 235.97425 87 GLU D N 1
ATOM 5425 C CA . GLU D 2 71 ? -25.20232 43.22304 56.10816 1.000 221.31007 87 GLU D CA 1
ATOM 5426 C C . GLU D 2 71 ? -24.29096 42.59765 55.05873 1.000 218.88291 87 GLU D C 1
ATOM 5427 O O . GLU D 2 71 ? -23.14268 42.26212 55.36690 1.000 216.18010 87 GLU D O 1
ATOM 5433 N N . LEU D 2 72 ? -24.77498 42.43379 53.82485 1.000 227.07643 88 LEU D N 1
ATOM 5434 C CA . LEU D 2 72 ? -23.93710 41.87220 52.76889 1.000 225.07752 88 LEU D CA 1
ATOM 5435 C C . LEU D 2 72 ? -22.79663 42.81495 52.41096 1.000 233.62684 88 LEU D C 1
ATOM 5436 O O . LEU D 2 72 ? -21.64310 42.38931 52.29657 1.000 235.35542 88 LEU D O 1
ATOM 5441 N N . GLU D 2 73 ? -23.10045 44.10106 52.21882 1.000 243.51935 89 GLU D N 1
ATOM 5442 C CA . GLU D 2 73 ? -22.04281 45.06465 51.93491 1.000 242.05410 89 GLU D CA 1
ATOM 5443 C C . GLU D 2 73 ? -21.09945 45.22114 53.11963 1.000 249.91620 89 GLU D C 1
ATOM 5444 O O . GLU D 2 73 ? -19.90140 45.45311 52.92748 1.000 253.55228 89 GLU D O 1
ATOM 5450 N N . LYS D 2 74 ? -21.61661 45.10398 54.34495 1.000 238.64622 90 LYS D N 1
ATOM 5451 C CA . LYS D 2 74 ? -20.74880 45.14387 55.51738 1.000 226.69707 90 LYS D CA 1
ATOM 5452 C C . LYS D 2 74 ? -19.82235 43.93528 55.55622 1.000 212.87860 90 LYS D C 1
ATOM 5453 O O . LYS D 2 74 ? -18.64245 44.06022 55.90406 1.000 198.26570 90 LYS D O 1
ATOM 5459 N N . LEU D 2 75 ? -20.33921 42.75603 55.20346 1.000 215.79860 91 LEU D N 1
ATOM 5460 C CA . LEU D 2 75 ? -19.50017 41.56414 55.16733 1.000 200.68480 91 LEU D CA 1
ATOM 5461 C C . LEU D 2 75 ? -18.57319 41.56929 53.95885 1.000 178.17794 91 LEU D C 1
ATOM 5462 O O . LEU D 2 75 ? -17.49298 40.97291 54.00821 1.000 199.48132 91 LEU D O 1
ATOM 5467 N N . CYS D 2 76 ? -18.98392 42.21120 52.86250 1.000 177.82451 92 CYS D N 1
ATOM 5468 C CA . CYS D 2 76 ? -18.09730 42.35319 51.71243 1.000 198.73753 92 CYS D CA 1
ATOM 5469 C C . CYS D 2 76 ? -16.94549 43.29866 52.02550 1.000 200.32188 92 CYS D C 1
ATOM 5470 O O . CYS D 2 76 ? -15.81235 43.06928 51.58887 1.000 213.55706 92 CYS D O 1
ATOM 5473 N N . GLU D 2 77 ? -17.22006 44.37322 52.77155 1.000 215.65127 93 GLU D N 1
ATOM 5474 C CA . GLU D 2 77 ? -16.15069 45.26344 53.21260 1.000 243.00801 93 GLU D CA 1
ATOM 5475 C C . GLU D 2 77 ? -15.28288 44.59248 54.26725 1.000 238.75756 93 GLU D C 1
ATOM 5476 O O . GLU D 2 77 ? -14.07069 44.82764 54.32210 1.000 232.36104 93 GLU D O 1
ATOM 5482 N N . GLU D 2 78 ? -15.88857 43.76393 55.12098 1.000 228.57005 94 GLU D N 1
ATOM 5483 C CA . GLU D 2 78 ? -15.11386 43.02366 56.11042 1.000 227.56716 94 GLU D CA 1
ATOM 5484 C C . GLU D 2 78 ? -14.23494 41.97670 55.43936 1.000 216.27563 94 GLU D C 1
ATOM 5485 O O . GLU D 2 78 ? -13.07933 41.77958 55.83299 1.000 208.76137 94 GLU D O 1
ATOM 5491 N N . LEU D 2 79 ? -14.76681 41.30230 54.41803 1.000 199.29837 95 LEU D N 1
ATOM 5492 C CA . LEU D 2 79 ? -13.98308 40.31666 53.68271 1.000 188.63531 95 LEU D CA 1
ATOM 5493 C C . LEU D 2 79 ? -12.92466 40.99230 52.82118 1.000 179.17496 95 LEU D C 1
ATOM 5494 O O . LEU D 2 79 ? -11.81712 40.46648 52.66367 1.000 183.94521 95 LEU D O 1
ATOM 5499 N N . GLN D 2 80 ? -13.25129 42.15160 52.24351 1.000 178.90264 96 GLN D N 1
ATOM 5500 C CA . GLN D 2 80 ? -12.25518 42.90541 51.49089 1.000 199.28383 96 GLN D CA 1
ATOM 5501 C C . GLN D 2 80 ? -11.14105 43.40106 52.40098 1.000 195.81047 96 GLN D C 1
ATOM 5502 O O . GLN D 2 80 ? -9.98925 43.50871 51.96708 1.000 192.67384 96 GLN D O 1
ATOM 5508 N N . ALA D 2 81 ? -11.46448 43.71336 53.65865 1.000 191.00281 97 ALA D N 1
ATOM 5509 C CA . ALA D 2 81 ? -10.42719 44.05901 54.62277 1.000 186.11808 97 ALA D CA 1
ATOM 5510 C C . ALA D 2 81 ? -9.52520 42.86765 54.91114 1.000 189.60095 97 ALA D C 1
ATOM 5511 O O . ALA D 2 81 ? -8.33422 43.04479 55.19189 1.000 205.15726 97 ALA D O 1
ATOM 5513 N N . THR D 2 82 ? -10.07379 41.65180 54.85047 1.000 181.71117 98 THR D N 1
ATOM 5514 C CA . THR D 2 82 ? -9.24450 40.46026 54.98709 1.000 208.49818 98 THR D CA 1
ATOM 5515 C C . THR D 2 82 ? -8.39321 40.24909 53.74217 1.000 193.83338 98 THR D C 1
ATOM 5516 O O . THR D 2 82 ? -7.23668 39.82121 53.83755 1.000 182.28205 98 THR D O 1
ATOM 5520 N N . LEU D 2 83 ? -8.94957 40.54629 52.56526 1.000 163.99217 99 LEU D N 1
ATOM 5521 C CA . LEU D 2 83 ? -8.16701 40.48029 51.33603 1.000 162.21321 99 LEU D CA 1
ATOM 5522 C C . LEU D 2 83 ? -7.01030 41.46916 51.37855 1.000 163.33529 99 LEU D C 1
ATOM 5523 O O . LEU D 2 83 ? -5.87283 41.12480 51.04274 1.000 162.50214 99 LEU D O 1
ATOM 5528 N N . ASP D 2 84 ? -7.28640 42.70965 51.79059 1.000 152.47763 100 ASP D N 1
ATOM 5529 C CA . ASP D 2 84 ? -6.22882 43.70995 51.89580 1.000 169.38345 100 ASP D CA 1
ATOM 5530 C C . ASP D 2 84 ? -5.17664 43.29251 52.91446 1.000 150.17220 100 ASP D C 1
ATOM 5531 O O . ASP D 2 84 ? -3.98179 43.54615 52.72306 1.000 168.22430 100 ASP D O 1
ATOM 5536 N N . GLY D 2 85 ? -5.60209 42.65536 54.00709 1.000 144.58598 101 GLY D N 1
ATOM 5537 C CA . GLY D 2 85 ? -4.64247 42.16654 54.98283 1.000 177.14354 101 GLY D CA 1
ATOM 5538 C C . GLY D 2 85 ? -3.73400 41.09550 54.41222 1.000 157.74018 101 GLY D C 1
ATOM 5539 O O . GLY D 2 85 ? -2.52092 41.11317 54.63370 1.000 154.52707 101 GLY D O 1
ATOM 5540 N N . LEU D 2 86 ? -4.30848 40.14872 53.66605 1.000 127.37459 102 LEU D N 1
ATOM 5541 C CA . LEU D 2 86 ? -3.49637 39.12753 53.01501 1.000 134.08135 102 LEU D CA 1
ATOM 5542 C C . LEU D 2 86 ? -2.66010 39.71608 51.88668 1.000 153.46774 102 LEU D C 1
ATOM 5543 O O . LEU D 2 86 ? -1.59744 39.17719 51.55839 1.000 154.87152 102 LEU D O 1
ATOM 5548 N N . THR D 2 87 ? -3.12095 40.81456 51.28346 1.000 153.29177 103 THR D N 1
ATOM 5549 C CA . THR D 2 87 ? -2.34848 41.45959 50.22747 1.000 153.66554 103 THR D CA 1
ATOM 5550 C C . THR D 2 87 ? -1.11749 42.15026 50.79610 1.000 161.68602 103 THR D C 1
ATOM 5551 O O . THR D 2 87 ? -0.04360 42.11219 50.18726 1.000 152.54946 103 THR D O 1
ATOM 5555 N N . LYS D 2 88 ? -1.25376 42.78911 51.96075 1.000 162.76008 104 LYS D N 1
ATOM 5556 C CA . LYS D 2 88 ? -0.09087 43.37845 52.61552 1.000 160.86391 104 LYS D CA 1
ATOM 5557 C C . LYS D 2 88 ? 0.93514 42.30992 52.96696 1.000 156.37905 104 LYS D C 1
ATOM 5558 O O . LYS D 2 88 ? 2.14538 42.55251 52.89600 1.000 154.36646 104 LYS D O 1
ATOM 5564 N N . ILE D 2 89 ? 0.46886 41.11982 53.34946 1.000 153.32539 105 ILE D N 1
ATOM 5565 C CA . ILE D 2 89 ? 1.37960 40.00328 53.57527 1.000 143.71566 105 ILE D CA 1
ATOM 5566 C C . ILE D 2 89 ? 2.05193 39.59931 52.27090 1.000 138.63074 105 ILE D C 1
ATOM 5567 O O . ILE D 2 89 ? 3.26348 39.35847 52.22812 1.000 131.77967 105 ILE D O 1
ATOM 5572 N N . GLN D 2 90 ? 1.27284 39.50831 51.18981 1.000 140.22434 106 GLN D N 1
ATOM 5573 C CA . GLN D 2 90 ? 1.82424 39.13043 49.89304 1.000 145.91692 106 GLN D CA 1
ATOM 5574 C C . GLN D 2 90 ? 2.80449 40.17433 49.37114 1.000 136.53010 106 GLN D C 1
ATOM 5575 O O . GLN D 2 90 ? 3.78356 39.82471 48.70274 1.000 138.56453 106 GLN D O 1
ATOM 5581 N N . VAL D 2 91 ? 2.55742 41.45481 49.65593 1.000 124.17450 107 VAL D N 1
ATOM 5582 C CA . VAL D 2 91 ? 3.51340 42.49912 49.29425 1.000 128.39839 107 VAL D CA 1
ATOM 5583 C C . VAL D 2 91 ? 4.81610 42.30868 50.06032 1.000 133.98797 107 VAL D C 1
ATOM 5584 O O . VAL D 2 91 ? 5.91182 42.40800 49.49537 1.000 131.27867 107 VAL D O 1
ATOM 5588 N N . LYS D 2 92 ? 4.71492 42.03335 51.36300 1.000 150.29806 108 LYS D N 1
ATOM 5589 C CA . LYS D 2 92 ? 5.90959 41.75394 52.15146 1.000 147.76662 108 LYS D CA 1
ATOM 5590 C C . LYS D 2 92 ? 6.58527 40.46048 51.71367 1.000 143.86142 108 LYS D C 1
ATOM 5591 O O . LYS D 2 92 ? 7.80201 40.31875 51.87133 1.000 168.00319 108 LYS D O 1
ATOM 5605 N N . GLU D 2 94 ? 6.55449 39.21217 48.46447 1.000 141.76013 110 GLU D N 1
ATOM 5606 C CA . GLU D 2 94 ? 7.29406 39.60807 47.27164 1.000 146.20801 110 GLU D CA 1
ATOM 5607 C C . GLU D 2 94 ? 8.51682 40.43438 47.63561 1.000 131.78485 110 GLU D C 1
ATOM 5608 O O . GLU D 2 94 ? 9.54348 40.35988 46.95217 1.000 116.72330 110 GLU D O 1
ATOM 5614 N N . LYS D 2 95 ? 8.42569 41.22642 48.70607 1.000 147.86620 111 LYS D N 1
ATOM 5615 C CA . LYS D 2 95 ? 9.57683 41.99868 49.15481 1.000 132.96959 111 LYS D CA 1
ATOM 5616 C C . LYS D 2 95 ? 10.62911 41.11005 49.80569 1.000 119.17812 111 LYS D C 1
ATOM 5617 O O . LYS D 2 95 ? 11.81684 41.44674 49.78343 1.000 138.43206 111 LYS D O 1
ATOM 5623 N N . LEU D 2 96 ? 10.22404 39.97302 50.37743 1.000 133.86811 112 LEU D N 1
ATOM 5624 C CA . LEU D 2 96 ? 11.20511 39.04551 50.92879 1.000 145.60938 112 LEU D CA 1
ATOM 5625 C C . LEU D 2 96 ? 11.88238 38.23120 49.83762 1.000 128.76383 112 LEU D C 1
ATOM 5626 O O . LEU D 2 96 ? 13.06724 37.90214 49.96021 1.000 131.11666 112 LEU D O 1
ATOM 5631 N N . SER D 2 97 ? 11.15463 37.90532 48.76869 1.000 124.00788 113 SER D N 1
ATOM 5632 C CA . SER D 2 97 ? 11.74245 37.15106 47.67041 1.000 131.32995 113 SER D CA 1
ATOM 5633 C C . SER D 2 97 ? 12.57354 38.04007 46.75659 1.000 124.73069 113 SER D C 1
ATOM 5634 O O . SER D 2 97 ? 13.54301 37.56569 46.15665 1.000 126.65517 113 SER D O 1
ATOM 5637 N N . SER D 2 98 ? 12.21007 39.31936 46.63252 1.000 117.20589 114 SER D N 1
ATOM 5638 C CA . SER D 2 98 ? 13.00764 40.24902 45.84071 1.000 117.08858 114 SER D CA 1
ATOM 5639 C C . SER D 2 98 ? 14.23973 40.73103 46.59511 1.000 117.25560 114 SER D C 1
ATOM 5640 O O . SER D 2 98 ? 15.26956 41.01181 45.97162 1.000 140.93021 114 SER D O 1
ATOM 5643 N N . THR D 2 99 ? 14.15694 40.83806 47.92384 1.000 146.59714 115 THR D N 1
ATOM 5644 C CA . THR D 2 99 ? 15.33465 41.19434 48.70924 1.000 135.40975 115 THR D CA 1
ATOM 5645 C C . THR D 2 99 ? 16.37605 40.08585 48.64653 1.000 124.80011 115 THR D C 1
ATOM 5646 O O . THR D 2 99 ? 17.56376 40.34635 48.41979 1.000 138.99642 115 THR D O 1
ATOM 5650 N N . THR D 2 100 ? 15.94719 38.83791 48.85128 1.000 124.93608 116 THR D N 1
ATOM 5651 C CA . THR D 2 100 ? 16.84366 37.70933 48.62998 1.000 119.96418 116 THR D CA 1
ATOM 5652 C C . THR D 2 100 ? 17.33313 37.67834 47.18867 1.000 128.71532 116 THR D C 1
ATOM 5653 O O . THR D 2 100 ? 18.51366 37.41898 46.93661 1.000 147.25943 116 THR D O 1
ATOM 5657 N N . LYS D 2 101 ? 16.44409 37.98487 46.23550 1.000 134.54262 117 LYS D N 1
ATOM 5658 C CA . LYS D 2 101 ? 16.77903 37.93700 44.81262 1.000 145.58294 117 LYS D CA 1
ATOM 5659 C C . LYS D 2 101 ? 18.00199 38.77724 44.46746 1.000 146.56780 117 LYS D C 1
ATOM 5660 O O . LYS D 2 101 ? 18.73690 38.44578 43.53184 1.000 182.75715 117 LYS D O 1
ATOM 5666 N N . GLY D 2 102 ? 18.21391 39.88865 45.17134 1.000 162.80934 118 GLY D N 1
ATOM 5667 C CA . GLY D 2 102 ? 19.38869 40.70143 44.91361 1.000 192.86534 118 GLY D CA 1
ATOM 5668 C C . GLY D 2 102 ? 20.67051 40.15525 45.50765 1.000 185.28905 118 GLY D C 1
ATOM 5669 O O . GLY D 2 102 ? 21.75781 40.44131 44.99792 1.000 193.60964 118 GLY D O 1
ATOM 5670 N N . ILE D 2 103 ? 20.56681 39.36207 46.57760 1.000 147.69955 119 ILE D N 1
ATOM 5671 C CA . ILE D 2 103 ? 21.75086 38.92367 47.31795 1.000 141.39150 119 ILE D CA 1
ATOM 5672 C C . ILE D 2 103 ? 22.65843 38.04808 46.45783 1.000 171.48559 119 ILE D C 1
ATOM 5673 O O . ILE D 2 103 ? 23.86159 38.30553 46.34139 1.000 200.86754 119 ILE D O 1
ATOM 5678 N N . CYS D 2 104 ? 22.10523 37.00259 45.84116 1.000 159.66117 120 CYS D N 1
ATOM 5679 C CA . CYS D 2 104 ? 22.93394 36.13770 45.00538 1.000 163.58802 120 CYS D CA 1
ATOM 5680 C C . CYS D 2 104 ? 23.31372 36.79571 43.68507 1.000 174.47691 120 CYS D C 1
ATOM 5681 O O . CYS D 2 104 ? 24.32918 36.41650 43.09238 1.000 201.93773 120 CYS D O 1
ATOM 5684 N N . GLU D 2 105 ? 22.53441 37.77528 43.21669 1.000 140.83169 121 GLU D N 1
ATOM 5685 C CA . GLU D 2 105 ? 22.88759 38.46498 41.97890 1.000 183.56777 121 GLU D CA 1
ATOM 5686 C C . GLU D 2 105 ? 24.24704 39.14318 42.08960 1.000 191.62357 121 GLU D C 1
ATOM 5687 O O . GLU D 2 105 ? 25.03045 39.13739 41.13294 1.000 217.40243 121 GLU D O 1
ATOM 5693 N N . LEU D 2 106 ? 24.54444 39.74110 43.24171 1.000 160.96088 122 LEU D N 1
ATOM 5694 C CA . LEU D 2 106 ? 25.86132 40.31441 43.47621 1.000 201.91121 122 LEU D CA 1
ATOM 5695 C C . LEU D 2 106 ? 26.80268 39.37004 44.21346 1.000 196.40605 122 LEU D C 1
ATOM 5696 O O . LEU D 2 106 ? 27.99668 39.67093 44.31653 1.000 230.84593 122 LEU D O 1
ATOM 5701 N N . GLU D 2 107 ? 26.30317 38.24145 44.72485 1.000 160.99295 123 GLU D N 1
ATOM 5702 C CA . GLU D 2 107 ? 27.18124 37.29117 45.39955 1.000 176.74459 123 GLU D CA 1
ATOM 5703 C C . GLU D 2 107 ? 27.97463 36.45760 44.40042 1.000 210.94384 123 GLU D C 1
ATOM 5704 O O . GLU D 2 107 ? 29.17322 36.22887 44.59738 1.000 231.25525 123 GLU D O 1
ATOM 5710 N N . ASN D 2 108 ? 27.33228 35.99758 43.32360 1.000 209.20231 124 ASN D N 1
ATOM 5711 C CA . ASN D 2 108 ? 28.06914 35.29726 42.27799 1.000 237.08680 124 ASN D CA 1
ATOM 5712 C C . ASN D 2 108 ? 28.93720 36.24989 41.46659 1.000 257.18931 124 ASN D C 1
ATOM 5713 O O . ASN D 2 108 ? 29.89764 35.80642 40.82979 1.000 263.74639 124 ASN D O 1
ATOM 5718 N N . TYR D 2 109 ? 28.61625 37.54609 41.48438 1.000 222.59211 125 TYR D N 1
ATOM 5719 C CA . TYR D 2 109 ? 29.36579 38.55031 40.73805 1.000 229.77772 125 TYR D CA 1
ATOM 5720 C C . TYR D 2 109 ? 30.60292 39.03770 41.48216 1.000 236.84128 125 TYR D C 1
ATOM 5721 O O . TYR D 2 109 ? 31.60058 39.39097 40.84298 1.000 268.80449 125 TYR D O 1
ATOM 5730 N N . HIS D 2 110 ? 30.55833 39.07304 42.81703 1.000 210.49910 126 HIS D N 1
ATOM 5731 C CA . HIS D 2 110 ? 31.69134 39.57734 43.58912 1.000 223.34066 126 HIS D CA 1
ATOM 5732 C C . HIS D 2 110 ? 32.95817 38.77052 43.32822 1.000 243.07206 126 HIS D C 1
ATOM 5733 O O . HIS D 2 110 ? 34.06883 39.30032 43.44640 1.000 273.17604 126 HIS D O 1
ATOM 5740 N N . TYR D 2 111 ? 32.81163 37.49526 42.97652 1.000 219.67587 127 TYR D N 1
ATOM 5741 C CA . TYR D 2 111 ? 33.93676 36.60713 42.70866 1.000 252.58145 127 TYR D CA 1
ATOM 5742 C C . TYR D 2 111 ? 33.96052 36.17936 41.24677 1.000 240.58578 127 TYR D C 1
ATOM 5743 O O . TYR D 2 111 ? 34.00855 34.98373 40.93995 1.000 233.70262 127 TYR D O 1
ATOM 5752 N N . GLY D 2 112 ? 33.92879 37.15818 40.34268 1.000 241.09546 128 GLY D N 1
ATOM 5753 C CA . GLY D 2 112 ? 33.96852 36.85733 38.92062 1.000 260.88088 128 GLY D CA 1
ATOM 5754 C C . GLY D 2 112 ? 32.72088 36.12555 38.46753 1.000 260.54762 128 GLY D C 1
ATOM 5755 O O . GLY D 2 112 ? 31.59644 36.48293 38.83340 1.000 250.07175 128 GLY D O 1
ATOM 5756 N N . GLU D 2 113 ? 32.90975 35.09844 37.64331 1.000 243.98249 129 GLU D N 1
ATOM 5757 C CA . GLU D 2 113 ? 31.80179 34.27214 37.16817 1.000 231.33007 129 GLU D CA 1
ATOM 5758 C C . GLU D 2 113 ? 32.14170 32.80503 37.40891 1.000 236.17204 129 GLU D C 1
ATOM 5759 O O . GLU D 2 113 ? 32.89681 32.19830 36.64302 1.000 255.62470 129 GLU D O 1
ATOM 5765 N N . GLU D 2 114 ? 31.57397 32.25119 38.48112 1.000 223.10463 130 GLU D N 1
ATOM 5766 C CA . GLU D 2 114 ? 31.78309 30.86825 38.89444 1.000 217.49357 130 GLU D CA 1
ATOM 5767 C C . GLU D 2 114 ? 33.25732 30.53642 39.09586 1.000 228.42512 130 GLU D C 1
ATOM 5768 O O . GLU D 2 114 ? 33.89802 29.94712 38.21923 1.000 256.88164 130 GLU D O 1
ATOM 5774 N N . SER D 2 115 ? 33.80167 30.92204 40.24778 1.000 217.78802 131 SER D N 1
ATOM 5775 C CA . SER D 2 115 ? 35.14908 30.55005 40.65845 1.000 238.84787 131 SER D CA 1
ATOM 5776 C C . SER D 2 115 ? 35.12684 29.58653 41.83456 1.000 230.57046 131 SER D C 1
ATOM 5777 O O . SER D 2 115 ? 35.80187 28.55261 41.80756 1.000 218.94159 131 SER D O 1
ATOM 5780 N N . LYS D 2 116 ? 34.35209 29.90934 42.86807 1.000 238.61515 132 LYS D N 1
ATOM 5781 C CA . LYS D 2 116 ? 34.05989 29.03204 43.99211 1.000 225.92804 132 LYS D CA 1
ATOM 5782 C C . LYS D 2 116 ? 32.90135 29.65538 44.75462 1.000 216.82292 132 LYS D C 1
ATOM 5783 O O . LYS D 2 116 ? 32.81043 30.88202 44.84529 1.000 234.89726 132 LYS D O 1
ATOM 5789 N N . ARG D 2 117 ? 32.02123 28.81457 45.29944 1.000 190.18229 133 ARG D N 1
ATOM 5790 C CA . ARG D 2 117 ? 30.85176 29.33125 45.99461 1.000 190.60785 133 ARG D CA 1
ATOM 5791 C C . ARG D 2 117 ? 31.03711 29.24102 47.50087 1.000 209.45976 133 ARG D C 1
ATOM 5792 O O . ARG D 2 117 ? 31.05072 28.12611 48.04522 1.000 216.55171 133 ARG D O 1
ATOM 5800 N N . PRO D 2 118 ? 31.18376 30.35478 48.21202 1.000 215.17457 134 PRO D N 1
ATOM 5801 C CA . PRO D 2 118 ? 31.25322 30.29566 49.67445 1.000 198.14831 134 PRO D CA 1
ATOM 5802 C C . PRO D 2 118 ? 29.89319 29.97567 50.26594 1.000 201.00350 134 PRO D C 1
ATOM 5803 O O . PRO D 2 118 ? 28.88765 30.60261 49.89934 1.000 216.73602 134 PRO D O 1
ATOM 5807 N N . PRO D 2 119 ? 29.81154 29.00515 51.17558 1.000 209.07382 135 PRO D N 1
ATOM 5808 C CA . PRO D 2 119 ? 28.52834 28.73166 51.83729 1.000 220.40581 135 PRO D CA 1
ATOM 5809 C C . PRO D 2 119 ? 28.15498 29.87222 52.77450 1.000 210.10431 135 PRO D C 1
ATOM 5810 O O . PRO D 2 119 ? 28.96561 30.30685 53.59564 1.000 212.36838 135 PRO D O 1
ATOM 5814 N N . LEU D 2 120 ? 26.91860 30.36180 52.64387 1.000 197.11505 136 LEU D N 1
ATOM 5815 C CA . LEU D 2 120 ? 26.46718 31.43713 53.52228 1.000 189.30857 136 LEU D CA 1
ATOM 5816 C C . LEU D 2 120 ? 26.34720 30.96836 54.96610 1.000 196.78717 136 LEU D C 1
ATOM 5817 O O . LEU D 2 120 ? 26.60640 31.74448 55.89294 1.000 172.35257 136 LEU D O 1
ATOM 5822 N N . PHE D 2 121 ? 25.95918 29.70673 55.17479 1.000 227.97973 137 PHE D N 1
ATOM 5823 C CA . PHE D 2 121 ? 25.88393 29.12799 56.51237 1.000 221.19106 137 PHE D CA 1
ATOM 5824 C C . PHE D 2 121 ? 26.81668 27.92378 56.51029 1.000 230.00707 137 PHE D C 1
ATOM 5825 O O . PHE D 2 121 ? 28.00978 28.08877 56.27953 1.000 260.49645 137 PHE D O 1
ATOM 5833 N N . HIS D 2 122 ? 26.30541 26.71991 56.76228 1.000 174.60850 138 HIS D N 1
ATOM 5834 C CA . HIS D 2 122 ? 27.14257 25.52745 56.74633 1.000 200.72245 138 HIS D CA 1
ATOM 5835 C C . HIS D 2 122 ? 27.09837 24.77983 55.42092 1.000 187.89367 138 HIS D C 1
ATOM 5836 O O . HIS D 2 122 ? 28.11346 24.20092 55.02294 1.000 208.23514 138 HIS D O 1
ATOM 5843 N N . THR D 2 123 ? 25.95975 24.77045 54.72382 1.000 169.75300 139 THR D N 1
ATOM 5844 C CA . THR D 2 123 ? 25.84006 23.96559 53.51160 1.000 186.53712 139 THR D CA 1
ATOM 5845 C C . THR D 2 123 ? 25.09496 24.67675 52.38687 1.000 184.44981 139 THR D C 1
ATOM 5846 O O . THR D 2 123 ? 25.59019 24.73290 51.25665 1.000 147.08411 139 THR D O 1
ATOM 5850 N N . TRP D 2 124 ? 23.91552 25.21308 52.68036 1.000 192.75756 140 TRP D N 1
ATOM 5851 C CA . TRP D 2 124 ? 23.04363 25.78288 51.65620 1.000 178.35508 140 TRP D CA 1
ATOM 5852 C C . TRP D 2 124 ? 23.71223 26.92349 50.89595 1.000 167.35986 140 TRP D C 1
ATOM 5853 O O . TRP D 2 124 ? 24.06406 27.94432 51.50697 1.000 142.84933 140 TRP D O 1
ATOM 5864 N N . PRO D 2 125 ? 23.90974 26.79654 49.58618 1.000 173.84792 141 PRO D N 1
ATOM 5865 C CA . PRO D 2 125 ? 24.34651 27.94558 48.78597 1.000 159.07434 141 PRO D CA 1
ATOM 5866 C C . PRO D 2 125 ? 23.25728 29.00697 48.72829 1.000 151.32462 141 PRO D C 1
ATOM 5867 O O . PRO D 2 125 ? 22.09530 28.77453 49.06565 1.000 169.51445 141 PRO D O 1
ATOM 5871 N N . THR D 2 126 ? 23.65738 30.20291 48.29198 1.000 139.31955 142 THR D N 1
ATOM 5872 C CA . THR D 2 126 ? 22.71101 31.31150 48.21038 1.000 133.41075 142 THR D CA 1
ATOM 5873 C C . THR D 2 126 ? 21.60385 31.03619 47.19850 1.000 136.87629 142 THR D C 1
ATOM 5874 O O . THR D 2 126 ? 20.49115 31.55642 47.34011 1.000 136.13087 142 THR D O 1
ATOM 5878 N N . THR D 2 127 ? 21.88522 30.22380 46.17628 1.000 140.52149 143 THR D N 1
ATOM 5879 C CA . THR D 2 127 ? 20.87844 29.92712 45.16159 1.000 140.94589 143 THR D CA 1
ATOM 5880 C C . THR D 2 127 ? 19.71956 29.11481 45.72780 1.000 142.65233 143 THR D C 1
ATOM 5881 O O . THR D 2 127 ? 18.57569 29.28691 45.29081 1.000 153.93595 143 THR D O 1
ATOM 5885 N N . HIS D 2 128 ? 19.99152 28.21827 46.68118 1.000 158.64444 144 HIS D N 1
ATOM 5886 C CA . HIS D 2 128 ? 18.92953 27.38053 47.23069 1.000 148.17237 144 HIS D CA 1
ATOM 5887 C C . HIS D 2 128 ? 17.91137 28.19832 48.01337 1.000 130.39723 144 HIS D C 1
ATOM 5888 O O . HIS D 2 128 ? 16.74551 27.79958 48.11360 1.000 120.36018 144 HIS D O 1
ATOM 5895 N N . PHE D 2 129 ? 18.32663 29.33653 48.57353 1.000 139.80797 145 PHE D N 1
ATOM 5896 C CA . PHE D 2 129 ? 17.38144 30.22190 49.24189 1.000 120.09011 145 PHE D CA 1
ATOM 5897 C C . PHE D 2 129 ? 16.38928 30.83552 48.26327 1.000 119.63806 145 PHE D C 1
ATOM 5898 O O . PHE D 2 129 ? 15.31133 31.27028 48.68195 1.000 147.73634 145 PHE D O 1
ATOM 5906 N N . TYR D 2 130 ? 16.72968 30.87966 46.97305 1.000 119.91175 146 TYR D N 1
ATOM 5907 C CA . TYR D 2 130 ? 15.79614 31.37624 45.96817 1.000 119.06194 146 TYR D CA 1
ATOM 5908 C C . TYR D 2 130 ? 14.71497 30.35451 45.66378 1.000 126.32598 146 TYR D C 1
ATOM 5909 O O . TYR D 2 130 ? 13.54003 30.70972 45.53684 1.000 155.30823 146 TYR D O 1
ATOM 5918 N N . GLU D 2 131 ? 15.10120 29.08645 45.52105 1.000 162.40786 147 GLU D N 1
ATOM 5919 C CA . GLU D 2 131 ? 14.13502 28.04926 45.18480 1.000 178.29539 147 GLU D CA 1
ATOM 5920 C C . GLU D 2 131 ? 13.06082 27.91721 46.25509 1.000 163.54522 147 GLU D C 1
ATOM 5921 O O . GLU D 2 131 ? 11.94530 27.47390 45.96233 1.000 189.77229 147 GLU D O 1
ATOM 5927 N N . VAL D 2 132 ? 13.37237 28.29497 47.49163 1.000 119.75794 148 VAL D N 1
ATOM 5928 C CA . VAL D 2 132 ? 12.37117 28.31347 48.55266 1.000 119.84167 148 VAL D CA 1
ATOM 5929 C C . VAL D 2 132 ? 11.59403 29.62567 48.56723 1.000 123.58976 148 VAL D C 1
ATOM 5930 O O . VAL D 2 132 ? 10.36930 29.62319 48.70814 1.000 150.99891 148 VAL D O 1
ATOM 5934 N N . SER D 2 133 ? 12.28530 30.76055 48.41826 1.000 127.15379 149 SER D N 1
ATOM 5935 C CA . SER D 2 133 ? 11.60600 32.05409 48.42822 1.000 124.09795 149 SER D CA 1
ATOM 5936 C C . SER D 2 133 ? 10.68982 32.23235 47.22430 1.000 120.92592 149 SER D C 1
ATOM 5937 O O . SER D 2 133 ? 9.65689 32.90230 47.32960 1.000 139.40158 149 SER D O 1
ATOM 5940 N N . HIS D 2 134 ? 11.04768 31.64958 46.07990 1.000 137.90593 150 HIS D N 1
ATOM 5941 C CA . HIS D 2 134 ? 10.22912 31.78101 44.88017 1.000 124.19680 150 HIS D CA 1
ATOM 5942 C C . HIS D 2 134 ? 9.03274 30.83915 44.91621 1.000 128.57488 150 HIS D C 1
ATOM 5943 O O . HIS D 2 134 ? 7.92433 31.22863 44.53337 1.000 156.80231 150 HIS D O 1
ATOM 5950 N N . LYS D 2 135 ? 9.23756 29.59614 45.36083 1.000 124.36989 151 LYS D N 1
ATOM 5951 C CA . LYS D 2 135 ? 8.12107 28.66194 45.46293 1.000 147.09822 151 LYS D CA 1
ATOM 5952 C C . LYS D 2 135 ? 7.11994 29.11768 46.51610 1.000 144.72750 151 LYS D C 1
ATOM 5953 O O . LYS D 2 135 ? 5.90550 29.07277 46.28540 1.000 162.85634 151 LYS D O 1
ATOM 5959 N N . LEU D 2 136 ? 7.61061 29.54905 47.68220 1.000 131.33585 152 LEU D N 1
ATOM 5960 C CA . LEU D 2 136 ? 6.72083 30.07805 48.71117 1.000 126.05531 152 LEU D CA 1
ATOM 5961 C C . LEU D 2 136 ? 5.96921 31.30745 48.21630 1.000 127.87323 152 LEU D C 1
ATOM 5962 O O . LEU D 2 136 ? 4.77876 31.47428 48.50561 1.000 133.73157 152 LEU D O 1
ATOM 5967 N N . LEU D 2 137 ? 6.64722 32.18198 47.47002 1.000 118.24244 153 LEU D N 1
ATOM 5968 C CA . LEU D 2 137 ? 5.98336 33.37109 46.94596 1.000 117.85315 153 LEU D CA 1
ATOM 5969 C C . LEU D 2 137 ? 4.92260 33.00597 45.91527 1.000 117.78003 153 LEU D C 1
ATOM 5970 O O . LEU D 2 137 ? 3.78691 33.48858 45.98368 1.000 148.81468 153 LEU D O 1
ATOM 5975 N N . GLU D 2 138 ? 5.27624 32.15388 44.94938 1.000 140.30354 154 GLU D N 1
ATOM 5976 C CA . GLU D 2 138 ? 4.32628 31.78215 43.90545 1.000 149.30917 154 GLU D CA 1
ATOM 5977 C C . GLU D 2 138 ? 3.11145 31.06228 44.47515 1.000 163.94740 154 GLU D C 1
ATOM 5978 O O . GLU D 2 138 ? 2.01313 31.16570 43.91736 1.000 192.39798 154 GLU D O 1
ATOM 5992 N N . TYR D 2 140 ? 1.61369 31.66304 47.43065 1.000 118.12855 156 TYR D N 1
ATOM 5993 C CA . TYR D 2 140 ? 0.70994 32.65199 48.00263 1.000 117.88029 156 TYR D CA 1
ATOM 5994 C C . TYR D 2 140 ? 0.24080 33.68154 46.98334 1.000 117.51565 156 TYR D C 1
ATOM 5995 O O . TYR D 2 140 ? -0.79580 34.31637 47.20144 1.000 127.26619 156 TYR D O 1
ATOM 6004 N N . ARG D 2 141 ? 0.97918 33.87324 45.88752 1.000 117.41291 157 ARG D N 1
ATOM 6005 C CA . ARG D 2 141 ? 0.46953 34.70249 44.80010 1.000 117.13250 157 ARG D CA 1
ATOM 6006 C C . ARG D 2 141 ? -0.73718 34.04855 44.14020 1.000 117.23793 157 ARG D C 1
ATOM 6007 O O . ARG D 2 141 ? -1.72847 34.72244 43.83612 1.000 145.60400 157 ARG D O 1
ATOM 6015 N N . LYS D 2 142 ? -0.66814 32.73535 43.90756 1.000 122.11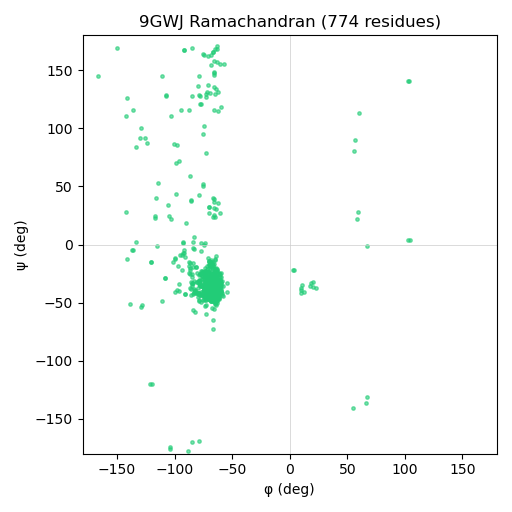520 158 LYS D N 1
ATOM 6016 C CA . LYS D 2 142 ? -1.82875 32.00931 43.40347 1.000 144.89973 158 LYS D CA 1
ATOM 6017 C C . LYS D 2 142 ? -2.94885 31.98273 44.43481 1.000 136.03518 158 LYS D C 1
ATOM 6018 O O . LYS D 2 142 ? -4.12238 32.16728 44.09124 1.000 146.26162 158 LYS D O 1
ATOM 6024 N N . GLU D 2 143 ? -2.60479 31.74176 45.70289 1.000 126.91084 159 GLU D N 1
ATOM 6025 C CA . GLU D 2 143 ? -3.62235 31.64978 46.74453 1.000 133.92597 159 GLU D CA 1
ATOM 6026 C C . GLU D 2 143 ? -4.35598 32.97316 46.92150 1.000 137.77722 159 GLU D C 1
ATOM 6027 O O . GLU D 2 143 ? -5.58167 32.99406 47.08097 1.000 117.83185 159 GLU D O 1
ATOM 6033 N N . LEU D 2 144 ? -3.62233 34.08865 46.89885 1.000 140.50516 160 LEU D N 1
ATOM 6034 C CA . LEU D 2 144 ? -4.25438 35.39807 47.03249 1.000 135.49566 160 LEU D CA 1
ATOM 6035 C C . LEU D 2 144 ? -5.21625 35.66224 45.88171 1.000 143.87459 160 LEU D C 1
ATOM 6036 O O . LEU D 2 144 ? -6.34499 36.12089 46.09261 1.000 158.58817 160 LEU D O 1
ATOM 6041 N N . LEU D 2 145 ? -4.78021 35.38167 44.65065 1.000 160.07078 161 LEU D N 1
ATOM 6042 C CA . LEU D 2 145 ? -5.63664 35.60793 43.49150 1.000 161.87285 161 LEU D CA 1
ATOM 6043 C C . LEU D 2 145 ? -6.87686 34.72554 43.53144 1.000 158.98455 161 LEU D C 1
ATOM 6044 O O . LEU D 2 145 ? -7.94744 35.13891 43.07095 1.000 175.43355 161 LEU D O 1
ATOM 6049 N N . LEU D 2 146 ? -6.75526 33.51159 44.07232 1.000 137.50892 162 LEU D N 1
ATOM 6050 C CA . LEU D 2 146 ? -7.92128 32.64582 44.21227 1.000 154.54359 162 LEU D CA 1
ATOM 6051 C C . LEU D 2 146 ? -8.88020 33.18390 45.26668 1.000 141.05068 162 LEU D C 1
ATOM 6052 O O . LEU D 2 146 ? -10.09454 33.24185 45.04306 1.000 138.97845 162 LEU D O 1
ATOM 6057 N N . LYS D 2 147 ? -8.35032 33.57487 46.42932 1.000 121.09188 163 LYS D N 1
ATOM 6058 C CA . LYS D 2 147 ? -9.19692 34.09818 47.49725 1.000 123.16483 163 LYS D CA 1
ATOM 6059 C C . LYS D 2 147 ? -9.95184 35.34740 47.06182 1.000 133.47268 163 LYS D C 1
ATOM 6060 O O . LYS D 2 147 ? -11.07342 35.58583 47.52460 1.000 124.45237 163 LYS D O 1
ATOM 6066 N N . ARG D 2 148 ? -9.35558 36.15775 46.18470 1.000 146.05540 164 ARG D N 1
ATOM 6067 C CA . ARG D 2 148 ? -10.07526 37.29406 45.61771 1.000 148.06469 164 ARG D CA 1
ATOM 6068 C C . ARG D 2 148 ? -11.27466 36.82573 44.80406 1.000 148.96661 164 ARG D C 1
ATOM 6069 O O . ARG D 2 148 ? -12.37772 37.37068 44.92812 1.000 175.57750 164 ARG D O 1
ATOM 6077 N N . THR D 2 149 ? -11.07143 35.81386 43.95753 1.000 117.03198 165 THR D N 1
ATOM 6078 C CA . THR D 2 149 ? -12.15452 35.31480 43.11678 1.000 143.23621 165 THR D CA 1
ATOM 6079 C C . THR D 2 149 ? 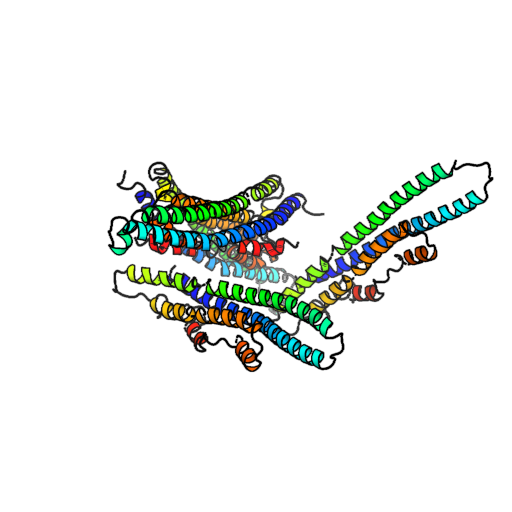-13.26421 34.69361 43.95701 1.000 156.48210 165 THR D C 1
ATOM 6080 O O . THR D 2 149 ? -14.45173 34.86582 43.65695 1.000 169.35478 165 THR D O 1
ATOM 6084 N N . VAL D 2 150 ? -12.89618 33.96702 45.01439 1.000 151.75188 166 VAL D N 1
ATOM 6085 C CA . VAL D 2 150 ? -13.89588 33.34904 45.88005 1.000 165.13553 166 VAL D CA 1
ATOM 6086 C C . VAL D 2 150 ? -14.71197 34.41499 46.60046 1.000 160.27368 166 VAL D C 1
ATOM 6087 O O . VAL D 2 150 ? -15.92554 34.26630 46.78661 1.000 184.20197 166 VAL D O 1
ATOM 6091 N N . ALA D 2 151 ? -14.06387 35.50728 47.01188 1.000 117.24457 167 ALA D N 1
ATOM 6092 C CA . ALA D 2 151 ? -14.77700 36.57338 47.70819 1.000 149.27096 167 ALA D CA 1
ATOM 6093 C C . ALA D 2 151 ? -15.81979 37.22663 46.80895 1.000 173.67125 167 ALA D C 1
ATOM 6094 O O . ALA D 2 151 ? -16.92826 37.54181 47.25814 1.000 194.28592 167 ALA D O 1
ATOM 6096 N N . LYS D 2 152 ? -15.48131 37.44392 45.53638 1.000 195.11003 168 LYS D N 1
ATOM 6097 C CA . LYS D 2 152 ? -16.41902 38.08465 44.61920 1.000 228.89063 168 LYS D CA 1
ATOM 6098 C C . LYS D 2 152 ? -17.59685 37.17377 44.29055 1.000 224.16843 168 LYS D C 1
ATOM 6099 O O . LYS D 2 152 ? -18.75028 37.61990 44.28362 1.000 231.47221 168 LYS D O 1
ATOM 6105 N N . GLU D 2 153 ? -17.32846 35.89608 44.01547 1.000 172.40471 169 GLU D N 1
ATOM 6106 C CA . GLU D 2 153 ? -18.36738 34.98886 43.54237 1.000 186.22777 169 GLU D CA 1
ATOM 6107 C C . GLU D 2 153 ? -19.23037 34.41633 44.66017 1.000 177.47135 169 GLU D C 1
ATOM 6108 O O . GLU D 2 153 ? -20.33266 33.93274 44.38038 1.000 181.69546 169 GLU D O 1
ATOM 6114 N N . LEU D 2 154 ? -18.75951 34.44690 45.90920 1.000 165.39684 170 LEU D N 1
ATOM 6115 C CA . LEU D 2 154 ? -19.54482 33.88522 47.00548 1.000 174.98172 170 LEU D CA 1
ATOM 6116 C C . LEU D 2 154 ? -20.83352 34.66830 47.22793 1.000 161.66471 170 LEU D C 1
ATOM 6117 O O . LEU D 2 154 ? -21.89627 34.07600 47.44882 1.000 154.55438 170 LEU D O 1
ATOM 6122 N N . ALA D 2 155 ? -20.75995 35.99958 47.18080 1.000 148.93812 171 ALA D N 1
ATOM 6123 C CA . ALA D 2 155 ? -21.95981 36.80966 47.35896 1.000 181.42510 171 ALA D CA 1
ATOM 6124 C C . ALA D 2 155 ? -22.91174 36.68128 46.17618 1.000 200.40885 171 ALA D C 1
ATOM 6125 O O . ALA D 2 155 ? -24.12986 36.80327 46.34825 1.000 192.34552 171 ALA D O 1
ATOM 6127 N N . HIS D 2 156 ? -22.38327 36.43912 44.97485 1.000 198.92468 172 HIS D N 1
ATOM 6128 C CA . HIS D 2 156 ? -23.22859 36.38117 43.78712 1.000 202.58530 172 HIS D CA 1
ATOM 6129 C C . HIS D 2 156 ? -23.93309 35.03816 43.64004 1.000 197.29975 172 HIS D C 1
ATOM 6130 O O . HIS D 2 156 ? -25.05598 34.98697 43.12570 1.000 217.09158 172 HIS D O 1
ATOM 6137 N N . THR D 2 157 ? -23.30134 33.95271 44.07742 1.000 175.88247 173 THR D N 1
ATOM 6138 C CA . THR D 2 157 ? -23.85052 32.62405 43.85804 1.000 199.53740 173 THR D CA 1
ATOM 6139 C C . THR D 2 157 ? -25.02697 32.35667 44.79475 1.000 188.25475 173 THR D C 1
ATOM 6140 O O . THR D 2 157 ? -25.24587 33.05990 45.78479 1.000 162.91872 173 THR D O 1
ATOM 6144 N N . GLY D 2 158 ? -25.80240 31.33036 44.45161 1.000 169.64871 174 GLY D N 1
ATOM 6145 C CA . GLY D 2 158 ? -26.88088 30.86118 45.29895 1.000 175.58122 174 GLY D CA 1
ATOM 6146 C C . GLY D 2 158 ? -26.93551 29.34901 45.38409 1.000 179.84432 174 GLY D C 1
ATOM 6147 O O . GLY D 2 158 ? -27.74099 28.78735 46.13254 1.000 199.13552 174 GLY D O 1
ATOM 6148 N N . ASP D 2 159 ? -26.07979 28.68297 44.61850 1.000 157.08571 175 ASP D N 1
ATOM 6149 C CA . ASP D 2 159 ? -26.06011 27.22386 44.60122 1.000 175.09307 175 ASP D CA 1
ATOM 6150 C C . ASP D 2 159 ? -25.46421 26.68471 45.89749 1.000 199.78588 175 ASP D C 1
ATOM 6151 O O . ASP D 2 159 ? -24.38254 27.12331 46.30551 1.000 195.94427 175 ASP D O 1
ATOM 6156 N N . PRO D 2 160 ? -26.13472 25.74673 46.57343 1.000 212.37851 176 PRO D N 1
ATOM 6157 C CA . PRO D 2 160 ? -25.57301 25.21732 47.83088 1.000 203.81707 176 PRO D CA 1
ATOM 6158 C C . PRO D 2 160 ? -24.24745 24.49621 47.64667 1.000 181.60263 176 PRO D C 1
ATOM 6159 O O . PRO D 2 160 ? -23.29535 24.75829 48.39341 1.000 162.56418 176 PRO D O 1
ATOM 6163 N N . ASP D 2 161 ? -24.15964 23.58138 46.67600 1.000 170.41462 177 ASP D N 1
ATOM 6164 C CA . ASP D 2 161 ? -22.91845 22.83912 46.47368 1.000 161.60854 177 ASP D CA 1
ATOM 6165 C C . ASP D 2 161 ? -21.77581 23.75156 46.04914 1.000 167.32562 177 ASP D C 1
ATOM 6166 O O . ASP D 2 161 ? -20.60829 23.45178 46.32464 1.000 165.57499 177 ASP D O 1
ATOM 6171 N N . LEU D 2 162 ? -22.08552 24.86344 45.38081 1.000 174.76600 178 LEU D N 1
ATOM 6172 C CA . LEU D 2 162 ? -21.04478 25.81970 45.02253 1.000 161.75209 178 LEU D CA 1
ATOM 6173 C C . LEU D 2 162 ? -20.62127 26.65505 46.22489 1.000 154.06608 178 LEU D C 1
ATOM 6174 O O . LEU D 2 162 ? -19.44214 26.99983 46.35905 1.000 163.12805 178 LEU D O 1
ATOM 6179 N N . THR D 2 163 ? -21.56892 26.99669 47.10177 1.000 126.82182 179 THR D N 1
ATOM 6180 C CA . THR D 2 163 ? -21.22693 27.74760 48.30589 1.000 141.50411 179 THR D CA 1
ATOM 6181 C C . THR D 2 163 ? -20.33694 26.92921 49.23402 1.000 154.66682 179 THR D C 1
ATOM 6182 O O . THR D 2 163 ? -19.37365 27.45692 49.80324 1.000 164.90440 179 THR D O 1
ATOM 6186 N N . LEU D 2 164 ? -20.64499 25.64022 49.40060 1.000 148.00615 180 LEU D N 1
ATOM 6187 C CA . LEU D 2 164 ? -19.81241 24.77708 50.23332 1.000 121.74496 180 LEU D CA 1
ATOM 6188 C C . LEU D 2 164 ? -18.39722 24.68220 49.67764 1.000 142.57538 180 LEU D C 1
ATOM 6189 O O . LEU D 2 164 ? -17.41670 24.75830 50.42659 1.000 146.57885 180 LEU D O 1
ATOM 6194 N N . SER D 2 165 ? -18.27266 24.50231 48.35999 1.000 155.29983 181 SER D N 1
ATOM 6195 C CA . SER D 2 165 ? -16.95071 24.42885 47.74733 1.000 121.43261 181 SER D CA 1
ATOM 6196 C C . SER D 2 165 ? -16.21584 25.76103 47.82976 1.000 120.82527 181 SER D C 1
ATOM 6197 O O . SER D 2 165 ? -14.98145 25.78101 47.89589 1.000 132.41884 181 SER D O 1
ATOM 6200 N N . TYR D 2 166 ? -16.94779 26.87793 47.81524 1.000 120.47588 182 TYR D N 1
ATOM 6201 C CA . TYR D 2 166 ? -16.31465 28.17990 48.00277 1.000 124.59658 182 TYR D CA 1
ATOM 6202 C C . TYR D 2 166 ? -15.70041 28.28796 49.39269 1.000 132.35758 182 TYR D C 1
ATOM 6203 O O . TYR D 2 166 ? -14.54642 28.70490 49.54651 1.000 119.60903 182 TYR D O 1
ATOM 6212 N N . LEU D 2 167 ? -16.46548 27.91500 50.42181 1.000 139.85160 183 LEU D N 1
ATOM 6213 C CA . LEU D 2 167 ? -15.94271 27.92730 51.78334 1.000 122.08200 183 LEU D CA 1
ATOM 6214 C C . LEU D 2 167 ? -14.83642 26.89800 51.96459 1.000 120.43794 183 LEU D C 1
ATOM 6215 O O . LEU D 2 167 ? -13.93519 27.09499 52.78734 1.000 130.92401 183 LEU D O 1
ATOM 6220 N N . SER D 2 168 ? -14.89359 25.79725 51.21334 1.000 120.84493 184 SER D N 1
ATOM 6221 C CA . SER D 2 168 ? -13.89869 24.74006 51.35352 1.000 121.20144 184 SER D CA 1
ATOM 6222 C C . SER D 2 168 ? -12.51882 25.22221 50.92256 1.000 130.77036 184 SER D C 1
ATOM 6223 O O . SER D 2 168 ? -11.52367 24.98794 51.61769 1.000 141.63984 184 SER D O 1
ATOM 6234 N N . TRP D 2 170 ? -11.45905 28.20260 50.92322 1.000 119.65487 186 TRP D N 1
ATOM 6235 C CA . TRP D 2 170 ? -10.98320 29.25450 51.81297 1.000 119.29374 186 TRP D CA 1
ATOM 6236 C C . TRP D 2 170 ? -10.44938 28.68715 53.12291 1.000 133.63889 186 TRP D C 1
ATOM 6237 O O . TRP D 2 170 ? -9.46555 29.20430 53.66412 1.000 165.45834 186 TRP D O 1
ATOM 6248 N N . LEU D 2 171 ? -11.07760 27.63539 53.65268 1.000 120.12080 187 LEU D N 1
ATOM 6249 C CA . LEU D 2 171 ? -10.63647 27.09205 54.93195 1.000 136.30456 187 LEU D CA 1
ATOM 6250 C C . LEU D 2 171 ? -9.24981 26.48389 54.77145 1.000 138.74751 187 LEU D C 1
ATOM 6251 O O . LEU D 2 171 ? -8.26080 27.05038 55.24785 1.000 186.92027 187 LEU D O 1
ATOM 6256 N N . HIS D 2 172 ? -9.16243 25.33590 54.10447 1.000 120.92374 188 HIS D N 1
ATOM 6257 C CA . HIS D 2 172 ? -7.87615 24.73546 53.77819 1.000 133.69877 188 HIS D CA 1
ATOM 6258 C C . HIS D 2 172 ? -7.41949 25.31822 52.44500 1.000 120.70438 188 HIS D C 1
ATOM 6259 O O . HIS D 2 172 ? -8.08046 25.12215 51.42054 1.000 129.05174 188 HIS D O 1
ATOM 6266 N N . GLN D 2 173 ? -6.31721 26.05237 52.46225 1.000 157.24477 189 GLN D N 1
ATOM 6267 C CA . GLN D 2 173 ? -5.87220 26.75964 51.26493 1.000 140.19617 189 GLN D CA 1
ATOM 6268 C C . GLN D 2 173 ? -5.19356 25.78660 50.30445 1.000 120.24454 189 GLN D C 1
ATOM 6269 O O . GLN D 2 173 ? -4.28296 25.05829 50.71105 1.000 120.53308 189 GLN D O 1
ATOM 6275 N N . PRO D 2 174 ? -5.61227 25.73843 49.03215 1.000 128.72191 190 PRO D N 1
ATOM 6276 C CA . PRO D 2 174 ? -5.10332 24.69762 48.12530 1.000 139.79478 190 PRO D CA 1
ATOM 6277 C C . PRO D 2 174 ? -3.71731 24.94563 47.54498 1.000 145.25564 190 PRO D C 1
ATOM 6278 O O . PRO D 2 174 ? -2.87210 24.04675 47.57562 1.000 168.02257 190 PRO D O 1
ATOM 6282 N N . TYR D 2 175 ? -3.45829 26.14714 47.02289 1.000 136.87680 191 TYR D N 1
ATOM 6283 C CA . TYR D 2 175 ? -2.20774 26.36931 46.30006 1.000 138.32827 191 TYR D CA 1
ATOM 6284 C C . TYR D 2 175 ? -0.98483 26.23400 47.20000 1.000 140.20627 191 TYR D C 1
ATOM 6285 O O . TYR D 2 175 ? 0.09436 25.87257 46.71702 1.000 147.17874 191 TYR D O 1
ATOM 6294 N N . VAL D 2 176 ? -1.12288 26.51220 48.49486 1.000 148.14004 192 VAL D N 1
ATOM 6295 C CA . VAL D 2 176 ? -0.03095 26.28344 49.43545 1.000 132.19264 192 VAL D CA 1
ATOM 6296 C C . VAL D 2 176 ? 0.07796 24.78280 49.68217 1.000 121.39493 192 VAL D C 1
ATOM 6297 O O . VAL D 2 176 ? -0.72580 24.19920 50.41804 1.000 120.76920 192 VAL D O 1
ATOM 6301 N N . GLU D 2 177 ? 1.05576 24.14382 49.04236 1.000 145.38158 193 GLU D N 1
ATOM 6302 C CA . GLU D 2 177 ? 1.22432 22.70461 49.17512 1.000 149.93792 193 GLU D CA 1
ATOM 6303 C C . GLU D 2 177 ? 1.49611 22.32483 50.62986 1.000 146.50416 193 GLU D C 1
ATOM 6304 O O . GLU D 2 177 ? 1.98941 23.12240 51.43159 1.000 145.95661 193 GLU D O 1
ATOM 6310 N N . SER D 2 178 ? 1.15959 21.07707 50.96635 1.000 127.20193 194 SER D N 1
ATOM 6311 C CA . SER D 2 178 ? 1.34038 20.61023 52.33702 1.000 127.42696 194 SER D CA 1
ATOM 6312 C C . SER D 2 178 ? 2.81063 20.57204 52.73059 1.000 125.37924 194 SER D C 1
ATOM 6313 O O . SER D 2 178 ? 3.13921 20.70890 53.91459 1.000 138.02839 194 SER D O 1
ATOM 6316 N N . ASP D 2 179 ? 3.70522 20.39251 51.76021 1.000 135.67274 195 ASP D N 1
ATOM 6317 C CA . ASP D 2 179 ? 5.13832 20.33825 52.02101 1.000 143.32503 195 ASP D CA 1
ATOM 6318 C C . ASP D 2 179 ? 5.75228 21.71199 52.26371 1.000 141.23721 195 ASP D C 1
ATOM 6319 O O . ASP D 2 179 ? 6.96827 21.79915 52.46736 1.000 137.97858 195 ASP D O 1
ATOM 6324 N N . SER D 2 180 ? 4.95031 22.78083 52.24419 1.000 121.68362 196 SER D N 1
ATOM 6325 C CA . SER D 2 180 ? 5.48960 24.11566 52.48309 1.000 121.28942 196 SER D CA 1
ATOM 6326 C C . SER D 2 180 ? 6.00655 24.26713 53.90700 1.000 137.86067 196 SER D C 1
ATOM 6327 O O . SER D 2 180 ? 6.96702 25.01008 54.13941 1.000 146.07555 196 SER D O 1
ATOM 6330 N N . ARG D 2 181 ? 5.38650 23.58050 54.86919 1.000 145.10576 197 ARG D N 1
ATOM 6331 C CA . ARG D 2 181 ? 5.86675 23.64883 56.24445 1.000 141.07672 197 ARG D CA 1
ATOM 6332 C C . ARG D 2 181 ? 7.21016 22.94919 56.39778 1.000 142.47094 197 ARG D C 1
ATOM 6333 O O . ARG D 2 181 ? 8.01178 23.32959 57.25870 1.000 154.36244 197 ARG D O 1
ATOM 6341 N N . LEU D 2 182 ? 7.47344 21.93126 55.57622 1.000 122.80327 198 LEU D N 1
ATOM 6342 C CA . LEU D 2 182 ? 8.75015 21.23049 55.64389 1.000 131.62895 198 LEU D CA 1
ATOM 6343 C C . LEU D 2 182 ? 9.85891 22.04271 54.98536 1.000 152.66676 198 LEU D C 1
ATOM 6344 O O . LEU D 2 182 ? 10.98319 22.08798 55.49663 1.000 167.97398 198 LEU D O 1
ATOM 6349 N N . HIS D 2 183 ? 9.56514 22.68077 53.84811 1.000 145.66840 199 HIS D N 1
ATOM 6350 C CA . HIS D 2 183 ? 10.55991 23.53082 53.20168 1.000 142.65060 199 HIS D CA 1
ATOM 6351 C C . HIS D 2 183 ? 10.94463 24.70996 54.08366 1.000 154.22383 199 HIS D C 1
ATOM 6352 O O . HIS D 2 183 ? 12.09205 25.16903 54.04083 1.000 154.08138 199 HIS D O 1
ATOM 6359 N N . LEU D 2 184 ? 10.00279 25.21617 54.88288 1.000 152.55280 200 LEU D N 1
ATOM 6360 C CA . LEU D 2 184 ? 10.32901 26.28732 55.81739 1.000 147.83645 200 LEU D CA 1
ATOM 6361 C C . LEU D 2 184 ? 11.26898 25.79399 56.90974 1.000 147.96663 200 LEU D C 1
ATOM 6362 O O . LEU D 2 184 ? 12.19884 26.50602 57.30403 1.000 143.99596 200 LEU D O 1
ATOM 6367 N N . GLU D 2 185 ? 11.04831 24.57319 57.40376 1.000 157.50873 201 GLU D N 1
ATOM 6368 C CA . GLU D 2 185 ? 11.92829 24.01947 58.42833 1.000 170.19392 201 GLU D CA 1
ATOM 6369 C C . GLU D 2 185 ? 13.31246 23.72024 57.86677 1.000 180.43065 201 GLU D C 1
ATOM 6370 O O . GLU D 2 185 ? 14.31812 23.86228 58.57189 1.000 184.05428 201 GLU D O 1
ATOM 6376 N N . SER D 2 186 ? 13.38423 23.29670 56.60258 1.000 168.54939 202 SER D N 1
ATOM 6377 C CA . SER D 2 186 ? 14.67485 23.04682 55.97133 1.000 156.62278 202 SER D CA 1
ATOM 6378 C C . SER D 2 186 ? 15.50395 24.31615 55.82963 1.000 143.40857 202 SER D C 1
ATOM 6379 O O . SER D 2 186 ? 16.72666 24.23017 55.67081 1.000 149.99981 202 SER D O 1
ATOM 6390 N N . LEU D 2 188 ? 14.88934 27.19640 58.05370 1.000 148.92259 204 LEU D N 1
ATOM 6391 C CA . LEU D 2 188 ? 15.06833 27.72602 59.40230 1.000 153.89571 204 LEU D CA 1
ATOM 6392 C C . LEU D 2 188 ? 16.14376 26.95649 60.15859 1.000 161.65470 204 LEU D C 1
ATOM 6393 O O . LEU D 2 188 ? 16.89675 27.54247 60.94513 1.000 186.07059 204 LEU D O 1
ATOM 6398 N N . LEU D 2 189 ? 16.22957 25.64249 59.93733 1.000 134.60830 205 LEU D N 1
ATOM 6399 C CA . LEU D 2 189 ? 17.30830 24.86409 60.53572 1.000 173.06022 205 LEU D CA 1
ATOM 6400 C C . LEU D 2 189 ? 18.65729 25.24384 59.94100 1.000 159.34560 205 LEU D C 1
ATOM 6401 O O . LEU D 2 189 ? 19.68860 25.12312 60.61216 1.000 197.65655 205 LEU D O 1
ATOM 6406 N N . GLU D 2 190 ? 18.66762 25.70961 58.69145 1.000 140.75677 206 GLU D N 1
ATOM 6407 C CA . GLU D 2 190 ? 19.91514 26.08259 58.03663 1.000 129.02679 206 GLU D CA 1
ATOM 6408 C C . GLU D 2 190 ? 20.41349 27.43584 58.53039 1.000 149.82371 206 GLU D C 1
ATOM 6409 O O . GLU D 2 190 ? 21.58521 27.57961 58.89624 1.000 187.51134 206 GLU D O 1
ATOM 6415 N N . THR D 2 191 ? 19.53365 28.43900 58.54916 1.000 154.63892 207 THR D N 1
ATOM 6416 C CA . THR D 2 191 ? 19.92154 29.78805 58.94210 1.000 169.78307 207 THR D CA 1
ATOM 6417 C C . THR D 2 191 ? 20.24308 29.91430 60.42645 1.000 197.81083 207 THR D C 1
ATOM 6418 O O . THR D 2 191 ? 20.84597 30.91691 60.82403 1.000 210.94120 207 THR D O 1
ATOM 6422 N N . GLY D 2 192 ? 19.86649 28.93620 61.24882 1.000 206.62503 208 GLY D N 1
ATOM 6423 C CA . GLY D 2 192 ? 20.16344 28.96595 62.66598 1.000 205.45980 208 GLY D CA 1
ATOM 6424 C C . GLY D 2 192 ? 19.00332 29.34184 63.56239 1.000 229.01080 208 GLY D C 1
ATOM 6425 O O . GLY D 2 192 ? 19.19786 29.46370 64.77807 1.000 251.93195 208 GLY D O 1
ATOM 6426 N N . HIS D 2 193 ? 17.80626 29.52864 63.00437 1.000 225.53831 209 HIS D N 1
ATOM 6427 C CA . HIS D 2 193 ? 16.64135 29.86156 63.81926 1.000 216.59119 209 HIS D CA 1
ATOM 6428 C C . HIS D 2 193 ? 16.16524 28.66147 64.62795 1.000 247.24352 209 HIS D C 1
ATOM 6429 O O . HIS D 2 193 ? 15.98532 28.75548 65.84776 1.000 277.56221 209 HIS D O 1
ATOM 6436 N N . ARG D 2 194 ? 15.95425 27.52590 63.96959 1.000 238.98561 210 ARG D N 1
ATOM 6437 C CA . ARG D 2 194 ? 15.49333 26.33923 64.67476 1.000 255.84597 210 ARG D CA 1
ATOM 6438 C C . ARG D 2 194 ? 16.60808 25.77470 65.54638 1.000 270.58440 210 ARG D C 1
ATOM 6439 O O . ARG D 2 194 ? 17.77044 25.70801 65.13663 1.000 266.12948 210 ARG D O 1
ATOM 6447 N N . ALA D 2 195 ? 16.23970 25.37642 66.76305 1.000 277.09935 211 ALA D N 1
ATOM 6448 C CA . ALA D 2 195 ? 17.20941 24.88823 67.73468 1.000 279.43905 211 ALA D CA 1
ATOM 6449 C C . ALA D 2 195 ? 17.89739 23.62290 67.24060 1.000 298.00914 211 ALA D C 1
ATOM 6450 O O . ALA D 2 195 ? 17.24519 22.68149 66.77980 1.000 297.98078 211 ALA D O 1
ATOM 6452 N N . LEU D 2 196 ? 19.22343 23.61260 67.33557 1.000 308.81669 212 LEU D N 1
ATOM 6453 C CA . LEU D 2 196 ? 20.03275 22.47747 66.91098 1.000 299.71572 212 LEU D CA 1
ATOM 6454 C C . LEU D 2 196 ? 19.75380 21.24759 67.76912 1.000 316.99803 212 LEU D C 1
ATOM 6455 O O . LEU D 2 196 ? 19.40624 21.36055 68.94470 1.000 333.92789 212 LEU D O 1
#

Nearest PDB structures (foldseek):
  8rhn-assembly1_B  TM=9.686E-01  e=8.392E-20  Homo sapiens
  6qhd-assembly1_B  TM=4.833E-01  e=2.934E+00  Homo sapiens
  4atm-assembly1_A-2  TM=2.874E-01  e=2.534E+00  Homo sapiens
  8rhn-assembly1_B  TM=7.692E-01  e=1.246E-02  Homo sapiens
  6jx6-assembly1_D  TM=4.603E-01  e=2.244E+00  Homo sapiens

GO terms:
  GO:0005634 nucleus (C, IDA)
  GO:0005737 cytoplasm (C, IDA)
  GO:0042273 ribosomal large subunit biogenesis (P, IDA)
  GO:0005515 protein binding (F, IPI)
  GO:0005654 nucleoplasm (C, IDA)
  GO:0005730 nucleolus (C, IDA)
  GO:0005829 cytosol (C, IDA)
  GO:0006260 DNA replication (P, IDA)
  GO:0090069 regulation of ribosome biogenesis (P, IDA)
  GO:0005634 nucleus (C, IPI)

Secondary structure (DSSP, 8-state):
---HHHHHHHHHHHHHHHHHHHHHHHHHHHHHHHHHHHHHHHHHHHHHHHHHHTSSS--TGGGG-TTHHHHHHHHHHHHHHHHHHHHHHHHHHHHHHH--TTHHHHHHHHHHHSTTTS-HHHHH---SSS--S---HHHHHHHHHHHHHHHHHHHHHHHTTS--TTTTTSHHHHHHHHHHHS-SSSHHHHHHHTHHHHT-/-HHHHHHHHHHHHHHHHHHHHHHHHHHHHHHHHHHHHHHHHHHHHHHHHTS-SS--SSHHHHHHHHHHHHHHHHHHHHHHHHHHHHHHHH--HHHHHHHHHHHHHHHHTTTTS----SSSS--HHHHHHHHHHHH--HHHHHHHHHHHHHHHH---HHHHHHHH---S-SSS-TTHHHHHH--TTTTSS--/--SSTTHHHHHHHHHHHHHHHHHHHHHHHHHHHHHHHHHHHHHHHHHHHHHHHTTS---GGGTT-TTHHHHHHHHHHHHHHHHHHHHHHHHHHHHHHH--TTHHHHHHHHHHHSTTTS-HHHHH---SSS--S---HHHHHHHHHHHHHHHHHHHHTTGGGG--TTTGGGHHHHHHHHHHHS-SSSHHHHHHHTHHHHT-/-HHHHHHHHHHHHHHHHHHHHHHHHHHHHHHHHHHHHHHHHHHHHHHHHHS-STTHHHHHHHHHHHHHHHHHHHHHHHHHHHHHHHHHHH--HHHHHHHHHHHHHHHHTSSSS----SSSS--TTHHHHHHHHHH--HHHHHHHHHHHHHHHH---HHHHHHHH---S-SSS-TTHHHHHH--TTTT-S--